Protein AF-0000000078815931 (afdb_homodimer)

Radius of gyration: 25.94 Å; Cα contacts (8 Å, |Δi|>4): 1720; chains: 2; bounding box: 61×72×66 Å

InterPro domains:
  IPR001672 Phosphoglucose isomerase (PGI) [MF_00473] (2-411)
  IPR001672 Phosphoglucose isomerase (PGI) [PF00342] (52-404)
  IPR001672 Phosphoglucose isomerase (PGI) [PR00662] (58-77)
  IPR001672 Phosphoglucose isomerase (PGI) [PR00662] (167-185)
  IPR001672 Phosphoglucose isomerase (PGI) [PR00662] (241-262)
  IPR001672 Phosphoglucose isomerase (PGI) [PR00662] (352-370)
  IPR001672 Phosphoglucose isomerase (PGI) [PR00662] (370-384)
  IPR001672 Phosphoglucose isomerase (PGI) [PR00662] (384-397)
  IPR001672 Phosphoglucose isomerase (PGI) [PS51463] (1-411)
  IPR001672 Phosphoglucose isomerase (PGI) [PTHR11469] (54-410)
  IPR018189 Phosphoglucose isomerase, conserved site [PS00174] (384-401)
  IPR035476 Phosphoglucose isomerase, SIS domain 1 [cd05015] (65-190)
  IPR035482 Phosphoglucose isomerase, SIS domain 2 [cd05016] (234-407)
  IPR046348 SIS domain superfamily [SSF53697] (28-410)

pLDDT: mean 96.26, std 2.82, range [81.62, 98.88]

Organism: Ruthia magnifica subsp. Calyptogena magnifica (NCBI:txid413404)

Solvent-accessible surface area (backbone atoms only — not comparable to full-atom values): 40795 Å² total; per-residue (Å²): 116,48,75,46,75,63,68,87,42,82,55,67,80,61,52,61,59,53,49,60,57,44,49,77,62,37,44,50,74,52,36,42,75,52,83,64,63,64,58,58,52,48,52,52,54,43,36,75,66,46,56,59,87,57,40,46,37,34,37,38,29,8,47,30,36,41,33,37,38,35,47,15,55,48,49,44,43,50,78,79,39,92,58,71,29,47,80,41,76,52,41,53,45,41,46,61,58,51,50,51,54,58,72,73,52,56,76,91,27,37,39,35,36,42,32,35,58,74,39,70,52,63,60,35,51,43,51,47,41,41,50,50,52,54,46,62,70,69,60,62,96,55,75,58,44,35,37,37,19,20,78,82,20,45,39,44,55,27,33,58,75,73,67,36,47,76,46,62,35,64,83,51,36,45,53,68,54,23,36,72,35,56,62,11,43,51,68,40,48,66,20,62,51,56,59,66,43,21,27,48,19,18,33,52,44,50,47,24,34,79,64,75,30,78,48,28,60,54,43,43,21,50,23,34,38,52,43,75,38,27,88,57,37,31,27,41,34,40,40,25,50,37,73,41,44,52,41,39,30,54,32,45,28,23,41,40,12,29,28,35,14,28,53,25,61,98,51,92,47,46,33,36,47,46,50,42,61,43,41,41,61,35,33,47,55,19,42,36,17,20,71,48,29,12,45,83,34,45,31,39,37,36,36,40,59,72,36,65,103,46,81,55,48,24,45,84,64,79,46,65,76,45,56,83,59,43,63,50,42,60,39,30,26,50,55,50,43,52,43,47,51,52,19,40,53,51,41,42,62,73,69,36,88,56,50,40,33,37,36,38,30,59,41,86,45,48,33,42,51,20,27,53,51,42,48,50,55,50,39,47,53,49,26,16,55,69,55,42,37,69,42,73,59,56,68,41,45,53,49,24,51,53,45,31,51,54,55,46,72,70,108,117,48,78,45,72,64,65,83,42,82,52,66,80,60,52,60,60,53,48,59,56,45,48,76,64,38,45,51,74,53,37,42,76,53,81,64,63,63,56,58,52,47,51,52,54,43,37,73,66,44,55,58,86,58,38,46,37,34,38,37,29,8,47,31,34,41,34,36,38,37,47,16,55,49,50,44,43,50,78,80,40,92,58,70,30,46,80,42,74,52,38,55,45,40,45,60,58,50,50,52,55,57,71,72,53,56,76,91,27,37,39,36,36,42,31,35,57,74,38,70,51,62,59,35,50,43,52,47,42,42,52,49,53,54,47,62,72,68,59,61,95,54,77,58,43,34,37,36,19,20,79,82,20,45,40,43,54,26,32,57,75,71,67,36,46,76,45,62,37,65,83,50,37,44,52,67,54,24,35,70,38,57,60,11,42,50,66,38,46,67,20,63,51,56,58,66,43,21,27,49,19,17,35,51,45,51,48,23,35,78,64,73,31,78,49,29,62,54,44,42,22,52,22,34,38,52,43,76,37,28,87,57,36,32,28,40,32,41,40,26,50,37,72,42,44,53,44,40,31,53,34,47,29,25,40,40,13,30,29,36,13,27,54,25,62,100,51,91,46,46,35,37,46,46,50,43,61,42,41,42,60,36,33,47,55,20,42,36,18,19,70,49,30,12,44,82,32,44,30,39,37,36,36,39,60,72,37,64,100,44,80,56,47,24,43,87,62,81,46,66,75,44,56,84,60,43,63,50,41,61,38,31,26,50,55,50,45,52,44,49,52,50,19,39,54,52,40,42,63,73,68,36,89,56,48,40,31,38,38,38,30,58,41,86,46,49,33,41,53,18,26,53,52,44,46,49,55,49,39,46,54,49,26,18,56,69,56,42,38,69,41,74,58,57,68,42,46,53,51,26,51,53,45,31,51,55,55,45,71,70,108

Secondary structure (DSSP, 8-state):
-EEEESS-----TTHHHHHHHHHTT-GGGGGGG---HHHHHHHHHHHHHS-GGG--EEEEE--GGGTHHHHHHHHHHGGGS--SSEEEEE----HHHHHHHHHHS-GGGEEEEEE-SSS--HHHHHHHHHHHHHHHHHT-SS--EEEEEETT-HHHHHHHHTT-EEEEEPTTS-GGG-TTSHHHHHHHHHTT--HHHHHHHHHHHHHHHHTT-HHHHHHHHHHHHHHHTTTT--EEEEEESSGGGHHHHHHHHHHHHHHH-EEPTTSS-EE--EEEEEETTGGGGTTHHHHHHS-S-EEEEEEEES--S---B----PPTT-GGGGGGTT-BHHHHHHHHHHHHHHHHHHH----EEEEEESSSSHHHHHHHHHHHHHHHHHHHHHTTS-TT--HHHHHHHHHHHHHHHT-/-EEEESS-----TTHHHHHHHHHTT-GGGGGGG---HHHHHHHHHHHHHS-GGG--EEEEE--GGGTHHHHHHHHHHGGGS--SSEEEEE----HHHHHHHHHHS-GGGEEEEEEESSS--HHHHHHHHHHHHHHHHHT-SS--EEEEEETT-HHHHHHHHTT-EEEEEPTTS-GGG-TTSHHHHHHHHHTT--HHHHHHHHHHHHHHHHTT-HHHHHHHHHHHHHHHTTTT--EEEEEESSGGGHHHHHHHHHHHHHHH-EEPTTSS-EE--EEEEEETTGGGGTTHHHHHHS-S-EEEEEEEES--S---B----PPTT-GGGGGGTT-BHHHHHHHHHHHHHHHHHHH----EEEEEESSSSHHHHHHHHHHHHHHHHHHHHHTTS-TT--HHHHHHHHHHHHHHHT-

Sequence (822 aa):
MISVLGFDSDFDPCLLGRIINEKKEIGYYNLPNQDTTYVHHYLKQLNKRQDLNSIIDIVVIGIGGSSLGAKAVYHFIKPIRQLKRNLHFMDSTDPVTITNICNSINMGSTHFIVISKSGTTIETIAAYKHILAIIKSVQLSYFPFTFITDQGSLLAQHAQKVNGLIINIQQNIGGRFSLLSSSGIIPLALTGIKIDCLLKGAAKIKDSFFNQGYMQNALLKKATFYAKNSSNYNINALFSYTDSLKYFNDWYVQLWGESLGKKQENSALNVGLTPIGLTGPKDQHSFLQLLFEGTRDKSVTFIKLKTFDNHQKVPNITLEKLEALDLINQVEFSTLINMQSDALIESLKEHTRIPLDEIILQKQDEFSIGQLIYYYELLTSLVGDLLNINTYNQPGVESGKNILIKKLQQLMISVLGFDSDFDPCLLGRIINEKKEIGYYNLPNQDTTYVHHYLKQLNKRQDLNSIIDIVVIGIGGSSLGAKAVYHFIKPIRQLKRNLHFMDSTDPVTITNICNSINMGSTHFIVISKSGTTIETIAAYKHILAIIKSVQLSYFPFTFITDQGSLLAQHAQKVNGLIINIQQNIGGRFSLLSSSGIIPLALTGIKIDCLLKGAAKIKDSFFNQGYMQNALLKKATFYAKNSSNYNINALFSYTDSLKYFNDWYVQLWGESLGKKQENSALNVGLTPIGLTGPKDQHSFLQLLFEGTRDKSVTFIKLKTFDNHQKVPNITLEKLEALDLINQVEFSTLINMQSDALIESLKEHTRIPLDEIILQKQDEFSIGQLIYYYELLTSLVGDLLNINTYNQPGVESGKNILIKKLQQL

Foldseek 3Di:
DDKFFQDWDDFDPCLLVVVVVVCVQAPLLCLLVDDCVVLVVLVVVCCVQANLLLAAEEEEQEAQLLFLLLVQLCLLFVVPDQWSHYYHYQHDPPPVNLVVVVVVDDLQRYAYEQEDAQQPPPSSVVSVVVNVVVCVVVPHPGDRYEYEYADPHPNQVVCVVVVHHYDYDYPSYFSLSCCSPCSNQNSCVSGVADNNLLSLLLVVLSCCCSVVHPNVVVLSGVLRVCQVCCVQQQEEEEEELDPSSQSVLVSLQSLQAQQAQDDAPPDNDGGGRHYHYHYPPVCVVPCLVCLQPNRLRHEYEYEAEPDEPDFDAADQDQDPPVNVVSVRHRPGPSNVSVVSVVVSVVSCVVRHPHTYMYHYFHYSGSSRVSNVSSSSNVSSVSNNVSSRHRRRDGVPVVVVVVVVVVVVVVD/DDKFWPDWDDFDPCLLVVVVVVCVQAPLLCLLVDDCVVLVVLVVVCCVQANLLLAAEEEEQEAQLLFLLLVQLCLLFVVPDQWSHYYHYQHDPPPVNLVVVVVVDDLQRYAYEQEDAQQPPPSSVVSVVVNVVVCVVVPHPGDRYEYEYADPHPNQVVCVVVVHHYDYDYPSYFSLSCCSPCSNQNSNVSGVADNNLLSLLLVVLSCCCSVVHPNVNVLSGVLRVCQVCCVQQQEEEEEELDPSNQSVLVSLQSLQAQQAQDCAPPDNDGGGRHYHYHYPPVCVVPCLVCLQPNRLRHEYEYEAEPDEPDFDAADQDQDPPVNVVSVRHRPGPSNVSVVSVVVSVVSCVVRHPHIYMYHYFHYSGSSRVSNVSSSSNVSSVSNNVSSRGRRRDGVPVVVVVVVVVVVVVVD

Nearest PDB structures (foldseek):
  1zzg-assembly1_B  TM=9.151E-01  e=2.374E-34  Thermus thermophilus HB8
  3ifs-assembly3_E  TM=8.909E-01  e=2.061E-28  Bacillus anthracis str. 'Ames Ancestor'
  4qfh-assembly1_B  TM=7.879E-01  e=3.207E-24  Trypanosoma cruzi
  2o2d-assembly2_B  TM=7.751E-01  e=2.859E-24  Trypanosoma brucei brucei
  1jlh-assembly2_D  TM=7.985E-01  e=5.056E-23  Homo sapiens

Structure (mmCIF, N/CA/C/O backbone):
data_AF-0000000078815931-model_v1
#
loop_
_entity.id
_entity.type
_entity.pdbx_description
1 polymer 'Glucose-6-phosphate isomerase'
#
loop_
_atom_site.group_PDB
_atom_site.id
_atom_site.type_symbol
_atom_site.label_atom_id
_atom_site.label_alt_id
_atom_site.label_comp_id
_atom_site.label_asym_id
_atom_site.label_entity_id
_atom_site.label_seq_id
_atom_site.pdbx_PDB_ins_code
_atom_site.Cartn_x
_atom_site.Cartn_y
_atom_site.Cartn_z
_atom_site.occupancy
_atom_site.B_iso_or_equiv
_atom_site.auth_seq_id
_atom_site.auth_comp_id
_atom_site.auth_asym_id
_atom_site.auth_atom_id
_atom_site.pdbx_PDB_model_num
ATOM 1 N N . MET A 1 1 ? -2.258 1.34 -25.672 1 92 1 MET A N 1
ATOM 2 C CA . MET A 1 1 ? -1.295 1.8 -24.672 1 92 1 MET A CA 1
ATOM 3 C C . MET A 1 1 ? -0.126 2.521 -25.328 1 92 1 MET A C 1
ATOM 5 O O . MET A 1 1 ? 0.391 2.064 -26.359 1 92 1 MET A O 1
ATOM 9 N N . ILE A 1 2 ? 0.162 3.76 -24.859 1 87.44 2 ILE A N 1
ATOM 10 C CA . ILE A 1 2 ? 1.287 4.531 -25.375 1 87.44 2 ILE A CA 1
ATOM 11 C C . ILE A 1 2 ? 2.383 4.621 -24.312 1 87.44 2 ILE A C 1
ATOM 13 O O . ILE A 1 2 ? 2.104 4.914 -23.141 1 87.44 2 ILE A O 1
ATOM 17 N N . SER A 1 3 ? 3.562 4.258 -24.688 1 86.38 3 SER A N 1
ATOM 18 C CA . SER A 1 3 ? 4.73 4.359 -23.828 1 86.38 3 SER A CA 1
ATOM 19 C C . SER A 1 3 ? 5.707 5.418 -24.328 1 86.38 3 SER A C 1
ATOM 21 O O . SER A 1 3 ? 6.078 5.418 -25.5 1 86.38 3 SER A O 1
ATOM 23 N N . VAL A 1 4 ? 6.031 6.363 -23.453 1 83.81 4 VAL A N 1
ATOM 24 C CA . VAL A 1 4 ? 6.973 7.426 -23.781 1 83.81 4 VAL A CA 1
ATOM 25 C C . VAL A 1 4 ? 8.219 7.301 -22.922 1 83.81 4 VAL A C 1
ATOM 27 O O . VAL A 1 4 ? 8.148 7.434 -21.688 1 83.81 4 VAL A O 1
ATOM 30 N N . LEU A 1 5 ? 9.336 7.012 -23.578 1 87 5 LEU A N 1
ATOM 31 C CA . LEU A 1 5 ? 10.609 6.867 -22.875 1 87 5 LEU A CA 1
ATOM 32 C C . LEU A 1 5 ? 11.352 8.195 -22.812 1 87 5 LEU A C 1
ATOM 34 O O . LEU A 1 5 ? 11.547 8.859 -23.828 1 87 5 LEU A O 1
ATOM 38 N N . GLY A 1 6 ? 11.609 8.617 -21.547 1 84.19 6 GLY A N 1
ATOM 39 C CA . GLY A 1 6 ? 12.32 9.867 -21.359 1 84.19 6 GLY A CA 1
ATOM 40 C C . GLY A 1 6 ? 13.828 9.703 -21.344 1 84.19 6 GLY A C 1
ATOM 41 O O . GLY A 1 6 ? 14.555 10.586 -20.891 1 84.19 6 GLY A O 1
ATOM 42 N N . PHE A 1 7 ? 14.344 8.5 -21.672 1 86.12 7 PHE A N 1
ATOM 43 C CA . PHE A 1 7 ? 15.766 8.18 -21.719 1 86.12 7 PHE A CA 1
ATOM 44 C C . PHE A 1 7 ? 16.078 7.25 -22.891 1 86.12 7 PHE A C 1
ATOM 46 O O . PHE A 1 7 ? 15.172 6.621 -23.438 1 86.12 7 PHE A O 1
ATOM 53 N N . ASP A 1 8 ? 17.328 7.301 -23.453 1 81.62 8 ASP A N 1
ATOM 54 C CA . ASP A 1 8 ? 17.734 6.516 -24.609 1 81.62 8 ASP A CA 1
ATOM 55 C C . ASP A 1 8 ? 18.766 5.465 -24.234 1 81.62 8 ASP A C 1
ATOM 57 O O . ASP A 1 8 ? 19.562 5.672 -23.312 1 81.62 8 ASP A O 1
ATOM 61 N N . SER A 1 9 ? 18.594 4.258 -24.859 1 86.94 9 SER A N 1
ATOM 62 C CA . SER A 1 9 ? 19.594 3.211 -24.688 1 86.94 9 SER A CA 1
ATOM 63 C C . SER A 1 9 ? 19.703 2.334 -25.922 1 86.94 9 SER A C 1
ATOM 65 O O . SER A 1 9 ? 18.703 2.01 -26.562 1 86.94 9 SER A O 1
ATOM 67 N N . ASP A 1 10 ? 20.906 2.074 -26.328 1 87.44 10 ASP A N 1
ATOM 68 C CA . ASP A 1 10 ? 21.141 1.039 -27.328 1 87.44 10 ASP A CA 1
ATOM 69 C C . ASP A 1 10 ? 21.031 -0.354 -26.719 1 87.44 10 ASP A C 1
ATOM 71 O O . ASP A 1 10 ? 21.438 -0.564 -25.562 1 87.44 10 ASP A O 1
ATOM 75 N N . PHE A 1 11 ? 20.359 -1.202 -27.5 1 87.69 11 PHE A N 1
ATOM 76 C CA . PHE A 1 11 ? 20.156 -2.502 -26.875 1 87.69 11 PHE A CA 1
ATOM 77 C C . PHE A 1 11 ? 20.891 -3.594 -27.641 1 87.69 11 PHE A C 1
ATOM 79 O O . PHE A 1 11 ? 21.266 -3.406 -28.797 1 87.69 11 PHE A O 1
ATOM 86 N N . ASP A 1 12 ? 21.188 -4.637 -26.938 1 85.81 12 ASP A N 1
ATOM 87 C CA . ASP A 1 12 ? 21.828 -5.836 -27.469 1 85.81 12 ASP A CA 1
ATOM 88 C C . ASP A 1 12 ? 20.953 -6.516 -28.516 1 85.81 12 ASP A C 1
ATOM 90 O O . ASP A 1 12 ? 19.859 -6.996 -28.188 1 85.81 12 ASP A O 1
ATOM 94 N N . PRO A 1 13 ? 21.438 -6.594 -29.672 1 84.44 13 PRO A N 1
ATOM 95 C CA . PRO A 1 13 ? 20.625 -7.207 -30.734 1 84.44 13 PRO A CA 1
ATOM 96 C C . PRO A 1 13 ? 20.344 -8.688 -30.469 1 84.44 13 PRO A C 1
ATOM 98 O O . PRO A 1 13 ? 19.391 -9.234 -31.031 1 84.44 13 PRO A O 1
ATOM 101 N N . CYS A 1 14 ? 21.125 -9.289 -29.594 1 91.12 14 CYS A N 1
ATOM 102 C CA . CYS A 1 14 ? 20.969 -10.711 -29.344 1 91.12 14 CYS A CA 1
ATOM 103 C C . CYS A 1 14 ? 19.891 -10.961 -28.297 1 91.12 14 CYS A C 1
ATOM 105 O O . CYS A 1 14 ? 19.469 -12.102 -28.094 1 91.12 14 CYS A O 1
ATOM 107 N N . LEU A 1 15 ? 19.5 -9.984 -27.625 1 94.38 15 LEU A N 1
ATOM 108 C CA . LEU A 1 15 ? 18.516 -10.125 -26.547 1 94.38 15 LEU A CA 1
ATOM 109 C C . LEU A 1 15 ? 17.219 -10.734 -27.062 1 94.38 15 LEU A C 1
ATOM 111 O O . LEU A 1 15 ? 16.672 -11.641 -26.453 1 94.38 15 LEU A O 1
ATOM 115 N N . LEU A 1 16 ? 16.781 -10.234 -28.203 1 94.31 16 LEU A N 1
ATOM 116 C CA . LEU A 1 16 ? 15.539 -10.727 -28.766 1 94.31 16 LEU A CA 1
ATOM 117 C C . LEU A 1 16 ? 15.617 -12.227 -29.031 1 94.31 16 LEU A C 1
ATOM 119 O O . LEU A 1 16 ? 14.672 -12.961 -28.75 1 94.31 16 LEU A O 1
ATOM 123 N N . GLY A 1 17 ? 16.719 -12.672 -29.594 1 94.81 17 GLY A N 1
ATOM 124 C CA . GLY A 1 17 ? 16.906 -14.094 -29.844 1 94.81 17 GLY A CA 1
ATOM 125 C C . GLY A 1 17 ? 16.859 -14.938 -28.594 1 94.81 17 GLY A C 1
ATOM 126 O O . GLY A 1 17 ? 16.266 -16.016 -28.594 1 94.81 17 GLY A O 1
ATOM 127 N N . ARG A 1 18 ? 17.422 -14.516 -27.516 1 96.38 18 ARG A N 1
ATOM 128 C CA . ARG A 1 18 ? 17.422 -15.227 -26.234 1 96.38 18 ARG A CA 1
ATOM 129 C C . ARG A 1 18 ? 16.016 -15.312 -25.656 1 96.38 18 ARG A C 1
ATOM 131 O O . ARG A 1 18 ? 15.625 -16.344 -25.109 1 96.38 18 ARG A O 1
ATOM 138 N N . ILE A 1 19 ? 15.297 -14.25 -25.844 1 96.75 19 ILE A N 1
ATOM 139 C CA . ILE A 1 19 ? 13.938 -14.203 -25.328 1 96.75 19 ILE A CA 1
ATOM 140 C C . ILE A 1 19 ? 13.047 -15.141 -26.125 1 96.75 19 ILE A C 1
ATOM 142 O O . ILE A 1 19 ? 12.18 -15.812 -25.562 1 96.75 19 ILE A O 1
ATOM 146 N N . ILE A 1 20 ? 13.266 -15.172 -27.422 1 96.19 20 ILE A N 1
ATOM 147 C CA . ILE A 1 20 ? 12.508 -16.078 -28.266 1 96.19 20 ILE A CA 1
ATOM 148 C C . ILE A 1 20 ? 12.773 -17.531 -27.844 1 96.19 20 ILE A C 1
ATOM 150 O O . ILE A 1 20 ? 11.852 -18.344 -27.812 1 96.19 20 ILE A O 1
ATOM 154 N N . ASN A 1 21 ? 13.953 -17.859 -27.438 1 96.62 21 ASN A N 1
ATOM 155 C CA . ASN A 1 21 ? 14.289 -19.188 -26.938 1 96.62 21 ASN A CA 1
ATOM 156 C C . ASN A 1 21 ? 13.672 -19.453 -25.578 1 96.62 21 ASN A C 1
ATOM 158 O O . ASN A 1 21 ? 13.172 -20.547 -25.312 1 96.62 21 ASN A O 1
ATOM 162 N N . GLU A 1 22 ? 13.719 -18.469 -24.766 1 96.62 22 GLU A N 1
ATOM 163 C CA . GLU A 1 22 ? 13.141 -18.562 -23.422 1 96.62 22 GLU A CA 1
ATOM 164 C C . GLU A 1 22 ? 11.633 -18.812 -23.5 1 96.62 22 GLU A C 1
ATOM 166 O O . GLU A 1 22 ? 11.086 -19.547 -22.672 1 96.62 22 GLU A O 1
ATOM 171 N N . LYS A 1 23 ? 10.984 -18.172 -24.438 1 95.88 23 LYS A N 1
ATOM 172 C CA . LYS A 1 23 ? 9.547 -18.297 -24.641 1 95.88 23 LYS A CA 1
ATOM 173 C C . LYS A 1 23 ? 9.133 -19.75 -24.844 1 95.88 23 LYS A C 1
ATOM 175 O O . LYS A 1 23 ? 8.008 -20.125 -24.516 1 95.88 23 LYS A O 1
ATOM 180 N N . LYS A 1 24 ? 10.047 -20.578 -25.266 1 95.75 24 LYS A N 1
ATOM 181 C CA . LYS A 1 24 ? 9.766 -22 -25.516 1 95.75 24 LYS A CA 1
ATOM 182 C C . LYS A 1 24 ? 9.664 -22.781 -24.219 1 95.75 24 LYS A C 1
ATOM 184 O O . LYS A 1 24 ? 9 -23.812 -24.156 1 95.75 24 LYS A O 1
ATOM 189 N N . GLU A 1 25 ? 10.266 -22.281 -23.188 1 96.12 25 GLU A N 1
ATOM 190 C CA . GLU A 1 25 ? 10.383 -23.031 -21.938 1 96.12 25 GLU A CA 1
ATOM 191 C C . GLU A 1 25 ? 9.523 -22.406 -20.828 1 96.12 25 GLU A C 1
ATOM 193 O O . GLU A 1 25 ? 8.969 -23.125 -20 1 96.12 25 GLU A O 1
ATOM 198 N N . ILE A 1 26 ? 9.453 -21.125 -20.844 1 97.5 26 ILE A N 1
ATOM 199 C CA . ILE A 1 26 ? 8.719 -20.406 -19.828 1 97.5 26 ILE A CA 1
ATOM 200 C C . ILE A 1 26 ? 7.273 -20.203 -20.281 1 97.5 26 ILE A C 1
ATOM 202 O O . ILE A 1 26 ? 7.02 -19.562 -21.312 1 97.5 26 ILE A O 1
ATOM 206 N N . GLY A 1 27 ? 6.316 -20.578 -19.453 1 97.12 27 GLY A N 1
ATOM 207 C CA . GLY A 1 27 ? 4.949 -20.781 -19.891 1 97.12 27 GLY A CA 1
ATOM 208 C C . GLY A 1 27 ? 4.145 -19.5 -19.953 1 97.12 27 GLY A C 1
ATOM 209 O O . GLY A 1 27 ? 3.18 -19.406 -20.719 1 97.12 27 GLY A O 1
ATOM 210 N N . TYR A 1 28 ? 4.512 -18.453 -19.125 1 98.25 28 TYR A N 1
ATOM 211 C CA . TYR A 1 28 ? 3.65 -17.266 -19.062 1 98.25 28 TYR A CA 1
ATOM 212 C C . TYR A 1 28 ? 3.582 -16.562 -20.406 1 98.25 28 TYR A C 1
ATOM 214 O O . TYR A 1 28 ? 2.586 -15.906 -20.719 1 98.25 28 TYR A O 1
ATOM 222 N N . TYR A 1 29 ? 4.652 -16.719 -21.297 1 98.31 29 TYR A N 1
ATOM 223 C CA . TYR A 1 29 ? 4.734 -16.031 -22.578 1 98.31 29 TYR A CA 1
ATOM 224 C C . TYR A 1 29 ? 3.539 -16.391 -23.453 1 98.31 29 TYR A C 1
ATOM 226 O O . TYR A 1 29 ? 3.117 -15.586 -24.297 1 98.31 29 TYR A O 1
ATOM 234 N N . ASN A 1 30 ? 2.938 -17.5 -23.219 1 97.44 30 ASN A N 1
ATOM 235 C CA . ASN A 1 30 ? 1.927 -18 -24.141 1 97.44 30 ASN A CA 1
ATOM 236 C C . ASN A 1 30 ? 0.521 -17.859 -23.562 1 97.44 30 ASN A C 1
ATOM 238 O O . ASN A 1 30 ? -0.461 -18.219 -24.219 1 97.44 30 ASN A O 1
ATOM 242 N N . LEU A 1 31 ? 0.415 -17.328 -22.391 1 98.44 31 LEU A N 1
ATOM 243 C CA . LEU A 1 31 ? -0.859 -17.281 -21.688 1 98.44 31 LEU A CA 1
ATOM 244 C C . LEU A 1 31 ? -1.839 -16.359 -22.406 1 98.44 31 LEU A C 1
ATOM 246 O O . LEU A 1 31 ? -3.047 -16.609 -22.406 1 98.44 31 LEU A O 1
ATOM 250 N N . PRO A 1 32 ? -1.38 -15.258 -23.062 1 98.5 32 PRO A N 1
ATOM 251 C CA . PRO A 1 32 ? -2.328 -14.359 -23.719 1 98.5 32 PRO A CA 1
ATOM 252 C C . PRO A 1 32 ? -3.152 -15.055 -24.812 1 98.5 32 PRO A C 1
ATOM 254 O O . PRO A 1 32 ? -4.297 -14.664 -25.062 1 98.5 32 PRO A O 1
ATOM 257 N N . ASN A 1 33 ? -2.613 -16.094 -25.438 1 97.5 33 ASN A N 1
ATOM 258 C CA . ASN A 1 33 ? -3.297 -16.812 -26.516 1 97.5 33 ASN A CA 1
ATOM 259 C C . ASN A 1 33 ? -3.779 -18.188 -26.062 1 97.5 33 ASN A C 1
ATOM 261 O O . ASN A 1 33 ? -4.02 -19.062 -26.891 1 97.5 33 ASN A O 1
ATOM 265 N N . GLN A 1 34 ? -3.945 -18.359 -24.812 1 97.19 34 GLN A N 1
ATOM 266 C CA . GLN A 1 34 ? -4.332 -19.656 -24.266 1 97.19 34 GLN A CA 1
ATOM 267 C C . GLN A 1 34 ? -5.758 -20.016 -24.672 1 97.19 34 GLN A C 1
ATOM 269 O O . GLN A 1 34 ? -6.566 -19.141 -24.969 1 97.19 34 GLN A O 1
ATOM 274 N N . ASP A 1 35 ? -6.047 -21.281 -24.719 1 95.94 35 ASP A N 1
ATOM 275 C CA . ASP A 1 35 ? -7.406 -21.797 -24.844 1 95.94 35 ASP A CA 1
ATOM 276 C C . ASP A 1 35 ? -8.18 -21.656 -23.531 1 95.94 35 ASP A C 1
ATOM 278 O O . ASP A 1 35 ? -7.797 -22.234 -22.516 1 95.94 35 ASP A O 1
ATOM 282 N N . THR A 1 36 ? -9.258 -20.875 -23.531 1 95.88 36 THR A N 1
ATOM 283 C CA . THR A 1 36 ? -9.977 -20.594 -22.297 1 95.88 36 THR A CA 1
ATOM 284 C C . THR A 1 36 ? -11.211 -21.484 -22.172 1 95.88 36 THR A C 1
ATOM 286 O O . THR A 1 36 ? -12.109 -21.203 -21.375 1 95.88 36 THR A O 1
ATOM 289 N N . THR A 1 37 ? -11.305 -22.531 -22.984 1 96.75 37 THR A N 1
ATOM 290 C CA . THR A 1 37 ? -12.445 -23.438 -22.938 1 96.75 37 THR A CA 1
ATOM 291 C C . THR A 1 37 ? -12.578 -24.062 -21.547 1 96.75 37 THR A C 1
ATOM 293 O O . THR A 1 37 ? -13.688 -24.344 -21.094 1 96.75 37 THR A O 1
ATOM 296 N N . TYR A 1 38 ? -11.438 -24.281 -20.875 1 96.06 38 TYR A N 1
ATOM 297 C CA . TYR A 1 38 ? -11.453 -24.906 -19.547 1 96.06 38 TYR A CA 1
ATOM 298 C C . TYR A 1 38 ? -12.211 -24.031 -18.562 1 96.06 38 TYR A C 1
ATOM 300 O O . TYR A 1 38 ? -12.773 -24.547 -17.578 1 96.06 38 TYR A O 1
ATOM 308 N N . VAL A 1 39 ? -12.297 -22.703 -18.766 1 97.12 39 VAL A N 1
ATOM 309 C CA . VAL A 1 39 ? -13.023 -21.797 -17.875 1 97.12 39 VAL A CA 1
ATOM 310 C C . VAL A 1 39 ? -14.516 -22.094 -17.953 1 97.12 39 VAL A C 1
ATOM 312 O O . VAL A 1 39 ? -15.195 -22.172 -16.922 1 97.12 39 VAL A O 1
ATOM 315 N N . HIS A 1 40 ? -15.023 -22.234 -19.172 1 95.94 40 HIS A N 1
ATOM 316 C CA . HIS A 1 40 ? -16.438 -22.547 -19.375 1 95.94 40 HIS A CA 1
ATOM 317 C C . HIS A 1 40 ? -16.797 -23.891 -18.781 1 95.94 40 HIS A C 1
ATOM 319 O O . HIS A 1 40 ? -17.844 -24.047 -18.156 1 95.94 40 HIS A O 1
ATOM 325 N N . HIS A 1 41 ? -15.906 -24.844 -19 1 97.12 41 HIS A N 1
ATOM 326 C CA . HIS A 1 41 ? -16.125 -26.156 -18.422 1 97.12 41 HIS A CA 1
ATOM 327 C C . HIS A 1 41 ? -16.172 -26.109 -16.906 1 97.12 41 HIS A C 1
ATOM 329 O O . HIS A 1 41 ? -17.047 -26.734 -16.281 1 97.12 41 HIS A O 1
ATOM 335 N N . TYR A 1 42 ? -15.32 -25.391 -16.328 1 97.5 42 TYR A N 1
ATOM 336 C CA . TYR A 1 42 ? -15.281 -25.219 -14.883 1 97.5 42 TYR A CA 1
ATOM 337 C C . TYR A 1 42 ? -16.578 -24.594 -14.375 1 97.5 42 TYR A C 1
ATOM 339 O O . TYR A 1 42 ? -17.156 -25.062 -13.391 1 97.5 42 TYR A O 1
ATOM 347 N N . LEU A 1 43 ? -17.016 -23.5 -15.055 1 97.25 43 LEU A N 1
ATOM 348 C CA . LEU A 1 43 ? -18.234 -22.797 -14.633 1 97.25 43 LEU A CA 1
ATOM 349 C C . LEU A 1 43 ? -19.438 -23.734 -14.68 1 97.25 43 LEU A C 1
ATOM 351 O O . LEU A 1 43 ? -20.297 -23.688 -13.797 1 97.25 43 LEU A O 1
ATOM 355 N N . LYS A 1 44 ? -19.469 -24.594 -15.656 1 97.06 44 LYS A N 1
ATOM 356 C CA . LYS A 1 44 ? -20.547 -25.562 -15.773 1 97.06 44 LYS A CA 1
ATOM 357 C C . LYS A 1 44 ? -20.5 -26.578 -14.633 1 97.06 44 LYS A C 1
ATOM 359 O O . LYS A 1 44 ? -21.531 -26.906 -14.047 1 97.06 44 LYS A O 1
ATOM 364 N N . GLN A 1 45 ? -19.297 -27.062 -14.383 1 97.25 45 GLN A N 1
ATOM 365 C CA . GLN A 1 45 ? -19.141 -28.016 -13.289 1 97.25 45 GLN A CA 1
ATOM 366 C C . GLN A 1 45 ? -19.531 -27.391 -11.953 1 97.25 45 GLN A C 1
ATOM 368 O O . GLN A 1 45 ? -20.203 -28.031 -11.141 1 97.25 45 GLN A O 1
ATOM 373 N N . LEU A 1 46 ? -19.078 -26.172 -11.727 1 97.69 46 LEU A N 1
ATOM 374 C CA . LEU A 1 46 ? -19.406 -25.469 -10.484 1 97.69 46 LEU A CA 1
ATOM 375 C C . LEU A 1 46 ? -20.906 -25.266 -10.352 1 97.69 46 LEU A C 1
ATOM 377 O O . LEU A 1 46 ? -21.484 -25.438 -9.273 1 97.69 46 LEU A O 1
ATOM 381 N N . ASN A 1 47 ? -21.531 -24.875 -11.461 1 97.19 47 ASN A N 1
ATOM 382 C CA . ASN A 1 47 ? -22.969 -24.656 -11.453 1 97.19 47 ASN A CA 1
ATOM 383 C C . ASN A 1 47 ? -23.734 -25.922 -11.055 1 97.19 47 ASN A C 1
ATOM 385 O O . ASN A 1 47 ? -24.766 -25.844 -10.391 1 97.19 47 ASN A O 1
ATOM 389 N N . LYS A 1 48 ? -23.234 -27.062 -11.508 1 95.75 48 LYS A N 1
ATOM 390 C CA . LYS A 1 48 ? -23.859 -28.328 -11.172 1 95.75 48 LYS A CA 1
ATOM 391 C C . LYS A 1 48 ? -23.703 -28.641 -9.688 1 95.75 48 LYS A C 1
ATOM 393 O O . LYS A 1 48 ? -24.609 -29.219 -9.07 1 95.75 48 LYS A O 1
ATOM 398 N N . ARG A 1 49 ? -22.641 -28.234 -9.141 1 93.88 49 ARG A N 1
ATOM 399 C CA . ARG A 1 49 ? -22.312 -28.562 -7.754 1 93.88 49 ARG A CA 1
ATOM 400 C C . ARG A 1 49 ? -22.938 -27.547 -6.801 1 93.88 49 ARG A C 1
ATOM 402 O O . ARG A 1 49 ? -23.406 -27.906 -5.719 1 93.88 49 ARG A O 1
ATOM 409 N N . GLN A 1 50 ? -22.75 -26.359 -7.105 1 93.94 50 GLN A N 1
ATOM 410 C CA . GLN A 1 50 ? -23.234 -25.188 -6.371 1 93.94 50 GLN A CA 1
ATOM 411 C C . GLN A 1 50 ? -23.859 -24.172 -7.312 1 93.94 50 GLN A C 1
ATOM 413 O O . GLN A 1 50 ? -23.188 -23.609 -8.18 1 93.94 50 GLN A O 1
ATOM 418 N N . ASP A 1 51 ? -25.188 -23.891 -7.184 1 94.56 51 ASP A N 1
ATOM 419 C CA . ASP A 1 51 ? -25.875 -22.953 -8.055 1 94.56 51 ASP A CA 1
ATOM 420 C C . ASP A 1 51 ? -25.109 -21.625 -8.148 1 94.56 51 ASP A C 1
ATOM 422 O O . ASP A 1 51 ? -25.016 -20.891 -7.168 1 94.56 51 ASP A O 1
ATOM 426 N N . LEU A 1 52 ? -24.625 -21.359 -9.336 1 95.81 52 LEU A N 1
ATOM 427 C CA . LEU A 1 52 ? -23.828 -20.156 -9.57 1 95.81 52 LEU A CA 1
ATOM 428 C C . LEU A 1 52 ? -24.578 -18.906 -9.148 1 95.81 52 LEU A C 1
ATOM 430 O O . LEU A 1 52 ? -23.969 -17.953 -8.648 1 95.81 52 LEU A O 1
ATOM 434 N N . ASN A 1 53 ? -25.781 -18.875 -9.328 1 95.12 53 ASN A N 1
ATOM 435 C CA . ASN A 1 53 ? -26.594 -17.688 -9.016 1 95.12 53 ASN A CA 1
ATOM 436 C C . ASN A 1 53 ? -26.734 -17.484 -7.512 1 95.12 53 ASN A C 1
ATOM 438 O O . ASN A 1 53 ? -27.062 -16.391 -7.059 1 95.12 53 ASN A O 1
ATOM 442 N N . SER A 1 54 ? -26.484 -18.531 -6.773 1 96.12 54 SER A N 1
ATOM 443 C CA . SER A 1 54 ? -26.594 -18.453 -5.32 1 96.12 54 SER A CA 1
ATOM 444 C C . SER A 1 54 ? -25.297 -17.953 -4.695 1 96.12 54 SER A C 1
ATOM 446 O O . SER A 1 54 ? -25.266 -17.562 -3.527 1 96.12 54 SER A O 1
ATOM 448 N N . ILE A 1 55 ? -24.234 -18 -5.492 1 98 55 ILE A N 1
ATOM 449 C CA . ILE A 1 55 ? -22.922 -17.562 -4.996 1 98 55 ILE A CA 1
ATOM 450 C C . ILE A 1 55 ? -22.828 -16.047 -5.035 1 98 55 ILE A C 1
ATOM 452 O O . ILE A 1 55 ? -22.938 -15.438 -6.102 1 98 55 ILE A O 1
ATOM 456 N N . ILE A 1 56 ? -22.609 -15.453 -3.865 1 98.38 56 ILE A N 1
ATOM 457 C CA . ILE A 1 56 ? -22.516 -14 -3.752 1 98.38 56 ILE A CA 1
ATOM 458 C C . ILE A 1 56 ? -21.062 -13.586 -3.551 1 98.38 56 ILE A C 1
ATOM 460 O O . ILE A 1 56 ? -20.625 -12.586 -4.117 1 98.38 56 ILE A O 1
ATOM 464 N N . ASP A 1 57 ? -20.375 -14.352 -2.732 1 98.62 57 ASP A N 1
ATOM 465 C CA . ASP A 1 57 ? -18.984 -14.047 -2.391 1 98.62 57 ASP A CA 1
ATOM 466 C C . ASP A 1 57 ? -18.047 -15.18 -2.822 1 98.62 57 ASP A C 1
ATOM 468 O O . ASP A 1 57 ? -18.422 -16.359 -2.764 1 98.62 57 ASP A O 1
ATOM 472 N N . ILE A 1 58 ? -16.906 -14.836 -3.336 1 98.75 58 ILE A N 1
ATOM 473 C CA . ILE A 1 58 ? -15.789 -15.75 -3.598 1 98.75 58 ILE A CA 1
ATOM 474 C C . ILE A 1 58 ? -14.609 -15.383 -2.701 1 98.75 58 ILE A C 1
ATOM 476 O O . ILE A 1 58 ? -14.211 -14.219 -2.625 1 98.75 58 ILE A O 1
ATOM 480 N N . VAL A 1 59 ? -14.094 -16.312 -1.959 1 98.81 59 VAL A N 1
ATOM 481 C CA . VAL A 1 59 ? -12.906 -16.094 -1.139 1 98.81 59 VAL A CA 1
ATOM 482 C C . VAL A 1 59 ? -11.711 -16.812 -1.749 1 98.81 59 VAL A C 1
ATOM 484 O O . VAL A 1 59 ? -11.727 -18.047 -1.882 1 98.81 59 VAL A O 1
ATOM 487 N N . VAL A 1 60 ? -10.766 -16.078 -2.189 1 98.88 60 VAL A N 1
ATOM 488 C CA . VAL A 1 60 ? -9.508 -16.641 -2.664 1 98.88 60 VAL A CA 1
ATOM 489 C C . VAL A 1 60 ? -8.57 -16.875 -1.481 1 98.88 60 VAL A C 1
ATOM 491 O O . VAL A 1 60 ? -8.18 -15.938 -0.785 1 98.88 60 VAL A O 1
ATOM 494 N N . ILE A 1 61 ? -8.273 -18.125 -1.237 1 98.69 61 ILE A N 1
ATOM 495 C CA . ILE A 1 61 ? -7.312 -18.531 -0.214 1 98.69 61 ILE A CA 1
ATOM 496 C C . ILE A 1 61 ? -5.965 -18.828 -0.86 1 98.69 61 ILE A C 1
ATOM 498 O O . ILE A 1 61 ? -5.742 -19.922 -1.365 1 98.69 61 ILE A O 1
ATOM 502 N N . GLY A 1 62 ? -5.117 -17.891 -0.842 1 97.88 62 GLY A N 1
ATOM 503 C CA . GLY A 1 62 ? -3.811 -17.922 -1.48 1 97.88 62 GLY A CA 1
ATOM 504 C C . GLY A 1 62 ? -2.961 -16.719 -1.159 1 97.88 62 GLY A C 1
ATOM 505 O O . GLY A 1 62 ? -3.48 -15.68 -0.729 1 97.88 62 GLY A O 1
ATOM 506 N N . ILE A 1 63 ? -1.704 -16.781 -1.393 1 96.62 63 ILE A N 1
ATOM 507 C CA . ILE A 1 63 ? -0.798 -15.695 -1.016 1 96.62 63 ILE A CA 1
ATOM 508 C C . ILE A 1 63 ? 0.187 -15.43 -2.15 1 96.62 63 ILE A C 1
ATOM 510 O O . ILE A 1 63 ? 0.436 -16.297 -2.984 1 96.62 63 ILE A O 1
ATOM 514 N N . GLY A 1 64 ? 0.688 -14.156 -2.236 1 95.44 64 GLY A N 1
ATOM 515 C CA . GLY A 1 64 ? 1.642 -13.805 -3.275 1 95.44 64 GLY A CA 1
ATOM 516 C C . GLY A 1 64 ? 1.059 -13.891 -4.672 1 95.44 64 GLY A C 1
ATOM 517 O O . GLY A 1 64 ? 0.013 -13.297 -4.953 1 95.44 64 GLY A O 1
ATOM 518 N N . GLY A 1 65 ? 1.739 -14.656 -5.469 1 95.25 65 GLY A N 1
ATOM 519 C CA . GLY A 1 65 ? 1.298 -14.828 -6.844 1 95.25 65 GLY A CA 1
ATOM 520 C C . GLY A 1 65 ? -0.088 -15.43 -6.957 1 95.25 65 GLY A C 1
ATOM 521 O O . GLY A 1 65 ? -0.758 -15.273 -7.98 1 95.25 65 GLY A O 1
ATOM 522 N N . SER A 1 66 ? -0.533 -15.984 -5.902 1 96.94 66 SER A N 1
ATOM 523 C CA . SER A 1 66 ? -1.83 -16.656 -5.902 1 96.94 66 SER A CA 1
ATOM 524 C C . SER A 1 66 ? -2.957 -15.672 -5.598 1 96.94 66 SER A C 1
ATOM 526 O O . SER A 1 66 ? -4.137 -16.016 -5.719 1 96.94 66 SER A O 1
ATOM 528 N N . SER A 1 67 ? -2.65 -14.516 -5.254 1 97.44 67 SER A N 1
ATOM 529 C CA . SER A 1 67 ? -3.693 -13.578 -4.852 1 97.44 67 SER A CA 1
ATOM 530 C C . SER A 1 67 ? -3.488 -12.211 -5.492 1 97.44 67 SER A C 1
ATOM 532 O O . SER A 1 67 ? -4.438 -11.609 -5.992 1 97.44 67 SER A O 1
ATOM 534 N N . LEU A 1 68 ? -2.291 -11.688 -5.605 1 97.75 68 LEU A N 1
ATOM 535 C CA . LEU A 1 68 ? -1.99 -10.305 -5.953 1 97.75 68 LEU A CA 1
ATOM 536 C C . LEU A 1 68 ? -2.457 -9.984 -7.371 1 97.75 68 LEU A C 1
ATOM 538 O O . LEU A 1 68 ? -2.945 -8.883 -7.637 1 97.75 68 LEU A O 1
ATOM 542 N N . GLY A 1 69 ? -2.264 -10.922 -8.281 1 98.25 69 GLY A N 1
ATOM 543 C CA . GLY A 1 69 ? -2.656 -10.688 -9.656 1 98.25 69 GLY A CA 1
ATOM 544 C C . GLY A 1 69 ? -4.148 -10.461 -9.82 1 98.25 69 GLY A C 1
ATOM 545 O O . GLY A 1 69 ? -4.566 -9.438 -10.367 1 98.25 69 GLY A O 1
ATOM 546 N N . ALA A 1 70 ? -4.93 -11.438 -9.328 1 98.69 70 ALA A N 1
ATOM 547 C CA . ALA A 1 70 ? -6.383 -11.305 -9.398 1 98.69 70 ALA A CA 1
ATOM 548 C C . ALA A 1 70 ? -6.855 -10.047 -8.664 1 98.69 70 ALA A C 1
ATOM 550 O O . ALA A 1 70 ? -7.773 -9.367 -9.125 1 98.69 70 ALA A O 1
ATOM 551 N N . LYS A 1 71 ? -6.211 -9.797 -7.578 1 98.5 71 LYS A N 1
ATOM 552 C CA . LYS A 1 71 ? -6.539 -8.609 -6.789 1 98.5 71 LYS A CA 1
ATOM 553 C C . LYS A 1 71 ? -6.336 -7.336 -7.605 1 98.5 71 LYS A C 1
ATOM 555 O O . LYS A 1 71 ? -7.156 -6.418 -7.543 1 98.5 71 LYS A O 1
ATOM 560 N N . ALA A 1 72 ? -5.242 -7.23 -8.344 1 98.81 72 ALA A N 1
ATOM 561 C CA . ALA A 1 72 ? -4.906 -6.082 -9.18 1 98.81 72 ALA A CA 1
ATOM 562 C C . ALA A 1 72 ? -6 -5.82 -10.211 1 98.81 72 ALA A C 1
ATOM 564 O O . ALA A 1 72 ? -6.484 -4.691 -10.344 1 98.81 72 ALA A O 1
ATOM 565 N N . VAL A 1 73 ? -6.426 -6.832 -10.875 1 98.88 73 VAL A N 1
ATOM 566 C CA . VAL A 1 73 ? -7.406 -6.676 -11.945 1 98.88 73 VAL A CA 1
ATOM 567 C C . VAL A 1 73 ? -8.781 -6.383 -11.352 1 98.88 73 VAL A C 1
ATOM 569 O O . VAL A 1 73 ? -9.492 -5.492 -11.82 1 98.88 73 VAL A O 1
ATOM 572 N N . TYR A 1 74 ? -9.148 -7.125 -10.297 1 98.81 74 TYR A N 1
ATOM 573 C CA . TYR A 1 74 ? -10.445 -6.969 -9.648 1 98.81 74 TYR A CA 1
ATOM 574 C C . TYR A 1 74 ? -10.648 -5.531 -9.18 1 98.81 74 TYR A C 1
ATOM 576 O O . TYR A 1 74 ? -11.688 -4.922 -9.469 1 98.81 74 TYR A O 1
ATOM 584 N N . HIS A 1 75 ? -9.633 -4.949 -8.578 1 98.44 75 HIS A N 1
ATOM 585 C CA . HIS A 1 75 ? -9.773 -3.623 -7.984 1 98.44 75 HIS A CA 1
ATOM 586 C C . HIS A 1 75 ? -9.602 -2.529 -9.031 1 98.44 75 HIS A C 1
ATOM 588 O O . HIS A 1 75 ? -9.922 -1.367 -8.781 1 98.44 75 HIS A O 1
ATOM 594 N N . PHE A 1 76 ? -9.07 -2.865 -10.195 1 98.56 76 PHE A N 1
ATOM 595 C CA . PHE A 1 76 ? -9.023 -1.929 -11.312 1 98.56 76 PHE A CA 1
ATOM 596 C C . PHE A 1 76 ? -10.391 -1.804 -11.969 1 98.56 76 PHE A C 1
ATOM 598 O O . PHE A 1 76 ? -10.766 -0.723 -12.43 1 98.56 76 PHE A O 1
ATOM 605 N N . ILE A 1 77 ? -11.188 -2.885 -11.93 1 98.62 77 ILE A N 1
ATOM 606 C CA . ILE A 1 77 ? -12.422 -2.926 -12.703 1 98.62 77 ILE A CA 1
ATOM 607 C C . ILE A 1 77 ? -13.609 -2.648 -11.781 1 98.62 77 ILE A C 1
ATOM 609 O O . ILE A 1 77 ? -14.555 -1.948 -12.172 1 98.62 77 ILE A O 1
ATOM 613 N N . LYS A 1 78 ? -13.609 -3.121 -10.539 1 97.75 78 LYS A N 1
ATOM 614 C CA . LYS A 1 78 ? -14.719 -3.105 -9.594 1 97.75 78 LYS A CA 1
ATOM 615 C C . LYS A 1 78 ? -15.258 -1.691 -9.406 1 97.75 78 LYS A C 1
ATOM 617 O O . LYS A 1 78 ? -16.469 -1.49 -9.32 1 97.75 78 LYS A O 1
ATOM 622 N N . PRO A 1 79 ? -14.398 -0.656 -9.414 1 96.5 79 PRO A N 1
ATOM 623 C CA . PRO A 1 79 ? -14.898 0.686 -9.117 1 96.5 79 PRO A CA 1
ATOM 624 C C . PRO A 1 79 ? -15.766 1.256 -10.234 1 96.5 79 PRO A C 1
ATOM 626 O O . PRO A 1 79 ? -16.484 2.234 -10.031 1 96.5 79 PRO A O 1
ATOM 629 N N . ILE A 1 80 ? -15.727 0.676 -11.438 1 96.25 80 ILE A N 1
ATOM 630 C CA . ILE A 1 80 ? -16.391 1.318 -12.562 1 96.25 80 ILE A CA 1
ATOM 631 C C . ILE A 1 80 ? -17.547 0.44 -13.039 1 96.25 80 ILE A C 1
ATOM 633 O O . ILE A 1 80 ? -18.297 0.827 -13.945 1 96.25 80 ILE A O 1
ATOM 637 N N . ARG A 1 81 ? -17.594 -0.727 -12.508 1 95.38 81 ARG A N 1
ATOM 638 C CA . ARG A 1 81 ? -18.609 -1.667 -12.984 1 95.38 81 ARG A CA 1
ATOM 639 C C . ARG A 1 81 ? -19.109 -2.559 -11.844 1 95.38 81 ARG A C 1
ATOM 641 O O . ARG A 1 81 ? -18.297 -3.037 -11.039 1 95.38 81 ARG A O 1
ATOM 648 N N . GLN A 1 82 ? -20.484 -2.705 -11.734 1 95.81 82 GLN A N 1
ATOM 649 C CA . GLN A 1 82 ? -21.016 -3.689 -10.789 1 95.81 82 GLN A CA 1
ATOM 650 C C . GLN A 1 82 ? -20.703 -5.109 -11.25 1 95.81 82 GLN A C 1
ATOM 652 O O . GLN A 1 82 ? -21.141 -5.527 -12.336 1 95.81 82 GLN A O 1
ATOM 657 N N . LEU A 1 83 ? -20 -5.844 -10.477 1 97.44 83 LEU A N 1
ATOM 658 C CA . LEU A 1 83 ? -19.609 -7.215 -10.805 1 97.44 83 LEU A CA 1
ATOM 659 C C . LEU A 1 83 ? -20.609 -8.211 -10.234 1 97.44 83 LEU A C 1
ATOM 661 O O . LEU A 1 83 ? -21.391 -7.871 -9.336 1 97.44 83 LEU A O 1
ATOM 665 N N . LYS A 1 84 ? -20.562 -9.383 -10.789 1 97.44 84 LYS A N 1
ATOM 666 C CA . LYS A 1 84 ? -21.562 -10.406 -10.445 1 97.44 84 LYS A CA 1
ATOM 667 C C . LYS A 1 84 ? -21.359 -10.898 -9.016 1 97.44 84 LYS A C 1
ATOM 669 O O . LYS A 1 84 ? -22.328 -11.25 -8.336 1 97.44 84 LYS A O 1
ATOM 674 N N . ARG A 1 85 ? -20.156 -10.992 -8.625 1 98.31 85 ARG A N 1
ATOM 675 C CA . ARG A 1 85 ? -19.797 -11.531 -7.312 1 98.31 85 ARG A CA 1
ATOM 676 C C . ARG A 1 85 ? -18.656 -10.75 -6.691 1 98.31 85 ARG A C 1
ATOM 678 O O . ARG A 1 85 ? -17.875 -10.094 -7.402 1 98.31 85 ARG A O 1
ATOM 685 N N . ASN A 1 86 ? -18.594 -10.781 -5.344 1 98.19 86 ASN A N 1
ATOM 686 C CA . ASN A 1 86 ? -17.516 -10.117 -4.617 1 98.19 86 ASN A CA 1
ATOM 687 C C . ASN A 1 86 ? -16.328 -11.055 -4.402 1 98.19 86 ASN A C 1
ATOM 689 O O . ASN A 1 86 ? -16.516 -12.242 -4.105 1 98.19 86 ASN A O 1
ATOM 693 N N . LEU A 1 87 ? -15.188 -10.539 -4.59 1 98.31 87 LEU A N 1
ATOM 694 C CA . LEU A 1 87 ? -13.977 -11.297 -4.312 1 98.31 87 LEU A CA 1
ATOM 695 C C . LEU A 1 87 ? -13.344 -10.844 -2.998 1 98.31 87 LEU A C 1
ATOM 697 O O . LEU A 1 87 ? -13.203 -9.648 -2.75 1 98.31 87 LEU A O 1
ATOM 701 N N . HIS A 1 88 ? -13.094 -11.758 -2.158 1 98.44 88 HIS A N 1
ATOM 702 C CA . HIS A 1 88 ? -12.297 -11.562 -0.948 1 98.44 88 HIS A CA 1
ATOM 703 C C . HIS A 1 88 ? -10.977 -12.32 -1.021 1 98.44 88 HIS A C 1
ATOM 705 O O . HIS A 1 88 ? -10.906 -13.383 -1.646 1 98.44 88 HIS A O 1
ATOM 711 N N . PHE A 1 89 ? -9.977 -11.773 -0.469 1 98.31 89 PHE A N 1
ATOM 712 C CA . PHE A 1 89 ? -8.664 -12.398 -0.521 1 98.31 89 PHE A CA 1
ATOM 713 C C . PHE A 1 89 ? -8.156 -12.711 0.881 1 98.31 89 PHE A C 1
ATOM 715 O O . PHE A 1 89 ? -7.895 -11.797 1.671 1 98.31 89 PHE A O 1
ATOM 722 N N . MET A 1 90 ? -8.039 -13.93 1.188 1 97.94 90 MET A N 1
ATOM 723 C CA . MET A 1 90 ? -7.473 -14.43 2.439 1 97.94 90 MET A CA 1
ATOM 724 C C . MET A 1 90 ? -6.008 -14.812 2.262 1 97.94 90 MET A C 1
ATOM 726 O O . MET A 1 90 ? -5.684 -16 2.17 1 97.94 90 MET A O 1
ATOM 730 N N . ASP A 1 91 ? -5.188 -13.781 2.273 1 97.31 91 ASP A N 1
ATOM 731 C CA . ASP A 1 91 ? -3.787 -13.969 1.908 1 97.31 91 ASP A CA 1
ATOM 732 C C . ASP A 1 91 ? -2.867 -13.648 3.086 1 97.31 91 ASP A C 1
ATOM 734 O O . ASP A 1 91 ? -1.735 -13.203 2.895 1 97.31 91 ASP A O 1
ATOM 738 N N . SER A 1 92 ? -3.385 -13.812 4.324 1 95.44 92 SER A N 1
ATOM 739 C CA . SER A 1 92 ? -2.623 -13.539 5.535 1 95.44 92 SER A CA 1
ATOM 740 C C . SER A 1 92 ? -3 -14.5 6.656 1 95.44 92 SER A C 1
ATOM 742 O O . SER A 1 92 ? -4.109 -15.039 6.676 1 95.44 92 SER A O 1
ATOM 744 N N . THR A 1 93 ? -2.057 -14.734 7.555 1 96.44 93 THR A N 1
ATOM 745 C CA . THR A 1 93 ? -2.359 -15.547 8.727 1 96.44 93 THR A CA 1
ATOM 746 C C . THR A 1 93 ? -2.736 -14.664 9.914 1 96.44 93 THR A C 1
ATOM 748 O O . THR A 1 93 ? -2.854 -15.148 11.039 1 96.44 93 THR A O 1
ATOM 751 N N . ASP A 1 94 ? -2.891 -13.352 9.688 1 97.25 94 ASP A N 1
ATOM 752 C CA . ASP A 1 94 ? -3.363 -12.445 10.734 1 97.25 94 ASP A CA 1
ATOM 753 C C . ASP A 1 94 ? -4.742 -12.867 11.234 1 97.25 94 ASP A C 1
ATOM 755 O O . ASP A 1 94 ? -5.715 -12.867 10.477 1 97.25 94 ASP A O 1
ATOM 759 N N . PRO A 1 95 ? -4.777 -13.211 12.492 1 97.25 95 PRO A N 1
ATOM 760 C CA . PRO A 1 95 ? -6.043 -13.75 12.992 1 97.25 95 PRO A CA 1
ATOM 761 C C . PRO A 1 95 ? -7.188 -12.742 12.906 1 97.25 95 PRO A C 1
ATOM 763 O O . PRO A 1 95 ? -8.336 -13.125 12.688 1 97.25 95 PRO A O 1
ATOM 766 N N . VAL A 1 96 ? -6.875 -11.477 13.047 1 96.5 96 VAL A N 1
ATOM 767 C CA . VAL A 1 96 ? -7.898 -10.438 12.977 1 96.5 96 VAL A CA 1
ATOM 768 C C . VAL A 1 96 ? -8.438 -10.344 11.555 1 96.5 96 VAL A C 1
ATOM 770 O O . VAL A 1 96 ? -9.648 -10.242 11.352 1 96.5 96 VAL A O 1
ATOM 773 N N . THR A 1 97 ? -7.578 -10.438 10.602 1 96.38 97 THR A N 1
ATOM 774 C CA . THR A 1 97 ? -7.965 -10.383 9.203 1 96.38 97 THR A CA 1
ATOM 775 C C . THR A 1 97 ? -8.828 -11.586 8.828 1 96.38 97 THR A C 1
ATOM 777 O O . THR A 1 97 ? -9.867 -11.438 8.18 1 96.38 97 THR A O 1
ATOM 780 N N . ILE A 1 98 ? -8.383 -12.75 9.219 1 97.25 98 ILE A N 1
ATOM 781 C CA . ILE A 1 98 ? -9.125 -13.969 8.922 1 97.25 98 ILE A CA 1
ATOM 782 C C . ILE A 1 98 ? -10.523 -13.883 9.523 1 97.25 98 ILE A C 1
ATOM 784 O O . ILE A 1 98 ? -11.516 -14.141 8.836 1 97.25 98 ILE A O 1
ATOM 788 N N . THR A 1 99 ? -10.586 -13.445 10.766 1 96.81 99 THR A N 1
ATOM 789 C CA . THR A 1 99 ? -11.859 -13.336 11.469 1 96.81 99 THR A CA 1
ATOM 790 C C . THR A 1 99 ? -12.773 -12.328 10.781 1 96.81 99 THR A C 1
ATOM 792 O O . THR A 1 99 ? -13.969 -12.586 10.594 1 96.81 99 THR A O 1
ATOM 795 N N . ASN A 1 100 ? -12.234 -11.234 10.438 1 96.75 100 ASN A N 1
ATOM 796 C CA . ASN A 1 100 ? -13.039 -10.18 9.82 1 96.75 100 ASN A CA 1
ATOM 797 C C . ASN A 1 100 ? -13.586 -10.609 8.461 1 96.75 100 ASN A C 1
ATOM 799 O O . ASN A 1 100 ? -14.711 -10.266 8.109 1 96.75 100 ASN A O 1
ATOM 803 N N . ILE A 1 101 ? -12.812 -11.359 7.652 1 97.62 101 ILE A N 1
ATOM 804 C CA . ILE A 1 101 ? -13.297 -11.883 6.379 1 97.62 101 ILE A CA 1
ATOM 805 C C . ILE A 1 101 ? -14.445 -12.859 6.621 1 97.62 101 ILE A C 1
ATOM 807 O O . ILE A 1 101 ? -15.5 -12.758 5.98 1 97.62 101 ILE A O 1
ATOM 811 N N . CYS A 1 102 ? -14.281 -13.695 7.605 1 97.56 102 CYS A N 1
ATOM 812 C CA . CYS A 1 102 ? -15.312 -14.68 7.918 1 97.56 102 CYS A CA 1
ATOM 813 C C . CYS A 1 102 ? -16.594 -13.992 8.359 1 97.56 102 CYS A C 1
ATOM 815 O O . CYS A 1 102 ? -17.703 -14.438 8.016 1 97.56 102 CYS A O 1
ATOM 817 N N . ASN A 1 103 ? -16.438 -12.898 9.102 1 96.75 103 ASN A N 1
ATOM 818 C CA . ASN A 1 103 ? -17.594 -12.164 9.609 1 96.75 103 ASN A CA 1
ATOM 819 C C . ASN A 1 103 ? -18.312 -11.398 8.5 1 96.75 103 ASN A C 1
ATOM 821 O O . ASN A 1 103 ? -19.469 -11.023 8.641 1 96.75 103 ASN A O 1
ATOM 825 N N . SER A 1 104 ? -17.641 -11.203 7.402 1 96.81 104 SER A N 1
ATOM 826 C CA . SER A 1 104 ? -18.188 -10.344 6.359 1 96.81 104 SER A CA 1
ATOM 827 C C . SER A 1 104 ? -18.906 -11.164 5.289 1 96.81 104 SER A C 1
ATOM 829 O O . SER A 1 104 ? -19.5 -10.602 4.363 1 96.81 104 SER A O 1
ATOM 831 N N . ILE A 1 105 ? -18.875 -12.461 5.379 1 97.81 105 ILE A N 1
ATOM 832 C CA . ILE A 1 105 ? -19.453 -13.289 4.332 1 97.81 105 ILE A CA 1
ATOM 833 C C . ILE A 1 105 ? -20.453 -14.273 4.949 1 97.81 105 ILE A C 1
ATOM 835 O O . ILE A 1 105 ? -20.406 -14.539 6.152 1 97.81 105 ILE A O 1
ATOM 839 N N . ASN A 1 106 ? -21.422 -14.758 4.133 1 97.31 106 ASN A N 1
ATOM 840 C CA . ASN A 1 106 ? -22.297 -15.883 4.461 1 97.31 106 ASN A CA 1
ATOM 841 C C . ASN A 1 106 ? -21.781 -17.188 3.863 1 97.31 106 ASN A C 1
ATOM 843 O O . ASN A 1 106 ? -21.672 -17.312 2.643 1 97.31 106 ASN A O 1
ATOM 847 N N . MET A 1 107 ? -21.5 -18.141 4.711 1 96.62 107 MET A N 1
ATOM 848 C CA . MET A 1 107 ? -20.875 -19.391 4.277 1 96.62 107 MET A CA 1
ATOM 849 C C . MET A 1 107 ? -21.734 -20.109 3.24 1 96.62 107 MET A C 1
ATOM 851 O O . MET A 1 107 ? -21.203 -20.734 2.322 1 96.62 107 MET A O 1
ATOM 855 N N . GLY A 1 108 ? -23.047 -19.969 3.332 1 95.75 108 GLY A N 1
ATOM 856 C CA . GLY A 1 108 ? -23.969 -20.672 2.447 1 95.75 108 GLY A CA 1
ATOM 857 C C . GLY A 1 108 ? -24 -20.094 1.046 1 95.75 108 GLY A C 1
ATOM 858 O O . GLY A 1 108 ? -24.438 -20.766 0.103 1 95.75 108 GLY A O 1
ATOM 859 N N . SER A 1 109 ? -23.578 -18.875 0.891 1 97.5 109 SER A N 1
ATOM 860 C CA . SER A 1 109 ? -23.578 -18.219 -0.41 1 97.5 109 SER A CA 1
ATOM 861 C C . SER A 1 109 ? -22.172 -17.844 -0.85 1 97.5 109 SER A C 1
ATOM 863 O O . SER A 1 109 ? -21.984 -16.906 -1.644 1 97.5 109 SER A O 1
ATOM 865 N N . THR A 1 110 ? -21.172 -18.547 -0.245 1 98.25 110 THR A N 1
ATOM 866 C CA . THR A 1 110 ? -19.766 -18.266 -0.561 1 98.25 11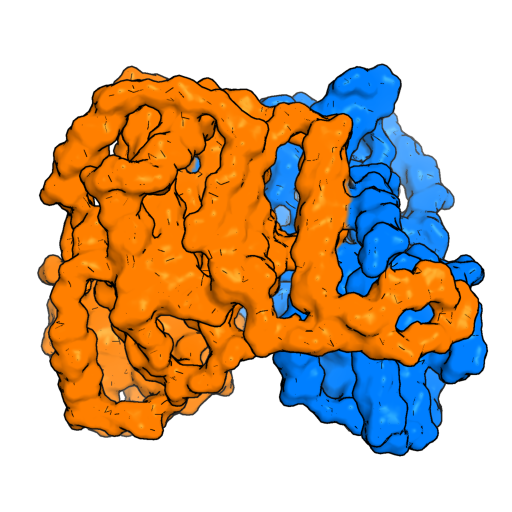0 THR A CA 1
ATOM 867 C C . THR A 1 110 ? -19.094 -19.484 -1.186 1 98.25 110 THR A C 1
ATOM 869 O O . THR A 1 110 ? -19.344 -20.609 -0.775 1 98.25 110 THR A O 1
ATOM 872 N N . HIS A 1 111 ? -18.344 -19.297 -2.232 1 98.5 111 HIS A N 1
ATOM 873 C CA . HIS A 1 111 ? -17.453 -20.312 -2.789 1 98.5 111 HIS A CA 1
ATOM 874 C C . HIS A 1 111 ? -16 -19.984 -2.498 1 98.5 111 HIS A C 1
ATOM 876 O O . HIS A 1 111 ? -15.609 -18.812 -2.516 1 98.5 111 HIS A O 1
ATOM 882 N N . PHE A 1 112 ? -15.219 -21.016 -2.17 1 98.62 112 PHE A N 1
ATOM 883 C CA . PHE A 1 112 ? -13.828 -20.828 -1.767 1 98.62 112 PHE A CA 1
ATOM 884 C C . PHE A 1 112 ? -12.875 -21.391 -2.814 1 98.62 112 PHE A C 1
ATOM 886 O O . PHE A 1 112 ? -13.086 -22.5 -3.32 1 98.62 112 PHE A O 1
ATOM 893 N N . ILE A 1 113 ? -11.875 -20.625 -3.184 1 98.88 113 ILE A N 1
ATOM 894 C CA . ILE A 1 113 ? -10.844 -21.078 -4.121 1 98.88 113 ILE A CA 1
ATOM 895 C C . ILE A 1 113 ? -9.5 -21.156 -3.406 1 98.88 113 ILE A C 1
ATOM 897 O O . ILE A 1 113 ? -8.93 -20.125 -3.035 1 98.88 113 ILE A O 1
ATOM 901 N N . VAL A 1 114 ? -9 -22.344 -3.201 1 98.81 114 VAL A N 1
ATOM 902 C CA . VAL A 1 114 ? -7.695 -22.562 -2.59 1 98.81 114 VAL A CA 1
ATOM 903 C C . VAL A 1 114 ? -6.621 -22.609 -3.674 1 98.81 114 VAL A C 1
ATOM 905 O O . VAL A 1 114 ? -6.648 -23.484 -4.551 1 98.81 114 VAL A O 1
ATOM 908 N N . ILE A 1 115 ? -5.68 -21.703 -3.615 1 98.69 115 ILE A N 1
ATOM 909 C CA . ILE A 1 115 ? -4.68 -21.609 -4.672 1 98.69 115 ILE A CA 1
ATOM 910 C C . ILE A 1 115 ? -3.283 -21.75 -4.078 1 98.69 115 ILE A C 1
ATOM 912 O O . ILE A 1 115 ? -2.85 -20.922 -3.281 1 98.69 115 ILE A O 1
ATOM 916 N N . SER A 1 116 ? -2.566 -22.703 -4.422 1 97.19 116 SER A N 1
ATOM 917 C CA . SER A 1 116 ? -1.169 -22.969 -4.094 1 97.19 116 SER A CA 1
ATOM 918 C C . SER A 1 116 ? -0.517 -23.875 -5.129 1 97.19 116 SER A C 1
ATOM 920 O O . SER A 1 116 ? -0.84 -25.062 -5.203 1 97.19 116 SER A O 1
ATOM 922 N N . LYS A 1 117 ? 0.379 -23.328 -5.871 1 94.31 117 LYS A N 1
ATOM 923 C CA . LYS A 1 117 ? 1.022 -24.125 -6.91 1 94.31 117 LYS A CA 1
ATOM 924 C C . LYS A 1 117 ? 1.77 -25.312 -6.305 1 94.31 117 LYS A C 1
ATOM 926 O O . LYS A 1 117 ? 1.626 -26.453 -6.766 1 94.31 117 LYS A O 1
ATOM 931 N N . SER A 1 118 ? 2.531 -25 -5.238 1 90.06 118 SER A N 1
ATOM 932 C CA . SER A 1 118 ? 3.301 -26.047 -4.586 1 90.06 118 SER A CA 1
ATOM 933 C C . SER A 1 118 ? 2.395 -27 -3.803 1 90.06 118 SER A C 1
ATOM 935 O O . SER A 1 118 ? 2.736 -28.156 -3.592 1 90.06 118 SER A O 1
ATOM 937 N N . GLY A 1 119 ? 1.382 -26.5 -3.311 1 94.69 119 GLY A N 1
ATOM 938 C CA . GLY A 1 119 ? 0.389 -27.281 -2.588 1 94.69 119 GLY A CA 1
ATOM 939 C C . GLY A 1 119 ? 0.682 -27.391 -1.104 1 94.69 119 GLY A C 1
ATOM 940 O O . GLY A 1 119 ? -0.118 -27.938 -0.348 1 94.69 119 GLY A O 1
ATOM 941 N N . THR A 1 120 ? 1.829 -26.781 -0.707 1 94.06 120 THR A N 1
ATOM 942 C CA . THR A 1 120 ? 2.211 -26.969 0.688 1 94.06 120 THR A CA 1
ATOM 943 C C . THR A 1 120 ? 2.461 -25.625 1.366 1 94.06 120 THR A C 1
ATOM 945 O O . THR A 1 120 ? 3.227 -25.531 2.328 1 94.06 120 THR A O 1
ATOM 948 N N . THR A 1 121 ? 1.903 -24.547 0.806 1 94.44 121 THR A N 1
ATOM 949 C CA . THR A 1 121 ? 2.051 -23.219 1.399 1 94.44 121 THR A CA 1
ATOM 950 C C . THR A 1 121 ? 1.36 -23.156 2.758 1 94.44 121 THR A C 1
ATOM 952 O O . THR A 1 121 ? 0.139 -23.297 2.848 1 94.44 121 THR A O 1
ATOM 955 N N . ILE A 1 122 ? 2.102 -22.891 3.752 1 95.56 122 ILE A N 1
ATOM 956 C CA . ILE A 1 122 ? 1.648 -22.984 5.137 1 95.56 122 ILE A CA 1
ATOM 957 C C . ILE A 1 122 ? 0.494 -22.016 5.371 1 95.56 122 ILE A C 1
ATOM 959 O O . ILE A 1 122 ? -0.523 -22.391 5.965 1 95.56 122 ILE A O 1
ATOM 963 N N . GLU A 1 123 ? 0.597 -20.766 4.922 1 96.31 123 GLU A N 1
ATOM 964 C CA . GLU A 1 123 ? -0.447 -19.766 5.113 1 96.31 123 GLU A CA 1
ATOM 965 C C . GLU A 1 123 ? -1.763 -20.219 4.484 1 96.31 123 GLU A C 1
ATOM 967 O O . GLU A 1 123 ? -2.822 -20.109 5.105 1 96.31 123 GLU A O 1
ATOM 972 N N . THR A 1 124 ? -1.654 -20.734 3.297 1 97.88 124 THR A N 1
ATOM 973 C CA . THR A 1 124 ? -2.82 -21.156 2.531 1 97.88 124 THR A CA 1
ATOM 974 C C . THR A 1 124 ? -3.502 -22.344 3.197 1 97.88 124 THR A C 1
ATOM 976 O O . THR A 1 124 ? -4.723 -22.359 3.357 1 97.88 124 THR A O 1
ATOM 979 N N . ILE A 1 125 ? -2.711 -23.297 3.654 1 98.19 125 ILE A N 1
ATOM 980 C CA . ILE A 1 125 ? -3.264 -24.516 4.254 1 98.19 125 ILE A CA 1
ATOM 981 C C . ILE A 1 125 ? -3.877 -24.172 5.613 1 98.19 125 ILE A C 1
ATOM 983 O O . ILE A 1 125 ? -4.93 -24.703 5.969 1 98.19 125 ILE A O 1
ATOM 987 N N . ALA A 1 126 ? -3.221 -23.297 6.371 1 98.19 126 ALA A N 1
ATOM 988 C CA . ALA A 1 126 ? -3.779 -22.875 7.652 1 98.19 126 ALA A CA 1
ATOM 989 C C . ALA A 1 126 ? -5.152 -22.234 7.461 1 98.19 126 ALA A C 1
ATOM 991 O O . ALA A 1 126 ? -6.102 -22.562 8.18 1 98.19 126 ALA A O 1
ATOM 992 N N . ALA A 1 127 ? -5.27 -21.344 6.5 1 98.25 127 ALA A N 1
ATOM 993 C CA . ALA A 1 127 ? -6.539 -20.688 6.211 1 98.25 127 ALA A CA 1
ATOM 994 C C . ALA A 1 127 ? -7.57 -21.688 5.695 1 98.25 127 ALA A C 1
ATOM 996 O O . ALA A 1 127 ? -8.742 -21.625 6.07 1 98.25 127 ALA A O 1
ATOM 997 N N . TYR A 1 128 ? -7.109 -22.609 4.836 1 98.5 128 TYR A N 1
ATOM 998 C CA . TYR A 1 128 ? -7.996 -23.656 4.32 1 98.5 128 TYR A CA 1
ATOM 999 C C . TYR A 1 128 ? -8.57 -24.5 5.453 1 98.5 128 TYR A C 1
ATOM 1001 O O . TYR A 1 128 ? -9.781 -24.719 5.523 1 98.5 128 TYR A O 1
ATOM 1009 N N . LYS A 1 129 ? -7.727 -24.953 6.375 1 98.5 129 LYS A N 1
ATOM 1010 C CA . LYS A 1 129 ? -8.18 -25.719 7.531 1 98.5 129 LYS A CA 1
ATOM 1011 C C . LYS A 1 129 ? -9.211 -24.938 8.344 1 98.5 129 LYS A C 1
ATOM 1013 O O . LYS A 1 129 ? -10.211 -25.5 8.789 1 98.5 129 LYS A O 1
ATOM 1018 N N . HIS A 1 130 ? -8.938 -23.672 8.508 1 98.31 130 HIS A N 1
ATOM 1019 C CA . HIS A 1 130 ? -9.836 -22.828 9.281 1 98.31 130 HIS A CA 1
ATOM 1020 C C . HIS A 1 130 ? -11.219 -22.75 8.641 1 98.31 130 HIS A C 1
ATOM 1022 O O . HIS A 1 130 ? -12.234 -22.922 9.32 1 98.31 130 HIS A O 1
ATOM 1028 N N . ILE A 1 131 ? -11.281 -22.5 7.344 1 98.12 131 ILE A N 1
ATOM 1029 C CA . ILE A 1 131 ? -12.547 -22.391 6.629 1 98.12 131 ILE A CA 1
ATOM 1030 C C . ILE A 1 131 ? -13.234 -23.75 6.594 1 98.12 131 ILE A C 1
ATOM 1032 O O . ILE A 1 131 ? -14.453 -23.844 6.773 1 98.12 131 ILE A O 1
ATOM 1036 N N . LEU A 1 132 ? -12.445 -24.797 6.344 1 97.69 132 LEU A N 1
ATOM 1037 C CA . LEU A 1 132 ? -12.992 -26.156 6.309 1 97.69 132 LEU A CA 1
ATOM 1038 C C . LEU A 1 132 ? -13.703 -26.484 7.613 1 97.69 132 LEU A C 1
ATOM 1040 O O . LEU A 1 132 ? -14.789 -27.078 7.605 1 97.69 132 LEU A O 1
ATOM 1044 N N . ALA A 1 133 ? -13.078 -26.109 8.727 1 97.38 133 ALA A N 1
ATOM 1045 C CA . ALA A 1 133 ? -13.688 -26.359 10.031 1 97.38 133 ALA A CA 1
ATOM 1046 C C . ALA A 1 133 ? -15.031 -25.641 10.156 1 97.38 133 ALA A C 1
ATOM 1048 O O . ALA A 1 133 ? -15.992 -26.203 10.688 1 97.38 133 ALA A O 1
ATOM 1049 N N . ILE A 1 134 ? -15.086 -24.391 9.719 1 97 134 ILE A N 1
ATOM 1050 C CA . ILE A 1 134 ? -16.312 -23.609 9.773 1 97 134 ILE A CA 1
ATOM 1051 C C . ILE A 1 134 ? -17.375 -24.266 8.891 1 97 134 ILE A C 1
ATOM 1053 O O . ILE A 1 134 ? -18.531 -24.406 9.305 1 97 134 ILE A O 1
ATOM 1057 N N . ILE A 1 135 ? -17.016 -24.75 7.664 1 95.88 135 ILE A N 1
ATOM 1058 C CA . ILE A 1 135 ? -17.938 -25.359 6.707 1 95.88 135 ILE A CA 1
ATOM 1059 C C . ILE A 1 135 ? -18.5 -26.656 7.289 1 95.88 135 ILE A C 1
ATOM 1061 O O . ILE A 1 135 ? -19.688 -26.938 7.148 1 95.88 135 ILE A O 1
ATOM 1065 N N . LYS A 1 136 ? -17.672 -27.422 7.879 1 94.5 136 LYS A N 1
ATOM 1066 C CA . LYS A 1 136 ? -18.109 -28.672 8.5 1 94.5 136 LYS A CA 1
ATOM 1067 C C . LYS A 1 136 ? -19.125 -28.406 9.609 1 94.5 136 LYS A C 1
ATOM 1069 O O . LYS A 1 136 ? -20.078 -29.156 9.773 1 94.5 136 LYS A O 1
ATOM 1074 N N . SER A 1 137 ? -18.906 -27.328 10.312 1 94.56 137 SER A N 1
ATOM 1075 C CA . SER A 1 137 ? -19.797 -26.984 11.422 1 94.56 137 SER A CA 1
ATOM 1076 C C . SER A 1 137 ? -21.156 -26.531 10.922 1 94.56 137 SER A C 1
ATOM 1078 O O . SER A 1 137 ? -22.188 -26.797 11.578 1 94.56 137 SER A O 1
ATOM 1080 N N . VAL A 1 138 ? -21.219 -25.844 9.797 1 93.12 138 VAL A N 1
ATOM 1081 C CA . VAL A 1 138 ? -22.484 -25.344 9.273 1 93.12 138 VAL A CA 1
ATOM 1082 C C . VAL A 1 138 ? -23.172 -26.422 8.453 1 93.12 138 VAL A C 1
ATOM 1084 O O . VAL A 1 138 ? -24.359 -26.312 8.156 1 93.12 138 VAL A O 1
ATOM 1087 N N . GLN A 1 139 ? -22.594 -27.547 8.133 1 90.25 139 GLN A N 1
ATOM 1088 C CA . GLN A 1 139 ? -23.141 -28.734 7.469 1 90.25 139 GLN A CA 1
ATOM 1089 C C . GLN A 1 139 ? -23.75 -28.375 6.117 1 90.25 139 GLN A C 1
ATOM 1091 O O . GLN A 1 139 ? -24.906 -28.719 5.844 1 90.25 139 GLN A O 1
ATOM 1096 N N . LEU A 1 140 ? -22.984 -27.812 5.27 1 88.75 140 LEU A N 1
ATOM 1097 C CA . LEU A 1 140 ? -23.422 -27.547 3.906 1 88.75 140 LEU A CA 1
ATOM 1098 C C . LEU A 1 140 ? -23.641 -28.844 3.131 1 88.75 140 LEU A C 1
ATOM 1100 O O . LEU A 1 140 ? -22.922 -29.828 3.352 1 88.75 140 LEU A O 1
ATOM 1104 N N . SER A 1 141 ? -24.578 -28.906 2.244 1 88.69 141 SER A N 1
ATOM 1105 C CA . SER A 1 141 ? -24.938 -30.094 1.479 1 88.69 141 SER A CA 1
ATOM 1106 C C . SER A 1 141 ? -23.953 -30.328 0.337 1 88.69 141 SER A C 1
ATOM 1108 O O . SER A 1 141 ? -24.016 -31.359 -0.345 1 88.69 141 SER A O 1
ATOM 1110 N N . TYR A 1 142 ? -23.125 -29.438 0.04 1 90.5 142 TYR A N 1
ATOM 1111 C CA . TYR A 1 142 ? -22.109 -29.516 -1.009 1 90.5 142 TYR A CA 1
ATOM 1112 C C . TYR A 1 142 ? -20.75 -29.094 -0.486 1 90.5 142 TYR A C 1
ATOM 1114 O O . TYR A 1 142 ? -20.641 -28.5 0.59 1 90.5 142 TYR A O 1
ATOM 1122 N N . PHE A 1 143 ? -19.703 -29.484 -1.157 1 94.44 143 PHE A N 1
ATOM 1123 C CA . PHE A 1 143 ? -18.328 -29.094 -0.838 1 94.44 143 PHE A CA 1
ATOM 1124 C C . PHE A 1 143 ? -17.922 -27.844 -1.591 1 94.44 143 PHE A C 1
ATOM 1126 O O . PHE A 1 143 ? -17.578 -27.906 -2.77 1 94.44 143 PHE A O 1
ATOM 1133 N N . PRO A 1 144 ? -17.875 -26.703 -0.929 1 96.56 144 PRO A N 1
ATOM 1134 C CA . PRO A 1 144 ? -17.797 -25.406 -1.61 1 96.56 144 PRO A CA 1
ATOM 1135 C C . PRO A 1 144 ? -16.359 -24.984 -1.896 1 96.56 144 PRO A C 1
ATOM 1137 O O . PRO A 1 144 ? -15.984 -23.828 -1.664 1 96.56 144 PRO A O 1
ATOM 1140 N N . PHE A 1 145 ? -15.531 -25.938 -2.383 1 98.12 145 PHE A N 1
ATOM 1141 C CA . PHE A 1 145 ? -14.117 -25.625 -2.576 1 98.12 145 PHE A CA 1
ATOM 1142 C C . PHE A 1 145 ? -13.672 -25.969 -3.994 1 98.12 145 PHE A C 1
ATOM 1144 O O . PHE A 1 145 ? -14.07 -27 -4.543 1 98.12 145 PHE A O 1
ATOM 1151 N N . THR A 1 146 ? -12.961 -25.062 -4.605 1 98.62 146 THR A N 1
ATOM 1152 C CA . THR A 1 146 ? -12.164 -25.297 -5.805 1 98.62 146 THR A CA 1
ATOM 1153 C C . THR A 1 146 ? -10.672 -25.172 -5.492 1 98.62 146 THR A C 1
ATOM 1155 O O . THR A 1 146 ? -10.258 -24.281 -4.746 1 98.62 146 THR A O 1
ATOM 1158 N N . PHE A 1 147 ? -9.883 -26.094 -6 1 98.69 147 PHE A N 1
ATOM 1159 C CA . PHE A 1 147 ? -8.438 -26.078 -5.789 1 98.69 147 PHE A CA 1
ATOM 1160 C C . PHE A 1 147 ? -7.707 -25.781 -7.094 1 98.69 147 PHE A C 1
ATOM 1162 O O . PHE A 1 147 ? -7.953 -26.438 -8.109 1 98.69 147 PHE A O 1
ATOM 1169 N N . ILE A 1 148 ? -6.898 -24.75 -7.094 1 98.62 148 ILE A N 1
ATOM 1170 C CA . ILE A 1 148 ? -6.023 -24.422 -8.219 1 98.62 148 ILE A CA 1
ATOM 1171 C C . ILE A 1 148 ? -4.57 -24.688 -7.828 1 98.62 148 ILE A C 1
ATOM 1173 O O . ILE A 1 148 ? -4.023 -24 -6.957 1 98.62 148 ILE A O 1
ATOM 1177 N N . THR A 1 149 ? -3.936 -25.656 -8.391 1 98.06 149 THR A N 1
ATOM 1178 C CA . THR A 1 149 ? -2.625 -26.141 -7.969 1 98.06 149 THR A CA 1
ATOM 1179 C C . THR A 1 149 ? -1.926 -26.875 -9.109 1 98.06 149 THR A C 1
ATOM 1181 O O . THR A 1 149 ? -2.49 -27.016 -10.195 1 98.06 149 THR A O 1
ATOM 1184 N N . ASP A 1 150 ? -0.642 -27.141 -8.922 1 95.69 150 ASP A N 1
ATOM 1185 C CA . ASP A 1 150 ? 0.122 -27.906 -9.898 1 95.69 150 ASP A CA 1
ATOM 1186 C C . ASP A 1 150 ? -0.431 -29.312 -10.055 1 95.69 150 ASP A C 1
ATOM 1188 O O . ASP A 1 150 ? -0.951 -29.891 -9.094 1 95.69 150 ASP A O 1
ATOM 1192 N N . GLN A 1 151 ? -0.181 -29.75 -11.336 1 93.25 151 GLN A N 1
ATOM 1193 C CA . GLN A 1 151 ? -0.613 -31.125 -11.578 1 93.25 151 GLN A CA 1
ATOM 1194 C C . GLN A 1 151 ? 0.198 -32.125 -10.742 1 93.25 151 GLN A C 1
ATOM 1196 O O . GLN A 1 151 ? 1.426 -32.031 -10.68 1 93.25 151 GLN A O 1
ATOM 1201 N N . GLY A 1 152 ? -0.358 -32.906 -9.992 1 91.62 152 GLY A N 1
ATOM 1202 C CA . GLY A 1 152 ? 0.326 -33.906 -9.219 1 91.62 152 GLY A CA 1
ATOM 1203 C C . GLY A 1 152 ? 0.739 -33.438 -7.84 1 91.62 152 GLY A C 1
ATOM 1204 O O . GLY A 1 152 ? 1.314 -34.219 -7.062 1 91.62 152 GLY A O 1
ATOM 1205 N N . SER A 1 153 ? 0.514 -32.188 -7.523 1 95.31 153 SER A N 1
ATOM 1206 C CA . SER A 1 153 ? 0.85 -31.688 -6.199 1 95.31 153 SER A CA 1
ATOM 1207 C C . SER A 1 153 ? 0.103 -32.438 -5.109 1 95.31 153 SER A C 1
ATOM 1209 O O . SER A 1 153 ? -0.898 -33.125 -5.383 1 95.31 153 SER A O 1
ATOM 1211 N N . LEU A 1 154 ? 0.581 -32.406 -3.869 1 96.69 154 LEU A N 1
ATOM 1212 C CA . LEU A 1 154 ? -0.096 -33 -2.727 1 96.69 154 LEU A CA 1
ATOM 1213 C C . LEU A 1 154 ? -1.484 -32.406 -2.537 1 96.69 154 LEU A C 1
ATOM 1215 O O . LEU A 1 154 ? -2.422 -33.094 -2.148 1 96.69 154 LEU A O 1
ATOM 1219 N N . LEU A 1 155 ? -1.599 -31.125 -2.846 1 97.94 155 LEU A N 1
ATOM 1220 C CA . LEU A 1 155 ? -2.889 -30.453 -2.742 1 97.94 155 LEU A CA 1
ATOM 1221 C C . LEU A 1 155 ? -3.871 -31 -3.77 1 97.94 155 LEU A C 1
ATOM 1223 O O . LEU A 1 155 ? -5.059 -31.156 -3.477 1 97.94 155 LEU A O 1
ATOM 1227 N N . ALA A 1 156 ? -3.367 -31.25 -4.977 1 97.56 156 ALA A N 1
ATOM 1228 C CA . ALA A 1 156 ? -4.219 -31.859 -5.996 1 97.56 156 ALA A CA 1
ATOM 1229 C C . ALA A 1 156 ? -4.707 -33.25 -5.555 1 97.56 156 ALA A C 1
ATOM 1231 O O . ALA A 1 156 ? -5.867 -33.594 -5.77 1 97.56 156 ALA A O 1
ATOM 1232 N N . GLN A 1 157 ? -3.854 -34.031 -4.965 1 97.62 157 GLN A N 1
ATOM 1233 C CA . GLN A 1 157 ? -4.219 -35.344 -4.465 1 97.62 157 GLN A CA 1
ATOM 1234 C C . GLN A 1 157 ? -5.258 -35.25 -3.355 1 97.62 157 GLN A C 1
ATOM 1236 O O . GLN A 1 157 ? -6.219 -36.031 -3.324 1 97.62 157 GLN A O 1
ATOM 1241 N N . HIS A 1 158 ? -5.023 -34.312 -2.51 1 97.88 158 HIS A N 1
ATOM 1242 C CA . HIS A 1 158 ? -5.996 -34.062 -1.452 1 97.88 158 HIS A CA 1
ATOM 1243 C C . HIS A 1 158 ? -7.352 -33.656 -2.031 1 97.88 158 HIS A C 1
ATOM 1245 O O . HIS A 1 158 ? -8.391 -34.188 -1.614 1 97.88 158 HIS A O 1
ATOM 1251 N N . ALA A 1 159 ? -7.34 -32.719 -2.941 1 97.44 159 ALA A N 1
ATOM 1252 C CA . ALA A 1 159 ? -8.57 -32.25 -3.564 1 97.44 159 ALA A CA 1
ATOM 1253 C C . ALA A 1 159 ? -9.359 -33.406 -4.188 1 97.44 159 ALA A C 1
ATOM 1255 O O . ALA A 1 159 ? -10.586 -33.438 -4.109 1 97.44 159 ALA A O 1
ATOM 1256 N N . GLN A 1 160 ? -8.672 -34.312 -4.777 1 96.31 160 GLN A N 1
ATOM 1257 C CA . GLN A 1 160 ? -9.312 -35.469 -5.375 1 96.31 160 GLN A CA 1
ATOM 1258 C C . GLN A 1 160 ? -10.008 -36.344 -4.316 1 96.31 160 GLN A C 1
ATOM 1260 O O . GLN A 1 160 ? -11.125 -36.812 -4.531 1 96.31 160 GLN A O 1
ATOM 1265 N N . LYS A 1 161 ? -9.398 -36.5 -3.209 1 95.5 161 LYS A N 1
ATOM 1266 C CA . LYS A 1 161 ? -9.914 -37.344 -2.133 1 95.5 161 LYS A CA 1
ATOM 1267 C C . LYS A 1 161 ? -11.203 -36.75 -1.552 1 95.5 161 LYS A C 1
ATOM 1269 O O . LYS A 1 161 ? -12.094 -37.5 -1.133 1 95.5 161 LYS A O 1
ATOM 1274 N N . VAL A 1 162 ? -11.281 -35.469 -1.533 1 94.62 162 VAL A N 1
ATOM 1275 C CA . VAL A 1 162 ? -12.43 -34.844 -0.895 1 94.62 162 VAL A CA 1
ATOM 1276 C C . VAL A 1 162 ? -13.453 -34.438 -1.956 1 94.62 162 VAL A C 1
ATOM 1278 O O . VAL A 1 162 ? -14.391 -33.688 -1.666 1 94.62 162 VAL A O 1
ATOM 1281 N N . ASN A 1 163 ? -13.234 -34.781 -3.232 1 92.12 163 ASN A N 1
ATOM 1282 C CA . ASN A 1 163 ? -14.117 -34.5 -4.359 1 92.12 163 ASN A CA 1
ATOM 1283 C C . ASN A 1 163 ? -14.258 -33 -4.602 1 92.12 163 ASN A C 1
ATOM 1285 O O . ASN A 1 163 ? -15.359 -32.5 -4.82 1 92.12 163 ASN A O 1
ATOM 1289 N N . GLY A 1 164 ? -13.156 -32.312 -4.383 1 94.69 164 GLY A N 1
ATOM 1290 C CA . GLY A 1 164 ? -13.117 -30.891 -4.762 1 94.69 164 GLY A CA 1
ATOM 1291 C C . GLY A 1 164 ? -12.93 -30.688 -6.25 1 94.69 164 GLY A C 1
ATOM 1292 O O . GLY A 1 164 ? -12.508 -31.594 -6.965 1 94.69 164 GLY A O 1
ATOM 1293 N N . LEU A 1 165 ? -13.359 -29.516 -6.703 1 97.31 165 LEU A N 1
ATOM 1294 C CA . LEU A 1 165 ? -13.023 -29.141 -8.07 1 97.31 165 LEU A CA 1
ATOM 1295 C C . LEU A 1 165 ? -11.547 -28.812 -8.195 1 97.31 165 LEU A C 1
ATOM 1297 O O . LEU A 1 165 ? -10.969 -28.188 -7.297 1 97.31 165 LEU A O 1
ATOM 1301 N N . ILE A 1 166 ? -10.891 -29.281 -9.25 1 97.56 166 ILE A N 1
ATOM 1302 C CA . ILE A 1 166 ? -9.453 -29.094 -9.406 1 97.56 166 ILE A CA 1
ATOM 1303 C C . ILE A 1 166 ? -9.172 -28.438 -10.758 1 97.56 166 ILE A C 1
ATOM 1305 O O . ILE A 1 166 ? -9.688 -28.859 -11.789 1 97.56 166 ILE A O 1
ATOM 1309 N N . ILE A 1 167 ? -8.484 -27.391 -10.727 1 98 167 ILE A N 1
ATOM 1310 C CA . ILE A 1 167 ? -7.93 -26.766 -11.914 1 98 167 ILE A CA 1
ATOM 1311 C C . ILE A 1 167 ? -6.41 -26.656 -11.789 1 98 167 ILE A C 1
ATOM 1313 O O . ILE A 1 167 ? -5.898 -26.203 -10.758 1 98 167 ILE A O 1
ATOM 1317 N N . ASN A 1 168 ? -5.68 -27.031 -12.828 1 96 168 ASN A N 1
ATOM 1318 C CA . ASN A 1 168 ? -4.227 -27.078 -12.734 1 96 168 ASN A CA 1
ATOM 1319 C C . ASN A 1 168 ? -3.578 -25.828 -13.312 1 96 168 ASN A C 1
ATOM 1321 O O . ASN A 1 168 ? -4.113 -25.219 -14.234 1 96 168 ASN A O 1
ATOM 1325 N N . ILE A 1 169 ? -2.547 -25.406 -12.641 1 94.38 169 ILE A N 1
ATOM 1326 C CA . ILE A 1 169 ? -1.617 -24.422 -13.172 1 94.38 169 ILE A CA 1
ATOM 1327 C C . ILE A 1 169 ? -0.425 -25.125 -13.82 1 94.38 169 ILE A C 1
ATOM 1329 O O . ILE A 1 169 ? 0.131 -26.062 -13.25 1 94.38 169 ILE A O 1
ATOM 1333 N N . GLN A 1 170 ? -0.024 -24.641 -14.93 1 92.75 170 GLN A N 1
ATOM 1334 C CA . GLN A 1 170 ? 1.097 -25.266 -15.625 1 92.75 170 GLN A CA 1
ATOM 1335 C C . GLN A 1 170 ? 2.385 -25.141 -14.812 1 92.75 170 GLN A C 1
ATOM 1337 O O . GLN A 1 170 ? 2.643 -24.094 -14.211 1 92.75 170 GLN A O 1
ATOM 1342 N N . GLN A 1 171 ? 3.232 -26.141 -14.891 1 92.88 171 GLN A N 1
ATOM 1343 C CA . GLN A 1 171 ? 4.441 -26.234 -14.078 1 92.88 171 GLN A CA 1
ATOM 1344 C C . GLN A 1 171 ? 5.457 -25.172 -14.484 1 92.88 171 GLN A C 1
ATOM 1346 O O . GLN A 1 171 ? 6.215 -24.672 -13.648 1 92.88 171 GLN A O 1
ATOM 1351 N N . ASN A 1 172 ? 5.488 -24.859 -15.711 1 95.56 172 ASN A N 1
ATOM 1352 C CA . ASN A 1 172 ? 6.512 -23.953 -16.219 1 95.56 172 ASN A CA 1
ATOM 1353 C C . ASN A 1 172 ? 6.086 -22.484 -16.078 1 95.56 172 ASN A C 1
ATOM 1355 O O . ASN A 1 172 ? 6.629 -21.609 -16.75 1 95.56 172 ASN A O 1
ATOM 1359 N N . ILE A 1 173 ? 5.094 -22.234 -15.289 1 96.44 173 ILE A N 1
ATOM 1360 C CA . ILE A 1 173 ? 4.656 -20.875 -14.992 1 96.44 173 ILE A CA 1
ATOM 1361 C C . ILE A 1 173 ? 4.93 -20.562 -13.523 1 96.44 173 ILE A C 1
ATOM 1363 O O . ILE A 1 173 ? 4.398 -21.219 -12.625 1 96.44 173 ILE A O 1
ATOM 1367 N N . GLY A 1 174 ? 5.789 -19.594 -13.266 1 94.81 174 GLY A N 1
ATOM 1368 C CA . GLY A 1 174 ? 6.051 -19.141 -11.906 1 94.81 174 GLY A CA 1
ATOM 1369 C C . GLY A 1 174 ? 4.883 -18.406 -11.281 1 94.81 174 GLY A C 1
ATOM 1370 O O . GLY A 1 174 ? 4.102 -17.766 -11.984 1 94.81 174 GLY A O 1
ATOM 1371 N N . GLY A 1 175 ? 4.762 -18.422 -9.977 1 94.19 175 GLY A N 1
ATOM 1372 C CA . GLY A 1 175 ? 3.652 -17.828 -9.25 1 94.19 175 GLY A CA 1
ATOM 1373 C C . GLY A 1 175 ? 3.451 -16.359 -9.57 1 94.19 175 GLY A C 1
ATOM 1374 O O . GLY A 1 175 ? 2.324 -15.922 -9.812 1 94.19 175 GLY A O 1
ATOM 1375 N N . ARG A 1 176 ? 4.531 -15.57 -9.586 1 96.56 176 ARG A N 1
ATOM 1376 C CA . ARG A 1 176 ? 4.391 -14.141 -9.797 1 96.56 176 ARG A CA 1
ATOM 1377 C C . ARG A 1 176 ? 4.105 -13.82 -11.258 1 96.56 176 ARG A C 1
ATOM 1379 O O . ARG A 1 176 ? 3.742 -12.695 -11.602 1 96.56 176 ARG A O 1
ATOM 1386 N N . PHE A 1 177 ? 4.176 -14.812 -12.172 1 98.19 177 PHE A N 1
ATOM 1387 C CA . PHE A 1 177 ? 3.857 -14.672 -13.586 1 98.19 177 PHE A CA 1
ATOM 1388 C C . PHE A 1 177 ? 2.543 -15.367 -13.922 1 98.19 177 PHE A C 1
ATOM 1390 O O . PHE A 1 177 ? 2.201 -15.539 -15.094 1 98.19 177 PHE A O 1
ATOM 1397 N N . SER A 1 178 ? 1.75 -15.719 -12.898 1 97.88 178 SER A N 1
ATOM 1398 C CA . SER A 1 178 ? 0.62 -16.625 -13.125 1 97.88 178 SER A CA 1
ATOM 1399 C C . SER A 1 178 ? -0.692 -15.844 -13.203 1 97.88 178 SER A C 1
ATOM 1401 O O . SER A 1 178 ? -1.771 -16.438 -13.219 1 97.88 178 SER A O 1
ATOM 1403 N N . LEU A 1 179 ? -0.668 -14.523 -13.266 1 98.44 179 LEU A N 1
ATOM 1404 C CA . LEU A 1 179 ? -1.878 -13.711 -13.242 1 98.44 179 LEU A CA 1
ATOM 1405 C C . LEU A 1 179 ? -2.803 -14.078 -14.398 1 98.44 179 LEU A C 1
ATOM 1407 O O . LEU A 1 179 ? -4.02 -14.164 -14.219 1 98.44 179 LEU A O 1
ATOM 1411 N N . LEU A 1 180 ? -2.244 -14.336 -15.617 1 98.69 180 LEU A N 1
ATOM 1412 C CA . LEU A 1 180 ? -3.057 -14.625 -16.797 1 98.69 180 LEU A CA 1
ATOM 1413 C C . LEU A 1 180 ? -3.301 -16.125 -16.938 1 98.69 180 LEU A C 1
ATOM 1415 O O . LEU A 1 180 ? -3.885 -16.578 -17.922 1 98.69 180 LEU A O 1
ATOM 1419 N N . SER A 1 181 ? -2.842 -16.953 -15.969 1 98.19 181 SER A N 1
ATOM 1420 C CA . SER A 1 181 ? -3.139 -18.375 -15.898 1 98.19 181 SER A CA 1
ATOM 1421 C C . SER A 1 181 ? -4.434 -18.641 -15.141 1 98.19 181 SER A C 1
ATOM 1423 O O . SER A 1 181 ? -5.152 -17.703 -14.789 1 98.19 181 SER A O 1
ATOM 1425 N N . SER A 1 182 ? -4.688 -19.922 -14.891 1 97.62 182 SER A N 1
ATOM 1426 C CA . SER A 1 182 ? -5.898 -20.297 -14.172 1 97.62 182 SER A CA 1
ATOM 1427 C C . SER A 1 182 ? -5.949 -19.656 -12.789 1 97.62 182 SER A C 1
ATOM 1429 O O . SER A 1 182 ? -7.027 -19.344 -12.281 1 97.62 182 SER A O 1
ATOM 1431 N N . SER A 1 183 ? -4.766 -19.422 -12.203 1 97.44 183 SER A N 1
ATOM 1432 C CA . SER A 1 183 ? -4.684 -18.859 -10.859 1 97.44 183 SER A CA 1
ATOM 1433 C C . SER A 1 183 ? -5.301 -17.469 -10.812 1 97.44 183 SER A C 1
ATOM 1435 O O . SER A 1 183 ? -5.91 -17.094 -9.805 1 97.44 183 SER A O 1
ATOM 1437 N N . GLY A 1 184 ? -5.121 -16.641 -11.828 1 98.25 184 GLY A N 1
ATOM 1438 C CA . GLY A 1 184 ? -5.707 -15.312 -11.883 1 98.25 184 GLY A CA 1
ATOM 1439 C C . GLY A 1 184 ? -7.051 -15.281 -12.586 1 98.25 184 GLY A C 1
ATOM 1440 O O . GLY A 1 184 ? -7.98 -14.617 -12.133 1 98.25 184 GLY A O 1
ATOM 1441 N N . ILE A 1 185 ? -7.238 -16.062 -13.594 1 98.19 185 ILE A N 1
ATOM 1442 C CA . ILE A 1 185 ? -8.359 -15.977 -14.523 1 98.19 185 ILE A CA 1
ATOM 1443 C C . ILE A 1 185 ? -9.609 -16.547 -13.875 1 98.19 185 ILE A C 1
ATOM 1445 O O . ILE A 1 185 ? -10.703 -16 -14.031 1 98.19 185 ILE A O 1
ATOM 1449 N N . ILE A 1 186 ? -9.516 -17.625 -13.164 1 98.56 186 ILE A N 1
ATOM 1450 C CA . ILE A 1 186 ? -10.688 -18.328 -12.641 1 98.56 186 ILE A CA 1
ATOM 1451 C C . ILE A 1 186 ? -11.406 -17.453 -11.617 1 98.56 186 ILE A C 1
ATOM 1453 O O . ILE A 1 186 ? -12.609 -17.203 -11.742 1 98.56 186 ILE A O 1
ATOM 1457 N N . PRO A 1 187 ? -10.641 -16.922 -10.578 1 98.62 187 PRO A N 1
ATOM 1458 C CA . PRO A 1 187 ? -11.336 -16.031 -9.656 1 98.62 187 PRO A CA 1
ATOM 1459 C C . PRO A 1 187 ? -11.977 -14.836 -10.367 1 98.62 187 PRO A C 1
ATOM 1461 O O . PRO A 1 187 ? -13.094 -14.43 -10.016 1 98.62 187 PRO A O 1
ATOM 1464 N N . LEU A 1 188 ? -11.32 -14.258 -11.344 1 98.75 188 LEU A N 1
ATOM 1465 C CA . LEU A 1 188 ? -11.82 -13.094 -12.062 1 98.75 188 LEU A CA 1
ATOM 1466 C C . LEU A 1 188 ? -13.055 -13.445 -12.883 1 98.75 188 LEU A C 1
ATOM 1468 O O . LEU A 1 188 ? -14.031 -12.695 -12.898 1 98.75 188 LEU A O 1
ATOM 1472 N N . ALA A 1 189 ? -13.008 -14.602 -13.531 1 98.44 189 ALA A N 1
ATOM 1473 C CA . ALA A 1 189 ? -14.125 -15.047 -14.352 1 98.44 189 ALA A CA 1
ATOM 1474 C C . ALA A 1 189 ? -15.398 -15.188 -13.523 1 98.44 189 ALA A C 1
ATOM 1476 O O . ALA A 1 189 ? -16.5 -14.867 -13.992 1 98.44 189 ALA A O 1
ATOM 1477 N N . LEU A 1 190 ? -15.273 -15.617 -12.344 1 98.38 190 LEU A N 1
ATOM 1478 C CA . LEU A 1 190 ? -16.422 -15.82 -11.453 1 98.38 190 LEU A CA 1
ATOM 1479 C C . LEU A 1 190 ? -17.094 -14.492 -11.125 1 98.38 190 LEU A C 1
ATOM 1481 O O . LEU A 1 190 ? -18.266 -14.469 -10.742 1 98.38 190 LEU A O 1
ATOM 1485 N N . THR A 1 191 ? -16.391 -13.344 -11.219 1 98.06 191 THR A N 1
ATOM 1486 C CA . THR A 1 191 ? -16.953 -12.039 -10.883 1 98.06 191 THR A CA 1
ATOM 1487 C C . THR A 1 191 ? -17.625 -11.406 -12.102 1 98.06 191 THR A C 1
ATOM 1489 O O . THR A 1 191 ? -18.25 -10.359 -11.984 1 98.06 191 THR A O 1
ATOM 1492 N N . GLY A 1 192 ? -17.469 -11.93 -13.234 1 96.94 192 GLY A N 1
ATOM 1493 C CA . GLY A 1 192 ? -18.031 -11.359 -14.445 1 96.94 192 GLY A CA 1
ATOM 1494 C C . GLY A 1 192 ? -17.031 -10.508 -15.219 1 96.94 192 GLY A C 1
ATOM 1495 O O . GLY A 1 192 ? -17.391 -9.922 -16.25 1 96.94 192 GLY A O 1
ATOM 1496 N N . ILE A 1 193 ? -15.844 -10.398 -14.773 1 98.38 193 ILE A N 1
ATOM 1497 C CA . ILE A 1 193 ? -14.797 -9.695 -15.508 1 98.38 193 ILE A CA 1
ATOM 1498 C C . ILE A 1 193 ? -14.578 -10.375 -16.859 1 98.38 193 ILE A C 1
ATOM 1500 O O . ILE A 1 193 ? -14.602 -11.602 -16.953 1 98.38 193 ILE A O 1
ATOM 1504 N N . LYS A 1 194 ? -14.367 -9.609 -17.906 1 98.19 194 LYS A N 1
ATOM 1505 C CA . LYS A 1 194 ? -14.258 -10.102 -19.266 1 98.19 194 LYS A CA 1
ATOM 1506 C C . LYS A 1 194 ? -12.867 -10.648 -19.562 1 98.19 194 LYS A C 1
ATOM 1508 O O . LYS A 1 194 ? -12 -9.93 -20.062 1 98.19 194 LYS A O 1
ATOM 1513 N N . ILE A 1 195 ? -12.758 -11.922 -19.391 1 98.44 195 ILE A N 1
ATOM 1514 C CA . ILE A 1 195 ? -11.469 -12.602 -19.484 1 98.44 195 ILE A CA 1
ATOM 1515 C C . ILE A 1 195 ? -10.93 -12.484 -20.922 1 98.44 195 ILE A C 1
ATOM 1517 O O . ILE A 1 195 ? -9.734 -12.266 -21.125 1 98.44 195 ILE A O 1
ATOM 1521 N N . ASP A 1 196 ? -11.805 -12.609 -21.859 1 98.19 196 ASP A N 1
ATOM 1522 C CA . ASP A 1 196 ? -11.383 -12.531 -23.25 1 98.19 196 ASP A CA 1
ATOM 1523 C C . ASP A 1 196 ? -10.758 -11.172 -23.562 1 98.19 196 ASP A C 1
ATOM 1525 O O . ASP A 1 196 ? -9.742 -11.094 -24.25 1 98.19 196 ASP A O 1
ATOM 1529 N N . CYS A 1 197 ? -11.359 -10.102 -23.094 1 98.62 197 CYS A N 1
ATOM 1530 C CA . CYS A 1 197 ? -10.844 -8.758 -23.312 1 98.62 197 CYS A CA 1
ATOM 1531 C C . CYS A 1 197 ? -9.5 -8.57 -22.625 1 98.62 197 CYS A C 1
ATOM 1533 O O . CYS A 1 197 ? -8.594 -7.93 -23.156 1 98.62 197 CYS A O 1
ATOM 1535 N N . LEU A 1 198 ? -9.398 -9.148 -21.422 1 98.81 198 LEU A N 1
ATOM 1536 C CA . LEU A 1 198 ? -8.148 -9.109 -20.672 1 98.81 198 LEU A CA 1
ATOM 1537 C C . LEU A 1 198 ? -7.02 -9.766 -21.469 1 98.81 198 LEU A C 1
ATOM 1539 O O . LEU A 1 198 ? -5.949 -9.172 -21.625 1 98.81 198 LEU A O 1
ATOM 1543 N N . LEU A 1 199 ? -7.277 -10.969 -21.969 1 98.88 199 LEU A N 1
ATOM 1544 C CA . LEU A 1 199 ? -6.281 -11.734 -22.703 1 98.88 199 LEU A CA 1
ATOM 1545 C C . LEU A 1 199 ? -5.977 -11.07 -24.047 1 98.88 199 LEU A C 1
ATOM 1547 O O . LEU A 1 199 ? -4.836 -11.102 -24.516 1 98.88 199 LEU A O 1
ATOM 1551 N N . LYS A 1 200 ? -7 -10.492 -24.656 1 98.75 200 LYS A N 1
ATOM 1552 C CA . LYS A 1 200 ? -6.789 -9.773 -25.906 1 98.75 200 LYS A CA 1
ATOM 1553 C C . LYS A 1 200 ? -5.848 -8.586 -25.703 1 98.75 200 LYS A C 1
ATOM 1555 O O . LYS A 1 200 ? -5.016 -8.297 -26.562 1 98.75 200 LYS A O 1
ATOM 1560 N N . GLY A 1 201 ? -6.023 -7.875 -24.594 1 98.81 201 GLY A N 1
ATOM 1561 C CA . GLY A 1 201 ? -5.102 -6.801 -24.266 1 98.81 201 GLY A CA 1
ATOM 1562 C C . GLY A 1 201 ? -3.664 -7.266 -24.125 1 98.81 201 GLY A C 1
ATOM 1563 O O . GLY A 1 201 ? -2.75 -6.656 -24.688 1 98.81 201 GLY A O 1
ATOM 1564 N N . ALA A 1 202 ? -3.467 -8.328 -23.391 1 98.88 202 ALA A N 1
ATOM 1565 C CA . ALA A 1 202 ? -2.139 -8.914 -23.234 1 98.88 202 ALA A CA 1
ATOM 1566 C C . ALA A 1 202 ? -1.564 -9.359 -24.578 1 98.88 202 ALA A C 1
ATOM 1568 O O . ALA A 1 202 ? -0.387 -9.125 -24.859 1 98.88 202 ALA A O 1
ATOM 1569 N N . ALA A 1 203 ? -2.424 -9.969 -25.406 1 98.69 203 ALA A N 1
ATOM 1570 C CA . ALA A 1 203 ? -2.006 -10.469 -26.703 1 98.69 203 ALA A CA 1
ATOM 1571 C C . ALA A 1 203 ? -1.536 -9.328 -27.609 1 98.69 203 ALA A C 1
ATOM 1573 O O . ALA A 1 203 ? -0.618 -9.508 -28.406 1 98.69 203 ALA A O 1
ATOM 1574 N N . LYS A 1 204 ? -2.193 -8.219 -27.484 1 98.5 204 LYS A N 1
ATOM 1575 C CA . LYS A 1 204 ? -1.811 -7.062 -28.297 1 98.5 204 LYS A CA 1
ATOM 1576 C C . LYS A 1 204 ? -0.363 -6.664 -28.031 1 98.5 204 LYS A C 1
ATOM 1578 O O . LYS A 1 204 ? 0.386 -6.367 -28.969 1 98.5 204 LYS A O 1
ATOM 1583 N N . ILE A 1 205 ? 0.069 -6.637 -26.781 1 98.44 205 ILE A N 1
ATOM 1584 C CA . ILE A 1 205 ? 1.436 -6.289 -26.422 1 98.44 205 ILE A CA 1
ATOM 1585 C C . ILE A 1 205 ? 2.391 -7.387 -26.875 1 98.44 205 ILE A C 1
ATOM 1587 O O . ILE A 1 205 ? 3.457 -7.102 -27.422 1 98.44 205 ILE A O 1
ATOM 1591 N N . LYS A 1 206 ? 1.978 -8.641 -26.625 1 98.44 206 LYS A N 1
ATOM 1592 C CA . LYS A 1 206 ? 2.783 -9.781 -27.047 1 98.44 206 LYS A CA 1
ATOM 1593 C C . LYS A 1 206 ? 3.07 -9.727 -28.547 1 98.44 206 LYS A C 1
ATOM 1595 O O . LYS A 1 206 ? 4.223 -9.836 -28.969 1 98.44 206 LYS A O 1
ATOM 1600 N N . ASP A 1 207 ? 2.029 -9.531 -29.328 1 98 207 ASP A N 1
ATOM 1601 C CA . ASP A 1 207 ? 2.146 -9.492 -30.781 1 98 207 ASP A CA 1
ATOM 1602 C C . ASP A 1 207 ? 3.014 -8.32 -31.234 1 98 207 ASP A C 1
ATOM 1604 O O . ASP A 1 207 ? 3.85 -8.469 -32.125 1 98 207 ASP A O 1
ATOM 1608 N N . SER A 1 208 ? 2.797 -7.195 -30.625 1 97.69 208 SER A N 1
ATOM 1609 C CA . SER A 1 208 ? 3.578 -6.016 -30.984 1 97.69 208 SER A CA 1
ATOM 1610 C C . SER A 1 208 ? 5.062 -6.234 -30.703 1 97.69 208 SER A C 1
ATOM 1612 O O . SER A 1 208 ? 5.914 -5.773 -31.469 1 97.69 208 SER A O 1
ATOM 1614 N N . PHE A 1 209 ? 5.395 -6.934 -29.625 1 97.5 209 PHE A N 1
ATOM 1615 C CA . PHE A 1 209 ? 6.789 -7.148 -29.266 1 97.5 209 PHE A CA 1
ATOM 1616 C C . PHE A 1 209 ? 7.434 -8.188 -30.172 1 97.5 209 PHE A C 1
ATOM 1618 O O . PHE A 1 209 ? 8.508 -7.953 -30.734 1 97.5 209 PHE A O 1
ATOM 1625 N N . PHE A 1 210 ? 6.82 -9.359 -30.391 1 96.75 210 PHE A N 1
ATOM 1626 C CA . PHE A 1 210 ? 7.449 -10.492 -31.062 1 96.75 210 PHE A CA 1
ATOM 1627 C C . PHE A 1 210 ? 7.316 -10.367 -32.594 1 96.75 210 PHE A C 1
ATOM 1629 O O . PHE A 1 210 ? 8.039 -11.031 -33.312 1 96.75 210 PHE A O 1
ATOM 1636 N N . ASN A 1 211 ? 6.402 -9.539 -33.062 1 95.94 211 ASN A N 1
ATOM 1637 C CA . ASN A 1 211 ? 6.207 -9.367 -34.5 1 95.94 211 ASN A CA 1
ATOM 1638 C C . ASN A 1 211 ? 6.691 -8.008 -35 1 95.94 211 ASN A C 1
ATOM 1640 O O . ASN A 1 211 ? 6.039 -7.367 -35.812 1 95.94 211 ASN A O 1
ATOM 1644 N N . GLN A 1 212 ? 7.684 -7.449 -34.406 1 92.12 212 GLN A N 1
ATOM 1645 C CA . GLN A 1 212 ? 8.406 -6.246 -34.812 1 92.12 212 GLN A CA 1
ATOM 1646 C C . GLN A 1 212 ? 7.48 -5.027 -34.844 1 92.12 212 GLN A C 1
ATOM 1648 O O . GLN A 1 212 ? 7.512 -4.23 -35.781 1 92.12 212 GLN A O 1
ATOM 1653 N N . GLY A 1 213 ? 6.637 -5.008 -33.906 1 92.56 213 GLY A N 1
ATOM 1654 C CA . GLY A 1 213 ? 5.809 -3.826 -33.719 1 92.56 213 GLY A CA 1
ATOM 1655 C C . GLY A 1 213 ? 6.477 -2.764 -32.875 1 92.56 213 GLY A C 1
ATOM 1656 O O . GLY A 1 213 ? 7.668 -2.861 -32.562 1 92.56 213 GLY A O 1
ATOM 1657 N N . TYR A 1 214 ? 5.75 -1.693 -32.531 1 91.06 214 TYR A N 1
ATOM 1658 C CA . TYR A 1 214 ? 6.281 -0.511 -31.844 1 91.06 214 TYR A CA 1
ATOM 1659 C C . TYR A 1 214 ? 6.758 -0.848 -30.438 1 91.06 214 TYR A C 1
ATOM 1661 O O . TYR A 1 214 ? 7.672 -0.204 -29.922 1 91.06 214 TYR A O 1
ATOM 1669 N N . MET A 1 215 ? 6.242 -1.899 -29.797 1 94.69 215 MET A N 1
ATOM 1670 C CA . MET A 1 215 ? 6.59 -2.254 -28.422 1 94.69 215 MET A CA 1
ATOM 1671 C C . MET A 1 215 ? 7.953 -2.932 -28.375 1 94.69 215 MET A C 1
ATOM 1673 O O . MET A 1 215 ? 8.586 -2.969 -27.312 1 94.69 215 MET A O 1
ATOM 1677 N N . GLN A 1 216 ? 8.391 -3.547 -29.5 1 95 216 GLN A N 1
ATOM 1678 C CA . GLN A 1 216 ? 9.656 -4.27 -29.484 1 95 216 GLN A CA 1
ATOM 1679 C C . GLN A 1 216 ? 10.82 -3.342 -29.156 1 95 216 GLN A C 1
ATOM 1681 O O . GLN A 1 216 ? 11.523 -3.551 -28.156 1 95 216 GLN A O 1
ATOM 1686 N N . ASN A 1 217 ? 10.922 -2.229 -29.953 1 92.81 217 ASN A N 1
ATOM 1687 C CA . ASN A 1 217 ? 12.008 -1.283 -29.719 1 92.81 217 ASN A CA 1
ATOM 1688 C C . ASN A 1 217 ? 11.875 -0.598 -28.359 1 92.81 217 ASN A C 1
ATOM 1690 O O . ASN A 1 217 ? 12.867 -0.406 -27.656 1 92.81 217 ASN A O 1
ATOM 1694 N N . ALA A 1 218 ? 10.695 -0.22 -28 1 93.62 218 ALA A N 1
ATOM 1695 C CA . ALA A 1 218 ? 10.445 0.49 -26.75 1 93.62 218 ALA A CA 1
ATOM 1696 C C . ALA A 1 218 ? 10.875 -0.35 -25.547 1 93.62 218 ALA A C 1
ATOM 1698 O O . ALA A 1 218 ? 11.562 0.143 -24.656 1 93.62 218 ALA A O 1
ATOM 1699 N N . LEU A 1 219 ? 10.5 -1.632 -25.516 1 96.62 219 LEU A N 1
ATOM 1700 C CA . LEU A 1 219 ? 10.781 -2.502 -24.391 1 96.62 219 LEU A CA 1
ATOM 1701 C C . LEU A 1 219 ? 12.25 -2.893 -24.344 1 96.62 219 LEU A C 1
ATOM 1703 O O . LEU A 1 219 ? 12.844 -3.012 -23.281 1 96.62 219 LEU A O 1
ATOM 1707 N N . LEU A 1 220 ? 12.844 -3.119 -25.547 1 96.12 220 LEU A N 1
ATOM 1708 C CA . LEU A 1 220 ? 14.266 -3.447 -25.594 1 96.12 220 LEU A CA 1
ATOM 1709 C C . LEU A 1 220 ? 15.109 -2.287 -25.078 1 96.12 220 LEU A C 1
ATOM 1711 O O . LEU A 1 220 ? 16.047 -2.496 -24.312 1 96.12 220 LEU A O 1
ATOM 1715 N N . LYS A 1 221 ? 14.742 -1.052 -25.453 1 95.19 221 LYS A N 1
ATOM 1716 C CA . LYS A 1 221 ? 15.469 0.129 -25 1 95.19 221 LYS A CA 1
ATOM 1717 C C . LYS A 1 221 ? 15.297 0.333 -23.5 1 95.19 221 LYS A C 1
ATOM 1719 O O . LYS A 1 221 ? 16.266 0.63 -22.797 1 95.19 221 LYS A O 1
ATOM 1724 N N . LYS A 1 222 ? 14.117 0.208 -23.062 1 96.62 222 LYS A N 1
ATOM 1725 C CA . LYS A 1 222 ? 13.82 0.404 -21.641 1 96.62 222 LYS A CA 1
ATOM 1726 C C . LYS A 1 222 ? 14.539 -0.633 -20.781 1 96.62 222 LYS A C 1
ATOM 1728 O O . LYS A 1 222 ? 15.133 -0.292 -19.766 1 96.62 222 LYS A O 1
ATOM 1733 N N . ALA A 1 223 ? 14.422 -1.898 -21.188 1 97.5 223 ALA A N 1
ATOM 1734 C CA . ALA A 1 223 ? 15.094 -2.973 -20.453 1 97.5 223 ALA A CA 1
ATOM 1735 C C . ALA A 1 223 ? 16.594 -2.748 -20.422 1 97.5 223 ALA A C 1
ATOM 1737 O O . ALA A 1 223 ? 17.234 -2.936 -19.375 1 97.5 223 ALA A O 1
ATOM 1738 N N . THR A 1 224 ? 17.188 -2.373 -21.547 1 96.75 224 THR A N 1
ATOM 1739 C CA . THR A 1 224 ? 18.609 -2.119 -21.625 1 96.75 224 THR A CA 1
ATOM 1740 C C . THR A 1 224 ? 19.016 -0.977 -20.688 1 96.75 224 THR A C 1
ATOM 1742 O O . THR A 1 224 ? 20.031 -1.064 -20 1 96.75 224 THR A O 1
ATOM 1745 N N . PHE A 1 225 ? 18.188 0.045 -20.688 1 96.81 225 PHE A N 1
ATOM 1746 C CA . PHE A 1 225 ? 18.469 1.173 -19.812 1 96.81 225 PHE A CA 1
ATOM 1747 C C . PHE A 1 225 ? 18.516 0.725 -18.344 1 96.81 225 PHE A C 1
ATOM 1749 O O . PHE A 1 225 ? 19.453 1.038 -17.625 1 96.81 225 PHE A O 1
ATOM 1756 N N . TYR A 1 226 ? 17.469 0.033 -17.906 1 97.75 226 TYR A N 1
ATOM 1757 C CA . TYR A 1 226 ? 17.375 -0.405 -16.516 1 97.75 226 TYR A CA 1
ATOM 1758 C C . TYR A 1 226 ? 18.562 -1.288 -16.141 1 97.75 226 TYR A C 1
ATOM 1760 O O . TYR A 1 226 ? 19.156 -1.121 -15.07 1 97.75 226 TYR A O 1
ATOM 1768 N N . ALA A 1 227 ? 18.906 -2.205 -17.016 1 97 227 ALA A N 1
ATOM 1769 C CA . ALA A 1 227 ? 20 -3.121 -16.719 1 97 227 ALA A CA 1
ATOM 1770 C C . ALA A 1 227 ? 21.344 -2.383 -16.688 1 97 227 ALA A C 1
ATOM 1772 O O . ALA A 1 227 ? 22.109 -2.547 -15.734 1 97 227 ALA A O 1
ATOM 1773 N N . LYS A 1 228 ? 21.594 -1.507 -17.656 1 96.12 228 LYS A N 1
ATOM 1774 C CA . LYS A 1 228 ? 22.859 -0.806 -17.781 1 96.12 228 LYS A CA 1
ATOM 1775 C C . LYS A 1 228 ? 23.062 0.184 -16.641 1 96.12 228 LYS A C 1
ATOM 1777 O O . LYS A 1 228 ? 24.188 0.437 -16.219 1 96.12 228 LYS A O 1
ATOM 1782 N N . ASN A 1 229 ? 21.984 0.736 -16.188 1 96.38 229 ASN A N 1
ATOM 1783 C CA . ASN A 1 229 ? 22.094 1.79 -15.188 1 96.38 229 ASN A CA 1
ATOM 1784 C C . ASN A 1 229 ? 21.625 1.303 -13.812 1 96.38 229 ASN A C 1
ATOM 1786 O O . ASN A 1 229 ? 21.266 2.107 -12.953 1 96.38 229 ASN A O 1
ATOM 1790 N N . SER A 1 230 ? 21.609 0.024 -13.555 1 96.06 230 SER A N 1
ATOM 1791 C CA . SER A 1 230 ? 21.062 -0.564 -12.344 1 96.06 230 SER A CA 1
ATOM 1792 C C . SER A 1 230 ? 21.844 -0.119 -11.109 1 96.06 230 SER A C 1
ATOM 1794 O O . SER A 1 230 ? 21.281 -0.018 -10.016 1 96.06 230 SER A O 1
ATOM 1796 N N . SER A 1 231 ? 23.109 0.17 -11.234 1 94.44 231 SER A N 1
ATOM 1797 C CA . SER A 1 231 ? 23.922 0.599 -10.109 1 94.44 231 SER A CA 1
ATOM 1798 C C . SER A 1 231 ? 23.656 2.055 -9.75 1 94.44 231 SER A C 1
ATOM 1800 O O . SER A 1 231 ? 23.766 2.441 -8.578 1 94.44 231 SER A O 1
ATOM 1802 N N . ASN A 1 232 ? 23.297 2.85 -10.758 1 94.88 232 ASN A N 1
ATOM 1803 C CA . ASN A 1 232 ? 23.047 4.27 -10.547 1 94.88 232 ASN A CA 1
ATOM 1804 C C . ASN A 1 232 ? 21.609 4.523 -10.117 1 94.88 232 ASN A C 1
ATOM 1806 O O . ASN A 1 232 ? 21.344 5.414 -9.312 1 94.88 232 ASN A O 1
ATOM 1810 N N . TYR A 1 233 ? 20.703 3.859 -10.789 1 96.62 233 TYR A N 1
ATOM 1811 C CA . TYR A 1 233 ? 19.281 3.924 -10.508 1 96.62 233 TYR A CA 1
ATOM 1812 C C . TYR A 1 233 ? 18.766 2.572 -10.031 1 96.62 233 TYR A C 1
ATOM 1814 O O . TYR A 1 233 ? 18.078 1.871 -10.781 1 96.62 233 TYR A O 1
ATOM 1822 N N . ASN A 1 234 ? 19 2.301 -8.766 1 97.25 234 ASN A N 1
ATOM 1823 C CA . ASN A 1 234 ? 18.703 0.973 -8.242 1 97.25 234 ASN A CA 1
ATOM 1824 C C . ASN A 1 234 ? 17.281 0.887 -7.715 1 97.25 234 ASN A C 1
ATOM 1826 O O . ASN A 1 234 ? 16.875 -0.144 -7.176 1 97.25 234 ASN A O 1
ATOM 1830 N N . ILE A 1 235 ? 16.516 1.989 -7.812 1 98.31 235 ILE A N 1
ATOM 1831 C CA . ILE A 1 235 ? 15.125 2.02 -7.375 1 98.31 235 ILE A CA 1
ATOM 1832 C C . ILE A 1 235 ? 14.227 2.428 -8.539 1 98.31 235 ILE A C 1
ATOM 1834 O O . ILE A 1 235 ? 14.492 3.424 -9.219 1 98.31 235 ILE A O 1
ATOM 1838 N N . ASN A 1 236 ? 13.211 1.665 -8.844 1 98.25 236 ASN A N 1
ATOM 1839 C CA . ASN A 1 236 ? 12.211 1.981 -9.859 1 98.25 236 ASN A CA 1
ATOM 1840 C C . ASN A 1 236 ? 10.852 2.262 -9.242 1 98.25 236 ASN A C 1
ATOM 1842 O O . ASN A 1 236 ? 10.242 1.376 -8.633 1 98.25 236 ASN A O 1
ATOM 1846 N N . ALA A 1 237 ? 10.367 3.467 -9.398 1 98.12 237 ALA A N 1
ATOM 1847 C CA . ALA A 1 237 ? 9.07 3.85 -8.852 1 98.12 237 ALA A CA 1
ATOM 1848 C C . ALA A 1 237 ? 8 3.895 -9.945 1 98.12 237 ALA A C 1
ATOM 1850 O O . ALA A 1 237 ? 8.211 4.488 -11 1 98.12 237 ALA A O 1
ATOM 1851 N N . LEU A 1 238 ? 6.934 3.18 -9.75 1 98.44 238 LEU A N 1
ATOM 1852 C CA . LEU A 1 238 ? 5.727 3.332 -10.555 1 98.44 238 LEU A CA 1
ATOM 1853 C C . LEU A 1 238 ? 4.762 4.32 -9.906 1 98.44 238 LEU A C 1
ATOM 1855 O O . LEU A 1 238 ? 4.312 4.109 -8.781 1 98.44 238 LEU A O 1
ATOM 1859 N N . PHE A 1 239 ? 4.484 5.383 -10.57 1 98.31 239 PHE A N 1
ATOM 1860 C CA . PHE A 1 239 ? 3.604 6.434 -10.07 1 98.31 239 PHE A CA 1
ATOM 1861 C C . PHE A 1 239 ? 2.293 6.453 -10.844 1 98.31 239 PHE A C 1
ATOM 1863 O O . PHE A 1 239 ? 2.178 7.137 -11.867 1 98.31 239 PHE A O 1
ATOM 1870 N N . SER A 1 240 ? 1.27 5.766 -10.273 1 98.56 240 SER A N 1
ATOM 1871 C CA . SER A 1 240 ? -0.006 5.578 -10.961 1 98.56 240 SER A CA 1
ATOM 1872 C C . SER A 1 240 ? -0.983 6.699 -10.617 1 98.56 240 SER A C 1
ATOM 1874 O O . SER A 1 240 ? -1.3 6.918 -9.445 1 98.56 240 SER A O 1
ATOM 1876 N N . TYR A 1 241 ? -1.514 7.367 -11.633 1 97.56 241 TYR A N 1
ATOM 1877 C CA . TYR A 1 241 ? -2.408 8.5 -11.422 1 97.56 241 TYR A CA 1
ATOM 1878 C C . TYR A 1 241 ? -3.865 8.086 -11.586 1 97.56 241 TYR A C 1
ATOM 1880 O O . TYR A 1 241 ? -4.629 8.758 -12.281 1 97.56 241 TYR A O 1
ATOM 1888 N N . THR A 1 242 ? -4.258 7.066 -10.977 1 97.5 242 THR A N 1
ATOM 1889 C CA . THR A 1 242 ? -5.598 6.578 -10.656 1 97.5 242 THR A CA 1
ATOM 1890 C C . THR A 1 242 ? -5.566 5.656 -9.445 1 97.5 242 THR A C 1
ATOM 1892 O O . THR A 1 242 ? -4.676 4.809 -9.328 1 97.5 242 THR A O 1
ATOM 1895 N N . ASP A 1 243 ? -6.496 5.824 -8.555 1 97.38 243 ASP A N 1
ATOM 1896 C CA . ASP A 1 243 ? -6.555 5.016 -7.34 1 97.38 243 ASP A CA 1
ATOM 1897 C C . ASP A 1 243 ? -6.781 3.541 -7.672 1 97.38 243 ASP A C 1
ATOM 1899 O O . ASP A 1 243 ? -6.367 2.66 -6.914 1 97.38 243 ASP A O 1
ATOM 1903 N N . SER A 1 244 ? -7.309 3.252 -8.797 1 97.81 244 SER A N 1
ATOM 1904 C CA . SER A 1 244 ? -7.703 1.902 -9.188 1 97.81 244 SER A CA 1
ATOM 1905 C C . SER A 1 244 ? -6.484 1.044 -9.516 1 97.81 244 SER A C 1
ATOM 1907 O O . SER A 1 244 ? -6.59 -0.181 -9.609 1 97.81 244 SER A O 1
ATOM 1909 N N . LEU A 1 245 ? -5.324 1.647 -9.609 1 98.5 245 LEU A N 1
ATOM 1910 C CA . LEU A 1 245 ? -4.125 0.891 -9.953 1 98.5 245 LEU A CA 1
ATOM 1911 C C . LEU A 1 245 ? -3.295 0.592 -8.711 1 98.5 245 LEU A C 1
ATOM 1913 O O . LEU A 1 245 ? -2.166 0.106 -8.812 1 98.5 245 LEU A O 1
ATOM 1917 N N . LYS A 1 246 ? -3.867 0.846 -7.562 1 97.81 246 LYS A N 1
ATOM 1918 C CA . LYS A 1 246 ? -3.145 0.627 -6.312 1 97.81 246 LYS A CA 1
ATOM 1919 C C . LYS A 1 246 ? -2.635 -0.808 -6.215 1 97.81 246 LYS A C 1
ATOM 1921 O O . LYS A 1 246 ? -1.454 -1.036 -5.949 1 97.81 246 LYS A O 1
ATOM 1926 N N . TYR A 1 247 ? -3.516 -1.748 -6.469 1 98.38 247 TYR A N 1
ATOM 1927 C CA . TYR A 1 247 ? -3.131 -3.145 -6.293 1 98.38 247 TYR A CA 1
ATOM 1928 C C . TYR A 1 247 ? -2.342 -3.646 -7.496 1 98.38 247 TYR A C 1
ATOM 1930 O O . TYR A 1 247 ? -1.592 -4.621 -7.391 1 98.38 247 TYR A O 1
ATOM 1938 N N . PHE A 1 248 ? -2.461 -2.998 -8.648 1 98.75 248 PHE A N 1
ATOM 1939 C CA . PHE A 1 248 ? -1.511 -3.264 -9.719 1 98.75 248 PHE A CA 1
ATOM 1940 C C . PHE A 1 248 ? -0.092 -2.916 -9.289 1 98.75 248 PHE A C 1
ATOM 1942 O O . PHE A 1 248 ? 0.85 -3.656 -9.578 1 98.75 248 PHE A O 1
ATOM 1949 N N . ASN A 1 249 ? 0.046 -1.784 -8.594 1 98.62 249 ASN A N 1
ATOM 1950 C CA . ASN A 1 249 ? 1.347 -1.401 -8.055 1 98.62 249 ASN A CA 1
ATOM 1951 C C . ASN A 1 249 ? 1.9 -2.469 -7.117 1 98.62 249 ASN A C 1
ATOM 1953 O O . ASN A 1 249 ? 3.094 -2.771 -7.148 1 98.62 249 ASN A O 1
ATOM 1957 N N . ASP A 1 250 ? 1.019 -3.057 -6.273 1 98.12 250 ASP A N 1
ATOM 1958 C CA . ASP A 1 250 ? 1.452 -4.121 -5.375 1 98.12 250 ASP A CA 1
ATOM 1959 C C . ASP A 1 250 ? 1.938 -5.336 -6.156 1 98.12 250 ASP A C 1
ATOM 1961 O O . ASP A 1 250 ? 2.939 -5.957 -5.793 1 98.12 250 ASP A O 1
ATOM 1965 N N . TRP A 1 251 ? 1.167 -5.668 -7.18 1 98.62 251 TRP A N 1
ATOM 1966 C CA . TRP A 1 251 ? 1.548 -6.789 -8.031 1 98.62 251 TRP A CA 1
ATOM 1967 C C . TRP A 1 251 ? 2.887 -6.523 -8.711 1 98.62 251 TRP A C 1
ATOM 1969 O O . TRP A 1 251 ? 3.748 -7.406 -8.766 1 98.62 251 TRP A O 1
ATOM 1979 N N . TYR A 1 252 ? 3.076 -5.289 -9.203 1 98.69 252 TYR A N 1
ATOM 1980 C CA . TYR A 1 252 ? 4.34 -4.879 -9.805 1 98.69 252 TYR A CA 1
ATOM 1981 C C . TYR A 1 252 ? 5.496 -5.062 -8.836 1 98.69 252 TYR A C 1
ATOM 1983 O O . TYR A 1 252 ? 6.559 -5.562 -9.211 1 98.69 252 TYR A O 1
ATOM 1991 N N . VAL A 1 253 ? 5.312 -4.68 -7.594 1 98.5 253 VAL A N 1
ATOM 1992 C CA . VAL A 1 253 ? 6.352 -4.789 -6.574 1 98.5 253 VAL A CA 1
ATOM 1993 C C . VAL A 1 253 ? 6.773 -6.246 -6.418 1 98.5 253 VAL A C 1
ATOM 1995 O O . VAL A 1 253 ? 7.965 -6.551 -6.336 1 98.5 253 VAL A O 1
ATOM 1998 N N . GLN A 1 254 ? 5.762 -7.141 -6.398 1 98.25 254 GLN A N 1
ATOM 1999 C CA . GLN A 1 254 ? 6.098 -8.555 -6.305 1 98.25 254 GLN A CA 1
ATOM 2000 C C . GLN A 1 254 ? 6.844 -9.031 -7.547 1 98.25 254 GLN A C 1
ATOM 2002 O O . GLN A 1 254 ? 7.918 -9.633 -7.445 1 98.25 254 GLN A O 1
ATOM 2007 N N . LEU A 1 255 ? 6.289 -8.711 -8.734 1 98.69 255 LEU A N 1
ATOM 2008 C CA . LEU A 1 255 ? 6.848 -9.172 -10 1 98.69 255 LEU A CA 1
ATOM 2009 C C . LEU A 1 255 ? 8.289 -8.711 -10.156 1 98.69 255 LEU A C 1
ATOM 2011 O O . LEU A 1 255 ? 9.188 -9.523 -10.406 1 98.69 255 LEU A O 1
ATOM 2015 N N . TRP A 1 256 ? 8.523 -7.469 -9.914 1 98.56 256 TRP A N 1
ATOM 2016 C CA . TRP A 1 256 ? 9.812 -6.816 -10.125 1 98.56 256 TRP A CA 1
ATOM 2017 C C . TRP A 1 256 ? 10.812 -7.207 -9.039 1 98.56 256 TRP A C 1
ATOM 2019 O O . TRP A 1 256 ? 11.93 -7.633 -9.344 1 98.56 256 TRP A O 1
ATOM 2029 N N . GLY A 1 257 ? 10.383 -7.129 -7.809 1 97.69 257 GLY A N 1
ATOM 2030 C CA . GLY A 1 257 ? 11.266 -7.387 -6.68 1 97.69 257 GLY A CA 1
ATOM 2031 C C . GLY A 1 257 ? 11.711 -8.836 -6.586 1 97.69 257 GLY A C 1
ATOM 2032 O O . GLY A 1 257 ? 12.898 -9.117 -6.445 1 97.69 257 GLY A O 1
ATOM 2033 N N . GLU A 1 258 ? 10.75 -9.766 -6.691 1 97.06 258 GLU A N 1
ATOM 2034 C CA . GLU A 1 258 ? 11.047 -11.188 -6.543 1 97.06 258 GLU A CA 1
ATOM 2035 C C . GLU A 1 258 ? 11.82 -11.711 -7.75 1 97.06 258 GLU A C 1
ATOM 2037 O O . GLU A 1 258 ? 12.633 -12.641 -7.621 1 97.06 258 GLU A O 1
ATOM 2042 N N . SER A 1 259 ? 11.617 -11.109 -8.883 1 98.31 259 SER A N 1
ATOM 2043 C CA . SER A 1 259 ? 12.234 -11.609 -10.109 1 98.31 259 SER A CA 1
ATOM 2044 C C . SER A 1 259 ? 13.656 -11.086 -10.273 1 98.31 259 SER A C 1
ATOM 2046 O O . SER A 1 259 ? 14.539 -11.805 -10.742 1 98.31 259 SER A O 1
ATOM 2048 N N . LEU A 1 260 ? 13.891 -9.844 -9.844 1 98.38 260 LEU A N 1
ATOM 2049 C CA . LEU A 1 260 ? 15.133 -9.195 -10.258 1 98.38 260 LEU A CA 1
ATOM 2050 C C . LEU A 1 260 ? 16.125 -9.148 -9.102 1 98.38 260 LEU A C 1
ATOM 2052 O O . LEU A 1 260 ? 17.328 -8.938 -9.32 1 98.38 260 LEU A O 1
ATOM 2056 N N . GLY A 1 261 ? 15.688 -9.195 -7.816 1 97.38 261 GLY A N 1
ATOM 2057 C CA . GLY A 1 261 ? 16.594 -9.258 -6.688 1 97.38 261 GLY A CA 1
ATOM 2058 C C . GLY A 1 261 ? 17.297 -10.602 -6.551 1 97.38 261 GLY A C 1
ATOM 2059 O O . GLY A 1 261 ? 16.781 -11.516 -5.906 1 97.38 261 GLY A O 1
ATOM 2060 N N . LYS A 1 262 ? 18.453 -10.703 -7.238 1 97.12 262 LYS A N 1
ATOM 2061 C CA . LYS A 1 262 ? 19.141 -11.992 -7.344 1 97.12 262 LYS A CA 1
ATOM 2062 C C . LYS A 1 262 ? 20.641 -11.82 -7.211 1 97.12 262 LYS A C 1
ATOM 2064 O O . LYS A 1 262 ? 21.172 -10.711 -7.359 1 97.12 262 LYS A O 1
ATOM 2069 N N . LYS A 1 263 ? 21.219 -12.984 -6.871 1 95.88 263 LYS A N 1
ATOM 2070 C CA . LYS A 1 263 ? 22.656 -13.094 -7.121 1 95.88 263 LYS A CA 1
ATOM 2071 C C . LYS A 1 263 ? 22.938 -13.344 -8.602 1 95.88 263 LYS A C 1
ATOM 2073 O O . LYS A 1 263 ? 22.344 -14.242 -9.211 1 95.88 263 LYS A O 1
ATOM 2078 N N . GLN A 1 264 ? 23.75 -12.484 -9.188 1 96.31 264 GLN A N 1
ATOM 2079 C CA . GLN A 1 264 ? 24.078 -12.625 -10.602 1 96.31 264 GLN A CA 1
ATOM 2080 C C . GLN A 1 264 ? 24.75 -13.969 -10.875 1 96.31 264 GLN A C 1
ATOM 2082 O O . GLN A 1 264 ? 25.609 -14.414 -10.102 1 96.31 264 GLN A O 1
ATOM 2087 N N . GLU A 1 265 ? 24.375 -14.555 -11.992 1 94.25 265 GLU A N 1
ATOM 2088 C CA . GLU A 1 265 ? 24.953 -15.844 -12.352 1 94.25 265 GLU A CA 1
ATOM 2089 C C . GLU A 1 265 ? 26.453 -15.742 -12.594 1 94.25 265 GLU A C 1
ATOM 2091 O O . GLU A 1 265 ? 26.922 -14.797 -13.25 1 94.25 265 GLU A O 1
ATOM 2096 N N . ASN A 1 266 ? 27.188 -16.656 -12.039 1 93.62 266 ASN A N 1
ATOM 2097 C CA . ASN A 1 266 ? 28.641 -16.75 -12.195 1 93.62 266 ASN A CA 1
ATOM 2098 C C . ASN A 1 266 ? 29.344 -15.477 -11.711 1 93.62 266 ASN A C 1
ATOM 2100 O O . ASN A 1 266 ? 30.281 -15.008 -12.344 1 93.62 266 ASN A O 1
ATOM 2104 N N . SER A 1 267 ? 28.734 -14.812 -10.758 1 92.31 267 SER A N 1
ATOM 2105 C CA . SER A 1 267 ? 29.281 -13.594 -10.172 1 92.31 267 SER A CA 1
ATOM 2106 C C . SER A 1 267 ? 29.031 -13.547 -8.664 1 92.31 267 SER A C 1
ATOM 2108 O O . SER A 1 267 ? 28.234 -14.336 -8.133 1 92.31 267 SER A O 1
ATOM 2110 N N . ALA A 1 268 ? 29.812 -12.82 -7.996 1 92.12 268 ALA A N 1
ATOM 2111 C CA . ALA A 1 268 ? 29.609 -12.609 -6.562 1 92.12 268 ALA A CA 1
ATOM 2112 C C . ALA A 1 268 ? 28.672 -11.43 -6.305 1 92.12 268 ALA A C 1
ATOM 2114 O O . ALA A 1 268 ? 28.344 -11.133 -5.156 1 92.12 268 ALA A O 1
ATOM 2115 N N . LEU A 1 269 ? 28.141 -10.906 -7.348 1 94.94 269 LEU A N 1
ATOM 2116 C CA . LEU A 1 269 ? 27.391 -9.656 -7.227 1 94.94 269 LEU A CA 1
ATOM 2117 C C . LEU A 1 269 ? 25.922 -9.93 -6.941 1 94.94 269 LEU A C 1
ATOM 2119 O O . LEU A 1 269 ? 25.312 -10.797 -7.574 1 94.94 269 LEU A O 1
ATOM 2123 N N . ASN A 1 270 ? 25.422 -9.258 -5.93 1 96.56 270 ASN A N 1
ATOM 2124 C CA . ASN A 1 270 ? 23.969 -9.156 -5.711 1 96.56 270 ASN A CA 1
ATOM 2125 C C . ASN A 1 270 ? 23.375 -7.992 -6.488 1 96.56 270 ASN A C 1
ATOM 2127 O O . ASN A 1 270 ? 23.797 -6.848 -6.344 1 96.56 270 ASN A O 1
ATOM 2131 N N . VAL A 1 271 ? 22.406 -8.328 -7.32 1 96.44 271 VAL A N 1
ATOM 2132 C CA . VAL A 1 271 ? 21.812 -7.293 -8.164 1 96.44 271 VAL A CA 1
ATOM 2133 C C . VAL A 1 271 ? 20.312 -7.223 -7.906 1 96.44 271 VAL A C 1
ATOM 2135 O O . VAL A 1 271 ? 19.734 -8.117 -7.273 1 96.44 271 VAL A O 1
ATOM 2138 N N . GLY A 1 272 ? 19.797 -6.152 -8.312 1 95.94 272 GLY A N 1
ATOM 2139 C CA . GLY A 1 272 ? 18.359 -5.957 -8.18 1 95.94 272 GLY A CA 1
ATOM 2140 C C . GLY A 1 272 ? 17.953 -4.504 -8.312 1 95.94 272 GLY A C 1
ATOM 2141 O O . GLY A 1 272 ? 18.734 -3.598 -8.016 1 95.94 272 GLY A O 1
ATOM 2142 N N . LEU A 1 273 ? 16.781 -4.289 -8.82 1 97.5 273 LEU A N 1
ATOM 2143 C CA . LEU A 1 273 ? 16.141 -2.986 -8.898 1 97.5 273 LEU A CA 1
ATOM 2144 C C . LEU A 1 273 ? 14.93 -2.924 -7.969 1 97.5 273 LEU A C 1
ATOM 2146 O O . LEU A 1 273 ? 13.914 -3.582 -8.211 1 97.5 273 LEU A O 1
ATOM 2150 N N . THR A 1 274 ? 15.031 -2.127 -6.875 1 98.56 274 THR A N 1
ATOM 2151 C CA . THR A 1 274 ? 13.992 -2.072 -5.852 1 98.56 274 THR A CA 1
ATOM 2152 C C . THR A 1 274 ? 12.742 -1.39 -6.383 1 98.56 274 THR A C 1
ATOM 2154 O O . THR A 1 274 ? 12.789 -0.24 -6.828 1 98.56 274 THR A O 1
ATOM 2157 N N . PRO A 1 275 ? 11.617 -2.1 -6.383 1 98.56 275 PRO A N 1
ATOM 2158 C CA . PRO A 1 275 ? 10.375 -1.489 -6.852 1 98.56 275 PRO A CA 1
ATOM 2159 C C . PRO A 1 275 ? 9.648 -0.708 -5.762 1 98.56 275 PRO A C 1
ATOM 2161 O O . PRO A 1 275 ? 9.664 -1.113 -4.594 1 98.56 275 PRO A O 1
ATOM 2164 N N . ILE A 1 276 ? 9.016 0.383 -6.133 1 98.25 276 ILE A N 1
ATOM 2165 C CA . ILE A 1 276 ? 8.133 1.167 -5.273 1 98.25 276 ILE A CA 1
ATOM 2166 C C . ILE A 1 276 ? 6.84 1.484 -6.02 1 98.25 276 ILE A C 1
ATOM 2168 O O . ILE A 1 276 ? 6.867 1.884 -7.188 1 98.25 276 ILE A O 1
ATOM 2172 N N . GLY A 1 277 ? 5.738 1.193 -5.398 1 98.06 277 GLY A N 1
ATOM 2173 C CA . GLY A 1 277 ? 4.445 1.577 -5.938 1 98.06 277 GLY A CA 1
ATOM 2174 C C . GLY A 1 277 ? 3.873 2.826 -5.293 1 98.06 277 GLY A C 1
ATOM 2175 O O . GLY A 1 277 ? 3.791 2.912 -4.066 1 98.06 277 GLY A O 1
ATOM 2176 N N . LEU A 1 278 ? 3.508 3.824 -6.109 1 98.19 278 LEU A N 1
ATOM 2177 C CA . LEU A 1 278 ? 2.939 5.094 -5.664 1 98.19 278 LEU A CA 1
ATOM 2178 C C . LEU A 1 278 ? 1.631 5.383 -6.391 1 98.19 278 LEU A C 1
ATOM 2180 O O . LEU A 1 278 ? 1.406 4.891 -7.496 1 98.19 278 LEU A O 1
ATOM 2184 N N . THR A 1 279 ? 0.791 6.129 -5.703 1 97.56 279 THR A N 1
ATOM 2185 C CA . THR A 1 279 ? -0.468 6.555 -6.305 1 97.56 279 THR A CA 1
ATOM 2186 C C . THR A 1 279 ? -0.605 8.078 -6.254 1 97.56 279 THR A C 1
ATOM 2188 O O . THR A 1 279 ? -0.516 8.672 -5.18 1 97.56 279 THR A O 1
ATOM 2191 N N . GLY A 1 280 ? -0.726 8.75 -7.418 1 95.81 280 GLY A N 1
ATOM 2192 C CA . GLY A 1 280 ? -0.968 10.18 -7.508 1 95.81 280 GLY A CA 1
ATOM 2193 C C . GLY A 1 280 ? -2.441 10.539 -7.48 1 95.81 280 GLY A C 1
ATOM 2194 O O . GLY A 1 280 ? -3.283 9.766 -7.934 1 95.81 280 GLY A O 1
ATOM 2195 N N . PRO A 1 281 ? -2.893 11.555 -6.855 1 93.31 281 PRO A N 1
ATOM 2196 C CA . PRO A 1 281 ? -1.989 12.625 -6.426 1 93.31 281 PRO A CA 1
ATOM 2197 C C . PRO A 1 281 ? -1.58 12.492 -4.961 1 93.31 281 PRO A C 1
ATOM 2199 O O . PRO A 1 281 ? -0.775 13.289 -4.465 1 93.31 281 PRO A O 1
ATOM 2202 N N . LYS A 1 282 ? -2.135 11.469 -4.316 1 93.44 282 LYS A N 1
ATOM 2203 C CA . LYS A 1 282 ? -1.913 11.305 -2.883 1 93.44 282 LYS A CA 1
ATOM 2204 C C . LYS A 1 282 ? -0.423 11.297 -2.553 1 93.44 282 LYS A C 1
ATOM 2206 O O . LYS A 1 282 ? 0.023 12.008 -1.651 1 93.44 282 LYS A O 1
ATOM 2211 N N . ASP A 1 283 ? 0.36 10.617 -3.346 1 95.5 283 ASP A N 1
ATOM 2212 C CA . ASP A 1 283 ? 1.763 10.398 -3.002 1 95.5 283 ASP A CA 1
ATOM 2213 C C . ASP A 1 283 ? 2.633 11.555 -3.492 1 95.5 283 ASP A C 1
ATOM 2215 O O . ASP A 1 283 ? 3.834 11.594 -3.215 1 95.5 283 ASP A O 1
ATOM 2219 N N . GLN A 1 284 ? 2.021 12.562 -4.191 1 93.94 284 GLN A N 1
ATOM 2220 C CA . GLN A 1 284 ? 2.707 13.836 -4.387 1 93.94 284 GLN A CA 1
ATOM 2221 C C . GLN A 1 284 ? 2.994 14.516 -3.049 1 93.94 284 GLN A C 1
ATOM 2223 O O . GLN A 1 284 ? 3.99 15.227 -2.91 1 93.94 284 GLN A O 1
ATOM 2228 N N . HIS A 1 285 ? 2.096 14.125 -2.148 1 91.06 285 HIS A N 1
ATOM 2229 C CA . HIS A 1 285 ? 2.191 14.734 -0.827 1 91.06 285 HIS A CA 1
ATOM 2230 C C . HIS A 1 285 ? 2.912 13.812 0.152 1 91.06 285 HIS A C 1
ATOM 2232 O O . HIS A 1 285 ? 2.877 14.039 1.363 1 91.06 285 HIS A O 1
ATOM 2238 N N . SER A 1 286 ? 3.51 12.742 -0.318 1 92.06 286 SER A N 1
ATOM 2239 C CA . SER A 1 286 ? 4.18 11.828 0.601 1 92.06 286 SER A CA 1
ATOM 2240 C C . SER A 1 286 ? 5.57 11.461 0.094 1 92.06 286 SER A C 1
ATOM 2242 O O . SER A 1 286 ? 6.488 11.234 0.888 1 92.06 286 SER A O 1
ATOM 2244 N N . PHE A 1 287 ? 5.77 11.406 -1.189 1 96.38 287 PHE A N 1
ATOM 2245 C CA . PHE A 1 287 ? 6.988 10.812 -1.725 1 96.38 287 PHE A CA 1
ATOM 2246 C C . PHE A 1 287 ? 7.695 11.773 -2.672 1 96.38 287 PHE A C 1
ATOM 2248 O O . PHE A 1 287 ? 8.891 11.641 -2.922 1 96.38 287 PHE A O 1
ATOM 2255 N N . LEU A 1 288 ? 6.98 12.766 -3.168 1 96.19 288 LEU A N 1
ATOM 2256 C CA . LEU A 1 288 ? 7.512 13.633 -4.211 1 96.19 288 LEU A CA 1
ATOM 2257 C C . LEU A 1 288 ? 8.75 14.375 -3.723 1 96.19 288 LEU A C 1
ATOM 2259 O O . LEU A 1 288 ? 9.711 14.555 -4.477 1 96.19 288 LEU A O 1
ATOM 2263 N N . GLN A 1 289 ? 8.711 14.82 -2.463 1 96.69 289 GLN A N 1
ATOM 2264 C CA . GLN A 1 289 ? 9.852 15.555 -1.928 1 96.69 289 GLN A CA 1
ATOM 2265 C C . GLN A 1 289 ? 11.141 14.734 -2.041 1 96.69 289 GLN A C 1
ATOM 2267 O O . GLN A 1 289 ? 12.195 15.273 -2.367 1 96.69 289 GLN A O 1
ATOM 2272 N N . LEU A 1 290 ? 11.023 13.469 -1.752 1 97.75 290 LEU A N 1
ATOM 2273 C CA . LEU A 1 290 ? 12.164 12.562 -1.861 1 97.75 290 LEU A CA 1
ATOM 2274 C C . LEU A 1 290 ? 12.641 12.453 -3.309 1 97.75 290 LEU A C 1
ATOM 2276 O O . LEU A 1 290 ? 13.844 12.438 -3.572 1 97.75 290 LEU A O 1
ATOM 2280 N N . LEU A 1 291 ? 11.734 12.414 -4.266 1 97.44 291 LEU A N 1
ATOM 2281 C CA . LEU A 1 291 ? 12.094 12.375 -5.676 1 97.44 291 LEU A CA 1
ATOM 2282 C C . LEU A 1 291 ? 12.766 13.68 -6.098 1 97.44 291 LEU A C 1
ATOM 2284 O O . LEU A 1 291 ? 13.695 13.672 -6.91 1 97.44 291 LEU A O 1
ATOM 2288 N N . PHE A 1 292 ? 12.367 14.766 -5.531 1 96.62 292 PHE A N 1
ATOM 2289 C CA . PHE A 1 292 ? 12.727 16.125 -5.945 1 96.62 292 PHE A CA 1
ATOM 2290 C C . PHE A 1 292 ? 14.102 16.5 -5.406 1 96.62 292 PHE A C 1
ATOM 2292 O O . PHE A 1 292 ? 14.945 17.016 -6.148 1 96.62 292 PHE A O 1
ATOM 2299 N N . GLU A 1 293 ? 14.344 16.188 -4.102 1 96.75 293 GLU A N 1
ATOM 2300 C CA . GLU A 1 293 ? 15.578 16.672 -3.496 1 96.75 293 GLU A CA 1
ATOM 2301 C C . GLU A 1 293 ? 16.406 15.539 -2.902 1 96.75 293 GLU A C 1
ATOM 2303 O O . GLU A 1 293 ? 17.531 15.742 -2.467 1 96.75 293 GLU A O 1
ATOM 2308 N N . GLY A 1 294 ? 15.828 14.328 -2.805 1 96.5 294 GLY A N 1
ATOM 2309 C CA . GLY A 1 294 ? 16.547 13.211 -2.219 1 96.5 294 GLY A CA 1
ATOM 2310 C C . GLY A 1 294 ? 17.625 12.656 -3.129 1 96.5 294 GLY A C 1
ATOM 2311 O O . GLY A 1 294 ? 17.953 13.25 -4.16 1 96.5 294 GLY A O 1
ATOM 2312 N N . THR A 1 295 ? 18.203 11.578 -2.684 1 95.88 295 THR A N 1
ATOM 2313 C CA . THR A 1 295 ? 19.25 10.906 -3.455 1 95.88 295 THR A CA 1
ATOM 2314 C C . THR A 1 295 ? 18.75 10.586 -4.863 1 95.88 295 THR A C 1
ATOM 2316 O O . THR A 1 295 ? 17.625 10.141 -5.043 1 95.88 295 THR A O 1
ATOM 2319 N N . ARG A 1 296 ? 19.625 10.828 -5.879 1 95.5 296 ARG A N 1
ATOM 2320 C CA . ARG A 1 296 ? 19.266 10.648 -7.281 1 95.5 296 ARG A CA 1
ATOM 2321 C C . ARG A 1 296 ? 19.484 9.203 -7.723 1 95.5 296 ARG A C 1
ATOM 2323 O O . ARG A 1 296 ? 20.219 8.938 -8.672 1 95.5 296 ARG A O 1
ATOM 2330 N N . ASP A 1 297 ? 18.797 8.336 -7.066 1 97.19 29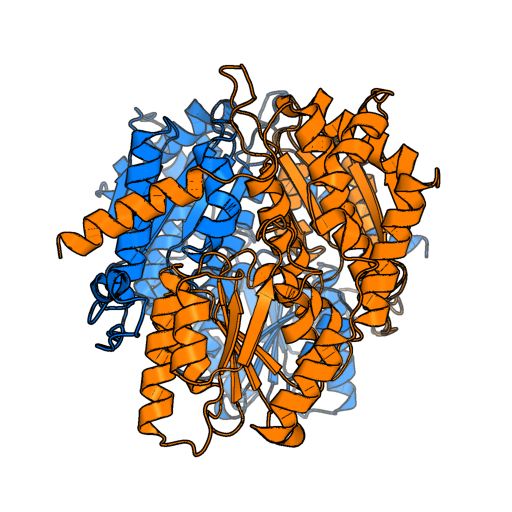7 ASP A N 1
ATOM 2331 C CA . ASP A 1 297 ? 19 6.906 -7.289 1 97.19 297 ASP A CA 1
ATOM 2332 C C . ASP A 1 297 ? 17.734 6.238 -7.816 1 97.19 297 ASP A C 1
ATOM 2334 O O . ASP A 1 297 ? 17.609 5.012 -7.773 1 97.19 297 ASP A O 1
ATOM 2338 N N . LYS A 1 298 ? 16.766 7.117 -8.305 1 97.94 298 LYS A N 1
ATOM 2339 C CA . LYS A 1 298 ? 15.469 6.578 -8.695 1 97.94 298 LYS A CA 1
ATOM 2340 C C . LYS A 1 298 ? 15.188 6.836 -10.172 1 97.94 298 LYS A C 1
ATOM 2342 O O . LYS A 1 298 ? 15.547 7.891 -10.695 1 97.94 298 LYS A O 1
ATOM 2347 N N . SER A 1 299 ? 14.57 5.84 -10.836 1 98 299 SER A N 1
ATOM 2348 C CA . SER A 1 299 ? 13.812 6.062 -12.062 1 98 299 SER A CA 1
ATOM 2349 C C . SER A 1 299 ? 12.312 6.02 -11.797 1 98 299 SER A C 1
ATOM 2351 O O . SER A 1 299 ? 11.852 5.34 -10.875 1 98 299 SER A O 1
ATOM 2353 N N . VAL A 1 300 ? 11.57 6.824 -12.555 1 98.25 300 VAL A N 1
ATOM 2354 C CA . VAL A 1 300 ? 10.133 6.914 -12.297 1 98.25 300 VAL A CA 1
ATOM 2355 C C . VAL A 1 300 ? 9.359 6.684 -13.594 1 98.25 300 VAL A C 1
ATOM 2357 O O . VAL A 1 300 ? 9.688 7.266 -14.633 1 98.25 300 VAL A O 1
ATOM 2360 N N . THR A 1 301 ? 8.406 5.801 -13.57 1 98.5 301 THR A N 1
ATOM 2361 C CA . THR A 1 301 ? 7.43 5.629 -14.641 1 98.5 301 THR A CA 1
ATOM 2362 C C . THR A 1 301 ? 6.051 6.105 -14.188 1 98.5 301 THR A C 1
ATOM 2364 O O . THR A 1 301 ? 5.5 5.598 -13.211 1 98.5 301 THR A O 1
ATOM 2367 N N . PHE A 1 302 ? 5.52 7.098 -14.883 1 98.31 302 PHE A N 1
ATOM 2368 C CA . PHE A 1 302 ? 4.168 7.582 -14.641 1 98.31 302 PHE A CA 1
ATOM 2369 C C . PHE A 1 302 ? 3.152 6.805 -15.469 1 98.31 302 PHE A C 1
ATOM 2371 O O . PHE A 1 302 ? 3.379 6.547 -16.656 1 98.31 302 PHE A O 1
ATOM 2378 N N . ILE A 1 303 ? 2.086 6.336 -14.828 1 98.69 303 ILE A N 1
ATOM 2379 C CA . ILE A 1 303 ? 0.995 5.676 -15.539 1 98.69 303 ILE A CA 1
ATOM 2380 C C . ILE A 1 303 ? -0.276 6.516 -15.422 1 98.69 303 ILE A C 1
ATOM 2382 O O . ILE A 1 303 ? -0.722 6.832 -14.32 1 98.69 303 ILE A O 1
ATOM 2386 N N . LYS A 1 304 ? -0.897 6.898 -16.562 1 97.69 304 LYS A N 1
ATOM 2387 C CA . LYS A 1 304 ? -2.102 7.719 -16.594 1 97.69 304 LYS A CA 1
ATOM 2388 C C . LYS A 1 304 ? -3.189 7.062 -17.438 1 97.69 304 LYS A C 1
ATOM 2390 O O . LYS A 1 304 ? -2.902 6.188 -18.266 1 97.69 304 LYS A O 1
ATOM 2395 N N . LEU A 1 305 ? -4.418 7.387 -17.172 1 97.44 305 LEU A N 1
ATOM 2396 C CA . LEU A 1 305 ? -5.539 7.07 -18.047 1 97.44 305 LEU A CA 1
ATOM 2397 C C . LEU A 1 305 ? -5.844 8.242 -18.969 1 97.44 305 LEU A C 1
ATOM 2399 O O . LEU A 1 305 ? -5.977 9.375 -18.531 1 97.44 305 LEU A O 1
ATOM 2403 N N . LYS A 1 306 ? -5.879 7.93 -20.203 1 95.56 306 LYS A N 1
ATOM 2404 C CA . LYS A 1 306 ? -6.242 8.984 -21.156 1 95.56 306 LYS A CA 1
ATOM 2405 C C . LYS A 1 306 ? -7.668 9.469 -20.906 1 95.56 306 LYS A C 1
ATOM 2407 O O . LYS A 1 306 ? -7.93 10.672 -20.938 1 95.56 306 LYS A O 1
ATOM 2412 N N . THR A 1 307 ? -8.5 8.469 -20.719 1 91.81 307 THR A N 1
ATOM 2413 C CA . THR A 1 307 ? -9.898 8.805 -20.5 1 91.81 307 THR A CA 1
ATOM 2414 C C . THR A 1 307 ? -10.461 8.023 -19.312 1 91.81 307 THR A C 1
ATOM 2416 O O . THR A 1 307 ? -10.211 6.824 -19.172 1 91.81 307 THR A O 1
ATOM 2419 N N . PHE A 1 308 ? -11.156 8.805 -18.391 1 92.25 308 PHE A N 1
ATOM 2420 C CA . PHE A 1 308 ? -12 8.188 -17.375 1 92.25 308 PHE A CA 1
ATOM 2421 C C . PHE A 1 308 ? -13.438 8.07 -17.859 1 92.25 308 PHE A C 1
ATOM 2423 O O . PHE A 1 308 ? -13.898 8.898 -18.656 1 92.25 308 PHE A O 1
ATOM 2430 N N . ASP A 1 309 ? -14.133 6.992 -17.5 1 88.69 309 ASP A N 1
ATOM 2431 C CA . ASP A 1 309 ? -15.562 6.926 -17.812 1 88.69 309 ASP A CA 1
ATOM 2432 C C . ASP A 1 309 ? -16.375 7.738 -16.812 1 88.69 309 ASP A C 1
ATOM 2434 O O . ASP A 1 309 ? -17.406 7.27 -16.297 1 88.69 309 ASP A O 1
ATOM 2438 N N . ASN A 1 310 ? -15.852 8.719 -16.266 1 91.94 310 ASN A N 1
ATOM 2439 C CA . ASN A 1 310 ? -16.453 9.68 -15.328 1 91.94 310 ASN A CA 1
ATOM 2440 C C . ASN A 1 310 ? -16.062 11.109 -15.68 1 91.94 310 ASN A C 1
ATOM 2442 O O . ASN A 1 310 ? -14.891 11.484 -15.617 1 91.94 310 ASN A O 1
ATOM 2446 N N . HIS A 1 311 ? -17.047 11.906 -16.047 1 92.56 311 HIS A N 1
ATOM 2447 C CA . HIS A 1 311 ? -16.781 13.234 -16.578 1 92.56 311 HIS A CA 1
ATOM 2448 C C . HIS A 1 311 ? -17.234 14.32 -15.602 1 92.56 311 HIS A C 1
ATOM 2450 O O . HIS A 1 311 ? -17.5 15.453 -16 1 92.56 311 HIS A O 1
ATOM 2456 N N . GLN A 1 312 ? -17.203 13.953 -14.359 1 95.5 312 GLN A N 1
ATOM 2457 C CA . GLN A 1 312 ? -17.594 14.93 -13.344 1 95.5 312 GLN A CA 1
ATOM 2458 C C . GLN A 1 312 ? -16.625 16.109 -13.312 1 95.5 312 GLN A C 1
ATOM 2460 O O . GLN A 1 312 ? -15.406 15.922 -13.398 1 95.5 312 GLN A O 1
ATOM 2465 N N . LYS A 1 313 ? -17.188 17.297 -13.18 1 97.5 313 LYS A N 1
ATOM 2466 C CA . LYS A 1 313 ? -16.406 18.531 -13.125 1 97.5 313 LYS A CA 1
ATOM 2467 C C . LYS A 1 313 ? -16.406 19.109 -11.711 1 97.5 313 LYS A C 1
ATOM 2469 O O . LYS A 1 313 ? -17.328 18.859 -10.93 1 97.5 313 LYS A O 1
ATOM 2474 N N . VAL A 1 314 ? -15.336 19.828 -11.367 1 98.31 314 VAL A N 1
ATOM 2475 C CA . VAL A 1 314 ? -15.375 20.656 -10.172 1 98.31 314 VAL A CA 1
ATOM 2476 C C . VAL A 1 314 ? -16.5 21.688 -10.297 1 98.31 314 VAL A C 1
ATOM 2478 O O . VAL A 1 314 ? -16.578 22.391 -11.305 1 98.31 314 VAL A O 1
ATOM 2481 N N . PRO A 1 315 ? -17.359 21.734 -9.359 1 98.12 315 PRO A N 1
ATOM 2482 C CA . PRO A 1 315 ? -18.5 22.625 -9.461 1 98.12 315 PRO A CA 1
ATOM 2483 C C . PRO A 1 315 ? -18.094 24.094 -9.617 1 98.12 315 PRO A C 1
ATOM 2485 O O . PRO A 1 315 ? -17.094 24.516 -9.039 1 98.12 315 PRO A O 1
ATOM 2488 N N . ASN A 1 316 ? -18.922 24.781 -10.406 1 97.81 316 ASN A N 1
ATOM 2489 C CA . ASN A 1 316 ? -18.719 26.219 -10.578 1 97.81 316 ASN A CA 1
ATOM 2490 C C . ASN A 1 316 ? -19.203 27 -9.367 1 97.81 316 ASN A C 1
ATOM 2492 O O . ASN A 1 316 ? -20.203 27.719 -9.445 1 97.81 316 ASN A O 1
ATOM 2496 N N . ILE A 1 317 ? -18.453 26.938 -8.289 1 97.62 317 ILE A N 1
ATOM 2497 C CA . ILE A 1 317 ? -18.766 27.609 -7.031 1 97.62 317 ILE A CA 1
ATOM 2498 C C . ILE A 1 317 ? -17.609 28.516 -6.625 1 97.62 317 ILE A C 1
ATOM 2500 O O . ILE A 1 317 ? -16.453 28.094 -6.598 1 97.62 317 ILE A O 1
ATOM 2504 N N . THR A 1 318 ? -17.922 29.719 -6.434 1 97.88 318 THR A N 1
ATOM 2505 C CA . THR A 1 318 ? -16.953 30.641 -5.883 1 97.88 318 THR A CA 1
ATOM 2506 C C . THR A 1 318 ? -17.016 30.641 -4.359 1 97.88 318 THR A C 1
ATOM 2508 O O . THR A 1 318 ? -18.062 30.906 -3.777 1 97.88 318 THR A O 1
ATOM 2511 N N . LEU A 1 319 ? -15.914 30.312 -3.744 1 97.31 319 LEU A N 1
ATOM 2512 C CA . LEU A 1 319 ? -15.805 30.328 -2.289 1 97.31 319 LEU A CA 1
ATOM 2513 C C . LEU A 1 319 ? -15.242 31.656 -1.804 1 97.31 319 LEU A C 1
ATOM 2515 O O . LEU A 1 319 ? -14.125 32.031 -2.168 1 97.31 319 LEU A O 1
ATOM 2519 N N . GLU A 1 320 ? -16.047 32.281 -1.024 1 96.5 320 GLU A N 1
ATOM 2520 C CA . GLU A 1 320 ? -15.578 33.562 -0.511 1 96.5 320 GLU A CA 1
ATOM 2521 C C . GLU A 1 320 ? -14.211 33.438 0.156 1 96.5 320 GLU A C 1
ATOM 2523 O O . GLU A 1 320 ? -13.992 32.531 0.955 1 96.5 320 GLU A O 1
ATOM 2528 N N . LYS A 1 321 ? -13.172 34.344 -0.16 1 95.75 321 LYS A N 1
ATOM 2529 C CA . LYS A 1 321 ? -11.805 34.406 0.35 1 95.75 321 LYS A CA 1
ATOM 2530 C C . LYS A 1 321 ? -10.891 33.438 -0.405 1 95.75 321 LYS A C 1
ATOM 2532 O O . LYS A 1 321 ? -9.664 33.531 -0.32 1 95.75 321 LYS A O 1
ATOM 2537 N N . LEU A 1 322 ? -11.445 32.469 -1.142 1 97.31 322 LEU A N 1
ATOM 2538 C CA . LEU A 1 322 ? -10.664 31.5 -1.888 1 97.31 322 LEU A CA 1
ATOM 2539 C C . LEU A 1 322 ? -10.898 31.641 -3.389 1 97.31 322 LEU A C 1
ATOM 2541 O O . LEU A 1 322 ? -10.867 30.656 -4.125 1 97.31 322 LEU A O 1
ATOM 2545 N N . GLU A 1 323 ? -11.133 32.844 -3.824 1 96.81 323 GLU A N 1
ATOM 2546 C CA . GLU A 1 323 ? -11.508 33.125 -5.207 1 96.81 323 GLU A CA 1
ATOM 2547 C C . GLU A 1 323 ? -10.375 32.75 -6.168 1 96.81 323 GLU A C 1
ATOM 2549 O O . GLU A 1 323 ? -10.625 32.406 -7.324 1 96.81 323 GLU A O 1
ATOM 2554 N N . ALA A 1 324 ? -9.125 32.781 -5.684 1 93.69 324 ALA A N 1
ATOM 2555 C CA . ALA A 1 324 ? -7.973 32.438 -6.512 1 93.69 324 ALA A CA 1
ATOM 2556 C C . ALA A 1 324 ? -8.07 31 -7.02 1 93.69 324 ALA A C 1
ATOM 2558 O O . ALA A 1 324 ? -7.465 30.656 -8.039 1 93.69 324 ALA A O 1
ATOM 2559 N N . LEU A 1 325 ? -8.836 30.156 -6.324 1 95.62 325 LEU A N 1
ATOM 2560 C CA . LEU A 1 325 ? -8.938 28.75 -6.688 1 95.62 325 LEU A CA 1
ATOM 2561 C C . LEU A 1 325 ? -10.125 28.516 -7.621 1 95.62 325 LEU A C 1
ATOM 2563 O O . LEU A 1 325 ? -10.438 27.375 -7.949 1 95.62 325 LEU A O 1
ATOM 2567 N N . ASP A 1 326 ? -10.742 29.578 -8.109 1 96.94 326 ASP A N 1
ATOM 2568 C CA . ASP A 1 326 ? -11.812 29.453 -9.094 1 96.94 326 ASP A CA 1
ATOM 2569 C C . ASP A 1 326 ? -11.266 28.953 -10.43 1 96.94 326 ASP A C 1
ATOM 2571 O O . ASP A 1 326 ? -12.031 28.531 -11.305 1 96.94 326 ASP A O 1
ATOM 2575 N N . LEU A 1 327 ? -9.938 29 -10.508 1 95.94 327 LEU A N 1
ATOM 2576 C CA . LEU A 1 327 ? -9.297 28.516 -11.734 1 95.94 327 LEU A CA 1
ATOM 2577 C C . LEU A 1 327 ? -9.625 27.047 -11.977 1 95.94 327 LEU A C 1
ATOM 2579 O O . LEU A 1 327 ? -9.516 26.562 -13.102 1 95.94 327 LEU A O 1
ATOM 2583 N N . ILE A 1 328 ? -10.031 26.266 -10.938 1 97.5 328 ILE A N 1
ATOM 2584 C CA . ILE A 1 328 ? -10.281 24.844 -11.133 1 97.5 328 ILE A CA 1
ATOM 2585 C C . ILE A 1 328 ? -11.766 24.625 -11.438 1 97.5 328 ILE A C 1
ATOM 2587 O O . ILE A 1 328 ? -12.18 23.5 -11.734 1 97.5 328 ILE A O 1
ATOM 2591 N N . ASN A 1 329 ? -12.609 25.719 -11.383 1 97.88 329 ASN A N 1
ATOM 2592 C CA . ASN A 1 329 ? -14.039 25.578 -11.656 1 97.88 329 ASN A CA 1
ATOM 2593 C C . ASN A 1 329 ? -14.281 25.016 -13.055 1 97.88 329 ASN A C 1
ATOM 2595 O O . ASN A 1 329 ? -13.656 25.453 -14.023 1 97.88 329 ASN A O 1
ATOM 2599 N N . GLN A 1 330 ? -15.109 24.016 -13.094 1 97.69 330 GLN A N 1
ATOM 2600 C CA . GLN A 1 330 ? -15.602 23.406 -14.32 1 97.69 330 GLN A CA 1
ATOM 2601 C C . GLN A 1 330 ? -14.531 22.547 -14.969 1 97.69 330 GLN A C 1
ATOM 2603 O O . GLN A 1 330 ? -14.75 21.969 -16.047 1 97.69 330 GLN A O 1
ATOM 2608 N N . VAL A 1 331 ? -13.375 22.469 -14.375 1 97.62 331 VAL A N 1
ATOM 2609 C CA . VAL A 1 331 ? -12.375 21.5 -14.844 1 97.62 331 VAL A CA 1
ATOM 2610 C C . VAL A 1 331 ? -12.797 20.094 -14.477 1 97.62 331 VAL A C 1
ATOM 2612 O O . VAL A 1 331 ? -13.203 19.828 -13.336 1 97.62 331 VAL A O 1
ATOM 2615 N N . GLU A 1 332 ? -12.82 19.203 -15.469 1 97.44 332 GLU A N 1
ATOM 2616 C CA . GLU A 1 332 ? -13.109 17.812 -15.148 1 97.44 332 GLU A CA 1
ATOM 2617 C C . GLU A 1 332 ? -12.086 17.234 -14.172 1 97.44 332 GLU A C 1
ATOM 2619 O O . GLU A 1 332 ? -10.891 17.516 -14.289 1 97.44 332 GLU A O 1
ATOM 2624 N N . PHE A 1 333 ? -12.57 16.484 -13.188 1 97.5 333 PHE A N 1
ATOM 2625 C CA . PHE A 1 333 ? -11.656 15.844 -12.258 1 97.5 333 PHE A CA 1
ATOM 2626 C C . PHE A 1 333 ? -10.625 15 -13 1 97.5 333 PHE A C 1
ATOM 2628 O O . PHE A 1 333 ? -9.461 14.93 -12.594 1 97.5 333 PHE A O 1
ATOM 2635 N N . SER A 1 334 ? -11.055 14.312 -14.125 1 96.38 334 SER A N 1
ATOM 2636 C CA . SER A 1 334 ? -10.148 13.516 -14.938 1 96.38 334 SER A CA 1
ATOM 2637 C C . SER A 1 334 ? -9.055 14.375 -15.555 1 96.38 334 SER A C 1
ATOM 2639 O O . SER A 1 334 ? -7.891 13.969 -15.602 1 96.38 334 SER A O 1
ATOM 2641 N N . THR A 1 335 ? -9.414 15.578 -16 1 96.69 335 THR A N 1
ATOM 2642 C CA . THR A 1 335 ? -8.445 16.516 -16.547 1 96.69 335 THR A CA 1
ATOM 2643 C C . THR A 1 335 ? -7.508 17.016 -15.445 1 96.69 335 THR A C 1
ATOM 2645 O O . THR A 1 335 ? -6.297 17.109 -15.648 1 96.69 335 THR A O 1
ATOM 2648 N N . LEU A 1 336 ? -8.055 17.344 -14.312 1 97.19 336 LEU A N 1
ATOM 2649 C CA . LEU A 1 336 ? -7.281 17.859 -13.18 1 97.19 336 LEU A CA 1
ATOM 2650 C C . LEU A 1 336 ? -6.215 16.859 -12.75 1 97.19 336 LEU A C 1
ATOM 2652 O O . LEU A 1 336 ? -5.051 17.219 -12.57 1 97.19 336 LEU A O 1
ATOM 2656 N N . ILE A 1 337 ? -6.582 15.625 -12.586 1 96.88 337 ILE A N 1
ATOM 2657 C CA . ILE A 1 337 ? -5.648 14.609 -12.109 1 96.88 337 ILE A CA 1
ATOM 2658 C C . ILE A 1 337 ? -4.535 14.406 -13.133 1 96.88 337 ILE A C 1
ATOM 2660 O O . ILE A 1 337 ? -3.373 14.219 -12.766 1 96.88 337 ILE A O 1
ATOM 2664 N N . ASN A 1 338 ? -4.848 14.375 -14.422 1 96.88 338 ASN A N 1
ATOM 2665 C CA . ASN A 1 338 ? -3.826 14.25 -15.461 1 96.88 338 ASN A CA 1
ATOM 2666 C C . ASN A 1 338 ? -2.918 15.477 -15.5 1 96.88 338 ASN A C 1
ATOM 2668 O O . ASN A 1 338 ? -1.715 15.359 -15.734 1 96.88 338 ASN A O 1
ATOM 2672 N N . MET A 1 339 ? -3.482 16.656 -15.297 1 96.94 339 MET A N 1
ATOM 2673 C CA . MET A 1 339 ? -2.684 17.875 -15.25 1 96.94 339 MET A CA 1
ATOM 2674 C C . MET A 1 339 ? -1.727 17.844 -14.062 1 96.94 339 MET A C 1
ATOM 2676 O O . MET A 1 339 ? -0.615 18.375 -14.148 1 96.94 339 MET A O 1
ATOM 2680 N N . GLN A 1 340 ? -2.178 17.297 -12.961 1 96.69 340 GLN A N 1
ATOM 2681 C CA . GLN A 1 340 ? -1.298 17.156 -11.805 1 96.69 340 GLN A CA 1
ATOM 2682 C C . GLN A 1 340 ? -0.102 16.266 -12.133 1 96.69 340 GLN A C 1
ATOM 2684 O O . GLN A 1 340 ? 1.03 16.578 -11.758 1 96.69 340 GLN A O 1
ATOM 2689 N N . SER A 1 341 ? -0.368 15.125 -12.812 1 97.12 341 SER A N 1
ATOM 2690 C CA . SER A 1 341 ? 0.715 14.25 -13.258 1 97.12 341 SER A CA 1
ATOM 2691 C C . SER A 1 341 ? 1.677 15 -14.18 1 97.12 341 SER A C 1
ATOM 2693 O O . SER A 1 341 ? 2.895 14.945 -13.984 1 97.12 341 SER A O 1
ATOM 2695 N N . ASP A 1 342 ? 1.111 15.719 -15.141 1 97.12 342 ASP A N 1
ATOM 2696 C CA . ASP A 1 342 ? 1.929 16.453 -16.094 1 97.12 342 ASP A CA 1
ATOM 2697 C C . ASP A 1 342 ? 2.781 17.516 -15.391 1 97.12 342 ASP A C 1
ATOM 2699 O O . ASP A 1 342 ? 3.945 17.703 -15.742 1 97.12 342 ASP A O 1
ATOM 2703 N N . ALA A 1 343 ? 2.184 18.188 -14.461 1 96.75 343 ALA A N 1
ATOM 2704 C CA . ALA A 1 343 ? 2.904 19.203 -13.703 1 96.75 343 ALA A CA 1
ATOM 2705 C C . ALA A 1 343 ? 4.074 18.594 -12.938 1 96.75 343 ALA A C 1
ATOM 2707 O O . ALA A 1 343 ? 5.148 19.203 -12.852 1 96.75 343 ALA A O 1
ATOM 2708 N N . LEU A 1 344 ? 3.838 17.422 -12.344 1 96.19 344 LEU A N 1
ATOM 2709 C CA . LEU A 1 344 ? 4.898 16.734 -11.609 1 96.19 344 LEU A CA 1
ATOM 2710 C C . LEU A 1 344 ? 6.027 16.328 -12.555 1 96.19 344 LEU A C 1
ATOM 2712 O O . LEU A 1 344 ? 7.203 16.5 -12.227 1 96.19 344 LEU A O 1
ATOM 2716 N N . ILE A 1 345 ? 5.664 15.727 -13.664 1 96.75 345 ILE A N 1
ATOM 2717 C CA . ILE A 1 345 ? 6.652 15.305 -14.648 1 96.75 345 ILE A CA 1
ATOM 2718 C C . ILE A 1 345 ? 7.5 16.5 -15.078 1 96.75 345 ILE A C 1
ATOM 2720 O O . ILE A 1 345 ? 8.734 16.422 -15.109 1 96.75 345 ILE A O 1
ATOM 2724 N N . GLU A 1 346 ? 6.859 17.609 -15.344 1 96.31 346 GLU A N 1
ATOM 2725 C CA . GLU A 1 346 ? 7.559 18.828 -15.75 1 96.31 346 GLU A CA 1
ATOM 2726 C C . GLU A 1 346 ? 8.477 19.328 -14.641 1 96.31 346 GLU A C 1
ATOM 2728 O O . GLU A 1 346 ? 9.625 19.703 -14.898 1 96.31 346 GLU A O 1
ATOM 2733 N N . SER A 1 347 ? 7.973 19.344 -13.422 1 96.19 347 SER A N 1
ATOM 2734 C CA . SER A 1 347 ? 8.766 19.781 -12.273 1 96.19 347 SER A CA 1
ATOM 2735 C C . SER A 1 347 ? 10.023 18.938 -12.117 1 96.19 347 SER A C 1
ATOM 2737 O O . SER A 1 347 ? 11.117 19.484 -11.93 1 96.19 347 SER A O 1
ATOM 2739 N N . LEU A 1 348 ? 9.867 17.609 -12.164 1 96.69 348 LEU A N 1
ATOM 2740 C CA . LEU A 1 348 ? 11 16.703 -11.992 1 96.69 348 LEU A CA 1
ATOM 2741 C C . LEU A 1 348 ? 11.992 16.844 -13.141 1 96.69 348 LEU A C 1
ATOM 2743 O O . LEU A 1 348 ? 13.203 16.797 -12.93 1 96.69 348 LEU A O 1
ATOM 2747 N N . LYS A 1 349 ? 11.484 17.031 -14.352 1 95.31 349 LYS A N 1
ATOM 2748 C CA . LYS A 1 349 ? 12.359 17.234 -15.508 1 95.31 349 LYS A CA 1
ATOM 2749 C C . LYS A 1 349 ? 13.203 18.484 -15.336 1 95.31 349 LYS A C 1
ATOM 2751 O O . LYS A 1 349 ? 14.383 18.5 -15.695 1 95.31 349 LYS A O 1
ATOM 2756 N N . GLU A 1 350 ? 12.633 19.484 -14.766 1 94.56 350 GLU A N 1
ATOM 2757 C CA . GLU A 1 350 ? 13.289 20.766 -14.641 1 94.56 350 GLU A CA 1
ATOM 2758 C C . GLU A 1 350 ? 14.312 20.766 -13.508 1 94.56 350 GLU A C 1
ATOM 2760 O O . GLU A 1 350 ? 15.344 21.422 -13.586 1 94.56 350 GLU A O 1
ATOM 2765 N N . HIS A 1 351 ? 14.055 20.016 -12.508 1 92.88 351 HIS A N 1
ATOM 2766 C CA . HIS A 1 351 ? 14.82 20.234 -11.289 1 92.88 351 HIS A CA 1
ATOM 2767 C C . HIS A 1 351 ? 15.703 19.031 -10.969 1 92.88 351 HIS A C 1
ATOM 2769 O O . HIS A 1 351 ? 16.578 19.109 -10.109 1 92.88 351 HIS A O 1
ATOM 2775 N N . THR A 1 352 ? 15.289 17.969 -11.594 1 93.06 352 THR A N 1
ATOM 2776 C CA . THR A 1 352 ? 16.062 16.75 -11.32 1 93.06 352 THR A CA 1
ATOM 2777 C C . THR A 1 352 ? 16.609 16.156 -12.617 1 93.06 352 THR A C 1
ATOM 2779 O O . THR A 1 352 ? 16.375 16.688 -13.703 1 93.06 352 THR A O 1
ATOM 2782 N N . ARG A 1 353 ? 17.578 15.227 -12.672 1 89.44 353 ARG A N 1
ATOM 2783 C CA . ARG A 1 353 ? 18.141 14.516 -13.82 1 89.44 353 ARG A CA 1
ATOM 2784 C C . ARG A 1 353 ? 17.844 13.023 -13.734 1 89.44 353 ARG A C 1
ATOM 2786 O O . ARG A 1 353 ? 18.547 12.211 -14.336 1 89.44 353 ARG A O 1
ATOM 2793 N N . ILE A 1 354 ? 16.719 12.773 -12.891 1 95.94 354 ILE A N 1
ATOM 2794 C CA . ILE A 1 354 ? 16.406 11.352 -12.789 1 95.94 354 ILE A CA 1
ATOM 2795 C C . ILE A 1 354 ? 15.648 10.898 -14.023 1 95.94 354 ILE A C 1
ATOM 2797 O O . ILE A 1 354 ? 14.938 11.688 -14.648 1 95.94 354 ILE A O 1
ATOM 2801 N N . PRO A 1 355 ? 15.836 9.594 -14.477 1 97.25 355 PRO A N 1
ATOM 2802 C CA . PRO A 1 355 ? 15.102 9.078 -15.641 1 97.25 355 PRO A CA 1
ATOM 2803 C C . PRO A 1 355 ? 13.594 9.031 -15.406 1 97.25 355 PRO A C 1
ATOM 2805 O O . PRO A 1 355 ? 13.133 8.5 -14.398 1 97.25 355 PRO A O 1
ATOM 2808 N N . LEU A 1 356 ? 12.898 9.609 -16.344 1 97.31 356 LEU A N 1
ATOM 2809 C CA . LEU A 1 356 ? 11.438 9.633 -16.297 1 97.31 356 LEU A CA 1
ATOM 2810 C C . LEU A 1 356 ? 10.844 9.023 -17.562 1 97.31 356 LEU A C 1
ATOM 2812 O O . LEU A 1 356 ? 11.375 9.219 -18.672 1 97.31 356 LEU A O 1
ATOM 2816 N N . ASP A 1 357 ? 9.805 8.266 -17.422 1 96.31 357 ASP A N 1
ATOM 2817 C CA . ASP A 1 357 ? 9.008 7.852 -18.578 1 96.31 357 ASP A CA 1
ATOM 2818 C C . ASP A 1 357 ? 7.52 7.793 -18.219 1 96.31 357 ASP A C 1
ATOM 2820 O O . ASP A 1 357 ? 7.137 8.078 -17.078 1 96.31 357 ASP A O 1
ATOM 2824 N N . GLU A 1 358 ? 6.676 7.559 -19.25 1 97.25 358 GLU A N 1
ATOM 2825 C CA . GLU A 1 358 ? 5.227 7.633 -19.094 1 97.25 358 GLU A CA 1
ATOM 2826 C C . GLU A 1 358 ? 4.527 6.527 -19.875 1 97.25 358 GLU A C 1
ATOM 2828 O O . GLU A 1 358 ? 4.934 6.207 -21 1 97.25 358 GLU A O 1
ATOM 2833 N N . ILE A 1 359 ? 3.562 5.918 -19.234 1 98.25 359 ILE A N 1
ATOM 2834 C CA . ILE A 1 359 ? 2.646 4.984 -19.875 1 98.25 359 ILE A CA 1
ATOM 2835 C C . ILE A 1 359 ? 1.223 5.535 -19.828 1 98.25 359 ILE A C 1
ATOM 2837 O O . ILE A 1 359 ? 0.73 5.883 -18.75 1 98.25 359 ILE A O 1
ATOM 2841 N N . ILE A 1 360 ? 0.599 5.656 -20.953 1 98.06 360 ILE A N 1
ATOM 2842 C CA . ILE A 1 360 ? -0.774 6.145 -21.031 1 98.06 360 ILE A CA 1
ATOM 2843 C C . ILE A 1 360 ? -1.702 5.012 -21.453 1 98.06 360 ILE A C 1
ATOM 2845 O O . ILE A 1 360 ? -1.573 4.48 -22.562 1 98.06 360 ILE A O 1
ATOM 2849 N N . LEU A 1 361 ? -2.572 4.57 -20.562 1 98.12 361 LEU A N 1
ATOM 2850 C CA . LEU A 1 361 ? -3.645 3.639 -20.906 1 98.12 361 LEU A CA 1
ATOM 2851 C C . LEU A 1 361 ? -4.844 4.375 -21.484 1 98.12 361 LEU A C 1
ATOM 2853 O O . LEU A 1 361 ? -5.184 5.473 -21.047 1 98.12 361 LEU A O 1
ATOM 2857 N N . GLN A 1 362 ? -5.48 3.793 -22.406 1 96.88 362 GLN A N 1
ATOM 2858 C CA . GLN A 1 362 ? -6.57 4.469 -23.109 1 96.88 362 GLN A CA 1
ATOM 2859 C C . GLN A 1 362 ? -7.758 4.695 -22.172 1 96.88 362 GLN A C 1
ATOM 2861 O O . GLN A 1 362 ? -8.336 5.785 -22.141 1 96.88 362 GLN A O 1
ATOM 2866 N N . LYS A 1 363 ? -8.172 3.684 -21.594 1 96 363 LYS A N 1
ATOM 2867 C CA . LYS A 1 363 ? -9.297 3.771 -20.656 1 96 363 LYS A CA 1
ATOM 2868 C C . LYS A 1 363 ? -9.203 2.688 -19.594 1 96 363 LYS A C 1
ATOM 2870 O O . LYS A 1 363 ? -8.305 1.844 -19.625 1 96 363 LYS A O 1
ATOM 2875 N N . GLN A 1 364 ? -10.039 2.797 -18.578 1 97.69 364 GLN A N 1
ATOM 2876 C CA . GLN A 1 364 ? -10.102 1.82 -17.5 1 97.69 364 GLN A CA 1
ATOM 2877 C C . GLN A 1 364 ? -10.977 0.629 -17.875 1 97.69 364 GLN A C 1
ATOM 2879 O O . GLN A 1 364 ? -12.195 0.648 -17.672 1 97.69 364 GLN A O 1
ATOM 2884 N N . ASP A 1 365 ? -10.32 -0.448 -18.391 1 98.12 365 ASP A N 1
ATOM 2885 C CA . ASP A 1 365 ? -11.039 -1.656 -18.781 1 98.12 365 ASP A CA 1
ATOM 2886 C C . ASP A 1 365 ? -10.109 -2.867 -18.812 1 98.12 365 ASP A C 1
ATOM 2888 O O . ASP A 1 365 ? -8.914 -2.744 -18.531 1 98.12 365 ASP A O 1
ATOM 2892 N N . GLU A 1 366 ? -10.711 -4.016 -19.062 1 98.62 366 GLU A N 1
ATOM 2893 C CA . GLU A 1 366 ? -9.977 -5.273 -19.047 1 98.62 366 GLU A CA 1
ATOM 2894 C C . GLU A 1 366 ? -8.867 -5.277 -20.109 1 98.62 366 GLU A C 1
ATOM 2896 O O . GLU A 1 366 ? -7.766 -5.762 -19.859 1 98.62 366 GLU A O 1
ATOM 2901 N N . PHE A 1 367 ? -9.141 -4.719 -21.25 1 98.69 367 PHE A N 1
ATOM 2902 C CA . PHE A 1 367 ? -8.18 -4.676 -22.344 1 98.69 367 PHE A CA 1
ATOM 2903 C C . PHE A 1 367 ? -6.941 -3.879 -21.938 1 98.69 367 PHE A C 1
ATOM 2905 O O . PHE A 1 367 ? -5.812 -4.344 -22.125 1 98.69 367 PHE A O 1
ATOM 2912 N N . SER A 1 368 ? -7.098 -2.715 -21.391 1 98.62 368 SER A N 1
ATOM 2913 C CA . SER A 1 368 ? -6.004 -1.826 -21 1 98.62 368 SER A CA 1
ATOM 2914 C C . SER A 1 368 ? -5.137 -2.453 -19.922 1 98.62 368 SER A C 1
ATOM 2916 O O . SER A 1 368 ? -3.906 -2.381 -19.984 1 98.62 368 SER A O 1
ATOM 2918 N N . ILE A 1 369 ? -5.766 -3.023 -18.906 1 98.75 369 ILE A N 1
ATOM 2919 C CA . ILE A 1 369 ? -4.957 -3.586 -17.844 1 98.75 369 ILE A CA 1
ATOM 2920 C C . ILE A 1 369 ? -4.25 -4.848 -18.328 1 98.75 369 ILE A C 1
ATOM 2922 O O . ILE A 1 369 ? -3.139 -5.152 -17.891 1 98.75 369 ILE A O 1
ATOM 2926 N N . GLY A 1 370 ? -4.902 -5.629 -19.234 1 98.88 370 GLY A N 1
ATOM 2927 C CA . GLY A 1 370 ? -4.215 -6.746 -19.875 1 98.88 370 GLY A CA 1
ATOM 2928 C C . GLY A 1 370 ? -2.932 -6.344 -20.562 1 98.88 370 GLY A C 1
ATOM 2929 O O . GLY A 1 370 ? -1.915 -7.031 -20.453 1 98.88 370 GLY A O 1
ATOM 2930 N N . GLN A 1 371 ? -2.961 -5.199 -21.281 1 98.81 371 GLN A N 1
ATOM 2931 C CA . GLN A 1 371 ? -1.767 -4.656 -21.922 1 98.81 371 GLN A CA 1
ATOM 2932 C C . GLN A 1 371 ? -0.676 -4.371 -20.891 1 98.81 371 GLN A C 1
ATOM 2934 O O . GLN A 1 371 ? 0.48 -4.75 -21.078 1 98.81 371 GLN A O 1
ATOM 2939 N N . LEU A 1 372 ? -1.06 -3.734 -19.859 1 98.81 372 LEU A N 1
ATOM 2940 C CA . LEU A 1 372 ? -0.118 -3.295 -18.844 1 98.81 372 LEU A CA 1
ATOM 2941 C C . LEU A 1 372 ? 0.542 -4.488 -18.156 1 98.81 372 LEU A C 1
ATOM 2943 O O . LEU A 1 372 ? 1.739 -4.457 -17.875 1 98.81 372 LEU A O 1
ATOM 2947 N N . ILE A 1 373 ? -0.269 -5.531 -17.875 1 98.88 373 ILE A N 1
ATOM 2948 C CA . ILE A 1 373 ? 0.221 -6.73 -17.219 1 98.88 373 ILE A CA 1
ATOM 2949 C C . ILE A 1 373 ? 1.301 -7.391 -18.062 1 98.88 373 ILE A C 1
ATOM 2951 O O . ILE A 1 373 ? 2.41 -7.645 -17.594 1 98.88 373 ILE A O 1
ATOM 2955 N N . TYR A 1 374 ? 1.008 -7.648 -19.312 1 98.81 374 TYR A N 1
ATOM 2956 C CA . TYR A 1 374 ? 1.962 -8.344 -20.172 1 98.81 374 TYR A CA 1
ATOM 2957 C C . TYR A 1 374 ? 3.184 -7.473 -20.438 1 98.81 374 TYR A C 1
ATOM 2959 O O . TYR A 1 374 ? 4.301 -7.98 -20.547 1 98.81 374 TYR A O 1
ATOM 2967 N N . TYR A 1 375 ? 2.984 -6.152 -20.547 1 98.75 375 TYR A N 1
ATOM 2968 C CA . TYR A 1 375 ? 4.078 -5.195 -20.688 1 98.75 375 TYR A CA 1
ATOM 2969 C C . TYR A 1 375 ? 5.109 -5.383 -19.594 1 98.75 375 TYR A C 1
ATOM 2971 O O . TYR A 1 375 ? 6.305 -5.508 -19.859 1 98.75 375 TYR A O 1
ATOM 2979 N N . TYR A 1 376 ? 4.707 -5.477 -18.391 1 98.81 376 TYR A N 1
ATOM 2980 C CA . TYR A 1 376 ? 5.633 -5.539 -17.266 1 98.81 376 TYR A CA 1
ATOM 2981 C C . TYR A 1 376 ? 6.203 -6.941 -17.094 1 98.81 376 TYR A C 1
ATOM 2983 O O . TYR A 1 376 ? 7.352 -7.109 -16.688 1 98.81 376 TYR A O 1
ATOM 2991 N N . GLU A 1 377 ? 5.352 -7.996 -17.375 1 98.81 377 GLU A N 1
ATOM 2992 C CA . GLU A 1 377 ? 5.926 -9.336 -17.359 1 98.81 377 GLU A CA 1
ATOM 2993 C C . GLU A 1 377 ? 7.086 -9.445 -18.344 1 98.81 377 GLU A C 1
ATOM 2995 O O . GLU A 1 377 ? 8.156 -9.945 -18 1 98.81 377 GLU A O 1
ATOM 3000 N N . LEU A 1 378 ? 6.871 -8.914 -19.547 1 98.56 378 LEU A N 1
ATOM 3001 C CA . LEU A 1 378 ? 7.898 -8.945 -20.578 1 98.56 378 LEU A CA 1
ATOM 3002 C C . LEU A 1 378 ? 9.102 -8.102 -20.172 1 98.56 378 LEU A C 1
ATOM 3004 O O . LEU A 1 378 ? 10.242 -8.539 -20.297 1 98.56 378 LEU A O 1
ATOM 3008 N N . LEU A 1 379 ? 8.891 -6.898 -19.734 1 98.62 379 LEU A N 1
ATOM 3009 C CA . LEU A 1 379 ? 9.961 -6.012 -19.312 1 98.62 379 LEU A CA 1
ATOM 3010 C C . LEU A 1 379 ? 10.812 -6.672 -18.234 1 98.62 379 LEU A C 1
ATOM 3012 O O . LEU A 1 379 ? 12.047 -6.566 -18.25 1 98.62 379 LEU A O 1
ATOM 3016 N N . THR A 1 380 ? 10.164 -7.328 -17.297 1 98.81 380 THR A N 1
ATOM 3017 C CA . THR A 1 380 ? 10.859 -7.992 -16.203 1 98.81 380 THR A CA 1
ATOM 3018 C C . THR A 1 380 ? 11.773 -9.094 -16.734 1 98.81 380 THR A C 1
ATOM 3020 O O . THR A 1 380 ? 12.93 -9.203 -16.312 1 98.81 380 THR A O 1
ATOM 3023 N N . SER A 1 381 ? 11.25 -9.906 -17.641 1 98.62 381 SER A N 1
ATOM 3024 C CA . SER A 1 381 ? 12.055 -10.969 -18.25 1 98.62 381 SER A CA 1
ATOM 3025 C C . SER A 1 381 ? 13.258 -10.398 -19 1 98.62 381 SER A C 1
ATOM 3027 O O . SER A 1 381 ? 14.359 -10.945 -18.922 1 98.62 381 SER A O 1
ATOM 3029 N N . LEU A 1 382 ? 13.031 -9.312 -19.766 1 98.44 382 LEU A N 1
ATOM 3030 C CA . LEU A 1 382 ? 14.102 -8.68 -20.531 1 98.44 382 LEU A CA 1
ATOM 3031 C C . LEU A 1 382 ? 15.195 -8.156 -19.594 1 98.44 382 LEU A C 1
ATOM 3033 O O . LEU A 1 382 ? 16.375 -8.406 -19.828 1 98.44 382 LEU A O 1
ATOM 3037 N N . VAL A 1 383 ? 14.82 -7.449 -18.547 1 98.38 383 VAL A N 1
ATOM 3038 C CA . VAL A 1 383 ? 15.781 -6.891 -17.594 1 98.38 383 VAL A CA 1
ATOM 3039 C C . VAL A 1 383 ? 16.531 -8.023 -16.891 1 98.38 383 VAL A C 1
ATOM 3041 O O . VAL A 1 383 ? 17.75 -7.941 -16.719 1 98.38 383 VAL A O 1
ATOM 3044 N N . GLY A 1 384 ? 15.758 -9.086 -16.469 1 98.38 384 GLY A N 1
ATOM 3045 C CA . GLY A 1 384 ? 16.391 -10.227 -15.828 1 98.38 384 GLY A CA 1
ATOM 3046 C C . GLY A 1 384 ? 17.453 -10.883 -16.703 1 98.38 384 GLY A C 1
ATOM 3047 O O . GLY A 1 384 ? 18.547 -11.219 -16.219 1 98.38 384 GLY A O 1
ATOM 3048 N N . ASP A 1 385 ? 17.141 -11.055 -17.984 1 97.81 385 ASP A N 1
ATOM 3049 C CA . ASP A 1 385 ? 18.109 -11.609 -18.922 1 97.81 385 ASP A CA 1
ATOM 3050 C C . ASP A 1 385 ? 19.375 -10.75 -18.984 1 97.81 385 ASP A C 1
ATOM 3052 O O . ASP A 1 385 ? 20.484 -11.266 -18.891 1 97.81 385 ASP A O 1
ATOM 3056 N N . LEU A 1 386 ? 19.188 -9.477 -19.078 1 97.38 386 LEU A N 1
ATOM 3057 C CA . LEU A 1 386 ? 20.297 -8.539 -19.25 1 97.38 386 LEU A CA 1
ATOM 3058 C C . LEU A 1 386 ? 21.141 -8.461 -17.984 1 97.38 386 LEU A C 1
ATOM 3060 O O . LEU A 1 386 ? 22.344 -8.203 -18.047 1 97.38 386 LEU A O 1
ATOM 3064 N N . LEU A 1 387 ? 20.516 -8.711 -16.828 1 97.25 387 LEU A N 1
ATOM 3065 C CA . LEU A 1 387 ? 21.234 -8.711 -15.555 1 97.25 387 LEU A CA 1
ATOM 3066 C C . LEU A 1 387 ? 21.969 -10.039 -15.344 1 97.25 387 LEU A C 1
ATOM 3068 O O . LEU A 1 387 ? 22.734 -10.188 -14.391 1 97.25 387 LEU A O 1
ATOM 3072 N N . ASN A 1 388 ? 21.75 -11.016 -16.203 1 96.94 388 ASN A N 1
ATOM 3073 C CA . ASN A 1 388 ? 22.359 -12.336 -16.125 1 96.94 388 ASN A CA 1
ATOM 3074 C C . ASN A 1 388 ? 22 -13.047 -14.828 1 96.94 388 ASN A C 1
ATOM 3076 O O . ASN A 1 388 ? 22.891 -13.477 -14.086 1 96.94 388 ASN A O 1
ATOM 3080 N N . ILE A 1 389 ? 20.734 -13.148 -14.562 1 97.62 389 ILE A N 1
ATOM 3081 C CA . ILE A 1 389 ? 20.203 -13.812 -13.383 1 97.62 389 ILE A CA 1
ATOM 3082 C C . ILE A 1 389 ? 19.125 -14.812 -13.789 1 97.62 389 ILE A C 1
ATOM 3084 O O . ILE A 1 389 ? 18.688 -14.82 -14.945 1 97.62 389 ILE A O 1
ATOM 3088 N N . ASN A 1 390 ? 18.766 -15.695 -12.844 1 96.75 390 ASN A N 1
ATOM 3089 C CA . ASN A 1 390 ? 17.578 -16.516 -13.023 1 96.75 390 ASN A CA 1
ATOM 3090 C C . ASN A 1 390 ? 16.312 -15.781 -12.594 1 96.75 390 ASN A C 1
ATOM 3092 O O . ASN A 1 390 ? 15.992 -15.734 -11.406 1 96.75 390 ASN A O 1
ATOM 3096 N N . THR A 1 391 ? 15.594 -15.344 -13.516 1 97.5 391 THR A N 1
ATOM 3097 C CA . THR A 1 391 ? 14.438 -14.484 -13.312 1 97.5 391 THR A CA 1
ATOM 3098 C C . THR A 1 391 ? 13.305 -15.242 -12.625 1 97.5 391 THR A C 1
ATOM 3100 O O . THR A 1 391 ? 12.469 -14.648 -11.938 1 97.5 391 THR A O 1
ATOM 3103 N N . TYR A 1 392 ? 13.312 -16.5 -12.641 1 96.5 392 TYR A N 1
ATOM 3104 C CA . TYR A 1 392 ? 12.07 -17.219 -12.391 1 96.5 392 TYR A CA 1
ATOM 3105 C C . TYR A 1 392 ? 12.156 -18.016 -11.094 1 96.5 392 TYR A C 1
ATOM 3107 O O . TYR A 1 392 ? 11.141 -18.469 -10.57 1 96.5 392 TYR A O 1
ATOM 3115 N N . ASN A 1 393 ? 13.32 -18.203 -10.492 1 93.56 393 ASN A N 1
ATOM 3116 C CA . ASN A 1 393 ? 13.43 -18.891 -9.211 1 93.56 393 ASN A CA 1
ATOM 3117 C C . ASN A 1 393 ? 13.258 -17.938 -8.039 1 93.56 393 ASN A C 1
ATOM 3119 O O . ASN A 1 393 ? 13.039 -16.75 -8.227 1 93.56 393 ASN A O 1
ATOM 3123 N N . GLN A 1 394 ? 13.133 -18.484 -6.824 1 91.75 394 GLN A N 1
ATOM 3124 C CA . GLN A 1 394 ? 1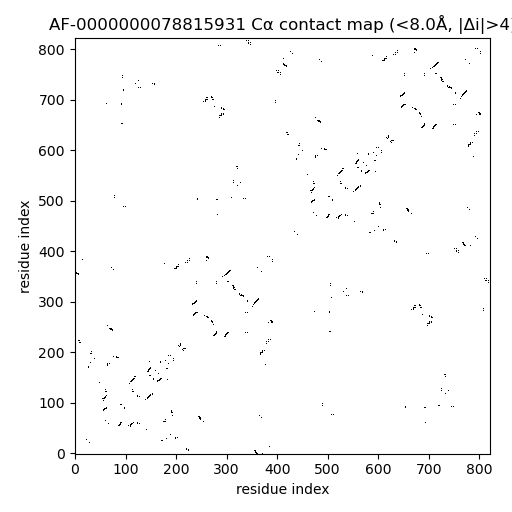2.984 -17.688 -5.617 1 91.75 394 GLN A CA 1
ATOM 3125 C C . GLN A 1 394 ? 13.578 -18.391 -4.406 1 91.75 394 GLN A C 1
ATOM 3127 O O . GLN A 1 394 ? 12.867 -18.688 -3.443 1 91.75 394 GLN A O 1
ATOM 3132 N N . PRO A 1 395 ? 14.82 -18.547 -4.34 1 90.12 395 PRO A N 1
ATOM 3133 C CA . PRO A 1 395 ? 15.453 -19.266 -3.236 1 90.12 395 PRO A CA 1
ATOM 3134 C C . PRO A 1 395 ? 15.258 -18.578 -1.887 1 90.12 395 PRO A C 1
ATOM 3136 O O . PRO A 1 395 ? 15.211 -19.234 -0.851 1 90.12 395 PRO A O 1
ATOM 3139 N N . GLY A 1 396 ? 15.18 -17.281 -1.88 1 89.06 396 GLY A N 1
ATOM 3140 C CA . GLY A 1 396 ? 14.984 -16.562 -0.633 1 89.06 396 GLY A CA 1
ATOM 3141 C C . GLY A 1 396 ? 13.719 -16.969 0.103 1 89.06 396 GLY A C 1
ATOM 3142 O O . GLY A 1 396 ? 13.742 -17.172 1.318 1 89.06 396 GLY A O 1
ATOM 3143 N N . VAL A 1 397 ? 12.672 -17.125 -0.6 1 85.44 397 VAL A N 1
ATOM 3144 C CA . VAL A 1 397 ? 11.383 -17.484 -0.023 1 85.44 397 VAL A CA 1
ATOM 3145 C C . VAL A 1 397 ? 11.469 -18.891 0.582 1 85.44 397 VAL A C 1
ATOM 3147 O O . VAL A 1 397 ? 10.922 -19.141 1.658 1 85.44 397 VAL A O 1
ATOM 3150 N N . GLU A 1 398 ? 12.195 -19.766 0.001 1 87.25 398 GLU A N 1
ATOM 3151 C CA . GLU A 1 398 ? 12.312 -21.156 0.434 1 87.25 398 GLU A CA 1
ATOM 3152 C C . GLU A 1 398 ? 13.109 -21.266 1.729 1 87.25 398 GLU A C 1
ATOM 3154 O O . GLU A 1 398 ? 12.797 -22.078 2.594 1 87.25 398 GLU A O 1
ATOM 3159 N N . SER A 1 399 ? 14.062 -20.438 1.88 1 89.62 399 SER A N 1
ATOM 3160 C CA . SER A 1 399 ? 14.883 -20.453 3.088 1 89.62 399 SER A CA 1
ATOM 3161 C C . SER A 1 399 ? 14.055 -20.125 4.324 1 89.62 399 SER A C 1
ATOM 3163 O O . SER A 1 399 ? 14.141 -20.812 5.336 1 89.62 399 SER A O 1
ATOM 3165 N N . GLY A 1 400 ? 13.305 -19.125 4.25 1 89.25 400 GLY A N 1
ATOM 3166 C CA . GLY A 1 400 ? 12.445 -18.75 5.355 1 89.25 400 GLY A CA 1
ATOM 3167 C C . GLY A 1 400 ? 11.438 -19.828 5.719 1 89.25 400 GLY A C 1
ATOM 3168 O O . GLY A 1 400 ? 11.164 -20.047 6.898 1 89.25 400 GLY A O 1
ATOM 3169 N N . LYS A 1 401 ? 10.922 -20.469 4.738 1 90.5 401 LYS A N 1
ATOM 3170 C CA . LYS A 1 401 ? 9.953 -21.547 4.938 1 90.5 401 LYS A CA 1
ATOM 3171 C C . LYS A 1 401 ? 10.57 -22.703 5.703 1 90.5 401 LYS A C 1
ATOM 3173 O O . LYS A 1 401 ? 9.938 -23.266 6.602 1 90.5 401 LYS A O 1
ATOM 3178 N N . ASN A 1 402 ? 11.742 -23.031 5.328 1 92.94 402 ASN A N 1
ATOM 3179 C CA . ASN A 1 402 ? 12.43 -24.141 5.969 1 92.94 402 ASN A CA 1
ATOM 3180 C C . ASN A 1 402 ? 12.695 -23.859 7.445 1 92.94 402 ASN A C 1
ATOM 3182 O O . ASN A 1 402 ? 12.523 -24.75 8.289 1 92.94 402 ASN A O 1
ATOM 3186 N N . ILE A 1 403 ? 13.094 -22.703 7.738 1 94.81 403 ILE A N 1
ATOM 3187 C CA . ILE A 1 403 ? 13.359 -22.328 9.125 1 94.81 403 ILE A CA 1
ATOM 3188 C C . ILE A 1 403 ? 12.055 -22.344 9.922 1 94.81 403 ILE A C 1
ATOM 3190 O O . ILE A 1 403 ? 12.031 -22.812 11.062 1 94.81 403 ILE A O 1
ATOM 3194 N N . LEU A 1 404 ? 10.992 -21.891 9.281 1 94.81 404 LEU A N 1
ATOM 3195 C CA . LEU A 1 404 ? 9.695 -21.891 9.938 1 94.81 404 LEU A CA 1
ATOM 3196 C C . LEU A 1 404 ? 9.273 -23.312 10.297 1 94.81 404 LEU A C 1
ATOM 3198 O O . LEU A 1 404 ? 8.797 -23.562 11.406 1 94.81 404 LEU A O 1
ATOM 3202 N N . ILE A 1 405 ? 9.461 -24.219 9.367 1 94.31 405 ILE A N 1
ATOM 3203 C CA . ILE A 1 405 ? 9.094 -25.625 9.578 1 94.31 405 ILE A CA 1
ATOM 3204 C C . ILE A 1 405 ? 9.883 -26.188 10.758 1 94.31 405 ILE A C 1
ATOM 3206 O O . ILE A 1 405 ? 9.312 -26.859 11.625 1 94.31 405 ILE A O 1
ATOM 3210 N N . LYS A 1 406 ? 11.141 -25.891 10.805 1 94.94 406 LYS A N 1
ATOM 3211 C CA . LYS A 1 406 ? 11.977 -26.359 11.906 1 94.94 406 LYS A CA 1
ATOM 3212 C C . LYS A 1 406 ? 11.492 -25.797 13.234 1 94.94 406 LYS A C 1
ATOM 3214 O O . LYS A 1 406 ? 11.453 -26.5 14.242 1 94.94 406 LYS A O 1
ATOM 3219 N N . LYS A 1 407 ? 11.141 -24.547 13.203 1 94.62 407 LYS A N 1
ATOM 3220 C CA . LYS A 1 407 ? 10.656 -23.906 14.422 1 94.62 407 LYS A CA 1
ATOM 3221 C C . LYS A 1 407 ? 9.336 -24.516 14.883 1 94.62 407 LYS A C 1
ATOM 3223 O O . LYS A 1 407 ? 9.094 -24.656 16.078 1 94.62 407 LYS A O 1
ATOM 3228 N N . LEU A 1 408 ? 8.508 -24.812 13.914 1 95.44 408 LEU A N 1
ATOM 3229 C CA . LEU A 1 408 ? 7.207 -25.406 14.227 1 95.44 408 LEU A CA 1
ATOM 3230 C C . LEU A 1 408 ? 7.367 -26.812 14.789 1 95.44 408 LEU A C 1
ATOM 3232 O O . LEU A 1 408 ? 6.609 -27.219 15.672 1 95.44 408 LEU A O 1
ATOM 3236 N N . GLN A 1 409 ? 8.328 -27.516 14.336 1 94.06 409 GLN A N 1
ATOM 3237 C CA . GLN A 1 409 ? 8.602 -28.859 14.805 1 94.06 409 GLN A CA 1
ATOM 3238 C C . GLN A 1 409 ? 9.078 -28.859 16.25 1 94.06 409 GLN A C 1
ATOM 3240 O O . GLN A 1 409 ? 8.961 -29.859 16.953 1 94.06 409 GLN A O 1
ATOM 3245 N N . GLN A 1 410 ? 9.562 -27.766 16.734 1 92.62 410 GLN A N 1
ATOM 3246 C CA . GLN A 1 410 ? 10.109 -27.656 18.078 1 92.62 410 GLN A CA 1
ATOM 3247 C C . GLN A 1 410 ? 9.039 -27.234 19.078 1 92.62 410 GLN A C 1
ATOM 3249 O O . GLN A 1 410 ? 9.281 -27.203 20.281 1 92.62 410 GLN A O 1
ATOM 3254 N N . LEU A 1 411 ? 7.895 -26.859 18.594 1 88.62 411 LEU A N 1
ATOM 3255 C CA . LEU A 1 411 ? 6.809 -26.5 19.5 1 88.62 411 LEU A CA 1
ATOM 3256 C C . LEU A 1 411 ? 6.262 -27.734 20.203 1 88.62 411 LEU A C 1
ATOM 3258 O O . LEU A 1 411 ? 5.871 -27.656 21.375 1 88.62 411 LEU A O 1
ATOM 3262 N N . MET B 1 1 ? 6.41 -0.896 24.656 1 92.94 1 MET B N 1
ATOM 3263 C CA . MET B 1 1 ? 7.082 -1.146 23.375 1 92.94 1 MET B CA 1
ATOM 3264 C C . MET B 1 1 ? 8.539 -1.528 23.609 1 92.94 1 MET B C 1
ATOM 3266 O O . MET B 1 1 ? 9.227 -0.928 24.438 1 92.94 1 MET B O 1
ATOM 3270 N N . ILE B 1 2 ? 8.977 -2.654 22.969 1 89.06 2 ILE B N 1
ATOM 3271 C CA . ILE B 1 2 ? 10.359 -3.098 23.062 1 89.06 2 ILE B CA 1
ATOM 3272 C C . ILE B 1 2 ? 11.055 -2.916 21.719 1 89.06 2 ILE B C 1
ATOM 3274 O O . ILE B 1 2 ? 10.492 -3.27 20.672 1 89.06 2 ILE B O 1
ATOM 3278 N N . SER B 1 3 ? 12.172 -2.281 21.75 1 88.19 3 SER B N 1
ATOM 3279 C CA . SER B 1 3 ? 12.984 -2.086 20.562 1 88.19 3 SER B CA 1
ATOM 3280 C C . SER B 1 3 ? 14.312 -2.836 20.672 1 88.19 3 SER B C 1
ATOM 3282 O O . SER B 1 3 ? 15.016 -2.721 21.672 1 88.19 3 SER B O 1
ATOM 3284 N N . VAL B 1 4 ? 14.594 -3.664 19.672 1 87.81 4 VAL B N 1
ATOM 3285 C CA . VAL B 1 4 ? 15.836 -4.438 19.625 1 87.81 4 VAL B CA 1
ATOM 3286 C C . VAL B 1 4 ? 16.641 -4.039 18.391 1 87.81 4 VAL B C 1
ATOM 3288 O O . VAL B 1 4 ? 16.172 -4.176 17.266 1 87.81 4 VAL B O 1
ATOM 3291 N N . LEU B 1 5 ? 17.828 -3.535 18.625 1 90.5 5 LEU B N 1
ATOM 3292 C CA . LEU B 1 5 ? 18.703 -3.139 17.531 1 90.5 5 LEU B CA 1
ATOM 3293 C C . LEU B 1 5 ? 19.672 -4.262 17.172 1 90.5 5 LEU B C 1
ATOM 3295 O O . LEU B 1 5 ? 20.375 -4.777 18.047 1 90.5 5 LEU B O 1
ATOM 3299 N N . GLY B 1 6 ? 19.625 -4.664 15.898 1 87.56 6 GLY B N 1
ATOM 3300 C CA . GLY B 1 6 ? 20.578 -5.672 15.438 1 87.56 6 GLY B CA 1
ATOM 3301 C C . GLY B 1 6 ? 21.875 -5.082 14.914 1 87.56 6 GLY B C 1
ATOM 3302 O O . GLY B 1 6 ? 22.609 -5.746 14.188 1 87.56 6 GLY B O 1
ATOM 3303 N N . PHE B 1 7 ? 22.125 -3.781 15.133 1 89.06 7 PHE B N 1
ATOM 3304 C CA . PHE B 1 7 ? 23.328 -3.049 14.766 1 89.06 7 PHE B CA 1
ATOM 3305 C C . PHE B 1 7 ? 23.703 -2.041 15.844 1 89.06 7 PHE B C 1
ATOM 3307 O O . PHE B 1 7 ? 22.906 -1.784 16.766 1 89.06 7 PHE B O 1
ATOM 3314 N N . ASP B 1 8 ? 24.953 -1.594 15.867 1 86.19 8 ASP B N 1
ATOM 3315 C CA . ASP B 1 8 ? 25.453 -0.689 16.906 1 86.19 8 ASP B CA 1
ATOM 3316 C C . ASP B 1 8 ? 26.062 0.565 16.281 1 86.19 8 ASP B C 1
ATOM 3318 O O . ASP B 1 8 ? 26.531 0.539 15.148 1 86.19 8 ASP B O 1
ATOM 3322 N N . SER B 1 9 ? 25.859 1.682 17.031 1 88.25 9 SER B N 1
ATOM 3323 C CA . SER B 1 9 ? 26.5 2.93 16.625 1 88.25 9 SER B CA 1
ATOM 3324 C C . SER B 1 9 ? 26.766 3.832 17.812 1 88.25 9 SER B C 1
ATOM 3326 O O . SER B 1 9 ? 25.984 3.883 18.766 1 88.25 9 SER B O 1
ATOM 3328 N N . ASP B 1 10 ? 27.906 4.457 17.812 1 88.31 10 ASP B N 1
ATOM 3329 C CA . ASP B 1 10 ? 28.172 5.539 18.75 1 88.31 10 ASP B CA 1
ATOM 3330 C C . ASP B 1 10 ? 27.516 6.84 18.297 1 88.31 10 ASP B C 1
ATOM 3332 O O . ASP B 1 10 ? 27.5 7.145 17.094 1 88.31 10 ASP B O 1
ATOM 3336 N N . PHE B 1 11 ? 26.859 7.449 19.297 1 87.38 11 PHE B N 1
ATOM 3337 C CA . PHE B 1 11 ? 26.141 8.625 18.828 1 87.38 11 PHE B CA 1
ATOM 3338 C C . PHE B 1 11 ? 26.797 9.898 19.344 1 87.38 11 PHE B C 1
ATOM 3340 O O . PHE B 1 11 ? 27.562 9.867 20.297 1 87.38 11 PHE B O 1
ATOM 3347 N N . ASP B 1 12 ? 26.562 10.938 18.625 1 85.25 12 ASP B N 1
ATOM 3348 C CA . ASP B 1 12 ? 27 12.281 18.953 1 85.25 12 ASP B CA 1
ATOM 3349 C C . ASP B 1 12 ? 26.375 12.766 20.266 1 85.25 12 ASP B C 1
ATOM 3351 O O . ASP B 1 12 ? 25.156 12.953 20.328 1 85.25 12 ASP B O 1
ATOM 3355 N N . PRO B 1 13 ? 27.172 13 21.188 1 84.44 13 PRO B N 1
ATOM 3356 C CA . PRO B 1 13 ? 26.625 13.438 22.469 1 84.44 13 PRO B CA 1
ATOM 3357 C C . PRO B 1 13 ? 25.906 14.781 22.375 1 84.44 13 PRO B C 1
ATOM 3359 O O . PRO B 1 13 ? 25.078 15.102 23.234 1 84.44 13 PRO B O 1
ATOM 3362 N N . CYS B 1 14 ? 26.188 15.531 21.328 1 90.94 14 CYS B N 1
ATOM 3363 C CA . CYS B 1 14 ? 25.609 16.859 21.203 1 90.94 14 CYS B CA 1
ATOM 3364 C C . CYS B 1 14 ? 24.219 16.797 20.562 1 90.94 14 CYS B C 1
ATOM 3366 O O . CYS B 1 14 ? 23.484 17.781 20.562 1 90.94 14 CYS B O 1
ATOM 3368 N N . LEU B 1 15 ? 23.875 15.727 20.016 1 94.38 15 LEU B N 1
ATOM 3369 C CA . LEU B 1 15 ? 22.609 15.57 19.312 1 94.38 15 LEU B CA 1
ATOM 3370 C C . LEU B 1 15 ? 21.438 15.852 20.25 1 94.38 15 LEU B C 1
ATOM 3372 O O . LEU B 1 15 ? 20.5 16.562 19.891 1 94.38 15 LEU B O 1
ATOM 3376 N N . LEU B 1 16 ? 21.531 15.305 21.438 1 94.44 16 LEU B N 1
ATOM 3377 C CA . LEU B 1 16 ? 20.453 15.477 22.406 1 94.44 16 LEU B CA 1
ATOM 3378 C C . LEU B 1 16 ? 20.219 16.953 22.703 1 94.44 16 LEU B C 1
ATOM 3380 O O . LEU B 1 16 ? 19.078 17.406 22.766 1 94.44 16 LEU B O 1
ATOM 3384 N N . GLY B 1 17 ? 21.281 17.719 22.891 1 94.94 17 GLY B N 1
ATOM 3385 C CA . GLY B 1 17 ? 21.172 19.141 23.141 1 94.94 17 GLY B CA 1
ATOM 3386 C C . GLY B 1 17 ? 20.5 19.891 22.016 1 94.94 17 GLY B C 1
ATOM 3387 O O . GLY B 1 17 ? 19.688 20.781 22.25 1 94.94 17 GLY B O 1
ATOM 3388 N N . ARG B 1 18 ? 20.797 19.594 20.781 1 96.44 18 ARG B N 1
ATOM 3389 C CA . ARG B 1 18 ? 20.203 20.234 19.625 1 96.44 18 ARG B CA 1
ATOM 3390 C C . ARG B 1 18 ? 18.719 19.922 19.516 1 96.44 18 ARG B C 1
ATOM 3392 O O . ARG B 1 18 ? 17.922 20.797 19.172 1 96.44 18 ARG B O 1
ATOM 3399 N N . ILE B 1 19 ? 18.391 18.719 19.875 1 96.81 19 ILE B N 1
ATOM 3400 C CA . ILE B 1 19 ? 17 18.297 19.812 1 96.81 19 ILE B CA 1
ATOM 3401 C C . ILE B 1 19 ? 16.188 19 20.906 1 96.81 19 ILE B C 1
ATOM 3403 O O . ILE B 1 19 ? 15.047 19.406 20.672 1 96.81 19 ILE B O 1
ATOM 3407 N N . ILE B 1 20 ? 16.797 19.156 22.062 1 96.19 20 ILE B N 1
ATOM 3408 C CA . ILE B 1 20 ? 16.141 19.875 23.156 1 96.19 20 ILE B CA 1
ATOM 3409 C C . ILE B 1 20 ? 15.867 21.312 22.734 1 96.19 20 ILE B C 1
ATOM 3411 O O . ILE B 1 20 ? 14.805 21.859 23.031 1 96.19 20 ILE B O 1
ATOM 3415 N N . ASN B 1 21 ? 16.734 21.906 21.984 1 96.62 21 ASN B N 1
ATOM 3416 C CA . ASN B 1 21 ? 16.531 23.25 21.469 1 96.62 21 ASN B CA 1
ATOM 3417 C C . ASN B 1 21 ? 15.469 23.297 20.391 1 96.62 21 ASN B C 1
ATOM 3419 O O . ASN B 1 21 ? 14.648 24.219 20.344 1 96.62 21 ASN B O 1
ATOM 3423 N N . GLU B 1 22 ? 15.523 22.328 19.547 1 96.62 22 GLU B N 1
ATOM 3424 C CA . GLU B 1 22 ? 14.539 22.219 18.469 1 96.62 22 GLU B CA 1
ATOM 3425 C C . GLU B 1 22 ? 13.125 22.078 19.016 1 96.62 22 GLU B C 1
ATOM 3427 O O . GLU B 1 22 ? 12.172 22.609 18.453 1 96.62 22 GLU B O 1
ATOM 3432 N N . LYS B 1 23 ? 13 21.328 20.094 1 95.94 23 LYS B N 1
ATOM 3433 C CA . LYS B 1 23 ? 11.719 21.062 20.734 1 95.94 23 LYS B CA 1
ATOM 3434 C C . LYS B 1 23 ? 11.031 22.375 21.141 1 95.94 23 LYS B C 1
ATOM 3436 O O . LYS B 1 23 ? 9.805 22.438 21.203 1 95.94 23 LYS B O 1
ATOM 3441 N N . LYS B 1 24 ? 11.773 23.438 21.297 1 95.75 24 LYS B N 1
ATOM 3442 C CA . LYS B 1 24 ? 11.234 24.734 21.688 1 95.75 24 LYS B CA 1
ATOM 3443 C C . LYS B 1 24 ? 10.523 25.406 20.516 1 95.75 24 LYS B C 1
ATOM 3445 O O . LYS B 1 24 ? 9.625 26.234 20.734 1 95.75 24 LYS B O 1
ATOM 3450 N N . GLU B 1 25 ? 10.859 25.047 19.328 1 96.06 25 GLU B N 1
ATOM 3451 C CA . GLU B 1 25 ? 10.375 25.75 18.141 1 96.06 25 GLU B CA 1
ATOM 3452 C C . GLU B 1 25 ? 9.406 24.875 17.344 1 96.06 25 GLU B C 1
ATOM 3454 O O . GLU B 1 25 ? 8.445 25.391 16.75 1 96.06 25 GLU B O 1
ATOM 3459 N N . ILE B 1 26 ? 9.688 23.641 17.328 1 97.5 26 ILE B N 1
ATOM 3460 C CA . ILE B 1 26 ? 8.875 22.703 16.547 1 97.5 26 ILE B CA 1
ATOM 3461 C C . ILE B 1 26 ? 7.754 22.141 17.422 1 97.5 26 ILE B C 1
ATOM 3463 O O . ILE B 1 26 ? 8.016 21.516 18.453 1 97.5 26 ILE B O 1
ATOM 3467 N N . GLY B 1 27 ? 6.531 22.219 16.969 1 97.12 27 GLY B N 1
ATOM 3468 C CA . GLY B 1 27 ? 5.371 22.078 17.828 1 97.12 27 GLY B CA 1
ATOM 3469 C C . GLY B 1 27 ? 4.992 20.641 18.094 1 97.12 27 GLY B C 1
ATOM 3470 O O . GLY B 1 27 ? 4.383 20.328 19.109 1 97.12 27 GLY B O 1
ATOM 3471 N N . TYR B 1 28 ? 5.328 19.688 17.141 1 98.25 28 TYR B N 1
ATOM 3472 C CA . TYR B 1 28 ? 4.828 18.328 17.297 1 98.25 28 TYR B CA 1
ATOM 3473 C C . TYR B 1 28 ? 5.379 17.688 18.562 1 98.25 28 TYR B C 1
ATOM 3475 O O . TYR B 1 28 ? 4.742 16.797 19.156 1 98.25 28 TYR B O 1
ATOM 3483 N N . TYR B 1 29 ? 6.594 18.141 19.062 1 98.31 29 TYR B N 1
ATOM 3484 C CA . TYR B 1 29 ? 7.258 17.562 20.219 1 98.31 29 TYR B CA 1
ATOM 3485 C C . TYR B 1 29 ? 6.355 17.625 21.453 1 98.31 29 TYR B C 1
ATOM 3487 O O . TYR B 1 29 ? 6.445 16.766 22.344 1 98.31 29 TYR B O 1
ATOM 3495 N N . ASN B 1 30 ? 5.453 18.516 21.469 1 97.38 30 ASN B N 1
ATOM 3496 C CA . ASN B 1 30 ? 4.695 18.766 22.688 1 97.38 30 ASN B CA 1
ATOM 3497 C C . ASN B 1 30 ? 3.266 18.25 22.578 1 97.38 30 ASN B C 1
ATOM 3499 O O . ASN B 1 30 ? 2.486 18.359 23.531 1 97.38 30 ASN B O 1
ATOM 3503 N N . LEU B 1 31 ? 2.93 17.672 21.484 1 98.44 31 LEU B N 1
ATOM 3504 C CA . LEU B 1 31 ? 1.558 17.25 21.219 1 98.44 31 LEU B CA 1
ATOM 3505 C C . LEU B 1 31 ? 1.131 16.141 22.156 1 98.44 31 LEU B C 1
ATOM 3507 O O . LEU B 1 31 ? -0.035 16.062 22.562 1 98.44 31 LEU B O 1
ATOM 3511 N N . PRO B 1 32 ? 2.041 15.234 22.594 1 98.5 32 PRO B N 1
ATOM 3512 C CA . PRO B 1 32 ? 1.616 14.148 23.484 1 98.5 32 PRO B CA 1
ATOM 3513 C C . PRO B 1 32 ? 1.029 14.648 24.797 1 98.5 32 PRO B C 1
ATOM 3515 O O . PRO B 1 32 ? 0.167 13.984 25.391 1 98.5 32 PRO B O 1
ATOM 3518 N N . ASN B 1 33 ? 1.452 15.828 25.266 1 97.5 33 ASN B N 1
ATOM 3519 C CA . ASN B 1 33 ? 0.986 16.375 26.531 1 97.5 33 ASN B CA 1
ATOM 3520 C C . ASN B 1 33 ? 0.045 17.562 26.328 1 97.5 33 ASN B C 1
ATOM 3522 O O . ASN B 1 33 ? -0.141 18.391 27.219 1 97.5 33 ASN B O 1
ATOM 3526 N N . GLN B 1 34 ? -0.539 17.641 25.219 1 97.19 34 GLN B N 1
ATOM 3527 C CA . GLN B 1 34 ? -1.4 18.766 24.875 1 97.19 34 GLN B CA 1
ATOM 3528 C C . GLN B 1 34 ? -2.67 18.75 25.719 1 97.19 34 GLN B C 1
ATOM 3530 O O . GLN B 1 34 ? -3.086 17.703 26.219 1 97.19 34 GLN B O 1
ATOM 3535 N N . ASP B 1 35 ? -3.248 19.891 25.906 1 95.94 35 ASP B N 1
ATOM 3536 C CA . ASP B 1 35 ? -4.582 20.031 26.484 1 95.94 35 ASP B CA 1
ATOM 3537 C C . ASP B 1 35 ? -5.66 19.641 25.484 1 95.94 35 ASP B C 1
ATOM 3539 O O . ASP B 1 35 ? -5.785 20.25 24.422 1 95.94 35 ASP B O 1
ATOM 3543 N N . THR B 1 36 ? -6.445 18.625 25.766 1 95.94 36 THR B N 1
ATOM 3544 C CA . THR B 1 36 ? -7.422 18.109 24.812 1 95.94 36 THR B CA 1
ATOM 3545 C C . THR B 1 36 ? -8.812 18.625 25.141 1 95.94 36 THR B C 1
ATOM 3547 O O . THR B 1 36 ? -9.812 18.094 24.656 1 95.94 36 THR B O 1
ATOM 3550 N N . THR B 1 37 ? -8.922 19.656 25.984 1 96.75 37 THR B N 1
ATOM 3551 C CA . THR B 1 37 ? -10.211 20.234 26.328 1 96.75 37 THR B CA 1
ATOM 3552 C C . THR B 1 37 ? -10.938 20.734 25.094 1 96.75 37 THR B C 1
ATOM 3554 O O . THR B 1 37 ? -12.164 20.703 25.016 1 96.75 37 THR B O 1
ATOM 3557 N N . TYR B 1 38 ? -10.172 21.219 24.094 1 96.06 38 TYR B N 1
ATOM 3558 C CA . TYR B 1 38 ? -10.766 21.75 22.875 1 96.06 38 TYR B CA 1
ATOM 3559 C C . TYR B 1 38 ? -11.547 20.688 22.141 1 96.06 38 TYR B C 1
ATOM 3561 O O . TYR B 1 38 ? -12.5 20.984 21.406 1 96.06 38 TYR B O 1
ATOM 3569 N N . VAL B 1 39 ? -11.211 19.375 22.297 1 97.12 39 VAL B N 1
ATOM 3570 C CA . VAL B 1 39 ? -11.914 18.281 21.656 1 97.12 39 VAL B CA 1
ATOM 3571 C C . VAL B 1 39 ?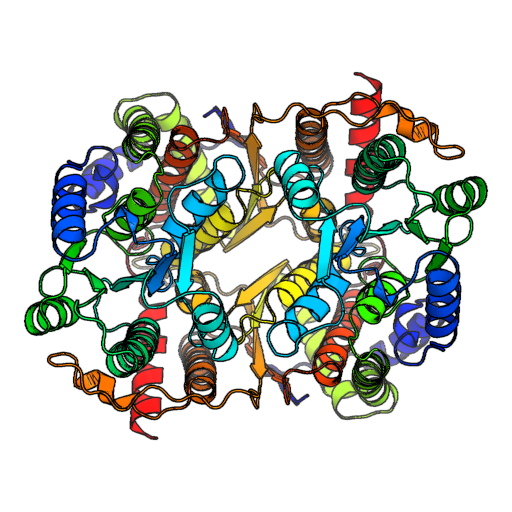 -13.336 18.172 22.219 1 97.12 39 VAL B C 1
ATOM 3573 O O . VAL B 1 39 ? -14.297 18.031 21.469 1 97.12 39 VAL B O 1
ATOM 3576 N N . HIS B 1 40 ? -13.445 18.25 23.547 1 95.88 40 HIS B N 1
ATOM 3577 C CA . HIS B 1 40 ? -14.75 18.188 24.188 1 95.88 40 HIS B CA 1
ATOM 3578 C C . HIS B 1 40 ? -15.617 19.375 23.797 1 95.88 40 HIS B C 1
ATOM 3580 O O . HIS B 1 40 ? -16.812 19.219 23.547 1 95.88 40 HIS B O 1
ATOM 3586 N N . HIS B 1 41 ? -14.977 20.516 23.766 1 97.12 41 HIS B N 1
ATOM 3587 C CA . HIS B 1 41 ? -15.703 21.719 23.344 1 97.12 41 HIS B CA 1
ATOM 3588 C C . HIS B 1 41 ? -16.219 21.578 21.922 1 97.12 41 HIS B C 1
ATOM 3590 O O . HIS B 1 41 ? -17.359 21.922 21.641 1 97.12 41 HIS B O 1
ATOM 3596 N N . TYR B 1 42 ? -15.438 21.094 21.078 1 97.5 42 TYR B N 1
ATOM 3597 C CA . TYR B 1 42 ? -15.812 20.875 19.688 1 97.5 42 TYR B CA 1
ATOM 3598 C C . TYR B 1 42 ? -17 19.922 19.578 1 97.5 42 TYR B C 1
ATOM 3600 O O . TYR B 1 42 ? -17.953 20.188 18.859 1 97.5 42 TYR B O 1
ATOM 3608 N N . LEU B 1 43 ? -16.891 18.766 20.312 1 97.25 43 LEU B N 1
ATOM 3609 C CA . LEU B 1 43 ? -17.953 17.766 20.266 1 97.25 43 LEU B CA 1
ATOM 3610 C C . LEU B 1 43 ? -19.281 18.344 20.734 1 97.25 43 LEU B C 1
ATOM 3612 O O . LEU B 1 43 ? -20.328 18.047 20.172 1 97.25 43 LEU B O 1
ATOM 3616 N N . LYS B 1 44 ? -19.219 19.203 21.719 1 97.06 44 LYS B N 1
ATOM 3617 C CA . LYS B 1 44 ? -20.422 19.875 22.219 1 97.06 44 LYS B CA 1
ATOM 3618 C C . LYS B 1 44 ? -21 20.812 21.156 1 97.06 44 LYS B C 1
ATOM 3620 O O . LYS B 1 44 ? -22.219 20.844 20.953 1 97.06 44 LYS B O 1
ATOM 3625 N N . GLN B 1 45 ? -20.125 21.594 20.562 1 97.25 45 GLN B N 1
ATOM 3626 C CA . GLN B 1 45 ? -20.562 22.5 19.516 1 97.25 45 GLN B CA 1
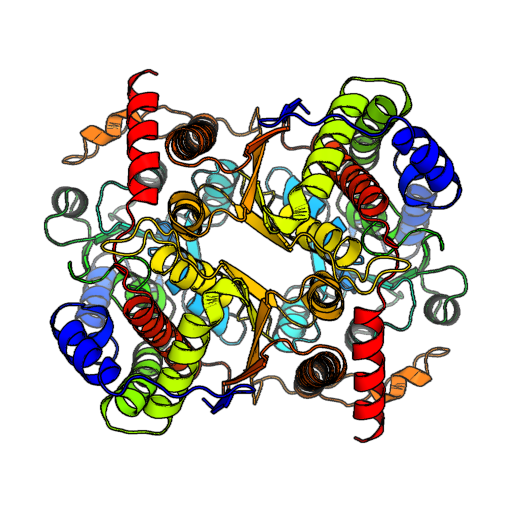ATOM 3627 C C . GLN B 1 45 ? -21.172 21.734 18.344 1 97.25 45 GLN B C 1
ATOM 3629 O O . GLN B 1 45 ? -22.219 22.141 17.812 1 97.25 45 GLN B O 1
ATOM 3634 N N . LEU B 1 46 ? -20.531 20.672 17.938 1 97.69 46 LEU B N 1
ATOM 3635 C CA . LEU B 1 46 ? -21.047 19.859 16.828 1 97.69 46 LEU B CA 1
ATOM 3636 C C . LEU B 1 46 ? -22.406 19.266 17.172 1 97.69 46 LEU B C 1
ATOM 3638 O O . LEU B 1 46 ? -23.297 19.25 16.328 1 97.69 46 LEU B O 1
ATOM 3642 N N . ASN B 1 47 ? -22.516 18.766 18.406 1 97.19 47 ASN B N 1
ATOM 3643 C CA . ASN B 1 47 ? -23.781 18.172 18.844 1 97.19 47 ASN B CA 1
ATOM 3644 C C . ASN B 1 47 ? -24.922 19.188 18.766 1 97.19 47 ASN B C 1
ATOM 3646 O O . ASN B 1 47 ? -26.062 18.828 18.453 1 97.19 47 ASN B O 1
ATOM 3650 N N . LYS B 1 48 ? -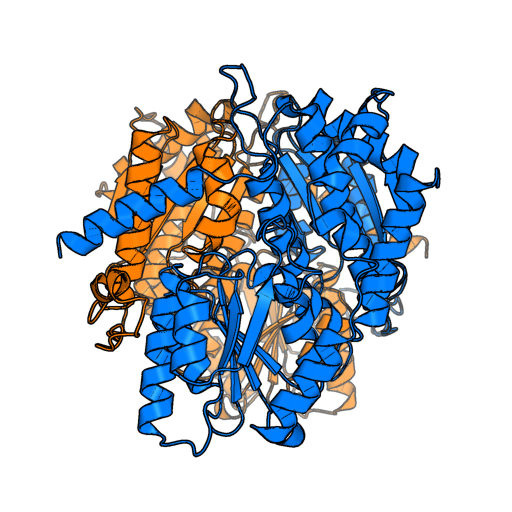24.625 20.438 19.078 1 95.75 48 LYS B N 1
ATOM 3651 C CA . LYS B 1 48 ? -25.625 21.5 19.016 1 95.75 48 LYS B CA 1
ATOM 3652 C C . LYS B 1 48 ? -26.047 21.766 17.562 1 95.75 48 LYS B C 1
ATOM 3654 O O . LYS B 1 48 ? -27.203 22.078 17.297 1 95.75 48 LYS B O 1
ATOM 3659 N N . ARG B 1 49 ? -25.141 21.625 16.688 1 93.88 49 ARG B N 1
ATOM 3660 C CA . ARG B 1 49 ? -25.375 21.953 15.289 1 93.88 49 ARG B CA 1
ATOM 3661 C C . ARG B 1 49 ? -25.969 20.766 14.539 1 93.88 49 ARG B C 1
ATOM 3663 O O . ARG B 1 49 ? -26.828 20.953 13.672 1 93.88 49 ARG B O 1
ATOM 3670 N N . GLN B 1 50 ? -25.406 19.688 14.719 1 93.88 50 GLN B N 1
ATOM 3671 C CA . GLN B 1 50 ? -25.781 18.406 14.125 1 93.88 50 GLN B CA 1
ATOM 3672 C C . GLN B 1 50 ? -25.781 17.297 15.18 1 93.88 50 GLN B C 1
ATOM 3674 O O . GLN B 1 50 ? -24.75 16.953 15.742 1 93.88 50 GLN B O 1
ATOM 3679 N N . ASP B 1 51 ? -26.969 16.672 15.461 1 94.62 51 ASP B N 1
ATOM 3680 C CA . ASP B 1 51 ? -27.078 15.625 16.469 1 94.62 51 ASP B CA 1
ATOM 3681 C C . ASP B 1 51 ? -26 14.555 16.25 1 94.62 51 ASP B C 1
ATOM 3683 O O . ASP B 1 51 ? -26.031 13.828 15.266 1 94.62 51 ASP B O 1
ATOM 3687 N N . LEU B 1 52 ? -25.109 14.469 17.219 1 95.88 52 LEU B N 1
ATOM 3688 C CA . LEU B 1 52 ? -24 13.547 17.125 1 95.88 52 LEU B CA 1
ATOM 3689 C C . LEU B 1 52 ? -24.484 12.117 16.922 1 95.88 52 LEU B C 1
ATOM 3691 O O . LEU B 1 52 ? -23.844 11.336 16.219 1 95.88 52 LEU B O 1
ATOM 3695 N N . ASN B 1 53 ? -25.531 11.781 17.453 1 95.12 53 ASN B N 1
ATOM 3696 C CA . ASN B 1 53 ? -26.047 10.43 17.375 1 95.12 53 ASN B CA 1
ATOM 3697 C C . ASN B 1 53 ? -26.609 10.125 15.977 1 95.12 53 ASN B C 1
ATOM 3699 O O . ASN B 1 53 ? -26.766 8.961 15.609 1 95.12 53 ASN B O 1
ATOM 3703 N N . SER B 1 54 ? -26.875 11.164 15.242 1 96.06 54 SER B N 1
ATOM 3704 C CA . SER B 1 54 ? -27.422 10.992 13.898 1 96.06 54 SER B CA 1
ATOM 3705 C C . SER B 1 54 ? -26.297 10.82 12.875 1 96.06 54 SER B C 1
ATOM 3707 O O . SER B 1 54 ? -26.547 10.398 11.742 1 96.06 54 SER B O 1
ATOM 3709 N N . ILE B 1 55 ? -25.094 11.18 13.297 1 98 55 ILE B N 1
ATOM 3710 C CA . ILE B 1 55 ? -23.938 11.078 12.398 1 98 55 ILE B CA 1
ATOM 3711 C C . ILE B 1 55 ? -23.453 9.633 12.344 1 98 55 ILE B C 1
ATOM 3713 O O . ILE B 1 55 ? -23.047 9.07 13.367 1 98 55 ILE B O 1
ATOM 3717 N N . ILE B 1 56 ? -23.453 9.062 11.141 1 98.38 56 ILE B N 1
ATOM 3718 C CA . ILE B 1 56 ? -23.031 7.684 10.945 1 98.38 56 ILE B CA 1
ATOM 3719 C C . ILE B 1 56 ? -21.656 7.652 10.273 1 98.38 56 ILE B C 1
ATOM 3721 O O . ILE B 1 56 ? -20.812 6.828 10.617 1 98.38 56 ILE B O 1
ATOM 3725 N N . ASP B 1 57 ? -21.484 8.539 9.312 1 98.62 57 ASP B N 1
ATOM 3726 C CA . ASP B 1 57 ? -20.25 8.594 8.539 1 98.62 57 ASP B CA 1
ATOM 3727 C C . ASP B 1 57 ? -19.562 9.953 8.703 1 98.62 57 ASP B C 1
ATOM 3729 O O . ASP B 1 57 ? -20.234 10.977 8.82 1 98.62 57 ASP B O 1
ATOM 3733 N N . ILE B 1 58 ? -18.266 9.945 8.805 1 98.75 58 ILE B N 1
ATOM 3734 C CA . ILE B 1 58 ? -17.406 11.125 8.742 1 98.75 58 ILE B CA 1
ATOM 3735 C C . ILE B 1 58 ? -16.516 11.047 7.5 1 98.75 58 ILE B C 1
ATOM 3737 O O . ILE B 1 58 ? -15.875 10.023 7.25 1 98.75 58 ILE B O 1
ATOM 3741 N N . VAL B 1 59 ? -16.516 12.039 6.676 1 98.81 59 VAL B N 1
ATOM 3742 C CA . VAL B 1 59 ? -15.641 12.102 5.512 1 98.81 59 VAL B CA 1
ATOM 3743 C C . VAL B 1 59 ? -14.547 13.141 5.746 1 98.81 59 VAL B C 1
ATOM 3745 O O . VAL B 1 59 ? -14.836 14.32 5.934 1 98.81 59 VAL B O 1
ATOM 3748 N N . VAL B 1 60 ? -13.352 12.688 5.824 1 98.88 60 VAL B N 1
ATOM 3749 C CA . VAL B 1 60 ? -12.195 13.578 5.898 1 98.88 60 VAL B CA 1
ATOM 3750 C C . VAL B 1 60 ? -11.781 14.008 4.492 1 98.88 60 VAL B C 1
ATOM 3752 O O . VAL B 1 60 ? -11.406 13.172 3.668 1 98.88 60 VAL B O 1
ATOM 3755 N N . ILE B 1 61 ? -11.914 15.273 4.219 1 98.69 61 ILE B N 1
ATOM 3756 C CA . ILE B 1 61 ? -11.469 15.867 2.965 1 98.69 61 ILE B CA 1
ATOM 3757 C C . ILE B 1 61 ? -10.109 16.531 3.16 1 98.69 61 ILE B C 1
ATOM 3759 O O . ILE B 1 61 ? -10.031 17.672 3.623 1 98.69 61 ILE B O 1
ATOM 3763 N N . GLY B 1 62 ? -9.102 15.867 2.828 1 97.88 62 GLY B N 1
ATOM 3764 C CA . GLY B 1 62 ? -7.715 16.266 3.02 1 97.88 62 GLY B CA 1
ATOM 3765 C C . GLY B 1 62 ? -6.727 15.297 2.398 1 97.88 62 GLY B C 1
ATOM 3766 O O . GLY B 1 62 ? -7.07 14.141 2.123 1 97.88 62 GLY B O 1
ATOM 3767 N N . ILE B 1 63 ? -5.531 15.688 2.219 1 96.62 63 ILE B N 1
ATOM 3768 C CA . ILE B 1 63 ? -4.543 14.867 1.531 1 96.62 63 ILE B CA 1
ATOM 3769 C C . ILE B 1 63 ? -3.215 14.914 2.281 1 96.62 63 ILE B C 1
ATOM 3771 O O . ILE B 1 63 ? -2.951 15.867 3.023 1 96.62 63 ILE B O 1
ATOM 3775 N N . GLY B 1 64 ? -2.398 13.828 2.158 1 95.5 64 GLY B N 1
ATOM 3776 C CA . GLY B 1 64 ? -1.109 13.781 2.828 1 95.5 64 GLY B CA 1
ATOM 3777 C C . GLY B 1 64 ? -1.223 13.773 4.34 1 95.5 64 GLY B C 1
ATOM 3778 O O . GLY B 1 64 ? -1.938 12.945 4.91 1 95.5 64 GLY B O 1
ATOM 3779 N N . GLY B 1 65 ? -0.545 14.719 4.914 1 95.31 65 GLY B N 1
ATOM 3780 C CA . GLY B 1 65 ? -0.558 14.828 6.367 1 95.31 65 GLY B CA 1
ATOM 3781 C C . GLY B 1 65 ? -1.945 15.055 6.934 1 95.31 65 GLY B C 1
ATOM 3782 O O . GLY B 1 65 ? -2.195 14.773 8.109 1 95.31 65 GLY B O 1
ATOM 3783 N N . SER B 1 66 ? -2.83 15.43 6.102 1 96.94 66 SER B N 1
ATOM 3784 C CA . SER B 1 66 ? -4.188 15.734 6.539 1 96.94 66 SER B CA 1
ATOM 3785 C C . SER B 1 66 ? -5.059 14.484 6.562 1 96.94 66 SER B C 1
ATOM 3787 O O . SER B 1 66 ? -6.184 14.516 7.062 1 96.94 66 SER B O 1
ATOM 3789 N N . SER B 1 67 ? -4.582 13.438 6.09 1 97.5 67 SER B N 1
ATOM 3790 C CA . SER B 1 67 ? -5.418 12.242 6 1 97.5 67 SER B CA 1
ATOM 3791 C C . SER B 1 67 ? -4.668 11.008 6.48 1 97.5 67 SER B C 1
ATOM 3793 O O . SER B 1 67 ? -5.215 10.188 7.223 1 97.5 67 SER B O 1
ATOM 3795 N N . LEU B 1 68 ? -3.402 10.82 6.184 1 97.81 68 LEU B N 1
ATOM 3796 C CA . LEU B 1 68 ? -2.656 9.578 6.352 1 97.81 68 LEU B CA 1
ATOM 3797 C C . LEU B 1 68 ? -2.549 9.203 7.828 1 97.81 68 LEU B C 1
ATOM 3799 O O . LEU B 1 68 ? -2.621 8.023 8.188 1 97.81 68 LEU B O 1
ATOM 3803 N N . GLY B 1 69 ? -2.324 10.203 8.672 1 98.31 69 GLY B N 1
ATOM 3804 C CA . GLY B 1 69 ? -2.182 9.93 10.086 1 98.31 69 GLY B CA 1
ATOM 3805 C C . GLY B 1 69 ? -3.428 9.328 10.711 1 98.31 69 GLY B C 1
ATOM 3806 O O . GLY B 1 69 ? -3.371 8.25 11.312 1 98.31 69 GLY B O 1
ATOM 3807 N N . ALA B 1 70 ? -4.555 10.047 10.539 1 98.69 70 ALA B N 1
ATOM 3808 C CA . ALA B 1 70 ? -5.82 9.539 11.062 1 98.69 70 ALA B CA 1
ATOM 3809 C C . ALA B 1 70 ? -6.16 8.18 10.461 1 98.69 70 ALA B C 1
ATOM 3811 O O . ALA B 1 70 ? -6.676 7.297 11.156 1 98.69 70 ALA B O 1
ATOM 3812 N N . LYS B 1 71 ? -5.859 8.055 9.211 1 98.5 71 LYS B N 1
ATOM 3813 C CA . LYS B 1 71 ? -6.102 6.797 8.516 1 98.5 71 LYS B CA 1
ATOM 3814 C C . LYS B 1 71 ? -5.328 5.652 9.172 1 98.5 71 LYS B C 1
ATOM 3816 O O . LYS B 1 71 ? -5.855 4.551 9.328 1 98.5 71 LYS B O 1
ATOM 3821 N N . ALA B 1 72 ? -4.066 5.867 9.508 1 98.81 72 ALA B N 1
ATOM 3822 C CA . ALA B 1 72 ? -3.199 4.879 10.141 1 98.81 72 ALA B CA 1
ATOM 3823 C C . ALA B 1 72 ? -3.799 4.387 11.461 1 98.81 72 ALA B C 1
ATOM 3825 O O . ALA B 1 72 ? -3.908 3.18 11.688 1 98.81 72 ALA B O 1
ATOM 3826 N N . VAL B 1 73 ? -4.234 5.281 12.273 1 98.88 73 VAL B N 1
ATOM 3827 C CA . VAL B 1 73 ? -4.75 4.922 13.594 1 98.88 73 VAL B CA 1
ATOM 3828 C C . VAL B 1 73 ? -6.117 4.258 13.453 1 98.88 73 VAL B C 1
ATOM 3830 O O . VAL B 1 73 ? -6.387 3.232 14.086 1 98.88 73 VAL B O 1
ATOM 3833 N N . TYR B 1 74 ? -6.98 4.824 12.602 1 98.81 74 TYR B N 1
ATOM 3834 C CA . TYR B 1 74 ? -8.328 4.309 12.391 1 98.81 74 TYR B CA 1
ATOM 3835 C C . TYR B 1 74 ? -8.289 2.85 11.953 1 98.81 74 TYR B C 1
ATOM 3837 O O . TYR B 1 74 ? -8.977 2.004 12.523 1 98.81 74 TYR B O 1
ATOM 3845 N N . HIS B 1 75 ? -7.402 2.531 11.031 1 98.44 75 HIS B N 1
ATOM 3846 C CA . HIS B 1 75 ? -7.379 1.19 10.453 1 98.44 75 HIS B CA 1
ATOM 3847 C C . HIS B 1 75 ? -6.602 0.225 11.344 1 98.44 75 HIS B C 1
ATOM 3849 O O . HIS B 1 75 ? -6.684 -0.992 11.164 1 98.44 75 HIS B O 1
ATOM 3855 N N . PHE B 1 76 ? -5.836 0.732 12.289 1 98.56 76 PHE B N 1
ATOM 3856 C CA . PHE B 1 76 ? -5.191 -0.112 13.289 1 98.56 76 PHE B CA 1
ATOM 3857 C C . PHE B 1 76 ? -6.195 -0.563 14.344 1 98.56 76 PHE B C 1
ATOM 3859 O O . PHE B 1 76 ? -6.109 -1.686 14.844 1 98.56 76 PHE B O 1
ATOM 3866 N N . ILE B 1 77 ? -7.211 0.28 14.609 1 98.62 77 ILE B N 1
ATOM 3867 C CA . ILE B 1 77 ? -8.102 0.029 15.734 1 98.62 77 ILE B CA 1
ATOM 3868 C C . ILE B 1 77 ? -9.406 -0.591 15.234 1 98.62 77 ILE B C 1
ATOM 3870 O O . ILE B 1 77 ? -9.953 -1.494 15.867 1 98.62 77 ILE B O 1
ATOM 3874 N N . LYS B 1 78 ? -9.922 -0.197 14.07 1 97.75 78 LYS B N 1
ATOM 3875 C CA . LYS B 1 78 ? -11.234 -0.542 13.531 1 97.75 78 LYS B CA 1
ATOM 3876 C C . LYS B 1 78 ? -11.422 -2.055 13.469 1 97.75 78 LYS B C 1
ATOM 3878 O O . LYS B 1 78 ? -12.5 -2.566 13.766 1 97.75 78 LYS B O 1
ATOM 3883 N N . PRO B 1 79 ? -10.359 -2.828 13.148 1 96.5 79 PRO B N 1
ATOM 3884 C CA . PRO B 1 79 ? -10.562 -4.266 12.969 1 96.5 79 PRO B CA 1
ATOM 3885 C C . PRO B 1 79 ? -10.852 -4.988 14.289 1 96.5 79 PRO B C 1
ATOM 3887 O O . PRO B 1 79 ? -11.32 -6.129 14.281 1 96.5 79 PRO B O 1
ATOM 3890 N N . ILE B 1 80 ? -10.578 -4.367 15.438 1 96.19 80 ILE B N 1
ATOM 3891 C CA . ILE B 1 80 ? -10.664 -5.113 16.688 1 96.19 80 ILE B CA 1
ATOM 3892 C C . ILE B 1 80 ? -11.797 -4.547 17.547 1 96.19 80 ILE B C 1
ATOM 3894 O O . ILE B 1 80 ? -12.094 -5.074 18.625 1 96.19 80 ILE B O 1
ATOM 3898 N N . ARG B 1 81 ? -12.305 -3.453 17.109 1 95.38 81 ARG B N 1
ATOM 3899 C CA . ARG B 1 81 ? -13.32 -2.791 17.922 1 95.38 81 ARG B CA 1
ATOM 3900 C C . ARG B 1 81 ? -14.367 -2.107 17.031 1 95.38 81 ARG B C 1
ATOM 3902 O O . ARG B 1 81 ? -14.023 -1.481 16.031 1 95.38 81 ARG B O 1
ATOM 3909 N N . GLN B 1 82 ? -15.703 -2.326 17.375 1 95.81 82 GLN B N 1
ATOM 3910 C CA . GLN B 1 82 ? -16.734 -1.558 16.688 1 95.81 82 GLN B CA 1
ATOM 3911 C C . GLN B 1 82 ? -16.688 -0.085 17.094 1 95.81 82 GLN B C 1
ATOM 3913 O O . GLN B 1 82 ? -16.844 0.251 18.266 1 95.81 82 GLN B O 1
ATOM 3918 N N . LEU B 1 83 ? -16.469 0.77 16.156 1 97.44 83 LEU B N 1
ATOM 3919 C CA . LEU B 1 83 ? -16.375 2.203 16.406 1 97.44 83 LEU B CA 1
ATOM 3920 C C . LEU B 1 83 ? -17.734 2.881 16.219 1 97.44 83 LEU B C 1
ATOM 3922 O O . LEU B 1 83 ? -18.641 2.311 15.609 1 97.44 83 LEU B O 1
ATOM 3926 N N . LYS B 1 84 ? -17.828 4.055 16.797 1 97.44 84 LYS B N 1
ATOM 3927 C CA . LYS B 1 84 ? -19.094 4.762 16.828 1 97.44 84 LYS B CA 1
ATOM 3928 C C . LYS B 1 84 ? -19.5 5.227 15.43 1 97.44 84 LYS B C 1
ATOM 3930 O O . LYS B 1 84 ? -20.703 5.285 15.117 1 97.44 84 LYS B O 1
ATOM 3935 N N . ARG B 1 85 ? -18.547 5.617 14.672 1 98.31 85 ARG B N 1
ATOM 3936 C CA . ARG B 1 85 ? -18.781 6.172 13.344 1 98.31 85 ARG B CA 1
ATOM 3937 C C . ARG B 1 85 ? -17.719 5.688 12.359 1 98.31 85 ARG B C 1
ATOM 3939 O O . ARG B 1 85 ? -16.625 5.285 12.758 1 98.31 85 ARG B O 1
ATOM 3946 N N . ASN B 1 86 ? -18.109 5.68 11.062 1 98.19 86 ASN B N 1
ATOM 3947 C CA . ASN B 1 86 ? -17.172 5.293 10 1 98.19 86 ASN B CA 1
ATOM 3948 C C . ASN B 1 86 ? -16.406 6.496 9.461 1 98.19 86 ASN B C 1
ATOM 3950 O O . ASN B 1 86 ? -16.984 7.574 9.289 1 98.19 86 ASN B O 1
ATOM 3954 N N . LEU B 1 87 ? -15.18 6.301 9.258 1 98.31 87 LEU B N 1
ATOM 3955 C CA . LEU B 1 87 ? -14.359 7.336 8.633 1 98.31 87 LEU B CA 1
ATOM 3956 C C . LEU B 1 87 ? -14.086 7.012 7.168 1 98.31 87 LEU B C 1
ATOM 3958 O O . LEU B 1 87 ? -13.727 5.883 6.836 1 98.31 87 LEU B O 1
ATOM 3962 N N . HIS B 1 88 ? -14.359 7.922 6.34 1 98.5 88 HIS B N 1
ATOM 3963 C CA . HIS B 1 88 ? -13.977 7.887 4.938 1 98.5 88 HIS B CA 1
ATOM 3964 C C . HIS B 1 88 ? -12.945 8.969 4.621 1 98.5 88 HIS B C 1
ATOM 3966 O O . HIS B 1 88 ? -12.953 10.039 5.234 1 98.5 88 HIS B O 1
ATOM 3972 N N . PHE B 1 89 ? -12.062 8.68 3.756 1 98.31 89 PHE B N 1
ATOM 3973 C CA . PHE B 1 89 ? -11.008 9.633 3.418 1 98.31 89 PHE B CA 1
ATOM 3974 C C . PHE B 1 89 ? -11.07 10.008 1.941 1 98.31 89 PHE B C 1
ATOM 3976 O O . PHE B 1 89 ? -10.836 9.164 1.071 1 98.31 89 PHE B O 1
ATOM 3983 N N . MET B 1 90 ? -11.383 11.195 1.672 1 97.94 90 MET B N 1
ATOM 3984 C CA . MET B 1 90 ? -11.398 11.766 0.327 1 97.94 90 MET B CA 1
ATOM 39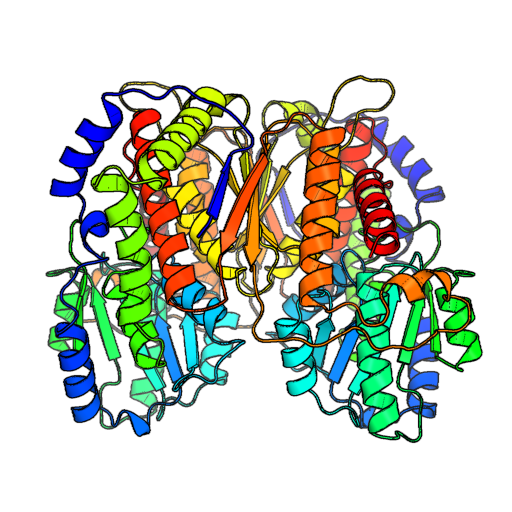85 C C . MET B 1 90 ? -10.102 12.523 0.047 1 97.94 90 MET B C 1
ATOM 3987 O O . MET B 1 90 ? -10.086 13.758 0.077 1 97.94 90 MET B O 1
ATOM 3991 N N . ASP B 1 91 ? -9.094 11.734 -0.273 1 97.38 91 ASP B N 1
ATOM 3992 C CA . ASP B 1 91 ? -7.75 12.289 -0.368 1 97.38 91 ASP B CA 1
ATOM 3993 C C . ASP B 1 91 ? -7.203 12.172 -1.788 1 97.38 91 ASP B C 1
ATOM 3995 O O . ASP B 1 91 ? -5.992 12.023 -1.983 1 97.38 91 ASP B O 1
ATOM 3999 N N . SER B 1 92 ? -8.102 12.156 -2.785 1 95.56 92 SER B N 1
ATOM 4000 C CA . SER B 1 92 ? -7.727 12.031 -4.191 1 95.56 92 SER B CA 1
ATOM 4001 C C . SER B 1 92 ? -8.672 12.828 -5.09 1 95.56 92 SER B C 1
ATOM 4003 O O . SER B 1 92 ? -9.812 13.102 -4.711 1 95.56 92 SER B O 1
ATOM 4005 N N . THR B 1 93 ? -8.156 13.234 -6.238 1 96.5 93 THR B N 1
ATOM 4006 C CA . THR B 1 93 ? -9.016 13.891 -7.223 1 96.5 93 THR B CA 1
ATOM 4007 C C . THR B 1 93 ? -9.5 12.891 -8.266 1 96.5 93 THR B C 1
ATOM 4009 O O . THR B 1 93 ? -10.086 13.281 -9.281 1 96.5 93 THR B O 1
ATOM 4012 N N . ASP B 1 94 ? -9.234 11.586 -8.047 1 97.31 94 ASP B N 1
ATOM 4013 C CA . ASP B 1 94 ? -9.766 10.547 -8.93 1 97.31 94 ASP B CA 1
ATOM 4014 C C . ASP B 1 94 ? -11.289 10.57 -8.953 1 97.31 94 ASP B C 1
ATOM 4016 O O . ASP B 1 94 ? -11.93 10.352 -7.922 1 97.31 94 ASP B O 1
ATOM 4020 N N . PRO B 1 95 ? -11.805 10.844 -10.117 1 97.25 95 PRO B N 1
ATOM 4021 C CA . PRO B 1 95 ? -13.258 11 -10.172 1 97.25 95 PRO B CA 1
ATOM 4022 C C . PRO B 1 95 ? -14.008 9.734 -9.766 1 97.25 95 PRO B C 1
ATOM 4024 O O . PRO B 1 95 ? -15.094 9.812 -9.172 1 97.25 95 PRO B O 1
ATOM 4027 N N . VAL B 1 96 ? -13.438 8.594 -10.047 1 96.56 96 VAL B N 1
ATOM 4028 C CA . VAL B 1 96 ? -14.078 7.332 -9.695 1 96.56 96 VAL B CA 1
ATOM 4029 C C . VAL B 1 96 ? -14.094 7.164 -8.18 1 96.56 96 VAL B C 1
ATOM 4031 O O . VAL B 1 96 ? -15.109 6.758 -7.602 1 96.56 96 VAL B O 1
ATOM 4034 N N . THR B 1 97 ? -13.039 7.52 -7.551 1 96.5 97 THR B N 1
ATOM 4035 C CA . THR B 1 97 ? -12.93 7.43 -6.102 1 96.5 97 THR B CA 1
ATOM 4036 C C . THR B 1 97 ? -13.906 8.383 -5.422 1 96.5 97 THR B C 1
ATOM 4038 O O . THR B 1 97 ? -14.609 7.992 -4.484 1 96.5 97 THR B O 1
ATOM 4041 N N . ILE B 1 98 ? -13.93 9.602 -5.887 1 97.25 98 ILE B N 1
ATOM 4042 C CA . ILE B 1 98 ? -14.828 10.602 -5.324 1 97.25 98 ILE B CA 1
ATOM 4043 C C . ILE B 1 98 ? -16.281 10.125 -5.449 1 97.25 98 ILE B C 1
ATOM 4045 O O . ILE B 1 98 ? -17.031 10.148 -4.477 1 97.25 98 ILE B O 1
ATOM 4049 N N . THR B 1 99 ? -16.625 9.633 -6.621 1 96.81 99 THR B N 1
ATOM 4050 C CA . THR B 1 99 ? -17.969 9.164 -6.887 1 96.81 99 THR B CA 1
ATOM 4051 C C . THR B 1 99 ? -18.328 7.98 -5.988 1 96.81 99 THR B C 1
ATOM 4053 O O . THR B 1 99 ? -19.422 7.93 -5.426 1 96.81 99 THR B O 1
ATOM 4056 N N . ASN B 1 100 ? -17.438 7.082 -5.883 1 96.81 100 ASN B N 1
ATOM 4057 C CA . ASN B 1 100 ? -17.688 5.887 -5.09 1 96.81 100 ASN B CA 1
ATOM 4058 C C . ASN B 1 100 ? -17.875 6.223 -3.611 1 96.81 100 ASN B C 1
ATOM 4060 O O . ASN B 1 100 ? -18.688 5.609 -2.928 1 96.81 100 ASN B O 1
ATOM 4064 N N . ILE B 1 101 ? -17.109 7.18 -3.057 1 97.62 101 ILE B N 1
ATOM 4065 C CA . ILE B 1 101 ? -17.281 7.613 -1.674 1 97.62 101 ILE B CA 1
ATOM 4066 C C . ILE B 1 101 ? -18.656 8.242 -1.495 1 97.62 101 ILE B C 1
ATOM 4068 O O . ILE B 1 101 ? -19.391 7.902 -0.556 1 97.62 101 ILE B O 1
ATOM 4072 N N . CYS B 1 102 ? -19.047 9.055 -2.449 1 97.56 102 CYS B N 1
ATOM 4073 C CA . CYS B 1 102 ? -20.344 9.719 -2.371 1 97.56 102 CYS B CA 1
ATOM 4074 C C . CYS B 1 102 ? -21.469 8.703 -2.414 1 97.56 102 CYS B C 1
ATOM 4076 O O . CYS B 1 102 ? -22.484 8.852 -1.716 1 97.56 102 CYS B O 1
ATOM 4078 N N . ASN B 1 103 ? -21.281 7.645 -3.215 1 96.81 103 ASN B N 1
ATOM 4079 C CA . ASN B 1 103 ? -22.297 6.621 -3.359 1 96.81 103 ASN B CA 1
ATOM 4080 C C . ASN B 1 103 ? -22.391 5.742 -2.115 1 96.81 103 ASN B C 1
ATOM 4082 O O . ASN B 1 103 ? -23.406 5.074 -1.898 1 96.81 103 ASN B O 1
ATOM 4086 N N . SER B 1 104 ? -21.391 5.773 -1.302 1 96.81 104 SER B N 1
ATOM 4087 C CA . SER B 1 104 ? -21.328 4.852 -0.174 1 96.81 104 SER B CA 1
ATOM 4088 C C . SER B 1 104 ? -21.875 5.5 1.1 1 96.81 104 SER B C 1
ATOM 4090 O O . SER B 1 104 ? -21.969 4.844 2.139 1 96.81 104 SER B O 1
ATOM 4092 N N . ILE B 1 105 ? -22.203 6.766 1.062 1 97.81 105 ILE B N 1
ATOM 4093 C CA . ILE B 1 105 ? -22.625 7.453 2.275 1 97.81 105 ILE B CA 1
ATOM 4094 C C . ILE B 1 105 ? -23.984 8.117 2.045 1 97.81 105 ILE B C 1
ATOM 4096 O O . ILE B 1 105 ? -24.391 8.336 0.9 1 97.81 105 ILE B O 1
ATOM 4100 N N . ASN B 1 106 ? -24.75 8.359 3.152 1 97.31 106 ASN B N 1
ATOM 4101 C CA . ASN B 1 106 ? -25.938 9.195 3.168 1 97.31 106 ASN B CA 1
ATOM 4102 C C . ASN B 1 106 ? -25.609 10.617 3.629 1 97.31 106 ASN B C 1
ATOM 4104 O O . ASN B 1 106 ? -25.172 10.82 4.758 1 97.31 106 ASN B O 1
ATOM 4108 N N . MET B 1 107 ? -25.875 11.586 2.783 1 96.69 107 MET B N 1
ATOM 4109 C CA . MET B 1 107 ? -25.484 12.969 3.051 1 96.69 107 MET B CA 1
ATOM 4110 C C . MET B 1 107 ? -26.125 13.469 4.336 1 96.69 107 MET B C 1
ATOM 4112 O O . MET B 1 107 ? -25.531 14.258 5.074 1 96.69 107 MET B O 1
ATOM 4116 N N . GLY B 1 108 ? -27.328 12.992 4.656 1 95.75 108 GLY B N 1
ATOM 4117 C CA . GLY B 1 108 ? -28.062 13.469 5.816 1 95.75 108 GLY B CA 1
ATOM 4118 C C . GLY B 1 108 ? -27.5 12.961 7.129 1 95.75 108 GLY B C 1
ATOM 4119 O O . GLY B 1 108 ? -27.766 13.531 8.188 1 95.75 108 GLY B O 1
ATOM 4120 N N . SER B 1 109 ? -26.734 11.914 7.086 1 97.56 109 SER B N 1
ATOM 4121 C CA . SER B 1 109 ? -26.156 11.328 8.289 1 97.56 109 SER B CA 1
ATOM 4122 C C . SER B 1 109 ? -24.641 11.352 8.25 1 97.56 109 SER B C 1
ATOM 4124 O O . SER B 1 109 ? -23.984 10.547 8.906 1 97.56 109 SER B O 1
ATOM 4126 N N . THR B 1 110 ? -24.094 12.266 7.387 1 98.25 110 THR B N 1
ATOM 4127 C CA . THR B 1 110 ? -22.656 12.367 7.23 1 98.25 110 THR B CA 1
ATOM 4128 C C . THR B 1 110 ? -22.156 13.75 7.66 1 98.25 110 THR B C 1
ATOM 4130 O O . THR B 1 110 ? -22.812 14.758 7.398 1 98.25 110 THR B O 1
ATOM 4133 N N . HIS B 1 111 ? -21.094 13.828 8.406 1 98.5 111 HIS B N 1
ATOM 4134 C CA . HIS B 1 111 ? -20.375 15.055 8.695 1 98.5 111 HIS B CA 1
ATOM 4135 C C . HIS B 1 111 ? -19.047 15.102 7.945 1 98.5 111 HIS B C 1
ATOM 4137 O O . HIS B 1 111 ? -18.375 14.078 7.785 1 98.5 111 HIS B O 1
ATOM 4143 N N . PHE B 1 112 ? -18.703 16.297 7.438 1 98.62 112 PHE B N 1
ATOM 4144 C CA . PHE B 1 112 ? -17.531 16.469 6.605 1 98.62 112 PHE B CA 1
ATOM 4145 C C . PHE B 1 112 ? -16.469 17.297 7.324 1 98.62 112 PHE B C 1
ATOM 4147 O O . PHE B 1 112 ? -16.797 18.328 7.918 1 98.62 112 PHE B O 1
ATOM 4154 N N . ILE B 1 113 ? -15.242 16.844 7.324 1 98.88 113 ILE B N 1
ATOM 4155 C CA . ILE B 1 113 ? -14.125 17.578 7.902 1 98.88 113 ILE B CA 1
ATOM 4156 C C . ILE B 1 113 ? -13.141 17.969 6.805 1 98.88 113 ILE B C 1
ATOM 4158 O O . ILE B 1 113 ? -12.469 17.109 6.227 1 98.88 113 ILE B O 1
ATOM 4162 N N . VAL B 1 114 ? -13.055 19.234 6.5 1 98.81 114 VAL B N 1
ATOM 4163 C CA . VAL B 1 114 ? -12.117 19.766 5.52 1 98.81 114 VAL B CA 1
ATOM 4164 C C . VAL B 1 114 ? -10.805 20.141 6.207 1 98.81 114 VAL B C 1
ATOM 4166 O O . VAL B 1 114 ? -10.781 21 7.082 1 98.81 114 VAL B O 1
ATOM 4169 N N . ILE B 1 115 ? -9.727 19.5 5.809 1 98.69 115 ILE B N 1
ATOM 4170 C CA . ILE B 1 115 ? -8.453 19.719 6.488 1 98.69 115 ILE B CA 1
ATOM 4171 C C . ILE B 1 115 ? -7.406 20.188 5.488 1 98.69 115 ILE B C 1
ATOM 4173 O O . ILE B 1 115 ? -7.047 19.469 4.562 1 98.69 115 ILE B O 1
ATOM 4177 N N . SER B 1 116 ? -6.898 21.312 5.637 1 97.12 116 SER B N 1
ATOM 4178 C CA . SER B 1 116 ? -5.793 21.906 4.891 1 97.12 116 SER B CA 1
ATOM 4179 C C . SER B 1 116 ? -5.109 23 5.703 1 97.12 116 SER B C 1
ATOM 4181 O O . SER B 1 116 ? -5.688 24.078 5.93 1 97.12 116 SER B O 1
ATOM 4183 N N . LYS B 1 117 ? -3.914 22.734 6.094 1 94.31 117 LYS B N 1
ATOM 4184 C CA . LYS B 1 117 ? -3.205 23.719 6.902 1 94.31 117 LYS B CA 1
ATOM 4185 C C . LYS B 1 117 ? -3.025 25.031 6.141 1 94.31 117 LYS B C 1
ATOM 4187 O O . LYS B 1 117 ? -3.303 26.109 6.672 1 94.31 117 LYS B O 1
ATOM 4192 N N . SER B 1 118 ? -2.588 24.875 4.879 1 90 118 SER B N 1
ATOM 4193 C CA . SER B 1 118 ? -2.367 26.062 4.059 1 90 118 SER B CA 1
ATOM 4194 C C . SER B 1 118 ? -3.689 26.703 3.645 1 90 118 SER B C 1
ATOM 4196 O O . SER B 1 118 ? -3.748 27.906 3.387 1 90 118 SER B O 1
ATOM 4198 N N . GLY B 1 119 ? -4.641 25.953 3.477 1 94.69 119 GLY B N 1
ATOM 4199 C CA . GLY B 1 119 ? -5.98 26.406 3.139 1 94.69 119 GLY B CA 1
ATOM 4200 C C . GLY B 1 119 ? -6.211 26.531 1.646 1 94.69 119 GLY B C 1
ATOM 4201 O O . GLY B 1 119 ? -7.324 26.812 1.205 1 94.69 119 GLY B O 1
ATOM 4202 N N . THR B 1 120 ? -5.129 26.219 0.878 1 94 120 THR B N 1
ATOM 4203 C CA . THR B 1 120 ? -5.27 26.438 -0.557 1 94 120 THR B CA 1
ATOM 4204 C C . THR B 1 120 ? -4.906 25.188 -1.336 1 94 120 THR B C 1
ATOM 4206 O O . THR B 1 120 ? -4.484 25.266 -2.492 1 94 120 THR B O 1
ATOM 4209 N N . THR B 1 121 ? -4.961 24.031 -0.672 1 94.5 121 THR B N 1
ATOM 4210 C CA . THR B 1 121 ? -4.672 22.766 -1.338 1 94.5 121 THR B CA 1
ATOM 4211 C C . THR B 1 121 ? -5.715 22.469 -2.408 1 94.5 121 THR B C 1
ATOM 4213 O O . THR B 1 121 ? -6.895 22.281 -2.098 1 94.5 121 THR B O 1
ATOM 4216 N N . ILE B 1 122 ? -5.285 22.359 -3.594 1 95.62 122 ILE B N 1
ATOM 4217 C CA . ILE B 1 122 ? -6.164 22.281 -4.754 1 95.62 122 ILE B CA 1
ATOM 4218 C C . ILE B 1 122 ? -7.043 21.031 -4.652 1 95.62 122 ILE B C 1
ATOM 4220 O O . ILE B 1 122 ? -8.25 21.094 -4.875 1 95.62 122 ILE B O 1
ATOM 4224 N N . GLU B 1 123 ? -6.477 19.875 -4.32 1 96.38 123 GLU B N 1
ATOM 4225 C CA . GLU B 1 123 ? -7.227 18.625 -4.215 1 96.38 123 GLU B CA 1
ATOM 4226 C C . GLU B 1 123 ? -8.344 18.734 -3.176 1 96.38 123 GLU B C 1
ATOM 4228 O O . GLU B 1 123 ? -9.477 18.328 -3.432 1 96.38 123 GLU B O 1
ATOM 4233 N N . THR B 1 124 ? -7.996 19.312 -2.059 1 97.88 124 THR B N 1
ATOM 4234 C CA . THR B 1 124 ? -8.922 19.453 -0.943 1 97.88 124 THR B CA 1
ATOM 4235 C C . THR B 1 124 ? -10.07 20.391 -1.309 1 97.88 124 THR B C 1
ATOM 4237 O O . THR B 1 124 ? -11.234 20.094 -1.066 1 97.88 124 THR B O 1
ATOM 4240 N N . ILE B 1 125 ? -9.742 21.5 -1.956 1 98.19 125 ILE B N 1
ATOM 4241 C CA . ILE B 1 125 ? -10.75 22.5 -2.299 1 98.19 125 ILE B CA 1
ATOM 4242 C C . ILE B 1 125 ? -11.656 21.953 -3.404 1 98.19 125 ILE B C 1
ATOM 4244 O O . ILE B 1 125 ? -12.867 22.172 -3.385 1 98.19 125 ILE B O 1
ATOM 4248 N N . ALA B 1 126 ? -11.07 21.25 -4.367 1 98.19 126 ALA B N 1
ATOM 4249 C CA . ALA B 1 126 ? -11.875 20.625 -5.418 1 98.19 126 ALA B CA 1
ATOM 4250 C C . ALA B 1 126 ? -12.898 19.672 -4.828 1 98.19 126 ALA B C 1
ATOM 4252 O O . ALA B 1 126 ? -14.078 19.703 -5.195 1 98.19 126 ALA B O 1
ATOM 4253 N N . ALA B 1 127 ? -12.469 18.828 -3.912 1 98.25 127 ALA B N 1
ATOM 4254 C CA . ALA B 1 127 ? -13.367 17.859 -3.262 1 98.25 127 ALA B CA 1
ATOM 4255 C C . ALA B 1 127 ? -14.406 18.578 -2.404 1 98.25 127 ALA B C 1
ATOM 4257 O O . ALA B 1 127 ? -15.578 18.203 -2.389 1 98.25 127 ALA B O 1
ATOM 4258 N N . TYR B 1 128 ? -13.953 19.641 -1.696 1 98.56 128 TYR B N 1
ATOM 4259 C CA . TYR B 1 128 ? -14.867 20.438 -0.882 1 98.56 128 TYR B CA 1
ATOM 4260 C C . TYR B 1 128 ? -15.969 21.047 -1.74 1 98.56 128 TYR B C 1
ATOM 4262 O O . TYR B 1 128 ? -17.156 20.938 -1.412 1 98.56 128 TYR B O 1
ATOM 4270 N N . LYS B 1 129 ? -15.617 21.672 -2.859 1 98.5 129 LYS B N 1
ATOM 4271 C CA . LYS B 1 129 ? -16.594 22.234 -3.777 1 98.5 129 LYS B CA 1
ATOM 4272 C C . LYS B 1 129 ? -17.594 21.172 -4.25 1 98.5 129 LYS B C 1
ATOM 4274 O O . LYS B 1 129 ? -18.781 21.438 -4.34 1 98.5 129 LYS B O 1
ATOM 4279 N N . HIS B 1 130 ? -17.062 20.016 -4.551 1 98.31 130 HIS B N 1
ATOM 4280 C CA . HIS B 1 130 ? -17.906 18.922 -5.035 1 98.31 130 HIS B CA 1
ATOM 4281 C C . HIS B 1 130 ? -18.938 18.531 -3.996 1 98.31 130 HIS B C 1
ATOM 4283 O O . HIS B 1 130 ? -20.125 18.406 -4.312 1 98.31 130 HIS B O 1
ATOM 4289 N N . ILE B 1 131 ? -18.516 18.328 -2.756 1 98.12 131 ILE B N 1
ATOM 4290 C CA . ILE B 1 131 ? -19.422 17.938 -1.681 1 98.12 131 ILE B CA 1
ATOM 4291 C C . ILE B 1 131 ? -20.391 19.062 -1.371 1 98.12 131 ILE B C 1
ATOM 4293 O O . ILE B 1 131 ? -21.578 18.828 -1.152 1 98.12 131 ILE B O 1
ATOM 4297 N N . LEU B 1 132 ? -19.875 20.297 -1.341 1 97.75 132 LEU B N 1
ATOM 4298 C CA . LEU B 1 132 ? -20.703 21.453 -1.075 1 97.75 132 LEU B CA 1
ATOM 4299 C C . LEU B 1 132 ? -21.859 21.547 -2.072 1 97.75 132 LEU B C 1
ATOM 4301 O O . LEU B 1 132 ? -23 21.812 -1.693 1 97.75 132 LEU B O 1
ATOM 4305 N N . ALA B 1 133 ? -21.547 21.281 -3.346 1 97.44 133 ALA B N 1
ATOM 4306 C CA . ALA B 1 133 ? -22.578 21.297 -4.383 1 97.44 133 ALA B CA 1
ATOM 4307 C C . ALA B 1 133 ? -23.656 20.266 -4.102 1 97.44 133 ALA B C 1
ATOM 4309 O O . ALA B 1 133 ? -24.844 20.531 -4.273 1 97.44 133 ALA B O 1
ATOM 4310 N N . ILE B 1 134 ? -23.25 19.062 -3.717 1 97.06 134 ILE B N 1
ATOM 4311 C CA . ILE B 1 134 ? -24.172 17.984 -3.41 1 97.06 134 ILE B CA 1
ATOM 4312 C C . ILE B 1 134 ? -25.047 18.375 -2.211 1 97.06 134 ILE B C 1
ATOM 4314 O O . ILE B 1 134 ? -26.266 18.188 -2.229 1 97.06 134 ILE B O 1
ATOM 4318 N N . ILE B 1 135 ? -24.438 18.984 -1.147 1 95.94 135 ILE B N 1
ATOM 4319 C CA . ILE B 1 135 ? -25.125 19.375 0.076 1 95.94 135 ILE B CA 1
ATOM 4320 C C . ILE B 1 135 ? -26.172 20.453 -0.24 1 95.94 135 ILE B C 1
ATOM 4322 O O . ILE B 1 135 ? -27.281 20.422 0.282 1 95.94 135 ILE B O 1
ATOM 4326 N N . LYS B 1 136 ? -25.797 21.391 -1.026 1 94.56 136 LYS B N 1
ATOM 4327 C CA . LYS B 1 136 ? -26.719 22.453 -1.423 1 94.56 136 LYS B CA 1
ATOM 4328 C C . LYS B 1 136 ? -27.922 21.891 -2.166 1 94.56 136 LYS B C 1
ATOM 4330 O O . LYS B 1 136 ? -29.047 22.359 -1.984 1 94.56 136 LYS B O 1
ATOM 4335 N N . SER B 1 137 ? -27.688 20.875 -2.947 1 94.69 137 SER B N 1
ATOM 4336 C CA . SER B 1 137 ? -28.75 20.266 -3.734 1 94.69 137 SER B CA 1
ATOM 4337 C C . SER B 1 137 ? -29.719 19.5 -2.846 1 94.69 137 SER B C 1
ATOM 4339 O O . SER B 1 137 ? -30.922 19.453 -3.123 1 94.69 137 SER B O 1
ATOM 4341 N N . VAL B 1 138 ? -29.234 18.859 -1.798 1 93.25 138 VAL B N 1
ATOM 4342 C CA . VAL B 1 138 ? -30.078 18.047 -0.919 1 93.25 138 VAL B CA 1
ATOM 4343 C C . VAL B 1 138 ? -30.75 18.953 0.119 1 93.25 138 VAL B C 1
ATOM 4345 O O . VAL B 1 138 ? -31.719 18.562 0.765 1 93.25 138 VAL B O 1
ATOM 4348 N N . GLN B 1 139 ? -30.406 20.203 0.292 1 90.19 139 GLN B N 1
ATOM 4349 C CA . GLN B 1 139 ? -31 21.234 1.135 1 90.19 139 GLN B CA 1
ATOM 4350 C C . GLN B 1 139 ? -31.031 20.797 2.596 1 90.19 139 GLN B C 1
ATOM 4352 O O . GLN B 1 139 ? -32.094 20.828 3.232 1 90.19 139 GLN B O 1
ATOM 4357 N N . LEU B 1 140 ? -29.938 20.484 3.137 1 88.88 140 LEU B N 1
ATOM 4358 C CA . LEU B 1 140 ? -29.828 20.172 4.559 1 88.88 140 LEU B CA 1
ATOM 4359 C C . LEU B 1 140 ? -30.109 21.406 5.41 1 88.88 140 LEU B C 1
ATOM 4361 O O . LEU B 1 140 ? -29.781 22.531 5.016 1 88.88 140 LEU B O 1
ATOM 4365 N N . SER B 1 141 ? -30.703 21.266 6.555 1 88.81 141 SER B N 1
ATOM 4366 C CA . SER B 1 141 ? -31.094 22.359 7.434 1 88.81 141 SER B CA 1
ATOM 4367 C C . SER B 1 141 ? -29.906 22.891 8.219 1 88.81 141 SER B C 1
ATOM 4369 O O . SER B 1 141 ? -30.016 23.906 8.914 1 88.81 141 SER B O 1
ATOM 4371 N N . TYR B 1 142 ? -28.828 22.25 8.203 1 90.62 142 TYR B N 1
ATOM 4372 C CA . TYR B 1 142 ? -27.594 22.641 8.883 1 90.62 142 TYR B CA 1
ATOM 4373 C C . TYR B 1 142 ? -26.391 22.562 7.934 1 90.62 142 TYR B C 1
ATOM 4375 O O . TYR B 1 142 ? -26.5 21.984 6.852 1 90.62 142 TYR B O 1
ATOM 4383 N N . PHE B 1 143 ? -25.328 23.234 8.266 1 94.44 143 PHE B N 1
ATOM 4384 C CA . PHE B 1 143 ? -24.078 23.219 7.508 1 94.44 143 PHE B CA 1
ATOM 4385 C C . PHE B 1 143 ? -23.141 22.141 8.039 1 94.44 143 PHE B C 1
ATOM 4387 O O . PHE B 1 143 ? -22.453 22.344 9.039 1 94.44 143 PHE B O 1
ATOM 4394 N N . PRO B 1 144 ? -23.016 21.031 7.352 1 96.56 144 PRO B N 1
ATOM 4395 C CA . PRO B 1 144 ? -22.375 19.828 7.914 1 96.56 144 PRO B CA 1
ATOM 4396 C C . PRO B 1 144 ? -20.859 19.812 7.703 1 96.56 144 PRO B C 1
ATOM 4398 O O . PRO B 1 144 ? -20.312 18.781 7.312 1 96.56 144 PRO B O 1
ATOM 4401 N N . PHE B 1 145 ? -20.203 20.969 7.953 1 98.19 145 PHE B N 1
ATOM 4402 C CA . PHE B 1 145 ? -18.781 21.031 7.672 1 98.19 145 PHE B CA 1
ATOM 4403 C C . PHE B 1 145 ? -18.016 21.547 8.891 1 98.19 145 PHE B C 1
ATOM 4405 O O . PHE B 1 145 ? -18.469 22.469 9.578 1 98.19 145 PHE B O 1
ATOM 4412 N N . THR B 1 146 ? -16.938 20.906 9.203 1 98.62 146 THR B N 1
ATOM 4413 C CA . THR B 1 146 ? -15.883 21.375 10.094 1 98.62 146 THR B CA 1
ATOM 4414 C C . THR B 1 146 ? -14.594 21.641 9.32 1 98.62 146 THR B C 1
ATOM 4416 O O . THR B 1 146 ? -14.227 20.859 8.438 1 98.62 146 THR B O 1
ATOM 4419 N N . PHE B 1 147 ? -13.945 22.75 9.594 1 98.69 147 PHE B N 1
ATOM 4420 C CA . PHE B 1 147 ? -12.695 23.094 8.938 1 98.69 147 PHE B CA 1
ATOM 4421 C C . PHE B 1 147 ? -11.539 23.062 9.93 1 98.69 147 PHE B C 1
ATOM 4423 O O . PHE B 1 147 ? -11.609 23.672 10.992 1 98.69 147 PHE B O 1
ATOM 4430 N N . ILE B 1 148 ? -10.523 22.266 9.625 1 98.62 148 ILE B N 1
ATOM 4431 C CA . ILE B 1 148 ? -9.289 22.234 10.391 1 98.62 148 ILE B CA 1
ATOM 4432 C C . ILE B 1 148 ? -8.156 22.859 9.578 1 98.62 148 ILE B C 1
ATOM 4434 O O . ILE B 1 148 ? -7.75 22.297 8.547 1 98.62 148 ILE B O 1
ATOM 4438 N N . THR B 1 149 ? -7.656 23.969 9.945 1 98.06 149 THR B N 1
ATOM 4439 C CA . THR B 1 149 ? -6.719 24.766 9.156 1 98.06 149 THR B CA 1
ATOM 4440 C C . THR B 1 149 ? -5.914 25.703 10.039 1 98.06 149 THR B C 1
ATOM 4442 O O . THR B 1 149 ? -6.125 25.75 11.258 1 98.06 149 THR B O 1
ATOM 4445 N N . ASP B 1 150 ? -4.867 26.281 9.461 1 95.62 150 ASP B N 1
ATOM 4446 C CA . ASP B 1 150 ? -4.059 27.266 10.188 1 95.62 150 ASP B CA 1
ATOM 4447 C C . ASP B 1 150 ? -4.883 28.484 10.562 1 95.62 150 ASP B C 1
ATOM 4449 O O . ASP B 1 150 ? -5.812 28.859 9.844 1 95.62 150 ASP B O 1
ATOM 4453 N N . GLN B 1 151 ? -4.367 29.031 11.719 1 93.31 151 GLN B N 1
ATOM 4454 C CA . GLN B 1 151 ? -5.043 30.25 12.141 1 93.31 151 GLN B CA 1
ATOM 4455 C C . GLN B 1 151 ? -4.828 31.375 11.125 1 93.31 151 GLN B C 1
ATOM 4457 O O . GLN B 1 151 ? -3.701 31.609 10.688 1 93.31 151 GLN B O 1
ATOM 4462 N N . GLY B 1 152 ? -5.789 31.953 10.648 1 91.62 152 GLY B N 1
ATOM 4463 C CA . GLY B 1 152 ? -5.68 33.094 9.742 1 91.62 152 GLY B CA 1
ATOM 4464 C C . GLY B 1 152 ? -5.609 32.688 8.281 1 91.62 152 GLY B C 1
ATOM 4465 O O . GLY B 1 152 ? -5.531 33.531 7.395 1 91.62 152 GLY B O 1
ATOM 4466 N N . SER B 1 153 ? -5.59 31.406 8 1 95.31 153 SER B N 1
ATOM 4467 C CA . SER B 1 153 ? -5.562 30.938 6.617 1 95.31 153 SER B CA 1
ATOM 4468 C C . SER B 1 153 ? -6.785 31.422 5.848 1 95.31 153 SER B C 1
ATOM 4470 O O . SER B 1 153 ? -7.785 31.828 6.449 1 95.31 153 SER B O 1
ATOM 4472 N N . LEU B 1 154 ? -6.723 31.438 4.516 1 96.69 154 LEU B N 1
ATOM 4473 C CA . LEU B 1 154 ? -7.859 31.797 3.672 1 96.69 154 LEU B CA 1
ATOM 4474 C C . LEU B 1 154 ? -9.031 30.844 3.91 1 96.69 154 LEU B C 1
ATOM 4476 O O . LEU B 1 154 ? -10.188 31.266 3.869 1 96.69 154 LEU B O 1
ATOM 4480 N N . LEU B 1 155 ? -8.703 29.609 4.188 1 97.94 155 LEU B N 1
ATOM 4481 C CA . LEU B 1 155 ? -9.734 28.625 4.473 1 97.94 155 LEU B CA 1
ATOM 4482 C C . LEU B 1 155 ? -10.445 28.938 5.781 1 97.94 155 LEU B C 1
ATOM 4484 O O . LEU B 1 155 ? -11.664 28.766 5.887 1 97.94 155 LEU B O 1
ATOM 4488 N N . ALA B 1 156 ? -9.68 29.375 6.77 1 97.56 156 ALA B N 1
ATOM 4489 C CA . ALA B 1 156 ? -10.289 29.781 8.031 1 97.56 156 ALA B CA 1
ATOM 4490 C C . ALA B 1 156 ? -11.227 30.969 7.824 1 97.56 156 ALA B C 1
ATOM 4492 O O . ALA B 1 156 ? -12.312 31.016 8.414 1 97.56 156 ALA B O 1
ATOM 4493 N N . GLN B 1 157 ? -10.844 31.906 7.035 1 97.62 157 GLN B N 1
ATOM 4494 C CA . GLN B 1 157 ? -11.68 33.062 6.734 1 97.62 157 GLN B CA 1
ATOM 4495 C C . GLN B 1 157 ? -12.961 32.656 6.008 1 97.62 157 GLN B C 1
ATOM 4497 O O . GLN B 1 157 ? -14.039 33.156 6.316 1 97.62 157 GLN B O 1
ATOM 4502 N N . HIS B 1 158 ? -12.766 31.766 5.082 1 97.88 158 HIS B N 1
ATOM 4503 C CA . HIS B 1 158 ? -13.93 31.234 4.383 1 97.88 158 HIS B CA 1
ATOM 4504 C C . HIS B 1 158 ? -14.875 30.531 5.344 1 97.88 158 HIS B C 1
ATOM 4506 O O . HIS B 1 158 ? -16.094 30.75 5.301 1 97.88 158 HIS B O 1
ATOM 4512 N N . ALA B 1 159 ? -14.328 29.672 6.168 1 97.44 159 ALA B N 1
ATOM 4513 C CA . ALA B 1 159 ? -15.125 28.922 7.129 1 97.44 159 ALA B CA 1
ATOM 4514 C C . ALA B 1 159 ? -15.945 29.844 8.023 1 97.44 159 ALA B C 1
ATOM 4516 O O . ALA B 1 159 ? -17.094 29.547 8.344 1 97.44 159 ALA B O 1
ATOM 4517 N N . GLN B 1 160 ? -15.375 30.938 8.398 1 96.31 160 GLN B N 1
ATOM 4518 C CA . GLN B 1 160 ? -16.062 31.922 9.219 1 96.31 160 GLN B CA 1
ATOM 4519 C C . GLN B 1 160 ? -17.266 32.5 8.477 1 96.31 160 GLN B C 1
ATOM 4521 O O . GLN B 1 160 ? -18.328 32.688 9.055 1 96.31 160 GLN B O 1
ATOM 4526 N N . LYS B 1 161 ? -17.109 32.781 7.234 1 95.5 161 LYS B N 1
ATOM 4527 C CA . LYS B 1 161 ? -18.141 33.406 6.418 1 95.5 161 LYS B CA 1
ATOM 4528 C C . LYS B 1 161 ? -19.344 32.5 6.25 1 95.5 161 LYS B C 1
ATOM 4530 O O . LYS B 1 161 ? -20.484 32.969 6.168 1 95.5 161 LYS B O 1
ATOM 4535 N N . VAL B 1 162 ? -19.078 31.234 6.195 1 94.56 162 VAL B N 1
ATOM 4536 C CA . VAL B 1 162 ? -20.172 30.312 5.926 1 94.56 162 VAL B CA 1
ATOM 4537 C C . VAL B 1 162 ? -20.656 29.688 7.238 1 94.56 162 VAL B C 1
ATOM 4539 O O . VAL B 1 162 ? -21.422 28.719 7.227 1 94.56 162 VAL B O 1
ATOM 4542 N N . ASN B 1 163 ? -20.141 30.141 8.391 1 91.94 163 ASN B N 1
ATOM 4543 C CA . ASN B 1 163 ? -20.516 29.688 9.727 1 91.94 163 ASN B CA 1
ATOM 4544 C C . ASN B 1 163 ? -20.188 28.203 9.93 1 91.94 163 ASN B C 1
ATOM 4546 O O . ASN B 1 163 ? -21 27.453 10.469 1 91.94 163 ASN B O 1
ATOM 4550 N N . GLY B 1 164 ? -19.062 27.797 9.352 1 94.62 164 GLY B N 1
ATOM 4551 C CA . GLY B 1 164 ? -18.547 26.469 9.641 1 94.62 164 GLY B CA 1
ATOM 4552 C C . GLY B 1 164 ? -17.844 26.391 10.984 1 94.62 164 GLY B C 1
ATOM 4553 O O . GLY B 1 164 ? -17.469 27.406 11.562 1 94.62 164 GLY B O 1
ATOM 4554 N N . LEU B 1 165 ? -17.781 25.172 11.508 1 97.25 165 LEU B N 1
ATOM 4555 C CA . LEU B 1 165 ? -16.953 24.969 12.68 1 97.25 165 LEU B CA 1
ATOM 4556 C C . LEU B 1 165 ? -15.469 25.031 12.312 1 97.25 165 LEU B C 1
ATOM 4558 O O . LEU B 1 165 ? -15.07 24.531 11.258 1 97.25 165 LEU B O 1
ATOM 4562 N N . ILE B 1 166 ? -14.672 25.703 13.125 1 97.56 166 ILE B N 1
ATOM 4563 C CA . ILE B 1 166 ? -13.258 25.906 12.812 1 97.56 166 ILE B CA 1
ATOM 4564 C C . ILE B 1 166 ? -12.398 25.406 13.977 1 97.56 166 ILE B C 1
ATOM 4566 O O . ILE B 1 166 ? -12.656 25.734 15.133 1 97.56 166 ILE B O 1
ATOM 4570 N N . ILE B 1 167 ? -11.516 24.578 13.672 1 97.94 167 ILE B N 1
ATOM 4571 C CA . ILE B 1 167 ? -10.469 24.156 14.602 1 97.94 167 ILE B CA 1
ATOM 4572 C C . ILE B 1 167 ? -9.094 24.453 14 1 97.94 167 ILE B C 1
ATOM 4574 O O . ILE B 1 167 ? -8.836 24.109 12.844 1 97.94 167 ILE B O 1
ATOM 4578 N N . ASN B 1 168 ? -8.195 25.047 14.773 1 96 168 ASN B N 1
ATOM 4579 C CA . ASN B 1 168 ? -6.914 25.484 14.227 1 96 168 ASN B CA 1
ATOM 4580 C C . ASN B 1 168 ? -5.812 24.453 14.508 1 96 168 ASN B C 1
ATOM 4582 O O . ASN B 1 168 ? -5.855 23.75 15.523 1 96 168 ASN B O 1
ATOM 4586 N N . ILE B 1 169 ? -4.965 24.312 13.531 1 94.31 169 ILE B N 1
ATOM 4587 C CA . ILE B 1 169 ? -3.691 23.609 13.695 1 94.31 169 ILE B CA 1
ATOM 4588 C C . ILE B 1 169 ? -2.58 24.625 13.961 1 94.31 169 ILE B C 1
ATOM 4590 O O . ILE B 1 169 ? -2.502 25.656 13.297 1 94.31 169 ILE B O 1
ATOM 4594 N N . GLN B 1 170 ? -1.74 24.312 14.867 1 92.62 170 GLN B N 1
ATOM 4595 C CA . GLN B 1 170 ? -0.66 25.234 15.195 1 92.62 170 GLN B CA 1
ATOM 4596 C C . GLN B 1 170 ? 0.294 25.406 14.016 1 92.62 170 GLN B C 1
ATOM 4598 O O . GLN B 1 170 ? 0.608 24.438 13.32 1 92.62 170 GLN B O 1
ATOM 4603 N N . GLN B 1 171 ? 0.822 26.594 13.859 1 92.81 171 GLN B N 1
ATOM 4604 C CA . GLN B 1 171 ? 1.644 26.953 12.711 1 92.81 171 GLN B CA 1
ATOM 4605 C C . GLN B 1 171 ? 2.975 26.219 12.727 1 92.81 171 GLN B C 1
ATOM 4607 O O . GLN B 1 171 ? 3.529 25.891 11.68 1 92.81 171 GLN B O 1
ATOM 4612 N N . ASN B 1 172 ? 3.482 25.969 13.859 1 95.56 172 ASN B N 1
ATOM 4613 C CA . ASN B 1 172 ? 4.812 25.375 13.977 1 95.56 172 ASN B CA 1
ATOM 4614 C C . ASN B 1 172 ? 4.754 23.859 13.922 1 95.56 172 ASN B C 1
ATOM 4616 O O . ASN B 1 172 ? 5.691 23.188 14.344 1 95.56 172 ASN B O 1
ATOM 4620 N N . ILE B 1 173 ? 3.658 23.328 13.484 1 96.44 173 ILE B N 1
ATOM 4621 C CA . ILE B 1 173 ? 3.518 21.891 13.273 1 96.44 173 ILE B CA 1
ATOM 4622 C C . ILE B 1 173 ? 3.379 21.594 11.781 1 96.44 173 ILE B C 1
ATOM 4624 O O . ILE B 1 173 ? 2.438 22.062 11.141 1 96.44 173 ILE B O 1
ATOM 4628 N N . GLY B 1 174 ? 4.324 20.875 11.227 1 94.88 174 GLY B N 1
ATOM 4629 C CA . GLY B 1 174 ? 4.246 20.453 9.836 1 94.88 174 GLY B CA 1
ATOM 4630 C C . GLY B 1 174 ? 3.172 19.422 9.578 1 94.88 174 GLY B C 1
ATOM 4631 O O . GLY B 1 174 ? 2.854 18.625 10.469 1 94.88 174 GLY B O 1
ATOM 4632 N N . GLY B 1 175 ? 2.648 19.344 8.383 1 94.19 175 GLY B N 1
ATOM 4633 C CA . GLY B 1 175 ? 1.563 18.438 8.016 1 94.19 175 GLY B CA 1
ATOM 4634 C C . GLY B 1 175 ? 1.865 16.984 8.32 1 94.19 175 GLY B C 1
ATOM 4635 O O . GLY B 1 175 ? 1.031 16.281 8.891 1 94.19 175 GLY B O 1
ATOM 4636 N N . ARG B 1 176 ? 3.057 16.516 7.953 1 96.56 176 ARG B N 1
ATOM 4637 C CA . ARG B 1 176 ? 3.371 15.109 8.133 1 96.56 176 ARG B CA 1
ATOM 4638 C C . ARG B 1 176 ? 3.658 14.797 9.594 1 96.56 176 ARG B C 1
ATOM 4640 O O . ARG B 1 176 ? 3.73 13.625 9.984 1 96.56 176 ARG B O 1
ATOM 4647 N N . PHE B 1 177 ? 3.762 15.797 10.484 1 98.19 177 PHE B N 1
ATOM 4648 C CA . PHE B 1 177 ? 3.959 15.633 11.922 1 98.19 177 PHE B CA 1
ATOM 4649 C C . PHE B 1 177 ? 2.686 15.977 12.688 1 98.19 177 PHE B C 1
ATOM 4651 O O . PHE B 1 177 ? 2.703 16.094 13.914 1 98.19 177 PHE B O 1
ATOM 4658 N N . SER B 1 178 ? 1.542 16.062 11.992 1 97.88 178 SER B N 1
ATOM 4659 C CA . SER B 1 178 ? 0.351 16.656 12.602 1 97.88 178 SER B CA 1
ATOM 4660 C C . SER B 1 178 ? -0.617 15.562 13.062 1 97.88 178 SER B C 1
ATOM 4662 O O . SER B 1 178 ? -1.75 15.859 13.453 1 97.88 178 SER B O 1
ATOM 4664 N N . LEU B 1 179 ? -0.228 14.289 13.047 1 98.44 179 LEU B N 1
ATOM 4665 C CA . LEU B 1 179 ? -1.123 13.188 13.375 1 98.44 179 LEU B CA 1
ATOM 4666 C C . LEU B 1 179 ? -1.697 13.359 14.781 1 98.44 179 LEU B C 1
ATOM 4668 O O . LEU B 1 179 ? -2.885 13.109 15 1 98.44 179 LEU B O 1
ATOM 4672 N N . LEU B 1 180 ? -0.87 13.812 15.773 1 98.69 180 LEU B N 1
ATOM 4673 C CA . LEU B 1 180 ? -1.311 13.93 17.156 1 98.69 180 LEU B CA 1
ATOM 4674 C C . LEU B 1 180 ? -1.882 15.312 17.422 1 98.69 180 LEU B C 1
ATOM 4676 O O . LEU B 1 180 ? -2.215 15.641 18.562 1 98.69 180 LEU B O 1
ATOM 4680 N N . SER B 1 181 ? -1.988 16.188 16.406 1 98.19 181 SER B N 1
ATOM 4681 C CA . SER B 1 181 ? -2.65 17.484 16.5 1 98.19 181 SER B CA 1
ATOM 4682 C C . SER B 1 181 ? -4.141 17.359 16.203 1 98.19 181 SER B C 1
ATOM 4684 O O . SER B 1 181 ? -4.668 16.25 16.062 1 98.19 181 SER B O 1
ATOM 4686 N N . SER B 1 182 ? -4.785 18.516 16.094 1 97.62 182 SER B N 1
ATOM 4687 C CA . SER B 1 182 ? -6.215 18.547 15.812 1 97.62 182 SER B CA 1
ATOM 4688 C C . SER B 1 182 ? -6.531 17.859 14.492 1 97.62 182 SER B C 1
ATOM 4690 O O . SER B 1 182 ? -7.59 17.25 14.344 1 97.62 182 SER B O 1
ATOM 4692 N N . SER B 1 183 ? -5.578 17.906 13.555 1 97.44 183 SER B N 1
ATOM 4693 C CA . SER B 1 183 ? -5.781 17.328 12.234 1 97.44 183 SER B CA 1
ATOM 4694 C C . SER B 1 183 ? -6 15.82 12.32 1 97.44 183 SER B C 1
ATOM 4696 O O . SER B 1 183 ? -6.773 15.258 11.539 1 97.44 183 SER B O 1
ATOM 4698 N N . GLY B 1 184 ? -5.305 15.117 13.195 1 98.31 184 GLY B N 1
ATOM 4699 C CA . GLY B 1 184 ? -5.477 13.688 13.375 1 98.31 184 GLY B CA 1
ATOM 4700 C C . GLY B 1 184 ? -6.469 13.336 14.469 1 98.31 184 GLY B C 1
ATOM 4701 O O . GLY B 1 184 ? -7.293 12.438 14.305 1 98.31 184 GLY B O 1
ATOM 4702 N N . ILE B 1 185 ? -6.523 14.086 15.516 1 98.19 185 ILE B N 1
ATOM 4703 C CA . ILE B 1 185 ? -7.227 13.75 16.75 1 98.19 185 ILE B CA 1
ATOM 4704 C C . ILE B 1 185 ? -8.727 13.953 16.562 1 98.19 185 ILE B C 1
ATOM 4706 O O . ILE B 1 185 ? -9.539 13.148 17.031 1 98.19 185 ILE B O 1
ATOM 4710 N N . ILE B 1 186 ? -9.141 14.969 15.898 1 98.56 186 ILE B N 1
ATOM 4711 C CA . ILE B 1 186 ? -10.555 15.328 15.805 1 98.56 186 ILE B CA 1
ATOM 4712 C C . ILE B 1 186 ? -11.305 14.25 15.023 1 98.56 186 ILE B C 1
ATOM 4714 O O . ILE B 1 186 ? -12.297 13.703 15.508 1 98.56 186 ILE B O 1
ATOM 4718 N N . PRO B 1 187 ? -10.805 13.906 13.773 1 98.62 187 PRO B N 1
ATOM 4719 C CA . PRO B 1 187 ? -11.5 12.812 13.078 1 98.62 187 PRO B CA 1
ATOM 4720 C C . PRO B 1 187 ? -11.547 11.531 13.898 1 98.62 187 PRO B C 1
ATOM 4722 O O . PRO B 1 187 ? -12.562 10.836 13.906 1 98.62 187 PRO B O 1
ATOM 4725 N N . LEU B 1 188 ? -10.484 11.188 14.586 1 98.75 188 LEU B N 1
ATOM 4726 C CA . LEU B 1 188 ? -10.406 9.961 15.375 1 98.75 188 LEU B CA 1
ATOM 4727 C C . LEU B 1 188 ? -11.367 10.016 16.562 1 98.75 188 LEU B C 1
ATOM 4729 O O . LEU B 1 188 ? -12.047 9.031 16.859 1 98.75 188 LEU B O 1
ATOM 4733 N N . ALA B 1 189 ? -11.422 11.172 17.219 1 98.44 189 ALA B N 1
ATOM 4734 C CA . ALA B 1 189 ? -12.297 11.344 18.375 1 98.44 189 ALA B CA 1
ATOM 4735 C C . ALA B 1 189 ? -13.75 11.109 18 1 98.44 189 ALA B C 1
ATOM 4737 O O . ALA B 1 189 ? -14.523 10.539 18.766 1 98.44 189 ALA B O 1
ATOM 4738 N N . LEU B 1 190 ? -14.125 11.508 16.844 1 98.38 190 LEU B N 1
ATOM 4739 C CA . LEU B 1 190 ? -15.5 11.367 16.375 1 98.38 190 LEU B CA 1
ATOM 4740 C C . LEU B 1 190 ? -15.883 9.898 16.219 1 98.38 190 LEU B C 1
ATOM 4742 O O . LEU B 1 190 ? -17.062 9.547 16.234 1 98.38 190 LEU B O 1
ATOM 4746 N N . THR B 1 191 ? -14.898 8.977 16.047 1 98.06 191 THR B N 1
ATOM 4747 C CA . THR B 1 191 ? -15.18 7.559 15.844 1 98.06 191 THR B CA 1
ATOM 4748 C C . THR B 1 191 ? -15.242 6.824 17.188 1 98.06 191 THR B C 1
ATOM 4750 O O . THR B 1 191 ? -15.586 5.645 17.234 1 98.06 191 THR B O 1
ATOM 4753 N N . GLY B 1 192 ? -14.883 7.422 18.234 1 96.94 192 GLY B N 1
ATOM 4754 C CA . GLY B 1 192 ? -14.859 6.773 19.531 1 96.94 192 GLY B CA 1
ATOM 4755 C C . GLY B 1 192 ? -13.484 6.246 19.906 1 96.94 192 GLY B C 1
ATOM 4756 O O . GLY B 1 192 ? -13.32 5.637 20.969 1 96.94 192 GLY B O 1
ATOM 4757 N N . ILE B 1 193 ? -12.516 6.426 19.109 1 98.38 193 ILE B N 1
ATOM 4758 C CA . ILE B 1 193 ? -11.141 6.059 19.453 1 98.38 193 ILE B CA 1
ATOM 4759 C C . ILE B 1 193 ? -10.695 6.824 20.688 1 98.38 193 ILE B C 1
ATOM 4761 O O . ILE B 1 193 ? -11 8.008 20.844 1 98.38 193 ILE B O 1
ATOM 4765 N N . LYS B 1 194 ? -9.969 6.195 21.562 1 98.19 194 LYS B N 1
ATOM 4766 C CA . LYS B 1 194 ? -9.562 6.754 22.859 1 98.19 194 LYS B CA 1
ATOM 4767 C C . LYS B 1 194 ? -8.344 7.652 22.703 1 98.19 194 LYS B C 1
ATOM 4769 O O . LYS B 1 194 ? -7.211 7.203 22.891 1 98.19 194 LYS B O 1
ATOM 4774 N N . ILE B 1 195 ? -8.625 8.898 22.578 1 98.44 195 ILE B N 1
ATOM 4775 C CA . ILE B 1 195 ? -7.594 9.891 22.297 1 98.44 195 ILE B CA 1
ATOM 4776 C C . ILE B 1 195 ? -6.621 9.977 23.469 1 98.44 195 ILE B C 1
ATOM 4778 O O . ILE B 1 195 ? -5.41 10.086 23.266 1 98.44 195 ILE B O 1
ATOM 4782 N N . ASP B 1 196 ? -7.156 9.914 24.641 1 98.19 196 ASP B N 1
ATOM 4783 C CA . ASP B 1 196 ? -6.309 10 25.828 1 98.19 196 ASP B CA 1
ATOM 4784 C C . ASP B 1 196 ? -5.289 8.867 25.859 1 98.19 196 ASP B C 1
ATOM 4786 O O . ASP B 1 196 ? -4.121 9.086 26.188 1 98.19 196 ASP B O 1
ATOM 4790 N N . CYS B 1 197 ? -5.711 7.656 25.562 1 98.69 197 CYS B N 1
ATOM 4791 C CA . CYS B 1 197 ? -4.816 6.504 25.531 1 98.69 197 CYS B CA 1
ATOM 4792 C C . CYS B 1 197 ? -3.762 6.652 24.453 1 98.69 197 CYS B C 1
ATOM 4794 O O . CYS B 1 197 ? -2.604 6.281 24.641 1 98.69 197 CYS B O 1
ATOM 4796 N N . LEU B 1 198 ? -4.195 7.18 23.312 1 98.81 198 LEU B N 1
ATOM 4797 C CA . LEU B 1 198 ? -3.281 7.441 22.203 1 98.81 198 LEU B CA 1
ATOM 4798 C C . LEU B 1 198 ? -2.174 8.398 22.625 1 98.81 198 LEU B C 1
ATOM 4800 O O . LEU B 1 198 ? -0.991 8.117 22.422 1 98.81 198 LEU B O 1
ATOM 4804 N N . LEU B 1 199 ? -2.566 9.516 23.234 1 98.88 199 LEU B N 1
ATOM 4805 C CA . LEU B 1 199 ? -1.623 10.539 23.656 1 98.88 199 LEU B CA 1
ATOM 4806 C C . LEU B 1 199 ? -0.747 10.039 24.797 1 98.88 199 LEU B C 1
ATOM 4808 O O . LEU B 1 199 ? 0.436 10.375 24.875 1 98.88 199 LEU B O 1
ATOM 4812 N N . LYS B 1 200 ? -1.34 9.234 25.672 1 98.81 200 LYS B N 1
ATOM 4813 C CA . LYS B 1 200 ? -0.564 8.648 26.766 1 98.81 200 LYS B CA 1
ATOM 4814 C C . LYS B 1 200 ? 0.539 7.742 26.219 1 98.81 200 LYS B C 1
ATOM 4816 O O . LYS B 1 200 ? 1.646 7.715 26.766 1 98.81 200 LYS B O 1
ATOM 4821 N N . GLY B 1 201 ? 0.215 6.965 25.188 1 98.81 201 GLY B N 1
ATOM 4822 C CA . GLY B 1 201 ? 1.231 6.152 24.531 1 98.81 201 GLY B CA 1
ATOM 4823 C C . GLY B 1 201 ? 2.377 6.973 23.969 1 98.81 201 GLY B C 1
ATOM 4824 O O . GLY B 1 201 ? 3.545 6.648 24.188 1 98.81 201 GLY B O 1
ATOM 4825 N N . ALA B 1 202 ? 2.051 8.016 23.266 1 98.88 202 ALA B N 1
ATOM 4826 C CA . ALA B 1 202 ? 3.057 8.922 22.719 1 98.88 202 ALA B CA 1
ATOM 4827 C C . ALA B 1 202 ? 3.891 9.555 23.828 1 98.88 202 ALA B C 1
ATOM 4829 O O . ALA B 1 202 ? 5.117 9.648 23.719 1 98.88 202 ALA B O 1
ATOM 4830 N N . ALA B 1 203 ? 3.213 9.961 24.906 1 98.69 203 ALA B N 1
ATOM 4831 C CA . ALA B 1 203 ? 3.879 10.602 26.047 1 98.69 203 ALA B CA 1
ATOM 4832 C C . ALA B 1 203 ? 4.887 9.664 26.688 1 98.69 203 ALA B C 1
ATOM 4834 O O . ALA B 1 203 ? 5.938 10.102 27.172 1 98.69 203 ALA B O 1
ATOM 4835 N N . LYS B 1 204 ? 4.539 8.414 26.734 1 98.56 204 LYS B N 1
ATOM 4836 C CA . LYS B 1 204 ? 5.441 7.43 27.312 1 98.56 204 LYS B CA 1
ATOM 4837 C C . LYS B 1 204 ? 6.785 7.41 26.594 1 98.56 204 LYS B C 1
ATOM 4839 O O . LYS B 1 204 ? 7.84 7.359 27.219 1 98.56 204 LYS B O 1
ATOM 4844 N N . ILE B 1 205 ? 6.789 7.449 25.266 1 98.5 205 ILE B N 1
ATOM 4845 C CA . ILE B 1 205 ? 8.008 7.457 24.469 1 98.5 205 ILE B CA 1
ATOM 4846 C C . ILE B 1 205 ? 8.742 8.781 24.656 1 98.5 205 ILE B C 1
ATOM 4848 O O . ILE B 1 205 ? 9.961 8.805 24.828 1 98.5 205 ILE B O 1
ATOM 4852 N N . LYS B 1 206 ? 7.953 9.875 24.609 1 98.5 206 LYS B N 1
ATOM 4853 C CA . LYS B 1 206 ? 8.523 11.203 24.812 1 98.5 206 LYS B CA 1
ATOM 4854 C C . LYS B 1 206 ? 9.281 11.281 26.125 1 98.5 206 LYS B C 1
ATOM 4856 O O . LYS B 1 206 ? 10.438 11.703 26.172 1 98.5 206 LYS B O 1
ATOM 4861 N N . ASP B 1 207 ? 8.625 10.859 27.188 1 98 207 ASP B N 1
ATOM 4862 C CA . ASP B 1 207 ? 9.203 10.914 28.531 1 98 207 ASP B CA 1
ATOM 4863 C C . ASP B 1 207 ? 10.445 10.031 28.625 1 98 207 ASP B C 1
ATOM 4865 O O . ASP B 1 207 ? 11.453 10.43 29.219 1 98 207 ASP B O 1
ATOM 4869 N N . SER B 1 208 ? 10.344 8.859 28.078 1 97.75 208 SER B N 1
ATOM 4870 C CA . SER B 1 208 ? 11.477 7.938 28.109 1 97.75 208 SER B CA 1
ATOM 4871 C C . SER B 1 208 ? 12.688 8.523 27.391 1 97.75 208 SER B C 1
ATOM 4873 O O . SER B 1 208 ? 13.828 8.336 27.828 1 97.75 208 SER B O 1
ATOM 4875 N N . PHE B 1 209 ? 12.469 9.242 26.297 1 97.5 209 PHE B N 1
ATOM 4876 C CA . PHE B 1 209 ? 13.57 9.797 25.516 1 97.5 209 PHE B CA 1
ATOM 4877 C C . PHE B 1 209 ? 14.18 11.008 26.219 1 97.5 209 PHE B C 1
ATOM 4879 O O . PHE B 1 209 ? 15.391 11.078 26.406 1 97.5 209 PHE B O 1
ATOM 4886 N N . PHE B 1 210 ? 13.383 11.984 26.672 1 96.75 210 PHE B N 1
ATOM 4887 C CA . PHE B 1 210 ? 13.867 13.266 27.156 1 96.75 210 PHE B CA 1
ATOM 4888 C C . PHE B 1 210 ? 14.266 13.18 28.625 1 96.75 210 PHE B C 1
ATOM 4890 O O . PHE B 1 210 ? 14.992 14.039 29.141 1 96.75 210 PHE B O 1
ATOM 4897 N N . ASN B 1 211 ? 13.805 12.156 29.359 1 95.94 211 ASN B N 1
ATOM 4898 C CA . ASN B 1 211 ? 14.125 12.016 30.766 1 95.94 211 ASN B CA 1
ATOM 4899 C C . ASN B 1 211 ? 15.07 10.844 31.016 1 95.94 211 ASN B C 1
ATOM 4901 O O . ASN B 1 211 ? 14.906 10.094 31.969 1 95.94 211 ASN B O 1
ATOM 4905 N N . GLN B 1 212 ? 15.938 10.539 30.109 1 92.19 212 GLN B N 1
ATOM 4906 C CA . GLN B 1 212 ? 17.031 9.586 30.219 1 92.19 212 GLN B CA 1
ATOM 4907 C C . GLN B 1 212 ? 16.516 8.172 30.469 1 92.19 212 GLN B C 1
ATOM 4909 O O . GLN B 1 212 ? 17.047 7.453 31.312 1 92.19 212 GLN B O 1
ATOM 4914 N N . GLY B 1 213 ? 15.461 7.895 29.875 1 92.69 213 GLY B N 1
ATOM 4915 C CA . GLY B 1 213 ? 14.953 6.531 29.906 1 92.69 213 GLY B CA 1
ATOM 4916 C C . GLY B 1 213 ? 15.555 5.641 28.844 1 92.69 213 GLY B C 1
ATOM 4917 O O . GLY B 1 213 ? 16.531 6.02 28.188 1 92.69 213 GLY B O 1
ATOM 4918 N N . TYR B 1 214 ? 15.055 4.402 28.688 1 91.38 214 TYR B N 1
ATOM 4919 C CA . TYR B 1 214 ? 15.625 3.365 27.844 1 91.38 214 TYR B CA 1
ATOM 4920 C C . TYR B 1 214 ? 15.531 3.75 26.375 1 91.38 214 TYR B C 1
ATOM 4922 O O . TYR B 1 214 ? 16.359 3.328 25.562 1 91.38 214 TYR B O 1
ATOM 4930 N N . MET B 1 215 ? 14.594 4.609 25.969 1 94.75 215 MET B N 1
ATOM 4931 C CA . MET B 1 215 ? 14.391 4.98 24.578 1 94.75 215 MET B CA 1
ATOM 4932 C C . MET B 1 215 ? 15.445 5.98 24.109 1 94.75 215 MET B C 1
ATOM 4934 O O . MET B 1 215 ? 15.68 6.137 22.906 1 94.75 215 MET B O 1
ATOM 4938 N N . GLN B 1 216 ? 16.031 6.738 25.062 1 95 216 GLN B N 1
ATOM 4939 C CA . GLN B 1 216 ? 17 7.766 24.688 1 95 216 GLN B CA 1
ATOM 4940 C C . GLN B 1 216 ? 18.203 7.156 23.953 1 95 216 GLN B C 1
ATOM 4942 O O . GLN B 1 216 ? 18.469 7.5 22.797 1 95 216 GLN B O 1
ATOM 4947 N N . ASN B 1 217 ? 18.844 6.141 24.625 1 93.06 217 ASN B N 1
ATOM 4948 C CA . ASN B 1 217 ? 20 5.5 24.031 1 93.06 217 ASN B CA 1
ATOM 4949 C C . ASN B 1 217 ? 19.625 4.75 22.75 1 93.06 217 ASN B C 1
ATOM 4951 O O . ASN B 1 217 ? 20.359 4.801 21.766 1 93.06 217 ASN B O 1
ATOM 4955 N N . ALA B 1 218 ? 18.531 4.066 22.766 1 93.69 218 ALA B N 1
ATOM 4956 C CA . ALA B 1 218 ? 18.094 3.268 21.625 1 93.69 218 ALA B CA 1
ATOM 4957 C C . ALA B 1 218 ? 17.875 4.141 20.391 1 93.69 218 ALA B C 1
ATOM 4959 O O . ALA B 1 218 ? 18.344 3.811 19.312 1 93.69 218 ALA B O 1
ATOM 4960 N N . LEU B 1 219 ? 17.203 5.277 20.547 1 96.81 219 LEU B N 1
ATOM 4961 C CA . LEU B 1 219 ? 16.859 6.145 19.422 1 96.81 219 LEU B CA 1
ATOM 4962 C C . LEU B 1 219 ? 18.094 6.906 18.938 1 96.81 219 LEU B C 1
ATOM 4964 O O . LEU B 1 219 ? 18.266 7.133 17.734 1 96.81 219 LEU B O 1
ATOM 4968 N N . LEU B 1 220 ? 18.953 7.324 19.891 1 96.31 220 LEU B N 1
ATOM 4969 C CA . LEU B 1 220 ? 20.188 8.016 19.5 1 96.31 220 LEU B CA 1
ATOM 4970 C C . LEU B 1 220 ? 21.094 7.094 18.688 1 96.31 220 LEU B C 1
ATOM 4972 O O . LEU B 1 220 ? 21.656 7.508 17.688 1 96.31 220 LEU B O 1
ATOM 4976 N N . LYS B 1 221 ? 21.188 5.82 19.125 1 95.44 221 LYS B N 1
ATOM 4977 C CA . LYS B 1 221 ? 22.016 4.852 18.406 1 95.44 221 LYS B CA 1
ATOM 4978 C C . LYS B 1 221 ? 21.438 4.547 17.031 1 95.44 221 LYS B C 1
ATOM 4980 O O . LYS B 1 221 ? 22.172 4.48 16.031 1 95.44 221 LYS B O 1
ATOM 4985 N N . LYS B 1 222 ? 20.203 4.34 16.984 1 96.69 222 LYS B N 1
ATOM 4986 C CA . LYS B 1 222 ? 19.531 4.012 15.727 1 96.69 222 LYS B CA 1
ATOM 4987 C C . LYS B 1 222 ? 19.656 5.164 14.734 1 96.69 222 LYS B C 1
ATOM 4989 O O . LYS B 1 222 ? 19.969 4.949 13.555 1 96.69 222 LYS B O 1
ATOM 4994 N N . ALA B 1 223 ? 19.328 6.383 15.211 1 97.5 223 ALA B N 1
ATOM 4995 C CA . ALA B 1 223 ? 19.438 7.562 14.352 1 97.5 223 ALA B CA 1
ATOM 4996 C C . ALA B 1 223 ? 20.859 7.742 13.828 1 97.5 223 ALA B C 1
ATOM 4998 O O . ALA B 1 223 ? 21.047 8.039 12.648 1 97.5 223 ALA B O 1
ATOM 4999 N N . THR B 1 224 ? 21.844 7.578 14.695 1 96.75 224 THR B N 1
ATOM 5000 C CA . THR B 1 224 ? 23.234 7.715 14.312 1 96.75 224 THR B CA 1
ATOM 5001 C C . THR B 1 224 ? 23.609 6.684 13.25 1 96.75 224 THR B C 1
ATOM 5003 O O . THR B 1 224 ? 24.281 7.008 12.273 1 96.75 224 THR B O 1
ATOM 5006 N N . PHE B 1 225 ? 23.156 5.48 13.461 1 96.88 225 PHE B N 1
ATOM 5007 C CA . PHE B 1 225 ? 23.438 4.434 12.492 1 96.88 225 PHE B CA 1
ATOM 5008 C C . PHE B 1 225 ? 22.891 4.805 11.117 1 96.88 225 PHE B C 1
ATOM 5010 O O . PHE B 1 225 ? 23.594 4.719 10.117 1 96.88 225 PHE B O 1
ATOM 5017 N N . TYR B 1 226 ? 21.609 5.184 11.062 1 97.81 226 TYR B N 1
ATOM 5018 C CA . TYR B 1 226 ? 20.969 5.516 9.789 1 97.81 226 TYR B CA 1
ATOM 5019 C C . TYR B 1 226 ? 21.688 6.664 9.102 1 97.81 226 TYR B C 1
ATOM 5021 O O . TYR B 1 226 ? 21.938 6.613 7.891 1 97.81 226 TYR B O 1
ATOM 5029 N N . ALA B 1 227 ? 22.031 7.68 9.852 1 96.94 227 ALA B N 1
ATOM 5030 C CA . ALA B 1 227 ? 22.703 8.844 9.266 1 96.94 227 ALA B CA 1
ATOM 5031 C C . ALA B 1 227 ? 24.094 8.484 8.773 1 96.94 227 ALA B C 1
ATOM 5033 O O . ALA B 1 227 ? 24.469 8.805 7.641 1 96.94 227 ALA B O 1
ATOM 5034 N N . LYS B 1 228 ? 24.859 7.746 9.578 1 96.19 228 LYS B N 1
ATOM 5035 C CA . LYS B 1 228 ? 26.25 7.418 9.266 1 96.19 228 LYS B CA 1
ATOM 5036 C C . LYS B 1 228 ? 26.344 6.457 8.086 1 96.19 228 LYS B C 1
ATOM 5038 O O . LYS B 1 228 ? 27.312 6.488 7.324 1 96.19 228 LYS B O 1
ATOM 5043 N N . ASN B 1 229 ? 25.359 5.629 7.977 1 96.69 229 ASN B N 1
ATOM 5044 C CA . ASN B 1 229 ? 25.406 4.59 6.949 1 96.69 229 ASN B CA 1
ATOM 5045 C C . ASN B 1 229 ? 24.422 4.871 5.816 1 96.69 229 ASN B C 1
ATOM 5047 O O . ASN B 1 229 ? 24.031 3.957 5.094 1 96.69 229 ASN B O 1
ATOM 5051 N N . SER B 1 230 ? 23.984 6.086 5.617 1 96.31 230 SER B N 1
ATOM 5052 C CA . SER B 1 230 ? 22.953 6.449 4.664 1 96.31 230 SER B CA 1
ATOM 5053 C C . SER B 1 230 ? 23.391 6.164 3.23 1 96.31 230 SER B C 1
ATOM 5055 O O . SER B 1 230 ? 22.562 5.871 2.367 1 96.31 230 SER B O 1
ATOM 5057 N N . SER B 1 231 ? 24.656 6.223 2.938 1 94.69 231 SER B N 1
ATOM 5058 C CA . SER B 1 231 ? 25.156 5.965 1.591 1 94.69 231 SER B CA 1
ATOM 5059 C C . SER B 1 231 ? 25.172 4.473 1.283 1 94.69 231 SER B C 1
ATOM 5061 O O . SER B 1 231 ? 25 4.07 0.131 1 94.69 231 SER B O 1
ATOM 5063 N N . ASN B 1 232 ? 25.375 3.668 2.324 1 95.19 232 ASN B N 1
ATOM 5064 C CA . ASN B 1 232 ? 25.438 2.221 2.156 1 95.19 232 ASN B CA 1
ATOM 5065 C C . ASN B 1 232 ? 24.062 1.59 2.199 1 95.19 232 ASN B C 1
ATOM 5067 O O . ASN B 1 232 ? 23.781 0.622 1.485 1 95.19 232 ASN B O 1
ATOM 5071 N N . TYR B 1 233 ? 23.266 2.045 3.139 1 96.94 233 TYR B N 1
ATOM 5072 C CA . TYR B 1 233 ? 21.891 1.603 3.316 1 96.94 233 TYR B CA 1
ATOM 5073 C C . TYR B 1 233 ? 20.922 2.752 3.086 1 96.94 233 TYR B C 1
ATOM 5075 O O . TYR B 1 233 ? 20.359 3.295 4.039 1 96.94 233 TYR B O 1
ATOM 5083 N N . ASN B 1 234 ? 20.672 3.021 1.815 1 97.44 234 ASN B N 1
ATOM 5084 C CA . ASN B 1 234 ? 19.891 4.199 1.455 1 97.44 234 ASN B CA 1
ATOM 5085 C C . ASN B 1 234 ? 18.406 3.887 1.419 1 97.44 234 ASN B C 1
ATOM 5087 O O . ASN B 1 234 ? 17.594 4.75 1.078 1 97.44 234 ASN B O 1
ATOM 5091 N N . ILE B 1 235 ? 18.016 2.629 1.726 1 98.44 235 ILE B N 1
ATOM 5092 C CA . ILE B 1 235 ? 16.625 2.219 1.749 1 98.44 235 ILE B CA 1
ATOM 5093 C C . ILE B 1 235 ? 16.281 1.641 3.119 1 98.44 235 ILE B C 1
ATOM 5095 O O . ILE B 1 235 ? 16.984 0.773 3.631 1 98.44 235 ILE B O 1
ATOM 5099 N N . ASN B 1 236 ? 15.25 2.127 3.766 1 98.38 236 ASN B N 1
ATOM 5100 C CA . ASN B 1 236 ? 14.742 1.604 5.031 1 98.38 236 ASN B CA 1
ATOM 5101 C C . ASN B 1 236 ? 13.367 0.953 4.859 1 98.38 236 ASN B C 1
ATOM 5103 O O . ASN B 1 236 ? 12.398 1.625 4.516 1 98.38 236 ASN B O 1
ATOM 5107 N N . ALA B 1 237 ? 13.289 -0.331 5.109 1 98.19 237 ALA B N 1
ATOM 5108 C CA . ALA B 1 237 ? 12.031 -1.062 4.98 1 98.19 237 ALA B CA 1
ATOM 5109 C C . ALA B 1 237 ? 11.414 -1.341 6.348 1 98.19 237 ALA B C 1
ATOM 5111 O O . ALA B 1 237 ? 12.094 -1.816 7.258 1 98.19 237 ALA B O 1
ATOM 5112 N N . LEU B 1 238 ? 10.195 -0.948 6.535 1 98.5 238 LEU B N 1
ATOM 5113 C CA . LEU B 1 238 ? 9.383 -1.379 7.672 1 98.5 238 LEU B CA 1
ATOM 5114 C C . LEU B 1 238 ? 8.562 -2.615 7.316 1 98.5 238 LEU B C 1
ATOM 5116 O O . LEU B 1 238 ? 7.746 -2.58 6.398 1 98.5 238 LEU B O 1
ATOM 5120 N N . PHE B 1 239 ? 8.797 -3.678 7.988 1 98.38 239 PHE B N 1
ATOM 5121 C CA . PHE B 1 239 ? 8.102 -4.941 7.754 1 98.38 239 PHE B CA 1
ATOM 5122 C C . PHE B 1 239 ? 7.156 -5.262 8.906 1 98.38 239 PHE B C 1
ATOM 5124 O O . PHE B 1 239 ? 7.551 -5.902 9.883 1 98.38 239 PHE B O 1
ATOM 5131 N N . SER B 1 240 ? 5.875 -4.879 8.719 1 98.56 240 SER B N 1
ATOM 5132 C CA . SER B 1 240 ? 4.875 -5.004 9.781 1 98.56 240 SER B CA 1
ATOM 5133 C C . SER B 1 240 ? 4.172 -6.352 9.719 1 98.56 240 SER B C 1
ATOM 5135 O O . SER B 1 240 ? 3.574 -6.703 8.695 1 98.56 240 SER B O 1
ATOM 5137 N N . TYR B 1 241 ? 4.172 -7.094 10.82 1 97.62 241 TYR B N 1
ATOM 5138 C CA . TYR B 1 241 ? 3.586 -8.43 10.859 1 97.62 241 TYR B CA 1
ATOM 5139 C C . TYR B 1 241 ? 2.201 -8.398 11.5 1 97.62 241 TYR B C 1
ATOM 5141 O O . TYR B 1 241 ? 1.899 -9.211 12.375 1 97.62 241 TYR B O 1
ATOM 5149 N N . THR B 1 242 ? 1.384 -7.551 11.07 1 97.56 242 THR B N 1
ATOM 5150 C CA . THR B 1 242 ? -0.063 -7.441 11.219 1 97.56 242 THR B CA 1
ATOM 5151 C C . THR B 1 242 ? -0.658 -6.598 10.094 1 97.56 242 THR B C 1
ATOM 5153 O O . THR B 1 242 ? -0.103 -5.555 9.734 1 97.56 242 THR B O 1
ATOM 5156 N N . ASP B 1 243 ? -1.747 -7.039 9.531 1 97.38 243 ASP B N 1
ATOM 5157 C CA . ASP B 1 243 ? -2.395 -6.328 8.438 1 97.38 243 ASP B CA 1
ATOM 5158 C C . ASP B 1 243 ? -2.877 -4.949 8.883 1 97.38 243 ASP B C 1
ATOM 5160 O O . ASP B 1 243 ? -2.973 -4.023 8.07 1 97.38 243 ASP B O 1
ATOM 5164 N N . SER B 1 244 ? -3.076 -4.758 10.133 1 97.81 244 SER B N 1
ATOM 5165 C CA . SER B 1 244 ? -3.662 -3.543 10.688 1 97.81 244 SER B CA 1
ATOM 5166 C C . SER B 1 244 ? -2.668 -2.385 10.648 1 97.81 244 SER B C 1
ATOM 5168 O O . SER B 1 244 ? -3.051 -1.227 10.828 1 97.81 244 SER B O 1
ATOM 5170 N N . LEU B 1 245 ? -1.426 -2.666 10.344 1 98.5 245 LEU B N 1
ATOM 5171 C CA . LEU B 1 245 ? -0.418 -1.61 10.328 1 98.5 245 LEU B CA 1
ATOM 5172 C C . LEU B 1 245 ? -0.131 -1.16 8.898 1 98.5 245 LEU B C 1
ATOM 5174 O O . LEU B 1 245 ? 0.805 -0.394 8.656 1 98.5 245 LEU B O 1
ATOM 5178 N N . LYS B 1 246 ? -0.948 -1.603 7.977 1 97.81 246 LYS B N 1
ATOM 5179 C CA . LYS B 1 246 ? -0.741 -1.255 6.574 1 97.81 246 LYS B CA 1
ATOM 5180 C C . LYS B 1 246 ? -0.685 0.259 6.387 1 97.81 246 LYS B C 1
ATOM 5182 O O . LYS B 1 246 ? 0.246 0.778 5.766 1 97.81 246 LYS B O 1
ATOM 5187 N N . TYR B 1 247 ? -1.653 0.943 6.949 1 98.38 247 TYR B N 1
ATOM 5188 C CA . TYR B 1 247 ? -1.726 2.383 6.727 1 98.38 247 TYR B CA 1
ATOM 5189 C C . TYR B 1 247 ? -0.754 3.125 7.637 1 98.38 247 TYR B C 1
ATOM 5191 O O . TYR B 1 247 ? -0.362 4.258 7.344 1 98.38 247 TYR B O 1
ATOM 5199 N N . PHE B 1 248 ? -0.326 2.516 8.734 1 98.75 248 PHE B N 1
ATOM 5200 C CA . PHE B 1 248 ? 0.811 3.066 9.461 1 98.75 248 PHE B CA 1
ATOM 5201 C C . PHE B 1 248 ? 2.057 3.086 8.578 1 98.75 248 PHE B C 1
ATOM 5203 O O . PHE B 1 248 ? 2.812 4.059 8.586 1 98.75 248 PHE B O 1
ATOM 5210 N N . ASN B 1 249 ? 2.258 2.01 7.828 1 98.62 249 ASN B N 1
ATOM 5211 C CA . ASN B 1 249 ? 3.373 1.959 6.887 1 98.62 249 ASN B CA 1
ATOM 5212 C C . ASN B 1 249 ? 3.299 3.092 5.867 1 98.62 249 ASN B C 1
ATOM 5214 O O . ASN B 1 249 ? 4.316 3.699 5.531 1 98.62 249 ASN B O 1
ATOM 5218 N N . ASP B 1 250 ? 2.076 3.385 5.387 1 98.12 250 ASP B N 1
ATOM 5219 C CA . ASP B 1 250 ? 1.904 4.484 4.445 1 98.12 250 ASP B CA 1
ATOM 5220 C C . ASP B 1 250 ? 2.279 5.82 5.086 1 98.12 250 ASP B C 1
ATOM 5222 O O . ASP B 1 250 ? 2.912 6.664 4.445 1 98.12 250 ASP B O 1
ATOM 5226 N N . TRP B 1 251 ? 1.812 5.988 6.312 1 98.62 251 TRP B N 1
ATOM 5227 C CA . TRP B 1 251 ? 2.139 7.207 7.051 1 98.62 251 TRP B CA 1
ATOM 5228 C C . TRP B 1 251 ? 3.645 7.328 7.258 1 98.62 251 TRP B C 1
ATOM 5230 O O . TRP B 1 251 ? 4.215 8.406 7.074 1 98.62 251 TRP B O 1
ATOM 5240 N N . TYR B 1 252 ? 4.293 6.207 7.598 1 98.69 252 TYR B N 1
ATOM 5241 C CA . TYR B 1 252 ? 5.742 6.168 7.75 1 98.69 252 TYR B CA 1
ATOM 5242 C C . TYR B 1 252 ? 6.441 6.605 6.469 1 98.69 252 TYR B C 1
ATOM 5244 O O . TYR B 1 252 ? 7.402 7.379 6.508 1 98.69 252 TYR B O 1
ATOM 5252 N N . VAL B 1 253 ? 5.984 6.137 5.336 1 98.5 253 VAL B N 1
ATOM 5253 C CA . VAL B 1 253 ? 6.578 6.465 4.047 1 98.5 253 VAL B CA 1
ATOM 5254 C C . VAL B 1 253 ? 6.535 7.977 3.83 1 98.5 253 VAL B C 1
ATOM 5256 O O . VAL B 1 253 ? 7.52 8.578 3.387 1 98.5 253 VAL B O 1
ATOM 5259 N N . GLN B 1 254 ? 5.379 8.57 4.176 1 98.25 254 GLN B N 1
ATOM 5260 C CA . GLN B 1 254 ? 5.285 10.023 4.043 1 98.25 254 GLN B CA 1
ATOM 5261 C C . GLN B 1 254 ? 6.238 10.727 5.008 1 98.25 254 GLN B C 1
ATOM 5263 O O . GLN B 1 254 ? 7.031 11.578 4.598 1 98.25 254 GLN B O 1
ATOM 5268 N N . LEU B 1 255 ? 6.184 10.328 6.293 1 98.69 255 LEU B N 1
ATOM 5269 C CA . LEU B 1 255 ? 6.973 10.969 7.336 1 98.69 255 LEU B CA 1
ATOM 5270 C C . LEU B 1 255 ? 8.461 10.906 7.008 1 98.69 255 LEU B C 1
ATOM 5272 O O . LEU B 1 255 ? 9.141 11.93 7.004 1 98.69 255 LEU B O 1
ATOM 5276 N N . TRP B 1 256 ? 8.922 9.766 6.645 1 98.56 256 TRP B N 1
ATOM 5277 C CA . TRP B 1 256 ? 10.328 9.477 6.414 1 98.56 256 TRP B CA 1
ATOM 5278 C C . TRP B 1 256 ? 10.797 10.07 5.09 1 98.56 256 TRP B C 1
ATOM 5280 O O . TRP B 1 256 ? 11.797 10.781 5.039 1 98.56 256 TRP B O 1
ATOM 5290 N N . GLY B 1 257 ? 10.039 9.828 4.047 1 97.69 257 GLY B N 1
ATOM 5291 C CA . GLY B 1 257 ? 10.422 10.258 2.711 1 97.69 257 GLY B CA 1
ATOM 5292 C C . GLY B 1 257 ? 10.414 11.766 2.545 1 97.69 257 GLY B C 1
ATOM 5293 O O . GLY B 1 257 ? 11.375 12.344 2.035 1 97.69 257 GLY B O 1
ATOM 5294 N N . GLU B 1 258 ? 9.336 12.414 2.994 1 97 258 GLU B N 1
ATOM 5295 C CA . GLU B 1 258 ? 9.195 13.852 2.818 1 97 258 GLU B CA 1
ATOM 5296 C C . GLU B 1 258 ? 10.141 14.617 3.738 1 97 258 GLU B C 1
ATOM 5298 O O . GLU B 1 258 ? 10.594 15.719 3.402 1 97 258 GLU B O 1
ATOM 5303 N N . SER B 1 259 ? 10.477 14.031 4.855 1 98.31 259 SER B N 1
ATOM 5304 C CA . SER B 1 259 ? 11.289 14.727 5.844 1 98.31 259 SER B CA 1
ATOM 5305 C C . SER B 1 259 ? 12.773 14.602 5.52 1 98.31 259 SER B C 1
ATOM 5307 O O . SER B 1 259 ? 13.539 15.547 5.723 1 98.31 259 SER B O 1
ATOM 5309 N N . LEU B 1 260 ? 13.172 13.445 4.992 1 98.38 260 LEU B N 1
ATOM 5310 C CA . LEU B 1 260 ? 14.609 13.172 4.961 1 98.38 260 LEU B CA 1
ATOM 5311 C C . LEU B 1 260 ? 15.156 13.336 3.549 1 98.38 260 LEU B C 1
ATOM 5313 O O . LEU B 1 260 ? 16.375 13.445 3.363 1 98.38 260 LEU B O 1
ATOM 5317 N N . GLY B 1 261 ? 14.336 13.203 2.471 1 97.44 261 GLY B N 1
ATOM 5318 C CA . GLY B 1 261 ? 14.789 13.453 1.111 1 97.44 261 GLY B CA 1
ATOM 5319 C C . GLY B 1 261 ? 15.023 14.922 0.823 1 97.44 261 GLY B C 1
ATOM 5320 O O . GLY B 1 261 ? 14.109 15.641 0.42 1 97.44 261 GLY B O 1
ATOM 5321 N N . LYS B 1 262 ? 16.266 15.352 1.116 1 97.12 262 LYS B N 1
ATOM 5322 C CA . LYS B 1 262 ? 16.578 16.781 1.06 1 97.12 262 LYS B CA 1
ATOM 5323 C C . LYS B 1 262 ? 17.969 17 0.447 1 97.12 262 LYS B C 1
ATOM 5325 O O . LYS B 1 262 ? 18.766 16.078 0.37 1 97.12 262 LYS B O 1
ATOM 5330 N N . LYS B 1 263 ? 18.078 18.266 -0.011 1 95.88 263 LYS B N 1
ATOM 5331 C CA . LYS B 1 263 ? 19.422 18.766 -0.227 1 95.88 263 LYS B CA 1
ATOM 5332 C C . LYS B 1 263 ? 20.094 19.141 1.095 1 95.88 263 LYS B C 1
ATOM 5334 O O . LYS B 1 263 ? 19.516 19.875 1.898 1 95.88 263 LYS B O 1
ATOM 5339 N N . GLN B 1 264 ? 21.234 18.547 1.351 1 96.31 264 GLN B N 1
ATOM 5340 C CA . GLN B 1 264 ? 21.953 18.828 2.592 1 96.31 264 GLN B CA 1
ATOM 5341 C C . GLN B 1 264 ? 22.312 20.312 2.699 1 96.31 264 GLN B C 1
ATOM 5343 O O . GLN B 1 264 ? 22.719 20.938 1.717 1 96.31 264 GLN B O 1
ATOM 5348 N N . GLU B 1 265 ? 22.172 20.828 3.904 1 94.38 265 GLU B N 1
ATOM 5349 C CA . GLU B 1 265 ? 22.469 22.234 4.125 1 94.38 265 GLU B CA 1
ATOM 5350 C C . GLU B 1 265 ? 23.938 22.547 3.873 1 94.38 265 GLU B C 1
ATOM 5352 O O . GLU B 1 265 ? 24.828 21.781 4.305 1 94.38 265 GLU B O 1
ATOM 5357 N N . ASN B 1 266 ? 24.188 23.594 3.133 1 93.62 266 ASN B N 1
ATOM 5358 C CA . ASN B 1 266 ? 25.547 24.062 2.83 1 93.62 266 ASN B CA 1
ATOM 5359 C C . ASN B 1 266 ? 26.359 23 2.094 1 93.62 266 ASN B C 1
ATOM 5361 O O . ASN B 1 266 ? 27.547 22.828 2.359 1 93.62 266 ASN B O 1
ATOM 5365 N N . SER B 1 267 ? 25.688 22.172 1.357 1 92.56 267 SER B N 1
ATOM 5366 C CA . SER B 1 267 ? 26.312 21.109 0.576 1 92.56 267 SER B CA 1
ATOM 5367 C C . SER B 1 267 ? 25.609 20.922 -0.772 1 92.56 267 SER B C 1
ATOM 5369 O O . SER B 1 267 ? 24.516 21.453 -0.989 1 92.56 267 SER B O 1
ATOM 5371 N N . ALA B 1 268 ? 26.297 20.406 -1.686 1 92.25 268 ALA B N 1
ATOM 5372 C CA . ALA B 1 268 ? 25.719 20.094 -2.986 1 92.25 268 ALA B CA 1
ATOM 5373 C C . ALA B 1 268 ? 25.094 18.703 -2.986 1 92.25 268 ALA B C 1
ATOM 5375 O O . ALA B 1 268 ? 24.5 18.281 -3.982 1 92.25 268 ALA B O 1
ATOM 5376 N N . LEU B 1 269 ? 25.078 18.094 -1.856 1 95 269 LEU B N 1
ATOM 5377 C CA . LEU B 1 269 ? 24.688 16.688 -1.791 1 95 269 LEU B CA 1
ATOM 5378 C C . LEU B 1 269 ? 23.172 16.562 -1.577 1 95 269 LEU B C 1
ATOM 5380 O O . LEU B 1 269 ? 22.594 17.266 -0.751 1 95 269 LEU B O 1
ATOM 5384 N N . ASN B 1 270 ? 22.578 15.734 -2.406 1 96.56 270 ASN B N 1
ATOM 5385 C CA . ASN B 1 270 ? 21.219 15.25 -2.156 1 96.56 270 ASN B CA 1
ATOM 5386 C C . ASN B 1 270 ? 21.219 14.008 -1.277 1 96.56 270 ASN B C 1
ATOM 5388 O O . ASN B 1 270 ? 21.875 13.016 -1.604 1 96.56 270 ASN B O 1
ATOM 5392 N N . VAL B 1 271 ? 20.516 14.109 -0.167 1 96.56 271 VAL B N 1
ATOM 5393 C CA . VAL B 1 271 ? 20.516 12.992 0.77 1 96.56 271 VAL B CA 1
ATOM 5394 C C . VAL B 1 271 ? 19.078 12.516 1.005 1 96.56 271 VAL B C 1
ATOM 5396 O O . VAL B 1 271 ? 18.125 13.195 0.624 1 96.56 271 VAL B O 1
ATOM 5399 N N . GLY B 1 272 ? 19.031 11.367 1.508 1 96.12 272 GLY B N 1
ATOM 5400 C CA . GLY B 1 272 ? 17.734 10.797 1.824 1 96.12 272 GLY B CA 1
ATOM 5401 C C . GLY B 1 272 ? 17.781 9.289 2.012 1 96.12 272 GLY B C 1
ATOM 5402 O O . GLY B 1 272 ? 18.641 8.617 1.441 1 96.12 272 GLY B O 1
ATOM 5403 N N . LEU B 1 273 ? 16.938 8.797 2.85 1 97.56 273 LEU B N 1
ATOM 5404 C CA . LEU B 1 273 ? 16.719 7.367 3.07 1 97.56 273 LEU B CA 1
ATOM 5405 C C . LEU B 1 273 ? 15.336 6.949 2.57 1 97.56 273 LEU B C 1
ATOM 5407 O O . LEU B 1 273 ? 14.312 7.336 3.15 1 97.56 273 LEU B O 1
ATOM 5411 N N . THR B 1 274 ? 15.281 6.16 1.473 1 98.56 274 THR B N 1
ATOM 5412 C CA . THR B 1 274 ? 14.023 5.793 0.828 1 98.56 274 THR B CA 1
ATOM 5413 C C . THR B 1 274 ? 13.227 4.832 1.704 1 98.56 274 THR B C 1
ATOM 5415 O O . THR B 1 274 ? 13.711 3.754 2.053 1 98.56 274 THR B O 1
ATOM 5418 N N . PRO B 1 275 ? 12.023 5.23 2.09 1 98.56 275 PRO B N 1
ATOM 5419 C CA . PRO B 1 275 ? 11.195 4.34 2.906 1 98.56 275 PRO B CA 1
ATOM 5420 C C . PRO B 1 275 ? 10.383 3.35 2.066 1 98.56 275 PRO B C 1
ATOM 5422 O O . PRO B 1 275 ? 9.922 3.695 0.978 1 98.56 275 PRO B O 1
ATOM 5425 N N . ILE B 1 276 ? 10.219 2.148 2.57 1 98.25 276 ILE B N 1
ATOM 5426 C CA . ILE B 1 276 ? 9.344 1.126 2 1 98.25 276 ILE B CA 1
ATOM 5427 C C . ILE B 1 276 ? 8.484 0.51 3.1 1 98.25 276 ILE B C 1
ATOM 5429 O O . ILE B 1 276 ? 8.984 0.175 4.176 1 98.25 276 ILE B O 1
ATOM 5433 N N . GLY B 1 277 ? 7.207 0.482 2.875 1 98.12 277 GLY B N 1
ATOM 5434 C CA . GLY B 1 277 ? 6.301 -0.203 3.779 1 98.12 277 GLY B CA 1
ATOM 5435 C C . GLY B 1 277 ? 5.898 -1.582 3.291 1 98.12 277 GLY B C 1
ATOM 5436 O O . GLY B 1 277 ? 5.453 -1.739 2.154 1 98.12 277 GLY B O 1
ATOM 5437 N N . LEU B 1 278 ? 6.082 -2.607 4.137 1 98.19 278 LEU B N 1
ATOM 5438 C CA . LEU B 1 278 ? 5.754 -3.998 3.842 1 98.19 278 LEU B CA 1
ATOM 5439 C C . LEU B 1 278 ? 4.867 -4.59 4.93 1 98.19 278 LEU B C 1
ATOM 5441 O O . LEU B 1 278 ? 4.883 -4.125 6.074 1 98.19 278 LEU B O 1
ATOM 5445 N N . THR B 1 279 ? 4.086 -5.562 4.516 1 97.56 279 THR B N 1
ATOM 5446 C CA . THR B 1 279 ? 3.238 -6.273 5.465 1 97.56 279 THR B CA 1
ATOM 5447 C C . THR B 1 279 ? 3.49 -7.777 5.398 1 97.56 279 THR B C 1
ATOM 5449 O O . THR B 1 279 ? 3.381 -8.383 4.328 1 97.56 279 THR B O 1
ATOM 5452 N N . GLY B 1 280 ? 3.924 -8.406 6.516 1 95.88 280 GLY B N 1
ATOM 5453 C CA . GLY B 1 280 ? 4.102 -9.844 6.617 1 95.88 280 GLY B CA 1
ATOM 5454 C C . GLY B 1 280 ? 2.844 -10.57 7.039 1 95.88 280 GLY B C 1
ATOM 5455 O O . GLY B 1 280 ? 2.01 -10.016 7.758 1 95.88 280 GLY B O 1
ATOM 5456 N N . PRO B 1 281 ? 2.518 -11.711 6.555 1 93.38 281 PRO B N 1
ATOM 5457 C CA . PRO B 1 281 ? 3.484 -12.523 5.812 1 93.38 281 PRO B CA 1
ATOM 5458 C C . PRO B 1 281 ? 3.359 -12.359 4.301 1 93.38 281 PRO B C 1
ATOM 5460 O O . PRO B 1 281 ? 4.145 -12.938 3.545 1 93.38 281 PRO B O 1
ATOM 5463 N N . LYS B 1 282 ? 2.373 -11.547 3.902 1 93.62 282 LYS B N 1
ATOM 5464 C CA . LYS B 1 282 ? 2.078 -11.398 2.48 1 93.62 282 LYS B CA 1
ATOM 5465 C C . LYS B 1 282 ? 3.33 -11.016 1.694 1 93.62 282 LYS B C 1
ATOM 5467 O O . LYS B 1 282 ? 3.637 -11.633 0.669 1 93.62 282 LYS B O 1
ATOM 5472 N N . ASP B 1 283 ? 4.121 -10.109 2.234 1 95.56 283 ASP B N 1
ATOM 5473 C CA . ASP B 1 283 ? 5.23 -9.547 1.472 1 95.56 283 ASP B CA 1
ATOM 5474 C C . ASP B 1 283 ? 6.484 -10.406 1.611 1 95.56 283 ASP B C 1
ATOM 5476 O O . ASP B 1 283 ? 7.5 -10.141 0.968 1 95.56 283 ASP B O 1
ATOM 5480 N N . GLN B 1 284 ? 6.406 -11.516 2.424 1 94.06 284 GLN B N 1
ATOM 5481 C CA . GLN B 1 284 ? 7.426 -12.555 2.336 1 94.06 284 GLN B CA 1
ATOM 5482 C C . GLN B 1 284 ? 7.441 -13.195 0.949 1 94.06 284 GLN B C 1
ATOM 5484 O O . GLN B 1 284 ? 8.492 -13.625 0.472 1 94.06 284 GLN B O 1
ATOM 5489 N N . HIS B 1 285 ? 6.238 -13.094 0.395 1 91.19 285 HIS B N 1
ATOM 5490 C CA . HIS B 1 285 ? 6.066 -13.711 -0.916 1 91.19 285 HIS B CA 1
ATOM 5491 C C . HIS B 1 285 ? 6.176 -12.672 -2.031 1 91.19 285 HIS B C 1
ATOM 5493 O O . HIS B 1 285 ? 5.824 -12.953 -3.18 1 91.19 285 HIS B O 1
ATOM 5499 N N . SER B 1 286 ? 6.574 -11.469 -1.734 1 92.12 286 SER B N 1
ATOM 5500 C CA . SER B 1 286 ? 6.656 -10.445 -2.777 1 92.12 286 SER B CA 1
ATOM 5501 C C . SER B 1 286 ? 7.992 -9.711 -2.723 1 92.12 286 SER B C 1
ATOM 5503 O O . SER B 1 286 ? 8.523 -9.305 -3.758 1 92.12 286 SER B O 1
ATOM 5505 N N . PHE B 1 287 ? 8.57 -9.547 -1.559 1 96.44 287 PHE B N 1
ATOM 5506 C CA . PHE B 1 287 ? 9.695 -8.633 -1.414 1 96.44 287 PHE B CA 1
ATOM 5507 C C . PHE B 1 287 ? 10.883 -9.336 -0.777 1 96.44 287 PHE B C 1
ATOM 5509 O O . PHE B 1 287 ? 12.023 -8.883 -0.91 1 96.44 287 PHE B O 1
ATOM 5516 N N . LEU B 1 288 ? 10.648 -10.453 -0.125 1 96.31 288 LEU B N 1
ATOM 5517 C CA . LEU B 1 288 ? 11.688 -11.109 0.659 1 96.31 288 LEU B CA 1
ATOM 5518 C C . LEU B 1 288 ? 12.859 -11.523 -0.229 1 96.31 288 LEU B C 1
ATOM 5520 O O . LEU B 1 288 ? 14.016 -11.414 0.176 1 96.31 288 LEU B O 1
ATOM 5524 N N . GLN B 1 289 ? 12.539 -12.016 -1.436 1 96.81 289 GLN B N 1
ATOM 5525 C CA . GLN B 1 289 ? 13.602 -12.445 -2.336 1 96.81 289 GLN B CA 1
ATOM 5526 C C . GLN B 1 289 ? 14.602 -11.32 -2.598 1 96.81 289 GLN B C 1
ATOM 5528 O O . GLN B 1 289 ? 15.805 -11.547 -2.645 1 96.81 289 GLN B O 1
ATOM 5533 N N . LEU B 1 290 ? 14.078 -10.141 -2.777 1 97.81 290 LEU B N 1
ATOM 5534 C CA . LEU B 1 290 ? 14.922 -8.969 -2.996 1 97.81 290 LEU B CA 1
ATOM 5535 C C . LEU B 1 290 ? 15.781 -8.68 -1.771 1 97.81 290 LEU B C 1
ATOM 5537 O O . LEU B 1 290 ? 16.953 -8.336 -1.899 1 97.81 290 LEU B O 1
ATOM 5541 N N . LEU B 1 291 ? 15.242 -8.82 -0.58 1 97.5 291 LEU B N 1
ATOM 5542 C CA . LEU B 1 291 ? 16.016 -8.633 0.644 1 97.5 291 LEU B CA 1
ATOM 5543 C C . LEU B 1 291 ? 17.094 -9.695 0.775 1 97.5 291 LEU B C 1
ATOM 5545 O O . LEU B 1 291 ? 18.203 -9.414 1.253 1 97.5 291 LEU B O 1
ATOM 5549 N N . PHE B 1 292 ? 16.828 -10.875 0.327 1 96.81 292 PHE B N 1
ATOM 5550 C CA . PHE B 1 292 ? 17.641 -12.07 0.545 1 96.81 292 PHE B CA 1
ATOM 5551 C C . PHE B 1 292 ? 18.828 -12.102 -0.414 1 96.81 292 PHE B C 1
ATOM 5553 O O . PHE B 1 292 ? 19.953 -12.352 0.001 1 96.81 292 PHE B O 1
ATOM 5560 N N . GLU B 1 293 ? 18.562 -11.781 -1.721 1 96.81 293 GLU B N 1
ATOM 5561 C CA . GLU B 1 293 ? 19.625 -11.961 -2.699 1 96.81 293 GLU B CA 1
ATOM 5562 C C . GLU B 1 293 ? 19.891 -10.672 -3.471 1 96.81 293 GLU B C 1
ATOM 5564 O O . GLU B 1 293 ? 20.859 -10.594 -4.242 1 96.81 293 GLU B O 1
ATOM 5569 N N . GLY B 1 294 ? 19.016 -9.664 -3.338 1 96.5 294 GLY B N 1
ATOM 5570 C CA . GLY B 1 294 ? 19.203 -8.422 -4.078 1 96.5 294 GLY B CA 1
ATOM 5571 C C . GLY B 1 294 ? 20.328 -7.566 -3.529 1 96.5 294 GLY B C 1
ATOM 5572 O O . GLY B 1 294 ? 21.109 -8.016 -2.684 1 96.5 294 GLY B O 1
ATOM 5573 N N . THR B 1 295 ? 20.438 -6.398 -4.074 1 95.88 295 THR B N 1
ATOM 5574 C CA . THR B 1 295 ? 21.453 -5.445 -3.643 1 95.88 295 THR B CA 1
ATOM 5575 C C . THR B 1 295 ? 21.375 -5.215 -2.137 1 95.88 295 THR B C 1
ATOM 5577 O O . THR B 1 295 ? 20.281 -5.074 -1.584 1 95.88 295 THR B O 1
ATOM 5580 N N . ARG B 1 296 ? 22.562 -5.172 -1.469 1 95.75 296 ARG B N 1
ATOM 5581 C CA . ARG B 1 296 ? 22.625 -5.039 -0.017 1 95.75 296 ARG B CA 1
ATOM 5582 C C . ARG B 1 296 ? 22.594 -3.57 0.398 1 95.75 296 ARG B C 1
ATOM 5584 O O . ARG B 1 296 ? 23.5 -3.082 1.062 1 95.75 296 ARG B O 1
ATOM 5591 N N . ASP B 1 297 ? 21.516 -2.939 0.042 1 97.31 297 ASP B N 1
ATOM 5592 C CA . ASP B 1 297 ? 21.406 -1.498 0.246 1 97.31 297 ASP B CA 1
ATOM 5593 C C . ASP B 1 297 ? 20.25 -1.158 1.175 1 97.31 297 ASP B C 1
ATOM 5595 O O . ASP B 1 297 ? 19.797 -0.008 1.229 1 97.31 297 ASP B O 1
ATOM 5599 N N . LYS B 1 298 ? 19.734 -2.24 1.903 1 98.06 298 LYS B N 1
ATOM 5600 C CA . LYS B 1 298 ? 18.531 -2.035 2.705 1 98.06 298 LYS B CA 1
ATOM 5601 C C . LYS B 1 298 ? 18.812 -2.295 4.184 1 98.06 298 LYS B C 1
ATOM 5603 O O . LYS B 1 298 ? 19.578 -3.197 4.527 1 98.06 298 LYS B O 1
ATOM 5608 N N . SER B 1 299 ? 18.203 -1.465 5.055 1 98.31 299 SER B N 1
ATOM 5609 C CA . SER B 1 299 ? 17.953 -1.823 6.449 1 98.31 299 SER B CA 1
ATOM 5610 C C . SER B 1 299 ? 16.484 -2.186 6.676 1 98.31 299 SER B C 1
ATOM 5612 O O . SER B 1 299 ? 15.602 -1.682 5.98 1 98.31 299 SER B O 1
ATOM 5614 N N . VAL B 1 300 ? 16.266 -3.123 7.582 1 98.44 300 VAL B N 1
ATOM 5615 C CA . VAL B 1 300 ? 14.898 -3.596 7.785 1 98.44 300 VAL B CA 1
ATOM 5616 C C . VAL B 1 300 ? 14.539 -3.523 9.266 1 98.44 300 VAL B C 1
ATOM 5618 O O . VAL B 1 300 ? 15.312 -3.963 10.117 1 98.44 300 VAL B O 1
ATOM 5621 N N . THR B 1 301 ? 13.43 -2.92 9.578 1 98.62 301 THR B N 1
ATOM 5622 C CA . THR B 1 301 ? 12.828 -2.965 10.906 1 98.62 301 THR B CA 1
ATOM 5623 C C . THR B 1 301 ? 11.555 -3.812 10.898 1 98.62 301 THR B C 1
ATOM 5625 O O . THR B 1 301 ? 10.609 -3.52 10.156 1 98.62 301 THR B O 1
ATOM 5628 N N . PHE B 1 302 ? 11.555 -4.867 11.688 1 98.44 302 PHE B N 1
ATOM 5629 C CA . PHE B 1 302 ? 10.367 -5.703 11.859 1 98.44 302 PHE B CA 1
ATOM 5630 C C . PHE B 1 302 ? 9.508 -5.188 13 1 98.44 302 PHE B C 1
ATOM 5632 O O . PHE B 1 302 ? 10.016 -4.844 14.07 1 98.44 302 PHE B O 1
ATOM 5639 N N . ILE B 1 303 ? 8.211 -5.027 12.75 1 98.75 303 ILE B N 1
ATOM 5640 C CA . ILE B 1 303 ? 7.27 -4.637 13.789 1 98.75 303 ILE B CA 1
ATOM 5641 C C . ILE B 1 303 ? 6.289 -5.777 14.055 1 98.75 303 ILE B C 1
ATOM 5643 O O . ILE B 1 303 ? 5.609 -6.246 13.133 1 98.75 303 ILE B O 1
ATOM 5647 N N . LYS B 1 304 ? 6.172 -6.266 15.305 1 97.75 304 LYS B N 1
ATOM 5648 C CA . LYS B 1 304 ? 5.301 -7.371 15.688 1 97.75 304 LYS B CA 1
ATOM 5649 C C . LYS B 1 304 ? 4.406 -6.988 16.859 1 97.75 304 LYS B C 1
ATOM 5651 O O . LYS B 1 304 ? 4.699 -6.031 17.578 1 97.75 304 LYS B O 1
ATOM 5656 N N . LEU B 1 305 ? 3.293 -7.633 16.984 1 97.56 305 LEU B N 1
ATOM 5657 C CA . LEU B 1 305 ? 2.475 -7.59 18.188 1 97.56 305 LEU B CA 1
ATOM 5658 C C . LEU B 1 305 ? 2.803 -8.758 19.109 1 97.56 305 LEU B C 1
ATOM 5660 O O . LEU B 1 305 ? 2.844 -9.906 18.672 1 97.56 305 LEU B O 1
ATOM 5664 N N . LYS B 1 306 ? 3.068 -8.422 20.312 1 95.75 306 LYS B N 1
ATOM 5665 C CA . LYS B 1 306 ? 3.314 -9.492 21.266 1 95.75 306 LYS B CA 1
ATOM 5666 C C . LYS B 1 306 ? 2.068 -10.352 21.469 1 95.75 306 LYS B C 1
ATOM 5668 O O . LYS B 1 306 ? 2.158 -11.578 21.516 1 95.75 306 LYS B O 1
ATOM 5673 N N . THR B 1 307 ? 0.988 -9.609 21.594 1 91.94 307 THR B N 1
ATOM 5674 C CA . THR B 1 307 ? -0.273 -10.312 21.797 1 91.94 307 THR B CA 1
ATOM 5675 C C . THR B 1 307 ? -1.362 -9.758 20.891 1 91.94 307 THR B C 1
ATOM 5677 O O . THR B 1 307 ? -1.492 -8.539 20.734 1 91.94 307 THR B O 1
ATOM 5680 N N . PHE B 1 308 ? -2.086 -10.727 20.203 1 92.31 308 PHE B N 1
ATOM 5681 C CA . PHE B 1 308 ? -3.334 -10.391 19.531 1 92.31 308 PHE B CA 1
ATOM 5682 C C . PHE B 1 308 ? -4.527 -10.633 20.453 1 92.31 308 PHE B C 1
ATOM 5684 O O . PHE B 1 308 ? -4.484 -11.516 21.312 1 92.31 308 PHE B O 1
ATOM 5691 N N . ASP B 1 309 ? -5.555 -9.781 20.359 1 88.69 309 ASP B N 1
ATOM 5692 C CA . ASP B 1 309 ? -6.773 -10.078 21.109 1 88.69 309 ASP B CA 1
ATOM 5693 C C . ASP B 1 309 ? -7.629 -11.109 20.375 1 88.69 309 ASP B C 1
ATOM 5695 O O . ASP B 1 309 ? -8.836 -10.914 20.203 1 88.69 309 ASP B O 1
ATOM 5699 N N . ASN B 1 310 ? -7.078 -11.969 19.688 1 91.94 310 ASN B N 1
ATOM 5700 C CA . ASN B 1 310 ? -7.664 -13.086 18.953 1 91.94 310 ASN B CA 1
ATOM 5701 C C . ASN B 1 310 ? -6.828 -14.359 19.109 1 91.94 310 ASN B C 1
ATOM 5703 O O . ASN B 1 310 ? -5.691 -14.414 18.641 1 91.94 310 ASN B O 1
ATOM 5707 N N . HIS B 1 311 ? -7.395 -15.352 19.734 1 92.5 311 HIS B N 1
ATOM 5708 C CA . HIS B 1 311 ? -6.633 -16.547 20.094 1 92.5 311 HIS B CA 1
ATOM 5709 C C . HIS B 1 311 ? -7.062 -17.75 19.266 1 92.5 311 HIS B C 1
ATOM 5711 O O . HIS B 1 311 ? -6.883 -18.891 19.688 1 92.5 311 HIS B O 1
ATOM 5717 N N . GLN B 1 312 ? -7.531 -17.453 18.094 1 95.44 312 GLN B N 1
ATOM 5718 C CA . GLN B 1 312 ? -7.949 -18.531 17.219 1 95.44 312 GLN B CA 1
ATOM 5719 C C . GLN B 1 312 ? -6.766 -19.422 16.828 1 95.44 312 GLN B C 1
ATOM 5721 O O . GLN B 1 312 ? -5.68 -18.906 16.531 1 95.44 312 GLN B O 1
ATOM 5726 N N . LYS B 1 313 ? -7.004 -20.703 16.828 1 97.5 313 LYS B N 1
ATOM 5727 C CA . LYS B 1 313 ? -5.992 -21.688 16.469 1 97.5 313 LYS B CA 1
ATOM 5728 C C . LYS B 1 313 ? -6.285 -22.328 15.117 1 97.5 313 LYS B C 1
ATOM 5730 O O . LYS B 1 313 ? -7.438 -22.359 14.68 1 97.5 313 LYS B O 1
ATOM 5735 N N . VAL B 1 314 ? -5.234 -22.734 14.414 1 98.31 314 VAL B N 1
ATOM 5736 C CA . VAL B 1 314 ? -5.434 -23.609 13.258 1 98.31 314 VAL B CA 1
ATOM 5737 C C . VAL B 1 314 ? -6.148 -24.891 13.695 1 98.31 314 VAL B C 1
ATOM 5739 O O . VAL B 1 314 ? -5.73 -25.547 14.648 1 98.31 314 VAL B O 1
ATOM 5742 N N . PRO B 1 315 ? -7.223 -25.188 13.07 1 98.19 315 PRO B N 1
ATOM 5743 C CA . PRO B 1 315 ? -8 -26.359 13.492 1 98.19 315 PRO B CA 1
ATOM 5744 C C . PRO B 1 315 ? -7.195 -27.656 13.453 1 98.19 315 PRO B C 1
ATOM 5746 O O . PRO B 1 315 ? -6.352 -27.828 12.57 1 98.19 315 PRO B O 1
ATOM 5749 N N . ASN B 1 316 ? -7.523 -28.5 14.438 1 97.88 316 ASN B N 1
ATOM 5750 C CA . ASN B 1 316 ? -6.906 -29.812 14.477 1 97.88 316 ASN B CA 1
ATOM 5751 C C . ASN B 1 316 ? -7.527 -30.766 13.445 1 97.88 316 ASN B C 1
ATOM 5753 O O . ASN B 1 316 ? -8.234 -31.703 13.805 1 97.88 316 ASN B O 1
ATOM 5757 N N . ILE B 1 317 ? -7.211 -30.547 12.18 1 97.62 317 ILE B N 1
ATOM 5758 C CA . ILE B 1 317 ? -7.723 -31.328 11.062 1 97.62 317 ILE B CA 1
ATOM 5759 C C . ILE B 1 317 ? -6.559 -31.922 10.266 1 97.62 317 ILE B C 1
ATOM 5761 O O . ILE B 1 317 ? -5.629 -31.203 9.891 1 97.62 317 ILE B O 1
ATOM 5765 N N . THR B 1 318 ? -6.602 -33.156 10.141 1 97.88 318 THR B N 1
ATOM 5766 C CA . THR B 1 318 ? -5.641 -33.812 9.266 1 97.88 318 THR B CA 1
ATOM 5767 C C . THR B 1 318 ? -6.184 -33.906 7.844 1 97.88 318 THR B C 1
ATOM 5769 O O . THR B 1 318 ? -7.262 -34.469 7.617 1 97.88 318 THR B O 1
ATOM 5772 N N . LEU B 1 319 ? -5.469 -33.344 6.93 1 97.31 319 LEU B N 1
ATOM 5773 C CA . LEU B 1 319 ? -5.832 -33.375 5.516 1 97.31 319 LEU B CA 1
ATOM 5774 C C . LEU B 1 319 ? -5.125 -34.531 4.816 1 97.31 319 LEU B C 1
ATOM 5776 O O . LEU B 1 319 ? -3.895 -34.594 4.781 1 97.31 319 LEU B O 1
ATOM 5780 N N . GLU B 1 320 ? -5.941 -35.406 4.301 1 96.56 320 GLU B N 1
ATOM 5781 C CA . GLU B 1 320 ? -5.344 -36.531 3.611 1 96.56 320 GLU B CA 1
ATOM 5782 C C . GLU B 1 320 ? -4.348 -36.094 2.549 1 96.56 320 GLU B C 1
ATOM 5784 O O . GLU B 1 320 ? -4.645 -35.188 1.763 1 96.56 320 GLU B O 1
ATOM 5789 N N . LYS B 1 321 ? -3.07 -36.656 2.479 1 95.75 321 LYS B N 1
ATOM 5790 C CA . LYS B 1 321 ? -1.972 -36.375 1.559 1 95.75 321 LYS B CA 1
ATOM 5791 C C . LYS B 1 321 ? -1.152 -35.156 2.027 1 95.75 321 LYS B C 1
ATOM 5793 O O . LYS B 1 321 ? -0.036 -34.938 1.553 1 95.75 321 LYS B O 1
ATOM 5798 N N . LEU B 1 322 ? -1.672 -34.375 2.943 1 97.31 322 LEU B N 1
ATOM 5799 C CA . LEU B 1 322 ? -0.97 -33.188 3.443 1 97.31 322 LEU B CA 1
ATOM 5800 C C . LEU B 1 322 ? -0.664 -33.344 4.93 1 97.31 322 LEU B C 1
ATOM 5802 O O . LEU B 1 322 ? -0.659 -32.344 5.664 1 97.31 322 LEU B O 1
ATOM 5806 N N . GLU B 1 323 ? -0.426 -34.531 5.363 1 96.88 323 GLU B N 1
ATOM 5807 C CA . GLU B 1 323 ? -0.253 -34.812 6.781 1 96.88 323 GLU B CA 1
ATOM 5808 C C . GLU B 1 323 ? 0.987 -34.125 7.344 1 96.88 323 GLU B C 1
ATOM 5810 O O . GLU B 1 323 ? 1.042 -33.812 8.531 1 96.88 323 GLU B O 1
ATOM 5815 N N . ALA B 1 324 ? 1.978 -33.844 6.492 1 93.69 324 ALA B N 1
ATOM 5816 C CA . ALA B 1 324 ? 3.201 -33.188 6.922 1 93.69 324 ALA B CA 1
ATOM 5817 C C . ALA B 1 324 ? 2.898 -31.812 7.496 1 93.69 324 ALA B C 1
ATOM 5819 O O . ALA B 1 324 ? 3.68 -31.266 8.289 1 93.69 324 ALA B O 1
ATOM 5820 N N . LEU B 1 325 ? 1.757 -31.234 7.125 1 95.75 325 LEU B N 1
ATOM 5821 C CA . LEU B 1 325 ? 1.41 -29.875 7.562 1 95.75 325 LEU B CA 1
ATOM 5822 C C . LEU B 1 325 ? 0.569 -29.922 8.836 1 95.75 325 LEU B C 1
ATOM 5824 O O . LEU B 1 325 ? 0.087 -28.891 9.297 1 95.75 325 LEU B O 1
ATOM 5828 N N . ASP B 1 326 ? 0.439 -31.078 9.445 1 96.94 326 ASP B N 1
ATOM 5829 C CA . ASP B 1 326 ? -0.246 -31.203 10.727 1 96.94 326 ASP B CA 1
ATOM 5830 C C . ASP B 1 326 ? 0.547 -30.531 11.836 1 96.94 326 ASP B C 1
ATOM 5832 O O . ASP B 1 326 ? 0.02 -30.281 12.93 1 96.94 326 ASP B O 1
ATOM 5836 N N . LEU B 1 327 ? 1.791 -30.219 11.484 1 95.94 327 LEU B N 1
ATOM 5837 C CA . LEU B 1 327 ? 2.639 -29.531 12.461 1 95.94 327 LEU B CA 1
ATOM 5838 C C . LEU B 1 327 ? 2.035 -28.188 12.859 1 95.94 327 LEU B C 1
ATOM 5840 O O . LEU B 1 327 ? 2.361 -27.656 13.922 1 95.94 327 LEU B O 1
ATOM 5844 N N . ILE B 1 328 ? 1.139 -27.594 12.047 1 97.5 328 ILE B N 1
ATOM 5845 C CA . ILE B 1 328 ? 0.598 -26.281 12.367 1 97.5 328 ILE B CA 1
ATOM 5846 C C . ILE B 1 328 ? -0.71 -26.438 13.141 1 97.5 328 ILE B C 1
ATOM 5848 O O . ILE B 1 328 ? -1.286 -25.438 13.602 1 97.5 328 ILE B O 1
ATOM 5852 N N . ASN B 1 329 ? -1.213 -27.719 13.305 1 97.94 329 ASN B N 1
ATOM 5853 C CA . ASN B 1 329 ? -2.457 -27.938 14.031 1 97.94 329 ASN B CA 1
ATOM 5854 C C . ASN B 1 329 ? -2.385 -27.391 15.453 1 97.94 329 ASN B C 1
ATOM 5856 O O . ASN B 1 329 ? -1.392 -27.609 16.156 1 97.94 329 ASN B O 1
ATOM 5860 N N . GLN B 1 330 ? -3.379 -26.656 15.797 1 97.69 330 GLN B N 1
ATOM 5861 C CA . GLN B 1 330 ? -3.594 -26.141 17.141 1 97.69 330 GLN B CA 1
ATOM 5862 C C . GLN B 1 330 ? -2.637 -25 17.453 1 97.69 330 GLN B C 1
ATOM 5864 O O . GLN B 1 330 ? -2.641 -24.453 18.562 1 97.69 330 GLN B O 1
ATOM 5869 N N . VAL B 1 331 ? -1.796 -24.641 16.531 1 97.62 331 VAL B N 1
ATOM 5870 C CA . VAL B 1 331 ? -0.986 -23.438 16.688 1 97.62 331 VAL B CA 1
ATOM 5871 C C . VAL B 1 331 ? -1.864 -22.203 16.547 1 97.62 331 VAL B C 1
ATOM 5873 O O . VAL B 1 331 ? -2.66 -22.109 15.602 1 97.62 331 VAL B O 1
ATOM 5876 N N . GLU B 1 332 ? -1.807 -21.312 17.531 1 97.44 332 GLU B N 1
ATOM 5877 C CA . GLU B 1 332 ? -2.537 -20.047 17.391 1 97.44 332 GLU B CA 1
ATOM 5878 C C . GLU B 1 332 ? -2.062 -19.281 16.156 1 97.44 332 GLU B C 1
ATOM 5880 O O . GLU B 1 332 ? -0.865 -19.219 15.875 1 97.44 332 GLU B O 1
ATOM 5885 N N . PHE B 1 333 ? -3.016 -18.719 15.422 1 97.5 333 PHE B N 1
ATOM 5886 C CA . PHE B 1 333 ? -2.645 -17.906 14.273 1 97.5 333 PHE B CA 1
ATOM 5887 C C . PHE B 1 333 ? -1.689 -16.781 14.688 1 97.5 333 PHE B C 1
ATOM 5889 O O . PHE B 1 333 ? -0.781 -16.438 13.93 1 97.5 333 PHE B O 1
ATOM 5896 N N . SER B 1 334 ? -1.908 -16.188 15.914 1 96.38 334 SER B N 1
ATOM 5897 C CA . SER B 1 334 ? -1.028 -15.141 16.438 1 96.38 334 SER B CA 1
ATOM 5898 C C . SER B 1 334 ? 0.391 -15.664 16.625 1 96.38 334 SER B C 1
ATOM 5900 O O . SER B 1 334 ? 1.361 -14.969 16.312 1 96.38 334 SER B O 1
ATOM 5902 N N . THR B 1 335 ? 0.517 -16.891 17.109 1 96.69 335 THR B N 1
ATOM 5903 C CA . THR B 1 335 ? 1.819 -17.531 17.266 1 96.69 335 THR B CA 1
ATOM 5904 C C . THR B 1 335 ? 2.451 -17.812 15.906 1 96.69 335 THR B C 1
ATOM 5906 O O . THR B 1 335 ? 3.645 -17.578 15.711 1 96.69 335 THR B O 1
ATOM 5909 N N . LEU B 1 336 ? 1.678 -18.312 15 1 97.19 336 LEU B N 1
ATOM 5910 C CA . LEU B 1 336 ? 2.156 -18.656 13.664 1 97.19 336 LEU B CA 1
ATOM 5911 C C . LEU B 1 336 ? 2.732 -17.438 12.961 1 97.19 336 LEU B C 1
ATOM 5913 O O . LEU B 1 336 ? 3.828 -17.484 12.398 1 97.19 336 LEU B O 1
ATOM 5917 N N . ILE B 1 337 ? 2.02 -16.344 12.969 1 96.94 337 ILE B N 1
ATOM 5918 C CA . ILE B 1 337 ? 2.455 -15.148 12.266 1 96.94 337 ILE B CA 1
ATOM 5919 C C . ILE B 1 337 ? 3.742 -14.625 12.891 1 96.94 337 ILE B C 1
ATOM 5921 O O . ILE B 1 337 ? 4.637 -14.148 12.188 1 96.94 337 ILE B O 1
ATOM 5925 N N . ASN B 1 338 ? 3.857 -14.609 14.219 1 96.94 338 ASN B N 1
ATOM 5926 C CA . ASN B 1 338 ? 5.082 -14.18 14.883 1 96.94 338 ASN B CA 1
ATOM 5927 C C . ASN B 1 338 ? 6.246 -15.117 14.586 1 96.94 338 ASN B C 1
ATOM 5929 O O . ASN B 1 338 ? 7.383 -14.672 14.43 1 96.94 338 ASN B O 1
ATOM 5933 N N . MET B 1 339 ? 5.969 -16.406 14.508 1 97 339 MET B N 1
ATOM 5934 C CA . MET B 1 339 ? 7.004 -17.391 14.156 1 97 339 MET B CA 1
ATOM 5935 C C . MET B 1 339 ? 7.492 -17.156 12.734 1 97 339 MET B C 1
ATOM 5937 O O . MET B 1 339 ? 8.672 -17.375 12.438 1 97 339 MET B O 1
ATOM 5941 N N . GLN B 1 340 ? 6.59 -16.797 11.859 1 96.75 340 GLN B N 1
ATOM 5942 C CA . GLN B 1 340 ? 6.984 -16.484 10.492 1 96.75 340 GLN B CA 1
ATOM 5943 C C . GLN B 1 340 ? 7.949 -15.297 10.461 1 96.75 340 GLN B C 1
ATOM 5945 O O . GLN B 1 340 ? 8.945 -15.312 9.734 1 96.75 340 GLN B O 1
ATOM 5950 N N . SER B 1 341 ? 7.625 -14.227 11.234 1 97.19 341 SER B N 1
ATOM 5951 C CA . SER B 1 341 ? 8.531 -13.086 11.359 1 97.19 341 SER B CA 1
ATOM 5952 C C . SER B 1 341 ? 9.891 -13.516 11.891 1 97.19 341 SER B C 1
ATOM 5954 O O . SER B 1 341 ? 10.922 -13.156 11.328 1 97.19 341 SER B O 1
ATOM 5956 N N . ASP B 1 342 ? 9.867 -14.32 12.945 1 97.19 342 ASP B N 1
ATOM 5957 C CA . ASP B 1 342 ? 11.109 -14.773 13.555 1 97.19 342 ASP B CA 1
ATOM 5958 C C . ASP B 1 342 ? 11.938 -15.602 12.57 1 97.19 342 ASP B C 1
ATOM 5960 O O . ASP B 1 342 ? 13.164 -15.477 12.531 1 97.19 342 ASP B O 1
ATOM 5964 N N . ALA B 1 343 ? 11.273 -16.453 11.859 1 96.88 343 ALA B N 1
ATOM 5965 C CA . ALA B 1 343 ? 11.953 -17.281 10.859 1 96.88 343 ALA B CA 1
ATOM 5966 C C . ALA B 1 343 ? 12.625 -16.422 9.797 1 96.88 343 ALA B C 1
ATOM 5968 O O . ALA B 1 343 ? 13.727 -16.719 9.344 1 96.88 343 ALA B O 1
ATOM 5969 N N . LEU B 1 344 ? 11.906 -15.383 9.359 1 96.31 344 LEU B N 1
ATOM 5970 C CA . LEU B 1 344 ? 12.461 -14.477 8.359 1 96.31 344 LEU B CA 1
ATOM 5971 C C . LEU B 1 344 ? 13.68 -13.742 8.906 1 96.31 344 LEU B C 1
ATOM 5973 O O . LEU B 1 344 ? 14.695 -13.617 8.219 1 96.31 344 LEU B O 1
ATOM 5977 N N . ILE B 1 345 ? 13.555 -13.195 10.109 1 96.94 345 ILE B N 1
ATOM 5978 C CA . ILE B 1 345 ? 14.664 -12.492 10.742 1 96.94 345 ILE B CA 1
ATOM 5979 C C . ILE B 1 345 ? 15.883 -13.406 10.82 1 96.94 345 ILE B C 1
ATOM 5981 O O . ILE B 1 345 ? 16.984 -13.008 10.469 1 96.94 345 ILE B O 1
ATOM 5985 N N . GLU B 1 346 ? 15.664 -14.633 11.234 1 96.5 346 GLU B N 1
ATOM 5986 C CA . GLU B 1 346 ? 16.75 -15.609 11.344 1 96.5 346 GLU B CA 1
ATOM 5987 C C . GLU B 1 346 ? 17.359 -15.898 9.977 1 96.5 346 GLU B C 1
ATOM 5989 O O . GLU B 1 346 ? 18.594 -15.953 9.844 1 96.5 346 GLU B O 1
ATOM 5994 N N . SER B 1 347 ? 16.516 -16.094 8.977 1 96.38 347 SER B N 1
ATOM 5995 C CA . SER B 1 347 ? 16.984 -16.359 7.621 1 96.38 347 SER B CA 1
ATOM 5996 C C . SER B 1 347 ? 17.875 -15.234 7.109 1 96.38 347 SER B C 1
ATOM 5998 O O . SER B 1 347 ? 18.953 -15.477 6.559 1 96.38 347 SER B O 1
ATOM 6000 N N . LEU B 1 348 ? 17.406 -13.977 7.266 1 96.94 348 LEU B N 1
ATOM 6001 C CA . LEU B 1 348 ? 18.141 -12.82 6.785 1 96.94 348 LEU B CA 1
ATOM 6002 C C . LEU B 1 348 ? 19.453 -12.656 7.555 1 96.94 348 LEU B C 1
ATOM 6004 O O . LEU B 1 348 ? 20.484 -12.305 6.973 1 96.94 348 LEU B O 1
ATOM 6008 N N . LYS B 1 349 ? 19.422 -12.906 8.852 1 95.69 349 LYS B N 1
ATOM 6009 C CA . LYS B 1 349 ? 20.641 -12.828 9.656 1 95.69 349 LYS B CA 1
ATOM 6010 C C . LYS B 1 349 ? 21.688 -13.828 9.164 1 95.69 349 LYS B C 1
ATOM 6012 O O . LYS B 1 349 ? 22.875 -13.516 9.133 1 95.69 349 LYS B O 1
ATOM 6017 N N . GLU B 1 350 ? 21.234 -14.961 8.758 1 94.88 350 GLU B N 1
ATOM 6018 C CA . GLU B 1 350 ? 22.141 -16.047 8.359 1 94.88 350 GLU B CA 1
ATOM 6019 C C . GLU B 1 350 ? 22.703 -15.797 6.969 1 94.88 350 GLU B C 1
ATOM 6021 O O . GLU B 1 350 ? 23.844 -16.172 6.684 1 94.88 350 GLU B O 1
ATOM 6026 N N . HIS B 1 351 ? 21.969 -15.188 6.148 1 93.19 351 HIS B N 1
ATOM 6027 C CA . HIS B 1 351 ? 22.328 -15.242 4.734 1 93.19 351 HIS B CA 1
ATOM 6028 C C . HIS B 1 351 ? 22.719 -13.859 4.219 1 93.19 351 HIS B C 1
ATOM 6030 O O . HIS B 1 351 ? 23.266 -13.734 3.119 1 93.19 351 HIS B O 1
ATOM 6036 N N . THR B 1 352 ? 22.281 -12.906 4.984 1 93.5 352 THR B N 1
ATOM 6037 C CA . THR B 1 352 ? 22.578 -11.547 4.547 1 93.5 352 THR B CA 1
ATOM 6038 C C . THR B 1 352 ? 23.344 -10.789 5.629 1 93.5 352 THR B C 1
ATOM 6040 O O . THR B 1 352 ? 23.594 -11.32 6.711 1 93.5 352 THR B O 1
ATOM 6043 N N . ARG B 1 353 ? 23.984 -9.633 5.438 1 90.19 353 ARG B N 1
ATOM 6044 C CA . ARG B 1 353 ? 24.672 -8.758 6.383 1 90.19 353 ARG B CA 1
ATOM 6045 C C . ARG B 1 353 ? 23.984 -7.391 6.457 1 90.19 353 ARG B C 1
ATOM 6047 O O . ARG B 1 353 ? 24.625 -6.398 6.836 1 90.19 353 ARG B O 1
ATOM 6054 N N . ILE B 1 354 ? 22.656 -7.465 6.027 1 96.56 354 ILE B N 1
ATOM 6055 C CA . ILE B 1 354 ? 21.969 -6.18 6.086 1 96.56 354 ILE B CA 1
ATOM 6056 C C . ILE B 1 354 ? 21.531 -5.887 7.52 1 96.56 354 ILE B C 1
ATOM 6058 O O . ILE B 1 354 ? 21.297 -6.812 8.305 1 96.56 354 ILE B O 1
ATOM 6062 N N . PRO B 1 355 ? 21.5 -4.578 7.961 1 97.81 355 PRO B N 1
ATOM 6063 C CA . PRO B 1 355 ? 21.062 -4.223 9.312 1 97.81 355 PRO B CA 1
ATOM 6064 C C . PRO B 1 355 ? 19.594 -4.578 9.562 1 97.81 355 PRO B C 1
ATOM 6066 O O . PRO B 1 355 ? 18.719 -4.207 8.781 1 97.81 355 PRO B O 1
ATOM 6069 N N . LEU B 1 356 ? 19.391 -5.301 10.633 1 97.81 356 LEU B N 1
ATOM 6070 C CA . LEU B 1 356 ? 18.047 -5.703 11.047 1 97.81 356 LEU B CA 1
ATOM 6071 C C . LEU B 1 356 ? 17.734 -5.211 12.453 1 97.81 356 LEU B C 1
ATOM 6073 O O . LEU B 1 356 ? 18.609 -5.223 13.328 1 97.81 356 LEU B O 1
ATOM 6077 N N . ASP B 1 357 ? 16.547 -4.738 12.672 1 96.69 357 ASP B N 1
ATOM 6078 C CA . ASP B 1 357 ? 16.078 -4.492 14.031 1 96.69 357 ASP B CA 1
ATOM 6079 C C . ASP B 1 357 ? 14.594 -4.832 14.172 1 96.69 357 ASP B C 1
ATOM 6081 O O . ASP B 1 357 ? 13.945 -5.234 13.203 1 96.69 357 ASP B O 1
ATOM 6085 N N . GLU B 1 358 ? 14.102 -4.828 15.438 1 97.56 358 GLU B N 1
ATOM 6086 C CA . GLU B 1 358 ? 12.75 -5.273 15.742 1 97.56 358 GLU B CA 1
ATOM 6087 C C . GLU B 1 358 ? 12.078 -4.348 16.75 1 97.56 358 GLU B C 1
ATOM 6089 O O . GLU B 1 358 ? 12.727 -3.873 17.688 1 97.56 358 GLU B O 1
ATOM 6094 N N . ILE B 1 359 ? 10.844 -4.043 16.484 1 98.44 359 ILE B N 1
ATOM 6095 C CA . ILE B 1 359 ? 9.969 -3.35 17.422 1 98.44 359 ILE B CA 1
ATOM 6096 C C . ILE B 1 359 ? 8.789 -4.254 17.797 1 98.44 359 ILE B C 1
ATOM 6098 O O . ILE B 1 359 ? 8.086 -4.754 16.922 1 98.44 359 ILE B O 1
ATOM 6102 N N . ILE B 1 360 ? 8.617 -4.492 19.047 1 98.19 360 ILE B N 1
ATOM 6103 C CA . ILE B 1 360 ? 7.523 -5.324 19.531 1 98.19 360 ILE B CA 1
ATOM 6104 C C . ILE B 1 360 ? 6.52 -4.461 20.297 1 98.19 360 ILE B C 1
ATOM 6106 O O . ILE B 1 360 ? 6.848 -3.883 21.344 1 98.19 360 ILE B O 1
ATOM 6110 N N . LEU B 1 361 ? 5.328 -4.301 19.75 1 98.25 361 LEU B N 1
ATOM 6111 C CA . LEU B 1 361 ? 4.215 -3.666 20.453 1 98.25 361 LEU B CA 1
ATOM 6112 C C . LEU B 1 361 ? 3.496 -4.668 21.344 1 98.25 361 LEU B C 1
ATOM 6114 O O . LEU B 1 361 ? 3.332 -5.832 20.984 1 98.25 361 LEU B O 1
ATOM 6118 N N . GLN B 1 362 ? 3.045 -4.23 22.453 1 97.06 362 GLN B N 1
ATOM 6119 C CA . GLN B 1 362 ? 2.443 -5.141 23.422 1 97.06 362 GLN B CA 1
ATOM 6120 C C . GLN B 1 362 ? 1.13 -5.711 22.891 1 97.06 362 GLN B C 1
ATOM 6122 O O . GLN B 1 362 ? 0.883 -6.914 23 1 97.06 362 GLN B O 1
ATOM 6127 N N . LYS B 1 363 ? 0.297 -4.871 22.516 1 96.19 363 LYS B N 1
ATOM 6128 C CA . LYS B 1 363 ? -0.994 -5.289 21.969 1 96.19 363 LYS B CA 1
ATOM 6129 C C . LYS B 1 363 ? -1.531 -4.266 20.969 1 96.19 363 LYS B C 1
ATOM 6131 O O . LYS B 1 363 ? -0.921 -3.213 20.766 1 96.19 363 LYS B O 1
ATOM 6136 N N . GLN B 1 364 ? -2.572 -4.633 20.281 1 97.75 364 GLN B N 1
ATOM 6137 C CA . GLN B 1 364 ? -3.23 -3.748 19.312 1 97.75 364 GLN B CA 1
ATOM 6138 C C . GLN B 1 364 ? -4.211 -2.812 20.016 1 97.75 364 GLN B C 1
ATOM 6140 O O . GLN B 1 364 ? -5.379 -3.16 20.203 1 97.75 364 GLN B O 1
ATOM 6145 N N . ASP B 1 365 ? -3.736 -1.574 20.344 1 98.12 365 ASP B N 1
ATOM 6146 C CA . ASP B 1 365 ? -4.582 -0.581 21 1 98.12 365 ASP B CA 1
ATOM 6147 C C . ASP B 1 365 ? -4.043 0.831 20.781 1 98.12 365 ASP B C 1
ATOM 6149 O O . ASP B 1 365 ? -3.01 1.013 20.125 1 98.12 365 ASP B O 1
ATOM 6153 N N . GLU B 1 366 ? -4.805 1.793 21.266 1 98.69 366 GLU B N 1
ATOM 6154 C CA . GLU B 1 366 ? -4.461 3.197 21.078 1 98.69 366 GLU B CA 1
ATOM 6155 C C . GLU B 1 366 ? -3.121 3.533 21.719 1 98.69 366 GLU B C 1
ATOM 6157 O O . GLU B 1 366 ? -2.318 4.273 21.156 1 98.69 366 GLU B O 1
ATOM 6162 N N . PHE B 1 367 ? -2.863 2.977 22.859 1 98.75 367 PHE B N 1
ATOM 6163 C CA . PHE B 1 367 ? -1.627 3.23 23.594 1 98.75 367 PHE B CA 1
ATOM 6164 C C . PHE B 1 367 ? -0.418 2.766 22.781 1 98.75 367 PHE B C 1
ATOM 6166 O O . PHE B 1 367 ? 0.544 3.518 22.609 1 98.75 367 PHE B O 1
ATOM 6173 N N . SER B 1 368 ? -0.44 1.578 22.25 1 98.62 368 SER B N 1
ATOM 6174 C CA . SER B 1 368 ? 0.665 0.988 21.516 1 98.62 368 SER B CA 1
ATOM 6175 C C . SER B 1 368 ? 0.952 1.774 20.234 1 98.62 368 SER B C 1
ATOM 6177 O O . SER B 1 368 ? 2.111 2.023 19.906 1 98.62 368 SER B O 1
ATOM 6179 N N . ILE B 1 369 ? -0.084 2.119 19.516 1 98.75 369 ILE B N 1
ATOM 6180 C CA . ILE B 1 369 ? 0.166 2.826 18.266 1 98.75 369 ILE B CA 1
ATOM 6181 C C . ILE B 1 369 ? 0.64 4.246 18.562 1 98.75 369 ILE B C 1
ATOM 6183 O O . ILE B 1 369 ? 1.436 4.812 17.797 1 98.75 369 ILE B O 1
ATOM 6187 N N . GLY B 1 370 ? 0.129 4.875 19.656 1 98.88 370 GLY B N 1
ATOM 6188 C CA . GLY B 1 370 ? 0.666 6.156 20.094 1 98.88 370 GLY B CA 1
ATOM 6189 C C . GLY B 1 370 ? 2.164 6.129 20.328 1 98.88 370 GLY B C 1
ATOM 6190 O O . GLY B 1 370 ? 2.879 7.051 19.922 1 98.88 370 GLY B O 1
ATOM 6191 N N . GLN B 1 371 ? 2.664 5.043 20.953 1 98.81 371 GLN B N 1
ATOM 6192 C CA . GLN B 1 371 ? 4.098 4.855 21.156 1 98.81 371 GLN B CA 1
ATOM 6193 C C . GLN B 1 371 ? 4.84 4.82 19.828 1 98.81 371 GLN B C 1
ATOM 6195 O O . GLN B 1 371 ? 5.855 5.5 19.656 1 98.81 371 GLN B O 1
ATOM 6200 N N . LEU B 1 372 ? 4.328 4.07 18.953 1 98.81 372 LEU B N 1
ATOM 6201 C CA . LEU B 1 372 ? 4.973 3.848 17.672 1 98.81 372 LEU B CA 1
ATOM 6202 C C . LEU B 1 372 ? 5.047 5.145 16.859 1 98.81 372 LEU B C 1
ATOM 6204 O O . LEU B 1 372 ? 6.055 5.414 16.203 1 98.81 372 LEU B O 1
ATOM 6208 N N . ILE B 1 373 ? 3.947 5.922 16.891 1 98.88 373 ILE B N 1
ATOM 6209 C CA . ILE B 1 373 ? 3.869 7.184 16.172 1 98.88 373 ILE B CA 1
ATOM 6210 C C . ILE B 1 373 ? 4.953 8.133 16.656 1 98.88 373 ILE B C 1
ATOM 6212 O O . ILE B 1 373 ? 5.746 8.648 15.875 1 98.88 373 ILE B O 1
ATOM 6216 N N . TYR B 1 374 ? 5.012 8.359 17.938 1 98.88 374 TYR B N 1
ATOM 6217 C CA . TYR B 1 374 ? 5.973 9.312 18.484 1 98.88 374 TYR B CA 1
ATOM 6218 C C . TYR B 1 374 ? 7.402 8.805 18.312 1 98.88 374 TYR B C 1
ATOM 6220 O O . TYR B 1 374 ? 8.32 9.586 18.094 1 98.88 374 TYR B O 1
ATOM 6228 N N . TYR B 1 375 ? 7.605 7.477 18.422 1 98.81 375 TYR B N 1
ATOM 6229 C CA . TYR B 1 375 ? 8.891 6.848 18.156 1 98.81 375 TYR B CA 1
ATOM 6230 C C . TYR B 1 375 ? 9.438 7.25 16.797 1 98.81 375 TYR B C 1
ATOM 6232 O O . TYR B 1 375 ? 10.578 7.691 16.672 1 98.81 375 TYR B O 1
ATOM 6240 N N . TYR B 1 376 ? 8.648 7.191 15.789 1 98.88 376 TYR B N 1
ATOM 6241 C CA . TYR B 1 376 ? 9.117 7.445 14.43 1 98.88 376 TYR B CA 1
ATOM 6242 C C . TYR B 1 376 ? 9.219 8.945 14.164 1 98.88 376 TYR B C 1
ATOM 6244 O O . TYR B 1 376 ? 10.094 9.383 13.406 1 98.88 376 TYR B O 1
ATOM 6252 N N . GLU B 1 377 ? 8.258 9.75 14.727 1 98.88 377 GLU B N 1
ATOM 6253 C CA . GLU B 1 377 ? 8.43 11.195 14.602 1 98.88 377 GLU B CA 1
ATOM 6254 C C . GLU B 1 377 ? 9.773 11.641 15.172 1 98.88 377 GLU B C 1
ATOM 6256 O O . GLU B 1 377 ? 10.516 12.391 14.523 1 98.88 377 GLU B O 1
ATOM 6261 N N . LEU B 1 378 ? 10.086 11.125 16.344 1 98.56 378 LEU B N 1
ATOM 6262 C CA . LEU B 1 378 ? 11.336 11.469 17 1 98.56 378 LEU B CA 1
ATOM 6263 C C . LEU B 1 378 ? 12.531 10.945 16.203 1 98.56 378 LEU B C 1
ATOM 6265 O O . LEU B 1 378 ? 13.5 11.68 15.984 1 98.56 378 LEU B O 1
ATOM 6269 N N . LEU B 1 379 ? 12.523 9.711 15.812 1 98.69 379 LEU B N 1
ATOM 6270 C CA . LEU B 1 379 ? 13.602 9.117 15.031 1 98.69 379 LEU B CA 1
ATOM 6271 C C . LEU B 1 379 ? 13.867 9.93 13.766 1 98.69 379 LEU B C 1
ATOM 6273 O O . LEU B 1 379 ? 15.023 10.148 13.398 1 98.69 379 LEU B O 1
ATOM 6277 N N . THR B 1 380 ? 12.805 10.352 13.109 1 98.81 380 THR B N 1
ATOM 6278 C CA . THR B 1 380 ? 12.914 11.125 11.883 1 98.81 380 THR B CA 1
ATOM 6279 C C . THR B 1 380 ? 13.625 12.453 12.141 1 98.81 380 THR B C 1
ATOM 6281 O O . THR B 1 380 ? 14.523 12.844 11.391 1 98.81 380 THR B O 1
ATOM 6284 N N . SER B 1 381 ? 13.227 13.141 13.219 1 98.62 381 SER B N 1
ATOM 6285 C CA . SER B 1 381 ? 13.875 14.398 13.578 1 98.62 381 SER B CA 1
ATOM 6286 C C . SER B 1 381 ? 15.352 14.195 13.883 1 98.62 381 SER B C 1
ATOM 6288 O O . SER B 1 381 ? 16.188 15.008 13.484 1 98.62 381 SER B O 1
ATOM 6290 N N . LEU B 1 382 ? 15.672 13.117 14.633 1 98.44 382 LEU B N 1
ATOM 6291 C CA . LEU B 1 382 ? 17.047 12.812 14.984 1 98.44 382 LEU B CA 1
ATOM 6292 C C . LEU B 1 382 ? 17.891 12.562 13.734 1 98.44 382 LEU B C 1
ATOM 6294 O O . LEU B 1 382 ? 18.984 13.125 13.594 1 98.44 382 LEU B O 1
ATOM 6298 N N . VAL B 1 383 ? 17.406 11.742 12.82 1 98.38 383 VAL B N 1
ATOM 6299 C CA . VAL B 1 383 ? 18.125 11.414 11.594 1 98.38 383 VAL B CA 1
ATOM 6300 C C . VAL B 1 383 ? 18.297 12.672 10.742 1 98.38 383 VAL B C 1
ATOM 6302 O O . VAL B 1 383 ? 19.359 12.906 10.18 1 98.38 383 VAL B O 1
ATOM 6305 N N . GLY B 1 384 ? 17.172 13.477 10.633 1 98.31 384 GLY B N 1
ATOM 6306 C CA . GLY B 1 384 ? 17.25 14.719 9.875 1 98.31 384 GLY B CA 1
ATOM 6307 C C . GLY B 1 384 ? 18.328 15.664 10.391 1 98.31 384 GLY B C 1
ATOM 6308 O O . GLY B 1 384 ? 19.062 16.25 9.602 1 98.31 384 GLY B O 1
ATOM 6309 N N . ASP B 1 385 ? 18.391 15.805 11.711 1 97.81 385 ASP B N 1
ATOM 6310 C CA . ASP B 1 385 ? 19.438 16.641 12.328 1 97.81 385 ASP B CA 1
ATOM 6311 C C . ASP B 1 385 ? 20.828 16.141 11.945 1 97.81 385 ASP B C 1
ATOM 6313 O O . ASP B 1 385 ? 21.672 16.922 11.523 1 97.81 385 ASP B O 1
ATOM 6317 N N . LEU B 1 386 ? 21.031 14.859 12.039 1 97.31 386 LEU B N 1
ATOM 6318 C CA . LEU B 1 386 ? 22.344 14.25 11.805 1 97.31 386 LEU B CA 1
ATOM 6319 C C . LEU B 1 386 ? 22.719 14.344 10.328 1 97.31 386 LEU B C 1
ATOM 6321 O O . LEU B 1 386 ? 23.906 14.414 10 1 97.31 386 LEU B O 1
ATOM 6325 N N . LEU B 1 387 ? 21.734 14.367 9.438 1 97.19 387 LEU B N 1
ATOM 6326 C CA . LEU B 1 387 ? 21.984 14.508 8.008 1 97.19 387 LEU B CA 1
ATOM 6327 C C . LEU B 1 387 ? 22.234 15.969 7.637 1 97.19 387 LEU B C 1
ATOM 6329 O O . LEU B 1 387 ? 22.594 16.266 6.496 1 97.19 387 LEU B O 1
ATOM 6333 N N . ASN B 1 388 ? 22.047 16.891 8.555 1 96.88 388 ASN B N 1
ATOM 6334 C CA . ASN B 1 388 ? 22.234 18.328 8.359 1 96.88 388 ASN B CA 1
ATOM 6335 C C . ASN B 1 388 ? 21.312 18.875 7.27 1 96.88 388 ASN B C 1
ATOM 6337 O O . ASN B 1 388 ? 21.766 19.484 6.301 1 96.88 388 ASN B O 1
ATOM 6341 N N . ILE B 1 389 ? 20.047 18.625 7.426 1 97.69 389 ILE B N 1
ATOM 6342 C CA . ILE B 1 389 ? 19.016 19.078 6.504 1 97.69 389 ILE B CA 1
ATOM 6343 C C . ILE B 1 389 ? 17.906 19.781 7.277 1 97.69 389 ILE B C 1
ATOM 6345 O O . ILE B 1 389 ? 17.859 19.719 8.508 1 97.69 389 ILE B O 1
ATOM 6349 N N . ASN B 1 390 ? 17.047 20.5 6.531 1 96.81 390 ASN B N 1
ATOM 6350 C CA . ASN B 1 390 ? 15.805 20.984 7.121 1 96.81 390 ASN B CA 1
ATOM 6351 C C . ASN B 1 390 ? 14.711 19.922 7.082 1 96.81 390 ASN B C 1
ATOM 6353 O O . ASN B 1 390 ? 14.055 19.734 6.051 1 96.81 390 ASN B O 1
ATOM 6357 N N . THR B 1 391 ? 14.461 19.359 8.172 1 97.5 391 THR B N 1
ATOM 6358 C CA . THR B 1 391 ? 13.562 18.203 8.305 1 97.5 391 THR B CA 1
ATOM 6359 C C . THR B 1 391 ? 12.117 18.609 8.047 1 97.5 391 THR B C 1
ATOM 6361 O O . THR B 1 391 ? 11.297 17.781 7.648 1 97.5 391 THR B O 1
ATOM 6364 N N . TYR B 1 392 ? 11.797 19.828 8.102 1 96.5 392 TYR B N 1
ATOM 6365 C CA . TYR B 1 392 ? 10.398 20.188 8.289 1 96.5 392 TYR B CA 1
ATOM 6366 C C . TYR B 1 392 ? 9.859 20.922 7.066 1 96.5 392 TYR B C 1
ATOM 6368 O O . TYR B 1 392 ? 8.641 21.062 6.902 1 96.5 392 TYR B O 1
ATOM 6376 N N . ASN B 1 393 ? 10.68 21.391 6.148 1 93.5 393 ASN B N 1
ATOM 6377 C CA . ASN B 1 393 ? 10.195 22.047 4.934 1 93.5 393 ASN B CA 1
ATOM 6378 C C . ASN B 1 393 ? 9.922 21.016 3.828 1 93.5 393 ASN B C 1
ATOM 6380 O O . ASN B 1 393 ? 10.094 19.812 4.031 1 93.5 393 ASN B O 1
ATOM 6384 N N . GLN B 1 394 ? 9.281 21.469 2.74 1 91.56 394 GLN B N 1
ATOM 6385 C CA . GLN B 1 394 ? 8.977 20.594 1.61 1 91.56 394 GLN B CA 1
ATOM 6386 C C . GLN B 1 394 ? 8.945 21.375 0.303 1 91.56 394 GLN B C 1
ATOM 6388 O O . GLN B 1 394 ? 7.914 21.438 -0.367 1 91.56 394 GLN B O 1
ATOM 6393 N N . PRO B 1 395 ? 10.016 21.828 -0.152 1 89.94 395 PRO B N 1
ATOM 6394 C CA . PRO B 1 395 ? 10.055 22.656 -1.367 1 89.94 395 PRO B CA 1
ATOM 6395 C C . PRO B 1 395 ? 9.625 21.875 -2.613 1 89.94 395 PRO B C 1
ATOM 6397 O O . PRO B 1 395 ? 9.07 22.453 -3.547 1 89.94 395 PRO B O 1
ATOM 6400 N N . GLY B 1 396 ? 9.883 20.609 -2.639 1 88.88 396 GLY B N 1
ATOM 6401 C CA . GLY B 1 396 ? 9.508 19.812 -3.791 1 88.88 396 GLY B CA 1
ATOM 6402 C C . GLY B 1 396 ? 8.016 19.844 -4.07 1 88.88 396 GLY B C 1
ATOM 6403 O O . GLY B 1 396 ? 7.598 19.969 -5.223 1 88.88 396 GLY B O 1
ATOM 6404 N N . VAL B 1 397 ? 7.238 19.75 -3.072 1 85.56 397 VAL B N 1
ATOM 6405 C CA . VAL B 1 397 ? 5.785 19.734 -3.197 1 85.56 397 VAL B CA 1
ATOM 6406 C C . VAL B 1 397 ? 5.305 21.078 -3.742 1 85.56 397 VAL B C 1
ATOM 6408 O O . VAL B 1 397 ? 4.395 21.125 -4.574 1 85.56 397 VAL B O 1
ATOM 6411 N N . GLU B 1 398 ? 5.918 22.156 -3.387 1 87.19 398 GLU B N 1
ATOM 6412 C CA . GLU B 1 398 ? 5.523 23.5 -3.779 1 87.19 398 GLU B CA 1
ATOM 6413 C C . GLU B 1 398 ? 5.812 23.75 -5.254 1 87.19 398 GLU B C 1
ATOM 6415 O O . GLU B 1 398 ? 5.031 24.422 -5.941 1 87.19 398 GLU B O 1
ATOM 6420 N N . SER B 1 399 ? 6.852 23.203 -5.746 1 89.62 399 SER B N 1
ATOM 6421 C CA . SER B 1 399 ? 7.215 23.375 -7.152 1 89.62 399 SER B CA 1
ATOM 6422 C C . SER B 1 399 ? 6.152 22.781 -8.07 1 89.62 399 SER B C 1
ATOM 6424 O O . SER B 1 399 ? 5.723 23.438 -9.031 1 89.62 399 SER B O 1
ATOM 6426 N N . GLY B 1 400 ? 5.758 21.625 -7.801 1 89.25 400 GLY B N 1
ATOM 6427 C CA . GLY B 1 400 ? 4.715 20.984 -8.594 1 89.25 400 GLY B CA 1
ATOM 6428 C C . GLY B 1 400 ? 3.4 21.75 -8.562 1 89.25 400 GLY B C 1
ATOM 6429 O O . GLY B 1 400 ? 2.713 21.844 -9.586 1 89.25 400 GLY B O 1
ATOM 6430 N N . LYS B 1 401 ? 3.072 22.281 -7.445 1 90.56 401 LYS B N 1
ATOM 6431 C CA . LYS B 1 401 ? 1.842 23.047 -7.273 1 90.56 401 LYS B CA 1
ATOM 6432 C C . LYS B 1 401 ? 1.851 24.297 -8.141 1 90.56 401 LYS B C 1
ATOM 6434 O O . LYS B 1 401 ? 0.843 24.641 -8.766 1 90.56 401 LYS B O 1
ATOM 6439 N N . ASN B 1 402 ? 2.963 24.938 -8.141 1 92.88 402 ASN B N 1
ATOM 6440 C CA . ASN B 1 402 ? 3.092 26.172 -8.922 1 92.88 402 ASN B CA 1
ATOM 6441 C C . ASN B 1 402 ? 2.936 25.906 -10.414 1 92.88 402 ASN B C 1
ATOM 6443 O O . ASN B 1 402 ? 2.277 26.672 -11.117 1 92.88 402 ASN B O 1
ATOM 6447 N N . ILE B 1 403 ? 3.508 24.859 -10.883 1 94.88 403 ILE B N 1
ATOM 6448 C CA . ILE B 1 403 ? 3.404 24.516 -12.289 1 94.88 403 ILE B CA 1
ATOM 6449 C C . ILE B 1 403 ? 1.957 24.156 -12.633 1 94.88 403 ILE B C 1
ATOM 6451 O O . ILE B 1 403 ? 1.447 24.547 -13.68 1 94.88 403 ILE B O 1
ATOM 6455 N N . LEU B 1 404 ? 1.319 23.469 -11.695 1 94.81 404 LEU B N 1
ATOM 6456 C CA . LEU B 1 404 ? -0.078 23.094 -11.906 1 94.81 404 LEU B CA 1
ATOM 6457 C C . LEU B 1 404 ? -0.948 24.344 -12.039 1 94.81 404 LEU B C 1
ATOM 6459 O O . LEU B 1 404 ? -1.801 24.422 -12.93 1 94.81 404 LEU B O 1
ATOM 6463 N N . ILE B 1 405 ? -0.719 25.312 -11.188 1 94.44 405 ILE B N 1
ATOM 6464 C CA . ILE B 1 405 ? -1.482 26.562 -11.211 1 94.44 405 ILE B CA 1
ATOM 6465 C C . ILE B 1 405 ? -1.294 27.266 -12.547 1 94.44 405 ILE B C 1
ATOM 6467 O O . ILE B 1 405 ? -2.264 27.719 -13.164 1 94.44 405 ILE B O 1
ATOM 6471 N N . LYS B 1 406 ? -0.086 27.297 -13.008 1 95 406 LYS B N 1
ATOM 6472 C CA . LYS B 1 406 ? 0.205 27.922 -14.297 1 95 406 LYS B CA 1
ATOM 6473 C C . LYS B 1 406 ? -0.512 27.203 -15.43 1 95 406 LYS B C 1
ATOM 6475 O O . LY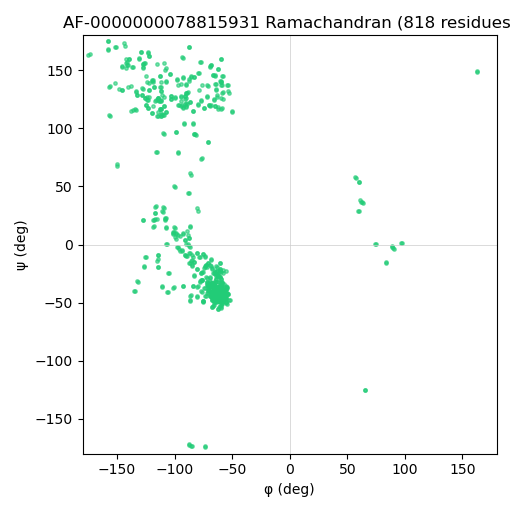S B 1 406 ? -1.058 27.828 -16.328 1 95 406 LYS B O 1
ATOM 6480 N N . LYS B 1 407 ? -0.496 25.906 -15.344 1 94.75 407 LYS B N 1
ATOM 6481 C CA . LYS B 1 407 ? -1.158 25.109 -16.375 1 94.75 407 LYS B CA 1
ATOM 6482 C C . LYS B 1 407 ? -2.668 25.344 -16.359 1 94.75 407 LYS B C 1
ATOM 6484 O O . LYS B 1 407 ? -3.307 25.375 -17.406 1 94.75 407 LYS B O 1
ATOM 6489 N N . LEU B 1 408 ? -3.189 25.438 -15.164 1 95.5 408 LEU B N 1
ATOM 6490 C CA . LEU B 1 408 ? -4.625 25.656 -15.016 1 95.5 408 LEU B CA 1
ATOM 6491 C C . LEU B 1 408 ? -5.027 27.031 -15.539 1 95.5 408 LEU B C 1
ATOM 6493 O O . LEU B 1 408 ? -6.109 27.188 -16.109 1 95.5 408 LEU B O 1
ATOM 6497 N N . GLN B 1 409 ? -4.195 27.984 -15.383 1 94.12 409 GLN B N 1
ATOM 6498 C CA . GLN B 1 409 ? -4.453 29.328 -15.852 1 94.12 409 GLN B CA 1
ATOM 6499 C C . GLN B 1 409 ? -4.48 29.391 -17.375 1 94.12 409 GLN B C 1
ATOM 6501 O O . GLN B 1 409 ? -5.078 30.312 -17.953 1 94.12 409 GLN B O 1
ATOM 6506 N N . GLN B 1 410 ? -3.902 28.453 -18.031 1 92.56 410 GLN B N 1
ATOM 6507 C CA . GLN B 1 410 ? -3.805 28.438 -19.484 1 92.56 410 GLN B CA 1
ATOM 6508 C C . GLN B 1 410 ? -4.988 27.703 -20.109 1 92.56 410 GLN B C 1
ATOM 6510 O O . GLN B 1 410 ? -5.141 27.688 -21.344 1 92.56 410 GLN B O 1
ATOM 6515 N N . LEU B 1 411 ? -5.781 27.062 -19.297 1 88.56 411 LEU B N 1
ATOM 6516 C CA . LEU B 1 411 ? -6.965 26.391 -19.828 1 88.56 411 LEU B CA 1
ATOM 6517 C C . LEU B 1 411 ? -8.008 27.406 -20.281 1 88.56 411 LEU B C 1
ATOM 6519 O O . LEU B 1 411 ? -8.75 27.156 -21.234 1 88.56 411 LEU B O 1
#